Protein AF-A0A820D510-F1 (afdb_monomer)

Sequence (1130 aa):
MVSNPMIFTFVLILSVGIFKQTVQADTQRSNSNGMRRTHRAADERILLSASATLLASSIECKADVQKYCAKGTARAVINLKVLQCFDDLDNAVNLISKECQNRIYKFKYNMTHDVRFDDGAIKYCAKDIKYLDECNDRTDERGTGRLVSCLYDRLGNITEPSCRNFINQLQSVIFTDWRLSEYFTTACFKDITDLKCGRLDDDNDTLPHNQGAVIACLSRNNDGLSKPCLKHISRLHEMQSNDYHLDRALYYACRDDRERLCTQVSSGNGRVYRCLYDNKFNTMMSADCRKEVHRRQKMVATNALLDAPLVRACGTEMREHECVANPKDPDPQLSLINLLLCLEDRIKKGNNIKDDCRREVLMHRRMLMSDYAVSPEIVAQCKNEMVQHCASLYQQGASGTIDQRGGRMIHCLLGAARKEKTFSPACLSSVKTLVRAVDPGNDIRADPLLETACRSVIDTLCARIKPGDSNVVLCLMDNLKNSRMTEECEDRLMEVAYFMSRDWRLTPKLMRSCQKDLIKLCELPPNWSMTSNMSDVSLGQYLSCLYRHKKELDNECRNEFQKIMRTRTTSIGLMPEIEDKCIEDLASCKNPEIKGEEMKCLQKKYKNLEDSCKTAVKAFTKMTITDPSLDFLLMKTCDPMIQLFCANIGTGHENDLLRCLINNKNNQKMDFRCKTSIEHHQIISLKDKAFLSEQFQKKCEKELTEHCPGKKTKSGTIQCLAGIVLQDVLKKTNRINEECRSELKFELLQRSENINFDPLFAIACKNDISKFCADRTAGNAQVIDCLKANHKKVSEACYAKLKKREKIDIVLPGADYSLTTKCAPLIQKYCATANKQNLLSCLRRNINQDNTPVPCRTVLYRRLMILNTDGRFHKGLIENCQTDIDKHCQNLIIDEDNDDEESDDADDKNKNDKNPTDDDVQDRDMGGRIIGCLRSKYANTQAELEPKCIVELVDVIQTSKLDIEFDVKLYQSCKNIINSQCSGSEKEDCLKLLYQRNKITEANCKQEIIRIIREGRADVHVDPALSTACQVDILKYCNDVPIGSGKQLNCLIQMSKSVTPYCKSMLLKRQELWDSISRIDDLEDLTREISKSTNNVYLYAAIISILFVIFLAGCCSRRCIRVRRVQKYQ

Radius of gyration: 55.94 Å; Cα contacts (8 Å, |Δi|>4): 1232; chains: 1; bounding box: 138×76×196 Å

Foldseek 3Di:
DDDDDDDDDDDDDDDDDDDDDDDDDDYDDDDDDDDDPPPPVPVVVLLPPQDPDQLCPDPQRVVVCVVQPVPPDPDRDRNLSSLVSLLPDAPSQVSGDLSSLLVLLVQLLSVLLAQSLLVVLCVQQVPVCVVVVVLVVCNVVGSQSSNLVVCLVCLVVRDRPSNNVSSVSCPSSHDQQVVLCRQQCVLCVVVCNVLSLRGAARPPDPDRDGCLSSLVSCLVVLVPGDPSNNVSSLVQLLVCQFFVVSNVQLCVQCVVVCVVQVVVFDTTRNRSLLSCLVCLLALSHDPSNNVVNLSSLLSCQFAVSSNSQLCVQCVVVCVVQVLFPPPPPPDTGHGLLSSLQSSLQCVLQPDDGDPSNVVVLLSNLLSCQQAVSSQPQLCVQCVVVCCPQVVVVVVCPPPRDSPDGGRVSLLSLLLCVLPPPPHDPSNVVSNLSSCLSSLCQFFVSSHPQLCVQCVQVCVPQVVVWDGGRSGSLLSCLLCLQPPSDDPSNNSSSLSSLLSVLWAVSSNSQLSSQCVVVCVVFVVDDPPDGSPDPPVDDTPVSSLVRCLVCLVVGDPSNNVSSLSLLLSLLQACSSPCQQCVQCVPVLVVVPDPPGHRCSLVSCLVCLVVGDPSNNVSNLVVLLSCLQAVSSNNQLCVQCVVVCVVFPVPPDDPPRNVSLVRCLVCLPPPPHDPSNSVVSVSNLLSLFAACSSPHPQLCVQCVPVCVPFPVPDGTVLSSLVSVLVVLLVCLLVVHPSHDPSNVVVSLSLLLSCQFFVSSNVQLCVQQVVVCVVFPVVDDRGRNRSLVRCVVCLVPGDPSNNVVNVSSLSSCLQQVSSNSQQCVLQVVVCVPFVVPPDRRCSLVRCLVCVPPPPRGPSNVVVSLSSLLVCLQQQSSLPQLCVLQVVVCVVFVVVLVVVPPPPPDDDDDDDDDDDDDDDPDPPPPPPDRPRNSSLVRVLQQLLDLPRDGDLSNLVSNLVSLLSCQCDVVSVVQLCVQCVVCLVPPPPDPPSLVSLLVCVLVVNDDRPSNNVVNSSLLSNCQQFVSSDPQLCVQCVVVCVVFVVPFRTTSNGSVVSCVVCLVPGDPSNNVVNVVSVSSVVSVVVVVVVVVVVVVLVPDPCVVVVVVVVVVVVVVVVVVVVVVVVVVVVVPPPDDD

Structure (mmCIF, N/CA/C/O backbone):
data_AF-A0A820D510-F1
#
_entry.id   AF-A0A820D510-F1
#
loop_
_atom_site.group_PDB
_atom_site.id
_atom_site.type_symbol
_atom_site.label_atom_id
_atom_site.label_alt_id
_atom_site.label_comp_id
_atom_site.label_asym_id
_atom_site.label_entity_id
_atom_site.label_seq_id
_atom_site.pdbx_PDB_ins_code
_atom_site.Cartn_x
_atom_site.Cartn_y
_atom_site.Cartn_z
_atom_site.occupancy
_atom_site.B_iso_or_equiv
_atom_site.auth_seq_id
_atom_site.auth_comp_id
_atom_site.auth_asym_id
_atom_site.auth_atom_id
_atom_site.pdbx_PDB_model_num
ATOM 1 N N . MET A 1 1 ? 14.456 -51.466 -30.469 1.00 29.50 1 MET A N 1
ATOM 2 C CA . MET A 1 1 ? 14.229 -52.578 -31.418 1.00 29.50 1 MET A CA 1
ATOM 3 C C . MET A 1 1 ? 14.004 -51.936 -32.776 1.00 29.50 1 MET A C 1
ATOM 5 O O . MET A 1 1 ? 13.093 -51.132 -32.845 1.00 29.50 1 MET A O 1
ATOM 9 N N . VAL A 1 2 ? 14.761 -52.097 -33.858 1.00 28.12 2 VAL A N 1
ATOM 10 C CA . VAL A 1 2 ? 15.938 -52.878 -34.295 1.00 28.12 2 VAL A CA 1
ATOM 11 C C . VAL A 1 2 ? 16.411 -52.068 -35.532 1.00 28.12 2 VAL A C 1
ATOM 13 O O . VAL A 1 2 ? 15.585 -51.768 -36.383 1.00 28.12 2 VAL A O 1
ATOM 16 N N . SER A 1 3 ? 17.548 -51.367 -35.474 1.00 26.45 3 SER A N 1
ATOM 17 C CA . SER A 1 3 ? 18.853 -51.732 -36.081 1.00 26.45 3 SER A CA 1
ATOM 18 C C . SER A 1 3 ? 19.121 -51.131 -37.483 1.00 26.45 3 SER A C 1
ATOM 20 O O . SER A 1 3 ? 18.669 -51.660 -38.487 1.00 26.45 3 SER A O 1
ATOM 22 N N . ASN A 1 4 ? 19.842 -49.995 -37.503 1.00 25.28 4 ASN A N 1
ATOM 23 C CA . ASN A 1 4 ? 21.143 -49.692 -38.164 1.00 25.28 4 ASN A CA 1
ATOM 24 C C . ASN A 1 4 ? 21.773 -50.738 -39.140 1.00 25.28 4 ASN A C 1
ATOM 26 O O . ASN A 1 4 ? 21.513 -51.924 -38.957 1.00 25.28 4 ASN A O 1
ATOM 30 N N . PRO A 1 5 ? 22.876 -50.428 -39.877 1.00 50.22 5 PRO A N 1
ATOM 31 C CA . PRO A 1 5 ? 23.279 -49.280 -40.736 1.00 50.22 5 PRO A CA 1
ATOM 32 C C . PRO A 1 5 ? 24.049 -49.756 -42.023 1.00 50.22 5 PRO A C 1
ATOM 34 O O . PRO A 1 5 ? 24.174 -50.956 -42.217 1.00 50.22 5 PRO A O 1
ATOM 37 N N . MET A 1 6 ? 24.622 -48.873 -42.873 1.00 24.09 6 MET A N 1
ATOM 38 C CA . MET A 1 6 ? 25.942 -49.060 -43.565 1.00 24.09 6 MET A CA 1
ATOM 39 C C . MET A 1 6 ? 26.296 -47.875 -44.515 1.00 24.09 6 MET A C 1
ATOM 41 O O . MET A 1 6 ? 25.453 -47.478 -45.307 1.00 24.09 6 MET A O 1
ATOM 45 N N . ILE A 1 7 ? 27.419 -47.151 -44.308 1.00 27.02 7 ILE A N 1
ATOM 46 C CA . ILE A 1 7 ? 28.763 -47.223 -44.979 1.00 27.02 7 ILE A CA 1
ATOM 47 C C . ILE A 1 7 ? 28.811 -46.493 -46.354 1.00 27.02 7 ILE A C 1
ATOM 49 O O . ILE A 1 7 ? 28.083 -46.858 -47.262 1.00 27.02 7 ILE A O 1
ATOM 53 N N . PHE A 1 8 ? 29.453 -45.316 -46.491 1.00 24.44 8 PHE A N 1
ATOM 54 C CA . PHE A 1 8 ? 30.891 -44.972 -46.705 1.00 24.44 8 PHE A CA 1
ATOM 55 C C . PHE A 1 8 ? 31.387 -45.012 -48.185 1.00 24.44 8 PHE A C 1
ATOM 57 O O . PHE A 1 8 ? 31.549 -46.074 -48.769 1.00 24.44 8 PHE A O 1
ATOM 64 N N . THR A 1 9 ? 31.715 -43.811 -48.703 1.00 26.27 9 THR A N 1
ATOM 65 C CA . THR A 1 9 ? 32.883 -43.391 -49.538 1.00 26.27 9 THR A CA 1
ATOM 66 C C . THR A 1 9 ? 33.169 -43.866 -50.984 1.00 26.27 9 THR A C 1
ATOM 68 O O . THR A 1 9 ? 33.383 -45.042 -51.227 1.00 26.27 9 THR A O 1
ATOM 71 N N . PHE A 1 10 ? 33.405 -42.840 -51.836 1.00 26.44 10 PHE A N 1
ATOM 72 C CA . PHE A 1 10 ? 34.427 -42.643 -52.902 1.00 26.44 10 PHE A CA 1
ATOM 73 C C . PHE A 1 10 ? 34.540 -43.603 -54.112 1.00 26.44 10 PHE A C 1
ATOM 75 O O . PHE A 1 10 ? 34.749 -44.794 -53.940 1.00 26.44 10 PHE A O 1
ATOM 82 N N . VAL A 1 11 ? 34.589 -43.039 -55.339 1.00 25.03 11 VAL A N 1
ATOM 83 C CA . VAL A 1 11 ? 35.759 -43.005 -56.270 1.00 25.03 11 VAL A CA 1
ATOM 84 C C . VAL A 1 11 ? 35.381 -42.400 -57.653 1.00 25.03 11 VAL A C 1
ATOM 86 O O . VAL A 1 11 ? 34.265 -42.547 -58.137 1.00 25.03 11 VAL A O 1
ATOM 89 N N . LEU A 1 12 ? 36.361 -41.686 -58.229 1.00 26.06 12 LEU A N 1
ATOM 90 C CA . LEU A 1 12 ? 36.518 -41.048 -59.555 1.00 26.06 12 LEU A CA 1
ATOM 91 C C . LEU A 1 12 ? 36.183 -41.901 -60.806 1.00 26.06 12 LEU A C 1
ATOM 93 O O . LEU A 1 12 ? 36.293 -43.117 -60.740 1.00 26.06 12 LEU A O 1
ATOM 97 N N . ILE A 1 13 ? 35.968 -41.248 -61.972 1.00 26.58 13 ILE A N 1
ATOM 98 C CA . ILE A 1 13 ? 36.736 -41.434 -63.242 1.00 26.58 13 ILE A CA 1
ATOM 99 C C . ILE A 1 13 ? 36.328 -40.415 -64.345 1.00 26.58 13 ILE A C 1
ATOM 101 O O . ILE A 1 13 ? 35.197 -39.945 -64.415 1.00 26.58 13 ILE A O 1
ATOM 105 N N . LEU A 1 14 ? 37.338 -40.083 -65.161 1.00 24.81 14 LEU A N 1
ATOM 106 C CA . LEU A 1 14 ? 37.511 -39.128 -66.273 1.00 24.81 14 LEU A CA 1
ATOM 107 C C . LEU A 1 14 ? 36.847 -39.479 -67.628 1.00 24.81 14 LEU A C 1
ATOM 109 O O . LEU A 1 14 ? 36.645 -40.653 -67.919 1.00 24.81 14 LEU A O 1
ATOM 113 N N . SER A 1 15 ? 36.704 -38.453 -68.496 1.00 25.66 15 SER A N 1
ATOM 114 C CA . SER A 1 15 ? 36.987 -38.351 -69.971 1.00 25.66 15 SER A CA 1
ATOM 115 C C . SER A 1 15 ? 35.948 -37.430 -70.660 1.00 25.66 15 SER A C 1
ATOM 117 O O . SER A 1 15 ? 34.757 -37.603 -70.448 1.00 25.66 15 SER A O 1
ATOM 119 N N . VAL A 1 16 ? 36.268 -36.266 -71.254 1.00 26.92 16 VAL A N 1
ATOM 120 C CA . VAL A 1 16 ? 37.059 -35.876 -72.456 1.00 26.92 16 VAL A CA 1
ATOM 121 C C . VAL A 1 16 ? 36.438 -36.280 -73.808 1.00 26.92 16 VAL A C 1
ATOM 123 O O . VAL A 1 16 ? 36.407 -37.451 -74.159 1.00 26.92 16 VAL A O 1
ATOM 126 N N . GLY A 1 17 ? 36.081 -35.258 -74.602 1.00 24.45 17 GLY A N 1
ATOM 127 C CA . GLY A 1 17 ? 35.876 -35.249 -76.065 1.00 24.45 17 GLY A CA 1
ATOM 128 C C . GLY A 1 17 ? 35.465 -33.825 -76.486 1.00 24.45 17 GLY A C 1
ATOM 129 O O . GLY A 1 17 ? 34.391 -33.376 -76.116 1.00 24.45 17 GLY A O 1
ATOM 130 N N . ILE A 1 18 ? 36.363 -32.933 -76.922 1.00 26.44 18 ILE A N 1
ATOM 131 C CA . ILE A 1 18 ? 36.976 -32.750 -78.257 1.00 26.44 18 ILE A CA 1
ATOM 132 C C . ILE A 1 18 ? 35.958 -32.694 -79.408 1.00 26.44 18 ILE A C 1
ATOM 134 O O . ILE A 1 18 ? 35.506 -33.726 -79.886 1.00 26.44 18 ILE A O 1
ATOM 138 N N . PHE A 1 19 ? 35.751 -31.485 -79.945 1.00 24.66 19 PHE A N 1
ATOM 139 C CA . PHE A 1 19 ? 35.698 -31.242 -81.389 1.00 24.66 19 PHE A CA 1
ATOM 140 C C . PHE A 1 19 ? 36.382 -29.901 -81.700 1.00 24.66 19 PHE A C 1
ATOM 142 O O . PHE A 1 19 ? 36.050 -28.859 -81.140 1.00 24.66 19 PHE A O 1
ATOM 149 N N . LYS A 1 20 ? 37.392 -29.964 -82.567 1.00 26.23 20 LYS A N 1
ATOM 150 C CA . LYS A 1 20 ? 38.201 -28.872 -83.119 1.00 26.23 20 LYS A CA 1
ATOM 151 C C . LYS A 1 20 ? 38.390 -29.220 -84.591 1.00 26.23 20 LYS A C 1
ATOM 153 O O . LYS A 1 20 ? 38.712 -30.373 -84.847 1.00 26.23 20 LYS A O 1
ATOM 158 N N . GLN A 1 21 ? 38.223 -28.265 -85.502 1.00 26.81 21 GLN A N 1
ATOM 159 C CA . GLN A 1 21 ? 38.743 -28.196 -86.887 1.00 26.81 21 GLN A CA 1
ATOM 160 C C . GLN A 1 21 ? 38.107 -26.936 -87.516 1.00 26.81 21 GLN A C 1
ATOM 162 O O . GLN A 1 21 ? 36.962 -26.641 -87.195 1.00 26.81 21 GLN A O 1
ATOM 167 N N . THR A 1 22 ? 38.732 -26.081 -88.331 1.00 26.06 22 THR A N 1
ATOM 168 C CA . THR A 1 22 ? 39.960 -26.077 -89.169 1.00 26.06 22 THR A CA 1
ATOM 169 C C . THR A 1 22 ? 40.147 -24.605 -89.630 1.00 26.06 22 THR A C 1
ATOM 171 O O . THR A 1 22 ? 39.139 -23.941 -89.839 1.00 26.06 22 THR A O 1
ATOM 174 N N . VAL A 1 23 ? 41.314 -23.936 -89.614 1.00 25.00 23 VAL A N 1
ATOM 175 C CA . VAL A 1 23 ? 42.588 -24.080 -90.380 1.00 25.00 23 VAL A CA 1
ATOM 176 C C . VAL A 1 23 ? 42.558 -23.489 -91.807 1.00 25.00 23 VAL A C 1
ATOM 178 O O . VAL A 1 23 ? 41.851 -24.031 -92.643 1.00 25.00 23 VAL A O 1
ATOM 181 N N . GLN A 1 24 ? 43.367 -22.429 -92.050 1.00 23.36 24 GLN A N 1
ATOM 182 C CA . GLN A 1 24 ? 44.464 -22.239 -93.059 1.00 23.36 24 GLN A CA 1
ATOM 183 C C . GLN A 1 24 ? 44.777 -20.719 -93.220 1.00 23.36 24 GLN A C 1
ATOM 185 O O . GLN A 1 24 ? 43.844 -19.947 -93.399 1.00 23.36 24 GLN A O 1
ATOM 190 N N . ALA A 1 25 ? 45.975 -20.180 -92.906 1.00 25.00 25 ALA A N 1
ATOM 191 C CA . ALA A 1 25 ? 47.299 -20.214 -93.594 1.00 25.00 25 ALA A CA 1
ATOM 192 C C . ALA A 1 25 ? 47.326 -19.323 -94.875 1.00 25.00 25 ALA A C 1
ATOM 194 O O . ALA A 1 25 ? 46.340 -19.323 -95.594 1.00 25.00 25 ALA A O 1
ATOM 195 N N . ASP A 1 26 ? 48.352 -18.564 -95.296 1.00 25.77 26 ASP A N 1
ATOM 196 C CA . ASP A 1 26 ? 49.727 -18.317 -94.836 1.00 25.77 26 ASP A CA 1
ATOM 197 C C . ASP A 1 26 ? 50.402 -17.165 -95.659 1.00 25.77 26 ASP A C 1
ATOM 199 O O . ASP A 1 26 ? 50.075 -16.955 -96.825 1.00 25.77 26 ASP A O 1
ATOM 203 N N . THR A 1 27 ? 51.442 -16.540 -95.078 1.00 24.62 27 THR A N 1
ATOM 204 C CA . THR A 1 27 ? 52.699 -15.962 -95.660 1.00 24.62 27 THR A CA 1
ATOM 205 C C . THR A 1 27 ? 52.887 -14.644 -96.475 1.00 24.62 27 THR A C 1
ATOM 207 O O . THR A 1 27 ? 52.369 -14.456 -97.568 1.00 24.62 27 THR A O 1
ATOM 210 N N . GLN A 1 28 ? 53.927 -13.911 -95.990 1.00 24.22 28 GLN A N 1
ATOM 211 C CA . GLN A 1 28 ? 55.009 -13.110 -96.643 1.00 24.22 28 GLN A CA 1
ATOM 212 C C . GLN A 1 28 ? 54.682 -11.682 -97.164 1.00 24.22 28 GLN A C 1
ATOM 214 O O . GLN A 1 28 ? 53.636 -11.463 -97.742 1.00 24.22 28 GLN A O 1
ATOM 219 N N . ARG A 1 29 ? 55.525 -10.630 -97.051 1.00 22.30 29 ARG A N 1
ATOM 220 C CA . ARG A 1 29 ? 56.986 -10.489 -96.836 1.00 22.30 29 ARG A CA 1
ATOM 221 C C . ARG A 1 29 ? 57.363 -9.016 -96.499 1.00 22.30 29 ARG A C 1
ATOM 223 O O . ARG A 1 29 ? 56.789 -8.105 -97.076 1.00 22.30 29 ARG A O 1
ATOM 230 N N . SER A 1 30 ? 58.468 -8.843 -95.761 1.00 22.58 30 SER A N 1
ATOM 231 C CA . SER A 1 30 ? 59.538 -7.828 -95.949 1.00 22.58 30 SER A CA 1
ATOM 232 C C . SER A 1 30 ? 59.481 -6.409 -95.330 1.00 22.58 30 SER A C 1
ATOM 234 O O . SER A 1 30 ? 58.599 -5.611 -95.608 1.00 22.58 30 SER A O 1
ATOM 236 N N . ASN A 1 31 ? 60.590 -6.105 -94.631 1.00 23.45 31 ASN A N 1
ATOM 237 C CA . ASN A 1 31 ? 61.290 -4.822 -94.442 1.00 23.45 31 ASN A CA 1
ATOM 238 C C . ASN A 1 31 ? 60.576 -3.637 -93.764 1.00 23.45 31 ASN A C 1
ATOM 240 O O . ASN A 1 31 ? 59.790 -2.932 -94.373 1.00 23.45 31 ASN A O 1
ATOM 244 N N . SER A 1 32 ? 61.038 -3.249 -92.570 1.00 24.66 32 SER A N 1
ATOM 245 C CA . SER A 1 32 ? 62.198 -2.345 -92.436 1.00 24.66 32 SER A CA 1
ATOM 246 C C . SER A 1 32 ? 62.386 -1.911 -90.977 1.00 24.66 32 SER A C 1
ATOM 248 O O . SER A 1 32 ? 61.450 -1.470 -90.314 1.00 24.66 32 SER A O 1
ATOM 250 N N . ASN A 1 33 ? 63.621 -2.032 -90.491 1.00 26.84 33 ASN A N 1
ATOM 251 C CA . ASN A 1 33 ? 64.119 -1.319 -89.320 1.00 26.84 33 ASN A CA 1
ATOM 252 C C . ASN A 1 33 ? 64.057 0.196 -89.556 1.00 26.84 33 ASN A C 1
ATOM 254 O O . ASN A 1 33 ? 64.465 0.661 -90.617 1.00 26.84 33 ASN A O 1
ATOM 258 N N . GLY A 1 34 ? 63.701 0.955 -88.519 1.00 27.84 34 GLY A N 1
ATOM 259 C CA . GLY A 1 34 ? 64.065 2.369 -88.418 1.00 27.84 34 GLY A CA 1
ATOM 260 C C . GLY A 1 34 ? 62.946 3.275 -87.915 1.00 27.84 34 GLY A C 1
ATOM 261 O O . GLY A 1 34 ? 61.858 3.304 -88.463 1.00 27.84 34 GLY A O 1
ATOM 262 N N . MET A 1 35 ? 63.266 4.072 -86.893 1.00 30.17 35 MET A N 1
ATOM 263 C CA . MET A 1 35 ? 62.503 5.244 -86.438 1.00 30.17 35 MET A CA 1
ATOM 264 C C . MET A 1 35 ? 61.143 5.002 -85.771 1.00 30.17 35 MET A C 1
ATOM 266 O O . MET A 1 35 ? 60.087 5.234 -86.341 1.00 30.17 35 MET A O 1
ATOM 270 N N . ARG A 1 36 ? 61.190 4.707 -84.464 1.00 29.22 36 ARG A N 1
ATOM 271 C CA . ARG A 1 36 ? 60.274 5.282 -83.448 1.00 29.22 36 ARG A CA 1
ATOM 272 C C . ARG A 1 36 ? 60.858 5.113 -82.036 1.00 29.22 36 ARG A C 1
ATOM 274 O O . ARG A 1 36 ? 60.246 4.556 -81.134 1.00 29.22 36 ARG A O 1
ATOM 281 N N . ARG A 1 37 ? 62.099 5.576 -81.839 1.00 32.75 37 ARG A N 1
ATOM 282 C CA . ARG A 1 37 ? 62.770 5.615 -80.521 1.00 32.75 37 ARG A CA 1
ATOM 283 C C . ARG A 1 37 ? 62.669 6.971 -79.807 1.00 32.75 37 ARG A C 1
ATOM 285 O O . ARG A 1 37 ? 63.256 7.127 -78.748 1.00 32.75 37 ARG A O 1
ATOM 292 N N . THR A 1 38 ? 61.892 7.924 -80.323 1.00 31.98 38 THR A N 1
ATOM 293 C CA . THR A 1 38 ? 61.848 9.302 -79.795 1.00 31.98 38 THR A CA 1
ATOM 294 C C . THR A 1 38 ? 60.541 9.715 -79.108 1.00 31.98 38 THR A C 1
ATOM 296 O O . THR A 1 38 ? 60.524 10.763 -78.478 1.00 31.98 38 THR A O 1
ATOM 299 N N . HIS A 1 39 ? 59.481 8.892 -79.109 1.00 31.64 39 HIS A N 1
ATOM 300 C CA . HIS A 1 39 ? 58.235 9.218 -78.381 1.00 31.64 39 HIS A CA 1
ATOM 301 C C . HIS A 1 39 ? 58.074 8.519 -77.021 1.00 31.64 39 HIS A C 1
ATOM 303 O O . HIS A 1 39 ? 57.235 8.920 -76.227 1.00 31.64 39 HIS A O 1
ATOM 309 N N . ARG A 1 40 ? 58.917 7.529 -76.693 1.00 34.94 40 ARG A N 1
ATOM 310 C CA . ARG A 1 40 ? 58.768 6.721 -75.465 1.00 34.94 40 ARG A CA 1
ATOM 311 C C . ARG A 1 40 ? 59.236 7.421 -74.178 1.00 34.94 40 ARG A C 1
ATOM 313 O O . ARG A 1 40 ? 58.867 6.991 -73.097 1.00 34.94 40 ARG A O 1
ATOM 320 N N . ALA A 1 41 ? 60.033 8.488 -74.284 1.00 32.44 41 ALA A N 1
ATOM 321 C CA . ALA A 1 41 ? 60.636 9.167 -73.129 1.00 32.44 41 ALA A CA 1
ATOM 322 C C . ALA A 1 41 ? 59.782 10.313 -72.542 1.00 32.44 41 ALA A C 1
ATOM 324 O O . ALA A 1 41 ? 60.086 10.803 -71.455 1.00 32.44 41 ALA A O 1
ATOM 325 N N . ALA A 1 42 ? 58.735 10.758 -73.249 1.00 32.75 42 ALA A N 1
ATOM 326 C CA . ALA A 1 42 ? 57.862 11.845 -72.797 1.00 32.75 42 ALA A CA 1
ATOM 327 C C . ALA A 1 42 ? 56.657 11.335 -71.981 1.00 32.75 42 ALA A C 1
ATOM 329 O O . ALA A 1 42 ? 56.287 11.974 -70.999 1.00 32.75 42 ALA A O 1
ATOM 330 N N . ASP A 1 43 ? 56.111 10.161 -72.323 1.00 40.19 43 ASP A N 1
ATOM 331 C CA . ASP A 1 43 ? 54.944 9.581 -71.637 1.00 40.19 43 ASP A CA 1
ATOM 332 C C . ASP A 1 43 ? 55.276 9.020 -70.235 1.00 40.19 43 ASP A C 1
ATOM 334 O O . ASP A 1 43 ? 54.421 9.004 -69.353 1.00 40.19 43 ASP A O 1
ATOM 338 N N . GLU A 1 44 ? 56.534 8.650 -69.960 1.00 39.16 44 GLU A N 1
ATOM 339 C CA . GLU A 1 44 ? 56.960 8.192 -68.624 1.00 39.16 44 GLU A CA 1
ATOM 340 C C . GLU A 1 44 ? 57.086 9.335 -67.594 1.00 39.16 44 GLU A C 1
ATOM 342 O O . GLU A 1 44 ? 56.950 9.103 -66.393 1.00 39.16 44 GLU A O 1
ATOM 347 N N . ARG A 1 45 ? 57.300 10.591 -68.019 1.00 40.75 45 ARG A N 1
ATOM 348 C CA . ARG A 1 45 ? 57.533 11.718 -67.088 1.00 40.75 45 ARG A CA 1
ATOM 349 C C . ARG A 1 45 ? 56.271 12.226 -66.385 1.00 40.75 45 ARG A C 1
ATOM 351 O O . ARG A 1 45 ? 56.382 12.761 -65.282 1.00 40.75 45 ARG A O 1
ATOM 358 N N . ILE A 1 46 ? 55.089 12.048 -66.978 1.00 44.03 46 ILE A N 1
ATOM 359 C CA . ILE A 1 46 ? 53.820 12.476 -66.361 1.00 44.03 46 ILE A CA 1
ATOM 360 C C . ILE A 1 46 ? 53.458 11.536 -65.196 1.00 44.03 46 ILE A C 1
ATOM 362 O O . ILE A 1 46 ? 53.119 12.009 -64.114 1.00 44.03 46 ILE A O 1
ATOM 366 N N . LEU A 1 47 ? 53.673 10.225 -65.359 1.00 41.75 47 LEU A N 1
ATOM 367 C CA . LEU A 1 47 ? 53.449 9.194 -64.330 1.00 41.75 47 LEU A CA 1
ATOM 368 C C . LEU A 1 47 ? 54.494 9.189 -63.195 1.00 41.75 47 LEU A C 1
ATOM 370 O O . LEU A 1 47 ? 54.223 8.677 -62.111 1.00 41.75 47 LEU A O 1
ATOM 374 N N . LEU A 1 48 ? 55.685 9.753 -63.421 1.00 44.50 48 LEU A N 1
ATOM 375 C CA . LEU A 1 48 ? 56.810 9.737 -62.471 1.00 44.50 48 LEU A CA 1
ATOM 376 C C . LEU A 1 48 ? 56.809 10.882 -61.442 1.00 44.50 48 LEU A C 1
ATOM 378 O O . LEU A 1 48 ? 57.598 10.839 -60.501 1.00 44.50 48 LEU A O 1
ATOM 382 N N . SER A 1 49 ? 55.965 11.906 -61.598 1.00 43.56 49 SER A N 1
ATOM 383 C CA . SER A 1 49 ? 56.033 13.125 -60.769 1.00 43.56 49 SER A CA 1
ATOM 384 C C . SER A 1 49 ? 54.880 13.289 -59.770 1.00 43.56 49 SER A C 1
ATOM 386 O O . SER A 1 49 ? 54.815 14.305 -59.070 1.00 43.56 49 SER A O 1
ATOM 388 N N . ALA A 1 50 ? 53.965 12.321 -59.676 1.00 43.47 50 ALA A N 1
ATOM 389 C CA . ALA A 1 50 ? 52.818 12.383 -58.777 1.00 43.47 50 ALA A CA 1
ATOM 390 C C . ALA A 1 50 ? 53.039 11.547 -57.505 1.00 43.47 50 ALA A C 1
ATOM 392 O O . ALA A 1 50 ? 53.098 10.322 -57.533 1.00 43.47 50 ALA A O 1
ATOM 393 N N . SER A 1 51 ? 53.152 12.243 -56.370 1.00 44.41 51 SER A N 1
ATOM 394 C CA . SER A 1 51 ? 53.406 11.762 -55.000 1.00 44.41 51 SER A CA 1
ATOM 395 C C . SER A 1 51 ? 54.846 11.296 -54.692 1.00 44.41 51 SER A C 1
ATOM 397 O O . SER A 1 51 ? 55.356 10.301 -55.193 1.00 44.41 51 SER A O 1
ATOM 399 N N . ALA A 1 52 ? 55.510 12.025 -53.793 1.00 52.00 52 ALA A N 1
ATOM 400 C CA . ALA A 1 52 ? 56.923 11.872 -53.434 1.00 52.00 52 ALA A CA 1
ATOM 401 C C . ALA A 1 52 ? 57.272 10.614 -52.595 1.00 52.00 52 ALA A C 1
ATOM 403 O O . ALA A 1 52 ? 58.313 10.580 -51.948 1.00 52.00 52 ALA A O 1
ATOM 404 N N . THR A 1 53 ? 56.425 9.578 -52.544 1.00 63.84 53 THR A N 1
ATOM 405 C CA . THR A 1 53 ? 56.698 8.353 -51.760 1.00 63.84 53 THR A CA 1
ATOM 406 C C . THR A 1 53 ? 56.284 7.089 -52.511 1.00 63.84 53 THR A C 1
ATOM 408 O O . THR A 1 53 ? 55.127 6.934 -52.897 1.00 63.84 53 THR A O 1
ATOM 411 N N . LEU A 1 54 ? 57.225 6.154 -52.681 1.00 74.00 54 LEU A N 1
ATOM 412 C CA . LEU A 1 54 ? 56.957 4.836 -53.260 1.00 74.00 54 LEU A CA 1
ATOM 413 C C . LEU A 1 54 ? 56.220 3.950 -52.236 1.00 74.00 54 LEU A C 1
ATOM 415 O O . LEU A 1 54 ? 56.663 3.829 -51.093 1.00 74.00 54 LEU A O 1
ATOM 419 N N . LEU A 1 55 ? 55.131 3.289 -52.645 1.00 75.88 55 LEU A N 1
ATOM 420 C CA . LEU A 1 55 ? 54.384 2.307 -51.841 1.00 75.88 55 LEU A CA 1
ATOM 421 C C . LEU A 1 55 ? 55.286 1.142 -51.406 1.00 75.88 55 LEU A C 1
ATOM 423 O O . LEU A 1 55 ? 55.172 0.644 -50.292 1.00 75.88 55 LEU A O 1
ATOM 427 N N . ALA A 1 56 ? 56.249 0.758 -52.248 1.00 70.56 56 ALA A N 1
ATOM 428 C CA . ALA A 1 56 ? 57.238 -0.274 -51.935 1.00 70.56 56 ALA A CA 1
ATOM 429 C C . ALA A 1 56 ? 58.227 0.128 -50.819 1.00 70.56 56 ALA A C 1
ATOM 431 O O . ALA A 1 56 ? 58.846 -0.740 -50.204 1.00 70.56 56 ALA A O 1
ATOM 432 N N . SER A 1 57 ? 58.398 1.430 -50.556 1.00 71.62 57 SER A N 1
ATOM 433 C CA . SER A 1 57 ? 59.304 1.950 -49.523 1.00 71.62 57 SER A CA 1
ATOM 434 C C . SER A 1 57 ? 58.582 2.527 -48.305 1.00 71.62 57 SER A C 1
ATOM 436 O O . SER A 1 57 ? 59.252 2.939 -47.360 1.00 71.62 57 SER A O 1
ATOM 438 N N . SER A 1 58 ? 57.247 2.603 -48.311 1.00 81.06 58 SER A N 1
ATOM 439 C CA . SER A 1 58 ? 56.494 3.127 -47.171 1.00 81.06 58 SER A CA 1
ATOM 440 C C . SER A 1 58 ? 56.480 2.112 -46.032 1.00 81.06 58 SER A C 1
ATOM 442 O O . SER A 1 58 ? 56.329 0.912 -46.261 1.00 81.06 58 SER A O 1
ATOM 444 N N . ILE A 1 59 ? 56.639 2.587 -44.795 1.00 81.69 59 ILE A N 1
ATOM 445 C CA . ILE A 1 59 ? 56.752 1.736 -43.599 1.00 81.69 59 ILE A CA 1
ATOM 446 C C . ILE A 1 59 ? 55.542 0.799 -43.482 1.00 81.69 59 ILE A C 1
ATOM 448 O O . ILE A 1 59 ? 55.687 -0.360 -43.113 1.00 81.69 59 ILE A O 1
ATOM 452 N N . GLU A 1 60 ? 54.369 1.292 -43.867 1.00 82.31 60 GLU A N 1
ATOM 453 C CA . GLU A 1 60 ? 53.091 0.600 -43.761 1.00 82.31 60 GLU A CA 1
ATOM 454 C C . GLU A 1 60 ? 52.918 -0.527 -44.788 1.00 82.31 60 GLU A C 1
ATOM 456 O O . GLU A 1 60 ? 52.244 -1.498 -44.482 1.00 82.31 60 GLU A O 1
ATOM 461 N N . CYS A 1 61 ? 53.519 -0.424 -45.982 1.00 82.56 61 CYS A N 1
ATOM 462 C CA . CYS A 1 61 ? 53.326 -1.387 -47.080 1.00 82.56 61 CYS A CA 1
ATOM 463 C C . CYS A 1 61 ? 54.573 -2.203 -47.428 1.00 82.56 61 CYS A C 1
ATOM 465 O O . CYS A 1 61 ? 54.467 -3.209 -48.127 1.00 82.56 61 CYS A O 1
ATOM 467 N N . LYS A 1 62 ? 55.759 -1.809 -46.949 1.00 82.12 62 LYS A N 1
ATOM 468 C CA . LYS A 1 62 ? 57.037 -2.438 -47.310 1.00 82.12 62 LYS A CA 1
ATOM 469 C C . LYS A 1 62 ? 57.035 -3.954 -47.089 1.00 82.12 62 LYS A C 1
ATOM 471 O O . LYS A 1 62 ? 57.489 -4.683 -47.965 1.00 82.12 62 LYS A O 1
ATOM 476 N N . ALA A 1 63 ? 56.515 -4.424 -45.954 1.00 81.19 63 ALA A N 1
ATOM 477 C CA . ALA A 1 63 ? 56.467 -5.851 -45.631 1.00 81.19 63 ALA A CA 1
ATOM 478 C C . ALA A 1 63 ? 55.525 -6.631 -46.567 1.00 81.19 63 ALA A C 1
ATOM 480 O O . ALA A 1 63 ? 55.907 -7.681 -47.083 1.00 81.19 63 ALA A O 1
ATOM 481 N N . ASP A 1 64 ? 54.336 -6.090 -46.843 1.00 81.31 64 ASP A N 1
ATOM 482 C CA . ASP A 1 64 ? 53.333 -6.731 -47.702 1.00 81.31 64 ASP A CA 1
ATOM 483 C C . ASP A 1 64 ? 53.786 -6.765 -49.169 1.00 81.31 64 ASP A C 1
ATOM 485 O O . ASP A 1 64 ? 53.726 -7.807 -49.824 1.00 81.31 64 ASP A O 1
ATOM 489 N N . VAL A 1 65 ? 54.336 -5.654 -49.674 1.00 80.12 65 VAL A N 1
ATOM 490 C CA . VAL A 1 65 ? 54.875 -5.562 -51.041 1.00 80.12 65 VAL A CA 1
ATOM 491 C C . VAL A 1 65 ? 56.051 -6.521 -51.227 1.00 80.12 65 VAL A C 1
ATOM 493 O O . VAL A 1 65 ? 56.137 -7.197 -52.251 1.00 80.12 65 VAL A O 1
ATOM 496 N N . GLN A 1 66 ? 56.947 -6.624 -50.240 1.00 79.50 66 GLN A N 1
ATOM 497 C CA . GLN A 1 66 ? 58.068 -7.564 -50.302 1.00 79.50 66 GLN A CA 1
ATOM 498 C C . GLN A 1 66 ? 57.605 -9.022 -50.316 1.00 79.50 66 GLN A C 1
ATOM 500 O O . GLN A 1 66 ? 58.167 -9.838 -51.044 1.00 79.50 66 GLN A O 1
ATOM 505 N N . LYS A 1 67 ? 56.568 -9.338 -49.538 1.00 80.12 67 LYS A N 1
ATOM 506 C CA . LYS A 1 67 ? 56.047 -10.696 -49.385 1.00 80.12 67 LYS A CA 1
ATOM 507 C C . LYS A 1 67 ? 55.302 -11.193 -50.624 1.00 80.12 67 LYS A C 1
ATOM 509 O O . LYS A 1 67 ? 55.498 -12.343 -51.017 1.00 80.12 67 LYS A O 1
ATOM 514 N N . TYR A 1 68 ? 54.465 -10.351 -51.229 1.00 77.50 68 TYR A N 1
ATOM 515 C CA . TYR A 1 68 ? 53.559 -10.785 -52.298 1.00 77.50 68 TYR A CA 1
ATOM 516 C C . TYR A 1 68 ? 53.977 -10.316 -53.699 1.00 77.50 68 TYR A C 1
ATOM 518 O O . TYR A 1 68 ? 53.770 -11.055 -54.657 1.00 77.50 68 TYR A O 1
ATOM 526 N N . CYS A 1 69 ? 54.638 -9.160 -53.824 1.00 74.94 69 CYS A N 1
ATOM 527 C CA . CYS A 1 69 ? 54.900 -8.517 -55.119 1.00 74.94 69 CYS A CA 1
ATOM 528 C C . CYS A 1 69 ? 56.374 -8.429 -55.531 1.00 74.94 69 CYS A C 1
ATOM 530 O O . CYS A 1 69 ? 56.668 -8.251 -56.711 1.00 74.94 69 CYS A O 1
ATOM 532 N N . ALA A 1 70 ? 57.323 -8.571 -54.601 1.00 65.69 70 ALA A N 1
ATOM 533 C CA . ALA A 1 70 ? 58.755 -8.416 -54.880 1.00 65.69 70 ALA A CA 1
ATOM 534 C C . ALA A 1 70 ? 59.529 -9.749 -54.935 1.00 65.69 70 ALA A C 1
ATOM 536 O O . ALA A 1 70 ? 60.649 -9.840 -54.425 1.00 65.69 70 ALA A O 1
ATOM 537 N N . LYS A 1 71 ? 58.981 -10.793 -55.576 1.00 56.22 71 LYS A N 1
ATOM 538 C CA . LYS A 1 71 ? 59.735 -12.035 -55.841 1.00 56.22 71 LYS A CA 1
ATOM 539 C C . LYS A 1 71 ? 60.830 -11.787 -56.895 1.00 56.22 71 LYS A C 1
ATOM 541 O O . LYS A 1 71 ? 60.629 -12.021 -58.080 1.00 56.22 71 LYS A O 1
ATOM 546 N N . GLY A 1 72 ? 62.003 -11.320 -56.454 1.00 52.97 72 GLY A N 1
ATOM 547 C CA . GLY A 1 72 ? 63.257 -11.402 -57.219 1.00 52.97 72 GLY A CA 1
ATOM 548 C C . GLY A 1 72 ? 63.770 -10.139 -57.929 1.00 52.97 72 GLY A C 1
ATOM 549 O O . GLY A 1 72 ? 64.708 -10.252 -58.712 1.00 52.97 72 GLY A O 1
ATOM 550 N N . THR A 1 73 ? 63.243 -8.934 -57.675 1.00 51.41 73 THR A N 1
ATOM 551 C CA . THR A 1 73 ? 63.747 -7.699 -58.323 1.00 51.41 73 THR A CA 1
ATOM 552 C C . THR A 1 73 ? 64.283 -6.665 -57.331 1.00 51.41 73 THR A C 1
ATOM 554 O O . THR A 1 73 ? 63.532 -6.132 -56.523 1.00 51.41 73 THR A O 1
ATOM 557 N N . ALA A 1 74 ? 65.563 -6.297 -57.463 1.00 47.59 74 ALA A N 1
ATOM 558 C CA . ALA A 1 74 ? 66.235 -5.246 -56.682 1.00 47.59 74 ALA A CA 1
ATOM 559 C C . ALA A 1 74 ? 66.003 -3.806 -57.208 1.00 47.59 74 ALA A C 1
ATOM 561 O O . ALA A 1 74 ? 66.725 -2.883 -56.837 1.00 47.59 74 ALA A O 1
ATOM 562 N N . ARG A 1 75 ? 65.024 -3.589 -58.102 1.00 49.84 75 ARG A N 1
ATOM 563 C CA . ARG A 1 75 ? 64.674 -2.255 -58.631 1.00 49.84 75 ARG A CA 1
ATOM 564 C C . ARG A 1 75 ? 63.426 -1.700 -57.950 1.00 49.84 75 ARG A C 1
ATOM 566 O O . ARG A 1 75 ? 62.506 -2.450 -57.644 1.00 49.84 75 ARG A O 1
ATOM 573 N N . ALA A 1 76 ? 63.389 -0.375 -57.786 1.00 49.62 76 ALA A N 1
ATOM 574 C CA . ALA A 1 76 ? 62.217 0.363 -57.325 1.00 49.62 76 ALA A CA 1
ATOM 575 C C . ALA A 1 76 ? 60.999 0.030 -58.205 1.00 49.62 76 ALA A C 1
ATOM 577 O O . ALA A 1 76 ? 60.961 0.372 -59.389 1.00 49.62 76 ALA A O 1
ATOM 578 N N . VAL A 1 77 ? 60.021 -0.674 -57.635 1.00 59.06 77 VAL A N 1
ATOM 579 C CA . VAL A 1 77 ? 58.746 -0.951 -58.300 1.00 59.06 77 VAL A CA 1
ATOM 580 C C . VAL A 1 77 ? 57.930 0.341 -58.271 1.00 59.06 77 VAL A C 1
ATOM 582 O O . VAL A 1 77 ? 57.680 0.896 -57.203 1.00 59.06 77 VAL A O 1
ATOM 585 N N . ILE A 1 78 ? 57.560 0.846 -59.450 1.00 70.56 78 ILE A N 1
ATOM 586 C CA . ILE A 1 78 ? 56.706 2.034 -59.595 1.00 70.56 78 ILE A CA 1
ATOM 587 C C . ILE A 1 78 ? 55.349 1.734 -58.946 1.00 70.56 78 ILE A C 1
ATOM 589 O O . ILE A 1 78 ? 54.846 0.621 -59.084 1.00 70.56 78 ILE A O 1
ATOM 593 N N . ASN A 1 79 ? 54.741 2.721 -58.283 1.00 73.06 79 ASN A N 1
ATOM 594 C CA . ASN A 1 79 ? 53.480 2.552 -57.549 1.00 73.06 79 ASN A CA 1
ATOM 595 C C . ASN A 1 79 ? 52.383 1.853 -58.368 1.00 73.06 79 ASN A C 1
ATOM 597 O O . ASN A 1 79 ? 51.715 0.973 -57.844 1.00 73.06 79 ASN A O 1
ATOM 601 N N . LEU A 1 80 ? 52.265 2.157 -59.665 1.00 71.25 80 LEU A N 1
ATOM 602 C CA . LEU A 1 80 ? 51.293 1.513 -60.554 1.00 71.25 80 LEU A CA 1
ATOM 603 C C . LEU A 1 80 ? 51.508 -0.006 -60.694 1.00 71.25 80 LEU A C 1
ATOM 605 O O . LEU A 1 80 ? 50.547 -0.761 -60.684 1.00 71.25 80 LEU A O 1
ATOM 609 N N . LYS A 1 81 ? 52.764 -0.467 -60.751 1.00 74.12 81 LYS A N 1
ATOM 610 C CA . LYS A 1 81 ? 53.095 -1.901 -60.821 1.00 74.12 81 LYS A CA 1
ATOM 611 C C . LYS A 1 81 ? 52.841 -2.624 -59.500 1.00 74.12 81 LYS A C 1
ATOM 613 O O . LYS A 1 81 ? 52.543 -3.810 -59.506 1.00 74.12 81 LYS A O 1
ATOM 618 N N . VAL A 1 82 ? 52.981 -1.918 -58.375 1.00 74.94 82 VAL A N 1
ATOM 619 C CA . VAL A 1 82 ? 52.609 -2.454 -57.058 1.00 74.94 82 VAL A CA 1
ATOM 620 C C . VAL A 1 82 ? 51.096 -2.647 -56.977 1.00 74.94 82 VAL A C 1
ATOM 622 O O . VAL A 1 82 ? 50.657 -3.687 -56.506 1.00 74.94 82 VAL A O 1
ATOM 625 N N . LEU A 1 83 ? 50.312 -1.679 -57.467 1.00 73.25 83 LEU A N 1
ATOM 626 C CA . LEU A 1 83 ? 48.852 -1.787 -57.507 1.00 73.25 83 LEU A CA 1
ATOM 627 C C . LEU A 1 83 ? 48.389 -2.916 -58.429 1.00 73.25 83 LEU A C 1
ATOM 629 O O . LEU A 1 83 ? 47.651 -3.770 -57.971 1.00 73.25 83 LEU A O 1
ATOM 633 N N . GLN A 1 84 ? 48.911 -2.988 -59.657 1.00 73.19 84 GLN A N 1
ATOM 634 C CA . GLN A 1 84 ? 48.607 -4.082 -60.592 1.00 73.19 84 GLN A CA 1
ATOM 635 C C . GLN A 1 84 ? 48.937 -5.455 -60.000 1.00 73.19 84 GLN A C 1
ATOM 637 O O . GLN A 1 84 ? 48.128 -6.365 -60.075 1.00 73.19 84 GLN A O 1
ATOM 642 N N . CYS A 1 85 ? 50.090 -5.589 -59.338 1.00 77.06 85 CYS A N 1
ATOM 643 C CA . CYS A 1 85 ? 50.431 -6.834 -58.661 1.00 77.06 85 CYS A CA 1
ATOM 644 C C . CYS A 1 85 ? 49.429 -7.205 -57.560 1.00 77.06 85 CYS A C 1
ATOM 646 O O . CYS A 1 85 ? 49.109 -8.377 -57.417 1.00 77.06 85 CYS A O 1
ATOM 648 N N . PHE A 1 86 ? 48.964 -6.237 -56.763 1.00 75.19 86 PHE A N 1
ATOM 649 C CA . PHE A 1 86 ? 47.962 -6.517 -55.738 1.00 75.19 86 PHE A CA 1
ATOM 650 C C . PHE A 1 86 ? 46.590 -6.837 -56.335 1.00 75.19 86 PHE A C 1
ATOM 652 O O . PHE A 1 86 ? 45.932 -7.720 -55.801 1.00 75.19 86 PHE A O 1
ATOM 659 N N . ASP A 1 87 ? 46.192 -6.181 -57.425 1.00 68.62 87 ASP A N 1
ATOM 660 C CA . ASP A 1 87 ? 44.934 -6.463 -58.129 1.00 68.62 87 ASP A CA 1
ATOM 661 C C . ASP A 1 87 ? 44.959 -7.869 -58.786 1.00 68.62 87 ASP A C 1
ATOM 663 O O . ASP A 1 87 ? 43.938 -8.546 -58.835 1.00 68.62 87 ASP A O 1
ATOM 667 N N . ASP A 1 88 ? 46.134 -8.358 -59.210 1.00 70.00 88 ASP A N 1
ATOM 668 C CA . ASP A 1 88 ? 46.325 -9.699 -59.795 1.00 70.00 88 ASP A CA 1
ATOM 669 C C . ASP A 1 88 ? 46.338 -10.850 -58.752 1.00 70.00 88 ASP A C 1
ATOM 671 O O . ASP A 1 88 ? 46.431 -12.025 -59.121 1.00 70.00 88 ASP A O 1
ATOM 675 N N . LEU A 1 89 ? 46.299 -10.554 -57.444 1.00 68.75 89 LEU A N 1
ATOM 676 C CA . LEU A 1 89 ? 46.277 -11.572 -56.384 1.00 68.75 89 LEU A CA 1
ATOM 677 C C . LEU A 1 89 ? 44.839 -11.977 -56.031 1.00 68.75 89 LEU A C 1
ATOM 679 O O . LEU A 1 89 ? 44.066 -11.171 -55.515 1.00 68.75 89 LEU A O 1
ATOM 683 N N . ASP A 1 90 ? 44.523 -13.267 -56.152 1.00 60.41 90 ASP A N 1
ATOM 684 C CA . ASP A 1 90 ? 43.267 -13.816 -55.627 1.00 60.41 90 ASP A CA 1
ATOM 685 C C . ASP A 1 90 ? 43.135 -13.542 -54.115 1.00 60.41 90 ASP A C 1
ATOM 687 O O . ASP A 1 90 ? 44.014 -13.902 -53.323 1.00 60.41 90 ASP A O 1
ATOM 691 N N . ASN A 1 91 ? 42.016 -12.941 -53.691 1.00 62.03 91 ASN A N 1
ATOM 692 C CA . ASN A 1 91 ? 41.745 -12.534 -52.304 1.00 62.03 91 ASN A CA 1
ATOM 693 C C . ASN A 1 91 ? 42.790 -11.563 -51.701 1.00 62.03 91 ASN A C 1
ATOM 695 O O . ASN A 1 91 ? 43.061 -11.608 -50.492 1.00 62.03 91 ASN A O 1
ATOM 699 N N . ALA A 1 92 ? 43.374 -10.665 -52.505 1.00 60.91 92 ALA A N 1
ATOM 700 C CA . ALA A 1 92 ? 44.368 -9.673 -52.069 1.00 60.91 92 ALA A CA 1
ATOM 701 C C . ALA A 1 92 ? 43.973 -8.910 -50.787 1.00 60.91 92 ALA A C 1
ATOM 703 O O . ALA A 1 92 ? 44.799 -8.669 -49.903 1.00 60.91 92 ALA A O 1
ATOM 704 N N . VAL A 1 93 ? 42.685 -8.591 -50.643 1.00 62.00 93 VAL A N 1
ATOM 705 C CA . VAL A 1 93 ? 42.107 -7.859 -49.503 1.00 62.00 93 VAL A CA 1
ATOM 706 C C . VAL A 1 93 ? 42.321 -8.559 -48.160 1.00 62.00 93 VAL A C 1
ATOM 708 O O . VAL A 1 93 ? 42.500 -7.895 -47.139 1.00 62.00 93 VAL A O 1
ATOM 711 N N . ASN A 1 94 ? 42.337 -9.893 -48.135 1.00 64.25 94 ASN A N 1
ATOM 712 C CA . ASN A 1 94 ? 42.549 -10.664 -46.908 1.00 64.25 94 ASN A CA 1
ATOM 713 C C . ASN A 1 94 ? 44.039 -10.886 -46.598 1.00 64.25 94 ASN A C 1
ATOM 715 O O . ASN A 1 94 ? 44.393 -11.243 -45.474 1.00 64.25 94 ASN A O 1
ATOM 719 N N . LEU A 1 95 ? 44.915 -10.672 -47.583 1.00 70.69 95 LEU A N 1
ATOM 720 C CA . LEU A 1 95 ? 46.351 -10.948 -47.500 1.00 70.69 95 LEU A CA 1
ATOM 721 C C . LEU A 1 95 ? 47.183 -9.728 -47.077 1.00 70.69 95 LEU A C 1
ATOM 723 O O . LEU A 1 95 ? 48.248 -9.907 -46.477 1.00 70.69 95 LEU A O 1
ATOM 727 N N . ILE A 1 96 ? 46.710 -8.518 -47.393 1.00 80.25 96 ILE A N 1
ATOM 728 C CA . ILE A 1 96 ? 47.390 -7.235 -47.149 1.00 80.25 96 ILE A CA 1
ATOM 729 C C . ILE A 1 96 ? 47.004 -6.675 -45.770 1.00 80.25 96 ILE A C 1
ATOM 731 O O . ILE A 1 96 ? 45.835 -6.717 -45.383 1.00 80.25 96 ILE A O 1
ATOM 735 N N . SER A 1 97 ? 47.958 -6.094 -45.032 1.00 84.25 97 SER A N 1
ATOM 736 C CA . SER A 1 97 ? 47.692 -5.465 -43.729 1.00 84.25 97 SER A CA 1
ATOM 737 C C . SER A 1 97 ? 46.730 -4.274 -43.830 1.00 84.25 97 SER A C 1
ATOM 739 O O . SER A 1 97 ? 46.691 -3.554 -44.829 1.00 84.25 97 SER A O 1
ATOM 741 N N . LYS A 1 98 ? 45.966 -4.006 -42.763 1.00 84.19 98 LYS A N 1
ATOM 742 C CA . LYS A 1 98 ? 45.000 -2.888 -42.723 1.00 84.19 98 LYS A CA 1
ATOM 743 C C . LYS A 1 98 ? 45.692 -1.530 -42.859 1.00 84.19 98 LYS A C 1
ATOM 745 O O . LYS A 1 98 ? 45.139 -0.601 -43.444 1.00 84.19 98 LYS A O 1
ATOM 750 N N . GLU A 1 99 ? 46.902 -1.418 -42.325 1.00 84.81 99 GLU A N 1
ATOM 751 C CA . GLU A 1 99 ? 47.761 -0.245 -42.420 1.00 84.81 99 GLU A CA 1
ATOM 752 C C . GLU A 1 99 ? 48.189 0.000 -43.869 1.00 84.81 99 GLU A C 1
ATOM 754 O O . GLU A 1 99 ? 48.079 1.133 -44.353 1.00 84.81 99 GLU A O 1
ATOM 759 N N . CYS A 1 100 ? 48.598 -1.055 -44.582 1.00 85.94 100 CYS A N 1
ATOM 760 C CA . CYS A 1 100 ? 48.938 -0.945 -45.992 1.00 85.94 100 CYS A CA 1
ATOM 761 C C . CYS A 1 100 ? 47.710 -0.644 -46.858 1.00 85.94 100 CYS A C 1
ATOM 763 O O . CYS A 1 100 ? 47.761 0.259 -47.692 1.00 85.94 100 CYS A O 1
ATOM 765 N N . GLN A 1 101 ? 46.574 -1.301 -46.608 1.00 84.38 101 GLN A N 1
ATOM 766 C CA . GLN A 1 101 ? 45.313 -1.007 -47.298 1.00 84.38 101 GLN A CA 1
ATOM 767 C C . GLN A 1 101 ? 44.922 0.471 -47.166 1.00 84.38 101 GLN A C 1
ATOM 769 O O . GLN A 1 101 ? 44.593 1.117 -48.159 1.00 84.38 101 GLN A O 1
ATOM 774 N N . ASN A 1 102 ? 45.034 1.047 -45.964 1.00 84.62 102 ASN A N 1
ATOM 775 C CA . ASN A 1 102 ? 44.745 2.463 -45.738 1.00 84.62 102 ASN A CA 1
ATOM 776 C C . ASN A 1 102 ? 45.720 3.386 -46.489 1.00 84.62 102 ASN A C 1
ATOM 778 O O . ASN A 1 102 ? 45.323 4.431 -47.011 1.00 84.62 102 ASN A O 1
ATOM 782 N N . ARG A 1 103 ? 47.001 3.004 -46.576 1.00 85.25 103 ARG A N 1
ATOM 783 C CA . ARG A 1 103 ? 48.009 3.753 -47.337 1.00 85.25 103 ARG A CA 1
ATOM 784 C C . ARG A 1 103 ? 47.747 3.695 -48.843 1.00 85.25 103 ARG A C 1
ATOM 7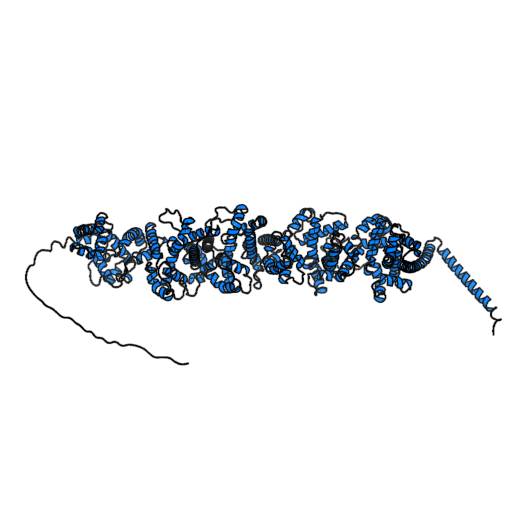86 O O . ARG A 1 103 ? 47.874 4.725 -49.506 1.00 85.25 103 ARG A O 1
ATOM 793 N N . ILE A 1 104 ? 47.360 2.531 -49.360 1.00 79.94 104 ILE A N 1
ATOM 794 C CA . ILE A 1 104 ? 46.968 2.337 -50.760 1.00 79.94 104 ILE A CA 1
ATOM 795 C C . ILE A 1 104 ? 45.716 3.159 -51.070 1.00 79.94 104 ILE A C 1
ATOM 797 O O . ILE A 1 104 ? 45.701 3.880 -52.061 1.00 79.94 104 ILE A O 1
ATOM 801 N N . TYR A 1 105 ? 44.712 3.141 -50.192 1.00 81.69 105 TYR A N 1
ATOM 802 C CA . TYR A 1 105 ? 43.501 3.950 -50.339 1.00 81.69 105 TYR A CA 1
ATOM 803 C C . TYR A 1 105 ? 43.822 5.45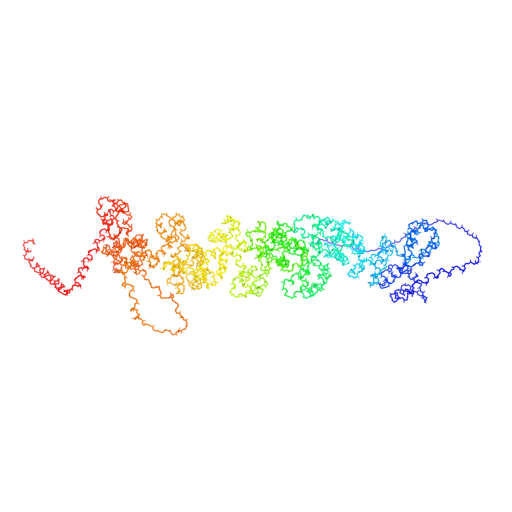0 -50.429 1.00 81.69 105 TYR A C 1
ATOM 805 O O . TYR A 1 105 ? 43.369 6.139 -51.342 1.00 81.69 105 TYR A O 1
ATOM 813 N N . LYS A 1 106 ? 44.677 5.954 -49.525 1.00 81.81 106 LYS A N 1
ATOM 814 C CA . LYS A 1 106 ? 45.153 7.348 -49.540 1.00 81.81 106 LYS A CA 1
ATOM 815 C C . LYS A 1 106 ? 45.884 7.692 -50.839 1.00 81.81 106 LYS A C 1
ATOM 817 O O . LYS A 1 106 ? 45.750 8.799 -51.352 1.00 81.81 106 LYS A O 1
ATOM 822 N N . PHE A 1 107 ? 46.669 6.750 -51.356 1.00 80.06 107 PHE A N 1
ATOM 823 C CA . PHE A 1 107 ? 47.370 6.903 -52.623 1.00 80.06 107 PHE A CA 1
ATOM 824 C C . PHE A 1 107 ? 46.400 6.955 -53.813 1.00 80.06 107 PHE A C 1
ATOM 826 O O . PHE A 1 107 ? 46.505 7.888 -54.604 1.00 80.06 107 PHE A O 1
ATOM 833 N N . LYS A 1 108 ? 45.436 6.024 -53.901 1.00 77.75 108 LYS A N 1
ATOM 834 C CA . LYS A 1 108 ? 44.391 6.013 -54.941 1.00 77.75 108 LYS A CA 1
ATOM 835 C C . LYS A 1 108 ? 43.608 7.334 -54.937 1.00 77.75 108 LYS A C 1
ATOM 837 O O . LYS A 1 108 ? 43.550 7.994 -55.966 1.00 77.75 108 LYS A O 1
ATOM 842 N N . TYR A 1 109 ? 43.154 7.804 -53.771 1.00 77.38 109 TYR A N 1
ATOM 843 C CA . TYR A 1 109 ? 42.449 9.090 -53.638 1.00 77.38 109 TYR A CA 1
ATOM 844 C C . TYR A 1 109 ? 43.269 10.299 -54.103 1.00 77.38 109 TYR A C 1
ATOM 846 O O . TYR A 1 109 ? 42.781 11.119 -54.877 1.00 77.38 109 TYR A O 1
ATOM 854 N N . ASN A 1 110 ? 44.519 10.424 -53.645 1.00 78.88 110 ASN A N 1
ATOM 855 C CA . ASN A 1 110 ? 45.368 11.552 -54.032 1.00 78.88 110 ASN A CA 1
ATOM 856 C C . ASN A 1 110 ? 45.680 11.551 -55.533 1.00 78.88 110 ASN A C 1
ATOM 858 O O . ASN A 1 110 ? 45.867 12.617 -56.106 1.00 78.88 110 ASN A O 1
ATOM 862 N N . MET A 1 111 ? 45.758 10.369 -56.150 1.00 74.12 111 MET A N 1
ATOM 863 C CA . MET A 1 111 ? 45.982 10.233 -57.587 1.00 74.12 111 MET A CA 1
ATOM 864 C C . MET A 1 111 ? 44.737 10.577 -58.401 1.00 74.12 111 MET A C 1
ATOM 866 O O . MET A 1 111 ? 44.851 11.280 -59.398 1.00 74.12 111 MET A O 1
ATOM 870 N N . THR A 1 112 ? 43.549 10.133 -57.981 1.00 72.62 112 THR A N 1
ATOM 871 C CA . THR A 1 112 ? 42.307 10.449 -58.700 1.00 72.62 112 THR A CA 1
ATOM 872 C C . THR A 1 112 ? 41.954 11.936 -58.637 1.00 72.62 112 THR A C 1
ATOM 874 O O . THR A 1 112 ? 41.294 12.418 -59.542 1.00 72.62 112 THR A O 1
ATOM 877 N N . HIS A 1 113 ? 42.414 12.675 -57.623 1.00 75.00 113 HIS A N 1
ATOM 878 C CA . HIS A 1 113 ? 42.185 14.124 -57.474 1.00 75.00 113 HIS A CA 1
ATOM 879 C C . HIS A 1 113 ? 43.352 14.991 -57.987 1.00 75.00 113 HIS A C 1
ATOM 881 O O . HIS A 1 113 ? 43.414 16.194 -57.727 1.00 75.00 113 HIS A O 1
ATOM 887 N N . ASP A 1 114 ? 44.317 14.402 -58.696 1.00 80.19 114 ASP A N 1
ATOM 888 C CA . ASP A 1 114 ? 45.449 15.136 -59.256 1.00 80.19 114 ASP A CA 1
ATOM 889 C C . ASP A 1 114 ? 45.122 15.640 -60.669 1.00 80.19 114 ASP A C 1
ATOM 891 O O . ASP A 1 114 ? 44.883 14.869 -61.600 1.00 80.19 114 ASP A O 1
ATOM 895 N N . VAL A 1 115 ? 45.162 16.966 -60.825 1.00 79.50 115 VAL A N 1
ATOM 896 C CA . VAL A 1 115 ? 44.814 17.706 -62.052 1.00 79.50 115 VAL A CA 1
ATOM 897 C C . VAL A 1 115 ? 45.558 17.189 -63.287 1.00 79.50 115 VAL A C 1
ATOM 899 O O . VAL A 1 115 ? 45.028 17.234 -64.394 1.00 79.50 115 VAL A O 1
ATOM 902 N N . ARG A 1 116 ? 46.770 16.643 -63.123 1.00 80.19 116 ARG A N 1
ATOM 903 C CA . ARG A 1 116 ? 47.572 16.134 -64.247 1.00 80.19 116 ARG A CA 1
ATOM 904 C C . ARG A 1 116 ? 46.928 14.950 -64.961 1.00 80.19 116 ARG A C 1
ATOM 906 O O . ARG A 1 116 ? 47.184 14.756 -66.149 1.00 80.19 116 ARG A O 1
ATOM 913 N N . PHE A 1 117 ? 46.123 14.153 -64.260 1.00 76.00 117 PHE A N 1
ATOM 914 C CA . PHE A 1 117 ? 45.404 13.036 -64.871 1.00 76.00 117 PHE A CA 1
ATOM 915 C C . PHE A 1 117 ? 44.196 13.519 -65.667 1.00 76.00 117 PHE A C 1
ATOM 917 O O . PHE A 1 117 ? 43.954 12.989 -66.751 1.00 76.00 117 PHE A O 1
ATOM 924 N N . ASP A 1 118 ? 43.514 14.566 -65.199 1.00 77.19 118 ASP A N 1
ATOM 925 C CA . ASP A 1 118 ? 42.448 15.226 -65.955 1.00 77.19 118 ASP A CA 1
ATOM 926 C C . ASP A 1 118 ? 43.014 15.923 -67.200 1.00 77.19 118 ASP A C 1
ATOM 928 O O . ASP A 1 118 ? 42.488 15.742 -68.294 1.00 77.19 118 ASP A O 1
ATOM 932 N N . ASP A 1 119 ? 44.146 16.627 -67.086 1.00 82.00 119 ASP A N 1
ATOM 933 C CA . ASP A 1 119 ? 44.836 17.225 -68.237 1.00 82.00 119 ASP A CA 1
ATOM 934 C C . ASP A 1 119 ? 45.288 16.150 -69.247 1.00 82.00 119 ASP A C 1
ATOM 936 O O . ASP A 1 119 ? 45.198 16.340 -70.464 1.00 82.00 119 ASP A O 1
ATOM 940 N N . GLY A 1 120 ? 45.743 14.995 -68.748 1.00 81.50 120 GLY A N 1
ATOM 941 C CA . GLY A 1 120 ? 46.035 13.813 -69.556 1.00 81.50 120 GLY A CA 1
ATOM 942 C C . GLY A 1 120 ? 44.792 13.284 -70.275 1.00 81.50 120 GLY A C 1
ATOM 943 O O . GLY A 1 120 ? 44.827 13.099 -71.491 1.00 81.50 120 GLY A O 1
ATOM 944 N N . ALA A 1 121 ? 43.676 13.110 -69.567 1.00 81.31 121 ALA A N 1
ATOM 945 C CA . ALA A 1 121 ? 42.411 12.669 -70.148 1.00 81.31 121 ALA A CA 1
ATOM 946 C C . ALA A 1 121 ? 41.907 13.644 -71.221 1.00 81.31 121 ALA A C 1
ATOM 948 O O . ALA A 1 121 ? 41.598 13.216 -72.329 1.00 81.31 121 ALA A O 1
ATOM 949 N N . ILE A 1 122 ? 41.921 14.954 -70.956 1.00 83.06 122 ILE A N 1
ATOM 950 C CA . ILE A 1 122 ? 41.537 15.989 -71.930 1.00 83.06 122 ILE A CA 1
ATOM 951 C C . ILE A 1 122 ? 42.420 15.907 -73.178 1.00 83.06 122 ILE A C 1
ATOM 953 O O . ILE A 1 122 ? 41.927 16.029 -74.297 1.00 83.06 122 ILE A O 1
ATOM 957 N N . LYS A 1 123 ? 43.723 15.660 -73.011 1.00 84.31 123 LYS A N 1
ATOM 958 C CA . LYS A 1 123 ? 44.674 15.569 -74.123 1.00 84.31 123 LYS A CA 1
ATOM 959 C C . LYS A 1 123 ? 44.502 14.299 -74.962 1.00 84.31 123 LYS A C 1
ATOM 961 O O . LYS A 1 123 ? 44.561 14.380 -76.187 1.00 84.31 123 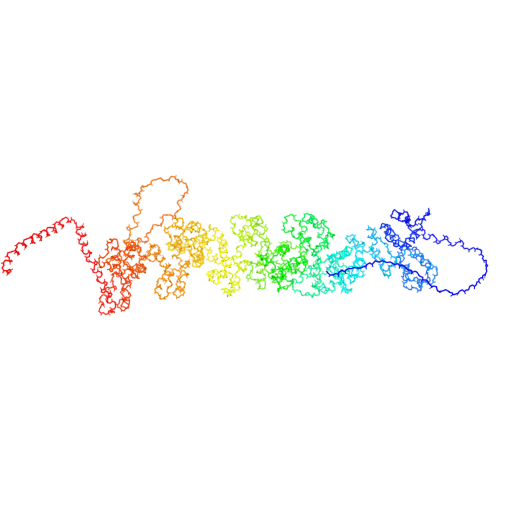LYS A O 1
ATOM 966 N N . TYR A 1 124 ? 44.340 13.136 -74.329 1.00 85.50 124 TYR A N 1
ATOM 967 C CA . TYR A 1 124 ? 44.316 11.835 -75.015 1.00 85.50 124 TYR A CA 1
ATOM 968 C C . TYR A 1 124 ? 42.906 11.381 -75.437 1.00 85.50 124 TYR A C 1
ATOM 970 O O . TYR A 1 124 ? 42.814 10.521 -76.313 1.00 85.50 124 TYR A O 1
ATOM 978 N N . CYS A 1 125 ? 41.846 11.957 -74.850 1.00 85.06 125 CYS A N 1
ATOM 979 C CA . CYS A 1 125 ? 40.431 11.623 -75.075 1.00 85.06 125 CYS A CA 1
ATOM 980 C C . CYS A 1 125 ? 39.605 12.778 -75.667 1.00 85.06 125 CYS A C 1
ATOM 982 O O . CYS A 1 125 ? 38.377 12.730 -75.646 1.00 85.06 125 CYS A O 1
ATOM 984 N N . ALA A 1 126 ? 40.246 13.822 -76.205 1.00 82.56 126 ALA A N 1
ATOM 985 C CA . ALA A 1 126 ? 39.585 15.046 -76.672 1.00 82.56 126 ALA A CA 1
ATOM 986 C C . ALA A 1 126 ? 38.421 14.818 -77.658 1.00 82.56 126 ALA A C 1
ATOM 988 O O . ALA A 1 126 ? 37.480 15.612 -77.687 1.00 82.56 126 ALA A O 1
ATOM 989 N N . LYS A 1 127 ? 38.489 13.776 -78.501 1.00 80.94 127 LYS A N 1
ATOM 990 C CA . LYS A 1 127 ? 37.428 13.461 -79.471 1.00 80.94 127 LYS A CA 1
ATOM 991 C C . LYS A 1 127 ? 36.273 12.700 -78.835 1.00 80.94 127 LYS A C 1
ATOM 993 O O . LYS A 1 127 ? 35.125 13.039 -79.099 1.00 80.94 127 LYS A O 1
ATOM 998 N N . ASP A 1 128 ? 36.576 11.721 -77.987 1.00 83.25 128 ASP A N 1
ATOM 999 C CA . ASP A 1 128 ? 35.561 10.928 -77.290 1.00 83.25 128 ASP A CA 1
ATOM 1000 C C . ASP A 1 128 ? 34.805 11.769 -76.248 1.00 83.25 128 ASP A C 1
ATOM 1002 O O . ASP A 1 128 ? 33.596 11.618 -76.111 1.00 83.25 128 ASP A O 1
ATOM 1006 N N . ILE A 1 129 ? 35.473 12.721 -75.580 1.00 82.81 129 ILE A N 1
ATOM 1007 C CA . ILE A 1 129 ? 34.834 13.659 -74.636 1.00 82.81 129 ILE A CA 1
ATOM 1008 C C . ILE A 1 129 ? 33.761 14.503 -75.337 1.00 82.81 129 ILE A C 1
ATOM 1010 O O . ILE A 1 129 ? 32.685 14.691 -74.789 1.00 82.81 129 ILE A O 1
ATOM 1014 N N . LYS A 1 130 ? 34.006 14.954 -76.574 1.00 80.56 130 LYS A N 1
ATOM 1015 C CA . LYS A 1 130 ? 33.024 15.730 -77.355 1.00 80.56 130 LYS A CA 1
ATOM 1016 C C . LYS A 1 130 ? 31.811 14.919 -77.811 1.00 80.56 130 LYS A C 1
ATOM 1018 O O . LYS A 1 130 ? 30.807 15.512 -78.175 1.00 80.56 130 LYS A O 1
ATOM 1023 N N . TYR A 1 131 ? 31.937 13.594 -77.873 1.00 80.31 131 TYR A N 1
ATOM 1024 C CA . TYR A 1 131 ? 30.854 12.684 -78.252 1.00 80.31 131 TYR A CA 1
ATOM 1025 C C . TYR A 1 131 ? 30.072 12.175 -77.027 1.00 80.31 131 TYR A C 1
ATOM 1027 O O . TYR A 1 131 ? 28.945 11.703 -77.152 1.00 80.31 131 TYR A O 1
ATOM 1035 N N . LEU A 1 132 ? 30.670 12.266 -75.837 1.00 81.69 132 LEU A N 1
ATOM 1036 C CA . LEU A 1 132 ? 30.076 11.889 -74.560 1.00 81.69 132 LEU A CA 1
ATOM 1037 C C . LEU A 1 132 ? 29.668 13.154 -73.793 1.00 81.69 132 LEU A C 1
ATOM 1039 O O . LEU A 1 132 ? 30.396 13.594 -72.903 1.00 81.69 132 LEU A O 1
ATOM 1043 N N . ASP A 1 133 ? 28.491 13.704 -74.106 1.00 72.56 133 ASP A N 1
ATOM 1044 C CA . ASP A 1 133 ? 27.967 14.939 -73.492 1.00 72.56 133 ASP A CA 1
ATOM 1045 C C . ASP A 1 133 ? 28.030 14.903 -71.947 1.00 72.56 133 ASP A C 1
ATOM 1047 O O . ASP A 1 133 ? 28.492 15.853 -71.320 1.00 72.56 133 ASP A O 1
ATOM 1051 N N . GLU A 1 134 ? 27.715 13.755 -71.328 1.00 70.12 134 GLU A N 1
ATOM 1052 C CA . GLU A 1 134 ? 27.783 13.537 -69.867 1.00 70.12 134 GLU A CA 1
ATOM 1053 C C . GLU A 1 134 ? 29.193 13.704 -69.255 1.00 70.12 134 GLU A C 1
ATOM 1055 O O . GLU A 1 134 ? 29.322 13.970 -68.054 1.00 70.12 134 GLU A O 1
ATOM 1060 N N . CYS A 1 135 ? 30.250 13.491 -70.047 1.00 78.25 135 CYS A N 1
ATOM 1061 C CA . CYS A 1 135 ? 31.645 13.642 -69.624 1.00 78.25 135 CYS A CA 1
ATOM 1062 C C . CYS A 1 135 ? 32.235 14.999 -70.033 1.00 78.25 135 CYS A C 1
ATOM 1064 O O . CYS A 1 135 ? 33.222 15.428 -69.435 1.00 78.25 135 CYS A O 1
ATOM 1066 N N . ASN A 1 136 ? 31.638 15.675 -71.019 1.00 77.62 136 ASN A N 1
ATOM 1067 C CA . ASN A 1 136 ? 32.059 16.993 -71.484 1.00 77.62 136 ASN A CA 1
ATOM 1068 C C . ASN A 1 136 ? 31.769 18.084 -70.443 1.00 77.62 136 ASN A C 1
ATOM 1070 O O . ASN A 1 136 ? 32.637 18.904 -70.173 1.00 77.62 136 ASN A O 1
ATOM 1074 N N . ASP A 1 137 ? 30.625 18.017 -69.753 1.00 68.75 137 ASP A N 1
ATOM 1075 C CA . ASP A 1 137 ? 30.259 18.959 -68.674 1.00 68.75 137 ASP A CA 1
ATOM 1076 C C . ASP A 1 137 ? 31.251 18.964 -67.490 1.00 68.75 137 ASP A C 1
ATOM 1078 O O . ASP A 1 137 ? 31.208 19.826 -66.616 1.00 68.75 137 ASP A O 1
ATOM 1082 N N . ARG A 1 138 ? 32.167 17.990 -67.448 1.00 70.56 138 ARG A N 1
ATOM 1083 C CA . ARG A 1 138 ? 33.111 17.750 -66.349 1.00 70.56 138 ARG A CA 1
ATOM 1084 C C . ARG A 1 138 ? 34.534 18.193 -66.668 1.00 70.56 138 ARG A C 1
ATOM 1086 O O . ARG A 1 138 ? 35.413 18.059 -65.819 1.00 70.56 138 ARG A O 1
ATOM 1093 N N . THR A 1 139 ? 34.794 18.716 -67.869 1.00 68.75 139 THR A N 1
ATOM 1094 C CA . THR A 1 139 ? 36.123 19.236 -68.241 1.00 68.75 139 THR A CA 1
ATOM 1095 C C . THR A 1 139 ? 36.503 20.510 -67.485 1.00 68.75 139 THR A C 1
ATOM 1097 O O . THR A 1 139 ? 37.693 20.817 -67.361 1.00 68.75 139 THR A O 1
ATOM 1100 N N . ASP A 1 140 ? 35.507 21.220 -66.951 1.00 67.94 140 ASP A N 1
ATOM 1101 C CA . ASP A 1 140 ? 35.676 22.448 -66.167 1.00 67.94 140 ASP A CA 1
ATOM 1102 C C . ASP A 1 140 ? 35.933 22.171 -64.672 1.00 67.94 140 ASP A C 1
ATOM 1104 O O . ASP A 1 140 ? 36.389 23.045 -63.936 1.00 67.94 140 ASP A O 1
ATOM 1108 N N . GLU A 1 141 ? 35.731 20.929 -64.223 1.00 69.81 141 GLU A N 1
ATOM 1109 C CA . GLU A 1 141 ? 35.863 20.489 -62.830 1.00 69.81 141 GLU A CA 1
ATOM 1110 C C . GLU A 1 141 ? 37.190 19.742 -62.592 1.00 69.81 141 GLU A C 1
ATOM 1112 O O . GLU A 1 141 ? 37.219 18.613 -62.098 1.00 69.81 141 GLU A O 1
ATOM 1117 N N . ARG A 1 142 ? 38.321 20.349 -62.969 1.00 72.88 142 ARG A N 1
ATOM 1118 C CA . ARG A 1 142 ? 39.648 19.708 -62.853 1.00 72.88 142 ARG A CA 1
ATOM 1119 C C . ARG A 1 142 ? 40.058 19.449 -61.399 1.00 72.88 142 ARG A C 1
ATOM 1121 O O . ARG A 1 142 ? 39.806 20.265 -60.517 1.00 72.88 142 ARG A O 1
ATOM 1128 N N . GLY A 1 143 ? 40.759 18.342 -61.160 1.00 70.19 143 GLY A N 1
ATOM 1129 C CA . GLY A 1 143 ? 41.228 17.917 -59.837 1.00 70.19 143 GLY A CA 1
ATOM 1130 C C . GLY A 1 143 ? 40.148 17.254 -58.976 1.00 70.19 143 GLY A C 1
ATOM 1131 O O . GLY A 1 143 ? 40.387 16.968 -57.805 1.00 70.19 143 GLY A O 1
ATOM 1132 N N . THR A 1 144 ? 38.961 17.003 -59.534 1.00 68.31 144 THR A N 1
ATOM 1133 C CA . THR A 1 144 ? 37.861 16.296 -58.852 1.00 68.31 144 THR A CA 1
ATOM 1134 C C . THR A 1 144 ? 37.866 14.791 -59.128 1.00 68.31 144 THR A C 1
ATOM 1136 O O . THR A 1 144 ? 37.156 14.040 -58.466 1.00 68.31 144 THR A O 1
ATOM 1139 N N . GLY A 1 145 ? 38.628 14.331 -60.130 1.00 69.00 145 GLY A N 1
ATOM 1140 C CA . GLY A 1 145 ? 38.639 12.932 -60.574 1.00 69.00 145 GLY A CA 1
ATOM 1141 C C . GLY A 1 145 ? 37.383 12.477 -61.320 1.00 69.00 145 GLY A C 1
ATOM 1142 O O . GLY A 1 145 ? 37.284 11.310 -61.713 1.00 69.00 145 GLY A O 1
ATOM 1143 N N . ARG A 1 146 ? 36.421 13.381 -61.556 1.00 72.25 146 ARG A N 1
ATOM 1144 C CA . ARG A 1 146 ? 35.144 13.095 -62.229 1.00 72.25 146 ARG A CA 1
ATOM 1145 C C . ARG A 1 146 ? 35.296 12.782 -63.710 1.00 72.25 146 ARG A C 1
ATOM 1147 O O . ARG A 1 146 ? 34.542 11.960 -64.233 1.00 72.25 146 ARG A O 1
ATOM 1154 N N . LEU A 1 147 ? 36.234 13.443 -64.389 1.00 78.50 147 LEU A N 1
ATOM 1155 C CA . LEU A 1 147 ? 36.430 13.305 -65.831 1.00 78.50 147 LEU A CA 1
ATOM 1156 C C . LEU A 1 147 ? 37.009 11.930 -66.179 1.00 78.50 147 LEU A C 1
ATOM 1158 O O . LEU A 1 147 ? 36.424 11.188 -66.966 1.00 78.50 147 LEU A O 1
ATOM 1162 N N . VAL A 1 148 ? 38.122 11.566 -65.539 1.00 76.94 148 VAL A N 1
ATOM 1163 C CA . VAL A 1 148 ? 38.787 10.267 -65.724 1.00 76.94 148 VAL A CA 1
ATOM 1164 C C . VAL A 1 148 ? 37.846 9.107 -65.376 1.00 76.94 148 VAL A C 1
ATOM 1166 O O . VAL A 1 148 ? 37.782 8.121 -66.110 1.00 76.94 148 VAL A O 1
ATOM 1169 N N . SER A 1 149 ? 37.061 9.242 -64.305 1.00 73.12 149 SER A N 1
ATOM 1170 C CA . SER A 1 149 ? 36.118 8.199 -63.885 1.00 73.12 149 SER A CA 1
ATOM 1171 C C . SER A 1 149 ? 34.898 8.082 -64.816 1.00 73.12 149 SER A C 1
ATOM 1173 O O . SER A 1 149 ? 34.455 6.976 -65.111 1.00 73.12 149 SER A O 1
ATOM 1175 N N . CYS A 1 150 ? 34.398 9.199 -65.365 1.00 77.81 150 CYS A N 1
ATOM 1176 C CA . CYS A 1 150 ? 33.350 9.189 -66.398 1.00 77.81 150 CYS A CA 1
ATOM 1177 C C . CYS A 1 150 ? 33.785 8.418 -67.651 1.00 77.81 150 CYS A C 1
ATOM 1179 O O . CYS A 1 150 ? 33.024 7.624 -68.204 1.00 77.81 150 CYS A O 1
ATOM 1181 N N . LEU A 1 151 ? 35.034 8.630 -68.077 1.00 79.31 151 LEU A N 1
ATOM 1182 C CA . LEU A 1 151 ? 35.621 7.945 -69.226 1.00 79.31 151 LEU A CA 1
ATOM 1183 C C . LEU A 1 151 ? 35.810 6.444 -68.955 1.00 79.31 151 LEU A C 1
ATOM 1185 O O . LEU A 1 151 ? 35.568 5.631 -69.844 1.00 79.31 151 LEU A O 1
ATOM 1189 N N . TYR A 1 152 ? 36.169 6.062 -67.728 1.00 78.00 152 TYR A N 1
ATOM 1190 C CA . TYR A 1 152 ? 36.263 4.657 -67.322 1.00 78.00 152 TYR A CA 1
ATOM 1191 C C . TYR A 1 152 ? 34.904 3.932 -67.354 1.00 78.00 152 TYR A C 1
ATOM 1193 O O . TYR A 1 152 ? 34.794 2.878 -67.978 1.00 78.00 152 TYR A O 1
ATOM 1201 N N . ASP A 1 153 ? 33.835 4.527 -66.808 1.00 71.38 153 ASP A N 1
ATOM 1202 C CA . ASP A 1 153 ? 32.467 3.964 -66.863 1.00 71.38 153 ASP A CA 1
ATOM 1203 C C . ASP A 1 153 ? 31.969 3.716 -68.297 1.00 71.38 153 ASP A C 1
ATOM 1205 O O . ASP A 1 153 ? 31.071 2.905 -68.541 1.00 71.38 153 ASP A O 1
ATOM 1209 N N . ARG A 1 154 ? 32.490 4.488 -69.252 1.00 80.06 154 ARG A N 1
ATOM 1210 C CA . ARG A 1 154 ? 32.106 4.468 -70.666 1.00 80.06 154 ARG A CA 1
ATOM 1211 C C . ARG A 1 154 ? 33.204 3.871 -71.541 1.00 80.06 154 ARG A C 1
ATOM 1213 O O . ARG A 1 154 ? 33.166 4.062 -72.753 1.00 80.06 154 ARG A O 1
ATOM 1220 N N . LEU A 1 155 ? 34.133 3.100 -70.969 1.00 78.06 155 LEU A N 1
ATOM 1221 C CA . LEU A 1 155 ? 35.263 2.500 -71.685 1.00 78.06 155 LEU A CA 1
ATOM 1222 C C . LEU A 1 155 ? 34.836 1.699 -72.927 1.00 78.06 155 LEU A C 1
ATOM 1224 O O . LEU A 1 155 ? 35.528 1.715 -73.947 1.00 78.06 155 LEU A O 1
ATOM 1228 N N . GLY A 1 156 ? 33.666 1.051 -72.877 1.00 77.62 156 GLY A N 1
ATOM 1229 C CA . GLY A 1 156 ? 33.068 0.358 -74.023 1.00 77.62 156 GLY A CA 1
ATOM 1230 C C . GLY A 1 156 ? 32.719 1.278 -75.202 1.00 77.62 156 GLY A C 1
ATOM 1231 O O . GLY A 1 156 ? 32.854 0.861 -76.352 1.00 77.62 156 GLY A O 1
ATOM 1232 N N . ASN A 1 157 ? 32.364 2.535 -74.921 1.00 81.69 157 ASN A N 1
ATOM 1233 C CA . ASN A 1 157 ? 31.909 3.545 -75.882 1.00 81.69 157 ASN A CA 1
ATOM 1234 C C . ASN A 1 157 ? 33.047 4.448 -76.398 1.00 81.69 157 ASN A C 1
ATOM 1236 O O . ASN A 1 157 ? 32.821 5.246 -77.303 1.00 81.69 157 ASN A O 1
ATOM 1240 N N . ILE A 1 158 ? 34.259 4.335 -75.841 1.00 83.75 158 ILE A N 1
ATOM 1241 C CA . ILE A 1 158 ? 35.438 5.109 -76.258 1.00 83.75 158 ILE A CA 1
ATOM 1242 C C . ILE A 1 158 ? 35.968 4.568 -77.586 1.00 83.75 158 ILE A C 1
ATOM 1244 O O . ILE A 1 158 ? 36.388 3.409 -77.666 1.00 83.75 158 ILE A O 1
ATOM 1248 N N . THR A 1 159 ? 35.992 5.403 -78.619 1.00 80.38 159 THR A N 1
ATOM 1249 C CA . THR A 1 159 ? 36.413 5.013 -79.969 1.00 80.38 159 THR A CA 1
ATOM 1250 C C . THR A 1 159 ? 37.905 5.234 -80.212 1.00 80.38 159 THR A C 1
ATOM 1252 O O . THR A 1 159 ? 38.503 4.498 -81.002 1.00 80.38 159 THR A O 1
ATOM 1255 N N . GLU A 1 160 ? 38.546 6.186 -79.521 1.00 86.81 160 GLU A N 1
ATOM 1256 C CA . GLU A 1 160 ? 39.948 6.527 -79.758 1.00 86.81 160 GLU A CA 1
ATOM 1257 C C . GLU A 1 160 ? 40.910 5.556 -79.029 1.00 86.81 160 GLU A C 1
ATOM 1259 O O . GLU A 1 160 ? 40.885 5.443 -77.798 1.00 86.81 160 GLU A O 1
ATOM 1264 N N . PRO A 1 161 ? 41.823 4.857 -79.741 1.00 83.25 161 PRO A N 1
ATOM 1265 C CA . PRO A 1 161 ? 42.713 3.868 -79.122 1.00 83.25 161 PRO A CA 1
ATOM 1266 C C . PRO A 1 161 ? 43.705 4.463 -78.115 1.00 83.25 161 PRO A C 1
ATOM 1268 O O . PRO A 1 161 ? 44.090 3.789 -77.160 1.00 83.25 161 PRO A O 1
ATOM 1271 N N . SER A 1 162 ? 44.133 5.718 -78.310 1.00 83.44 162 SER A N 1
ATOM 1272 C CA . SER A 1 162 ? 44.992 6.424 -77.349 1.00 83.44 162 SER A CA 1
ATOM 1273 C C . SER A 1 162 ? 44.257 6.711 -76.047 1.00 83.44 162 SER A C 1
ATOM 1275 O O . SER A 1 162 ? 44.837 6.515 -74.982 1.00 83.44 162 SER A O 1
ATOM 1277 N N . CYS A 1 163 ? 42.981 7.096 -76.131 1.00 85.06 163 CYS A N 1
ATOM 1278 C CA . CYS A 1 163 ? 42.131 7.287 -74.967 1.00 85.06 163 CYS A CA 1
ATOM 1279 C C . CYS A 1 163 ? 41.901 5.960 -74.239 1.00 85.06 163 CYS A C 1
ATOM 1281 O O . CYS A 1 163 ? 42.156 5.851 -73.043 1.00 85.06 163 CYS A O 1
ATOM 1283 N N . ARG A 1 164 ? 41.525 4.907 -74.975 1.00 83.81 164 ARG A N 1
ATOM 1284 C CA . ARG A 1 164 ? 41.285 3.575 -74.406 1.00 83.81 164 ARG A CA 1
ATOM 1285 C C . ARG A 1 164 ? 42.523 3.015 -73.696 1.00 83.81 164 ARG A C 1
ATOM 1287 O O . ARG A 1 164 ? 42.410 2.506 -72.588 1.00 83.81 164 ARG A O 1
ATOM 1294 N N . ASN A 1 165 ? 43.712 3.155 -74.286 1.00 82.81 165 ASN A N 1
ATOM 1295 C CA . ASN A 1 165 ? 44.963 2.723 -73.654 1.00 82.81 165 ASN A CA 1
ATOM 1296 C C . ASN A 1 165 ? 45.324 3.553 -72.416 1.00 82.81 165 ASN A C 1
ATOM 1298 O O . ASN A 1 165 ? 45.794 2.989 -71.431 1.00 82.81 165 ASN A O 1
ATOM 1302 N N . PHE A 1 166 ? 45.105 4.869 -72.458 1.00 82.50 166 PHE A N 1
ATOM 1303 C CA . PHE A 1 166 ? 45.337 5.753 -71.318 1.00 82.50 166 PHE A CA 1
ATOM 1304 C C . PHE A 1 166 ? 44.418 5.396 -70.139 1.00 82.50 166 PHE A C 1
ATOM 1306 O O . PHE A 1 166 ? 44.900 5.199 -69.027 1.00 82.50 166 PHE A O 1
ATOM 1313 N N . ILE A 1 167 ? 43.120 5.208 -70.390 1.00 79.81 167 ILE A N 1
ATOM 1314 C CA . ILE A 1 167 ? 42.143 4.836 -69.357 1.00 79.81 167 ILE A CA 1
ATOM 1315 C C . ILE A 1 167 ? 42.389 3.412 -68.826 1.00 79.81 167 ILE A C 1
ATOM 1317 O O . ILE A 1 167 ? 42.363 3.209 -67.615 1.00 79.81 167 ILE A O 1
ATOM 1321 N N . ASN A 1 168 ? 42.740 2.446 -69.684 1.00 77.06 168 ASN A N 1
ATOM 1322 C CA . ASN A 1 168 ? 43.115 1.090 -69.252 1.00 77.06 168 ASN A CA 1
ATOM 1323 C C . ASN A 1 168 ? 44.328 1.078 -68.307 1.00 77.06 168 ASN A C 1
ATOM 1325 O O . ASN A 1 168 ? 44.381 0.283 -67.374 1.00 77.06 168 ASN A O 1
ATOM 1329 N N . GLN A 1 169 ? 45.308 1.965 -68.514 1.00 74.88 169 GLN A N 1
ATOM 1330 C CA . GLN A 1 169 ? 46.456 2.089 -67.606 1.00 74.88 169 GLN A CA 1
ATOM 1331 C C . GLN A 1 169 ? 46.082 2.688 -66.247 1.00 74.88 169 GLN A C 1
ATOM 1333 O O . GLN A 1 169 ? 46.784 2.449 -65.267 1.00 74.88 169 GLN A O 1
ATOM 1338 N N . LEU A 1 170 ? 44.991 3.449 -66.181 1.00 73.25 170 LEU A N 1
ATOM 1339 C CA . LEU A 1 170 ? 44.501 4.063 -64.953 1.00 73.25 170 LEU A CA 1
ATOM 1340 C C . LEU A 1 170 ? 43.527 3.166 -64.177 1.00 73.25 170 LEU A C 1
ATOM 1342 O O . LEU A 1 170 ? 43.211 3.500 -63.035 1.00 73.25 170 LEU A O 1
ATOM 1346 N N . GLN A 1 171 ? 43.113 2.010 -64.719 1.00 68.62 171 GLN A N 1
ATOM 1347 C CA . GLN A 1 171 ? 42.112 1.147 -64.071 1.00 68.62 171 GLN A CA 1
ATOM 1348 C C . GLN A 1 171 ? 42.509 0.722 -62.649 1.00 68.62 171 GLN A C 1
ATOM 1350 O O . GLN A 1 171 ? 41.671 0.720 -61.761 1.00 68.62 171 GLN A O 1
ATOM 1355 N N . SER A 1 172 ? 43.792 0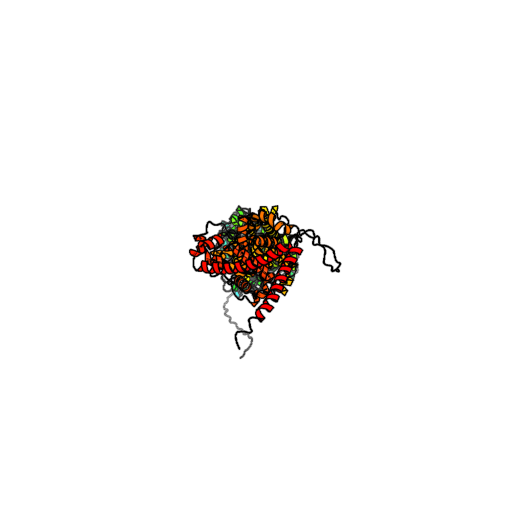.426 -62.403 1.00 66.50 172 SER A N 1
ATOM 1356 C CA . SER A 1 172 ? 44.279 -0.026 -61.086 1.00 66.50 172 SER A CA 1
ATOM 1357 C C . SER A 1 172 ? 44.323 1.097 -60.035 1.00 66.50 172 SER A C 1
ATOM 1359 O O . SER A 1 172 ? 44.588 0.867 -58.853 1.00 66.50 172 SER A O 1
ATOM 1361 N N . VAL A 1 173 ? 44.127 2.349 -60.463 1.00 68.06 173 VAL A N 1
ATOM 1362 C CA . VAL A 1 173 ? 44.178 3.556 -59.621 1.00 68.06 173 VAL A CA 1
ATOM 1363 C C . VAL A 1 173 ? 42.780 4.117 -59.357 1.00 68.06 173 VAL A C 1
ATOM 1365 O O . VAL A 1 173 ? 42.535 4.631 -58.266 1.00 68.06 173 VAL A O 1
ATOM 1368 N N . ILE A 1 174 ? 41.879 4.014 -60.335 1.00 66.06 174 ILE A N 1
ATOM 1369 C CA . ILE A 1 174 ? 40.502 4.514 -60.260 1.00 66.06 174 ILE A CA 1
ATOM 1370 C C . ILE A 1 174 ? 39.673 3.619 -59.323 1.00 66.06 174 ILE A C 1
ATOM 1372 O O . ILE A 1 174 ? 39.811 2.398 -59.322 1.00 66.06 174 ILE A O 1
ATOM 1376 N N . PHE A 1 175 ? 38.808 4.225 -58.503 1.00 64.06 175 PHE A N 1
ATOM 1377 C CA . PHE A 1 175 ? 37.832 3.478 -57.705 1.00 64.06 175 PHE A CA 1
ATOM 1378 C C . PHE A 1 175 ? 36.712 2.954 -58.611 1.00 64.06 175 PHE A C 1
ATOM 1380 O O . PHE A 1 175 ? 36.159 3.706 -59.408 1.00 64.06 175 PHE A O 1
ATOM 1387 N N . THR A 1 176 ? 36.341 1.685 -58.457 1.00 56.72 176 THR A N 1
ATOM 1388 C CA . THR A 1 176 ? 35.368 0.993 -59.318 1.00 56.72 176 THR A CA 1
ATOM 1389 C C . THR A 1 176 ? 33.931 1.538 -59.227 1.00 56.72 176 THR A C 1
ATOM 1391 O O . THR A 1 176 ? 33.154 1.317 -60.148 1.00 56.72 176 THR A O 1
ATOM 1394 N N . ASP A 1 177 ? 33.571 2.294 -58.178 1.00 55.31 177 ASP A N 1
ATOM 1395 C CA . ASP A 1 177 ? 32.244 2.920 -58.012 1.00 55.31 177 ASP A CA 1
ATOM 1396 C C . ASP A 1 177 ? 32.357 4.403 -57.598 1.00 55.31 177 ASP A C 1
ATOM 1398 O O . ASP A 1 177 ? 32.166 4.789 -56.441 1.00 55.31 177 ASP A O 1
ATOM 1402 N N . TRP A 1 178 ? 32.732 5.268 -58.546 1.00 54.19 178 TRP A N 1
ATOM 1403 C CA . TRP A 1 178 ? 33.055 6.671 -58.260 1.00 54.19 178 TRP A CA 1
ATOM 1404 C C . TRP A 1 178 ? 31.818 7.559 -57.964 1.00 54.19 178 TRP A C 1
ATOM 1406 O O . TRP A 1 178 ? 31.940 8.582 -57.286 1.00 54.19 178 TRP A O 1
ATOM 1416 N N . ARG A 1 179 ? 30.614 7.159 -58.415 1.00 49.81 179 ARG A N 1
ATOM 1417 C CA . ARG A 1 179 ? 29.358 7.947 -58.321 1.00 49.81 179 ARG A CA 1
ATOM 1418 C C . ARG A 1 179 ? 28.849 8.104 -56.888 1.00 49.81 179 ARG A C 1
ATOM 1420 O O . ARG A 1 179 ? 28.315 9.151 -56.532 1.00 49.81 179 ARG A O 1
ATOM 1427 N N . LEU A 1 180 ? 29.032 7.070 -56.066 1.00 52.34 180 LEU A N 1
ATOM 1428 C CA . LEU A 1 180 ? 28.818 7.117 -54.614 1.00 52.34 180 LEU A CA 1
ATOM 1429 C C . LEU A 1 180 ? 30.085 7.566 -53.868 1.00 52.34 180 LEU A C 1
ATOM 1431 O O . LEU A 1 180 ? 29.983 8.132 -52.780 1.00 52.34 180 LEU A O 1
ATOM 1435 N N . SER A 1 181 ? 31.262 7.365 -54.470 1.00 56.34 181 SER A N 1
ATOM 1436 C CA . SER A 1 181 ? 32.568 7.661 -53.883 1.00 56.34 181 SER A CA 1
ATOM 1437 C C . SER A 1 181 ? 32.868 9.139 -53.724 1.00 56.34 181 SER A C 1
ATOM 1439 O O . SER A 1 181 ? 33.548 9.471 -52.768 1.00 56.34 181 SER A O 1
ATOM 1441 N N . GLU A 1 182 ? 32.495 10.029 -54.640 1.00 62.22 182 GLU A N 1
ATOM 1442 C CA . GLU A 1 182 ? 33.078 11.375 -54.616 1.00 62.22 182 GLU A CA 1
ATOM 1443 C C . GLU A 1 182 ? 32.600 12.198 -53.416 1.00 62.22 182 GLU A C 1
ATOM 1445 O O . GLU A 1 182 ? 33.412 12.627 -52.598 1.00 62.22 182 GLU A O 1
ATOM 1450 N N . TYR A 1 183 ? 31.287 12.377 -53.258 1.00 70.12 183 TYR A N 1
ATOM 1451 C CA . TYR A 1 183 ? 30.738 13.145 -52.140 1.00 70.12 183 TYR A CA 1
ATOM 1452 C C . TYR A 1 183 ? 31.034 12.475 -50.797 1.00 70.12 183 TYR A C 1
ATOM 1454 O O . TYR A 1 183 ? 31.415 13.147 -49.841 1.00 70.12 183 TYR A O 1
ATOM 1462 N N . PHE A 1 184 ? 30.929 11.144 -50.737 1.00 75.56 184 PHE A N 1
ATOM 1463 C CA . PHE A 1 184 ? 31.237 10.378 -49.534 1.00 75.56 184 PHE A CA 1
ATOM 1464 C C . PHE A 1 184 ? 32.728 10.423 -49.194 1.00 75.56 184 PHE A C 1
ATOM 1466 O O . PHE A 1 184 ? 33.088 10.792 -48.081 1.00 75.56 184 PHE A O 1
ATOM 1473 N N . THR A 1 185 ? 33.607 10.088 -50.138 1.00 74.50 185 THR A N 1
ATOM 1474 C CA . THR A 1 185 ? 35.052 10.028 -49.894 1.00 74.50 185 THR A CA 1
ATOM 1475 C C . THR A 1 185 ? 35.601 11.421 -49.665 1.00 74.50 185 THR A C 1
ATOM 1477 O O . THR A 1 185 ? 36.375 11.570 -48.738 1.00 74.50 185 THR A O 1
ATOM 1480 N N . THR A 1 186 ? 35.152 12.458 -50.374 1.00 77.69 186 THR A N 1
ATOM 1481 C CA . THR A 1 186 ? 35.573 13.842 -50.093 1.00 77.69 186 THR A CA 1
ATOM 1482 C C . THR A 1 186 ? 35.125 14.294 -48.702 1.00 77.69 186 THR A C 1
ATOM 1484 O O . THR A 1 186 ? 35.930 14.830 -47.941 1.00 77.69 186 THR A O 1
ATOM 1487 N N . ALA A 1 187 ? 33.866 14.036 -48.320 1.00 80.81 187 ALA A N 1
ATOM 1488 C CA . ALA A 1 187 ? 33.355 14.406 -46.998 1.00 80.81 187 ALA A CA 1
ATOM 1489 C C . ALA A 1 187 ? 33.996 13.598 -45.855 1.00 80.81 187 ALA A C 1
ATOM 1491 O O . ALA A 1 187 ? 34.159 14.127 -44.757 1.00 80.81 187 ALA A O 1
ATOM 1492 N N . CYS A 1 188 ? 34.363 12.337 -46.105 1.00 85.06 188 CYS A N 1
ATOM 1493 C CA . CYS A 1 188 ? 34.904 11.409 -45.113 1.00 85.06 188 CYS A CA 1
ATOM 1494 C C . CYS A 1 188 ? 36.422 11.214 -45.177 1.00 85.06 188 CYS A C 1
ATOM 1496 O O . CYS A 1 188 ? 36.954 10.525 -44.314 1.00 85.06 188 CYS A O 1
ATOM 1498 N N . PHE A 1 189 ? 37.146 11.783 -46.146 1.00 85.44 189 PHE A N 1
ATOM 1499 C CA . PHE A 1 189 ? 38.557 11.446 -46.391 1.00 85.44 189 PHE A CA 1
ATOM 1500 C C . PHE A 1 189 ? 39.422 11.657 -45.152 1.00 85.44 189 PHE A C 1
ATOM 1502 O O . PHE A 1 189 ? 40.207 10.783 -44.787 1.00 85.44 189 PHE A O 1
ATOM 1509 N N . LYS A 1 190 ? 39.228 12.796 -44.479 1.00 86.19 190 LYS A N 1
ATOM 1510 C CA . LYS A 1 190 ? 39.933 13.127 -43.241 1.00 86.19 190 LYS A CA 1
ATOM 1511 C C . LYS A 1 190 ? 39.693 12.063 -42.167 1.00 86.19 190 LYS A C 1
ATOM 1513 O O . LYS A 1 190 ? 40.649 11.510 -41.631 1.00 86.19 190 LYS A O 1
ATOM 1518 N N . ASP A 1 191 ? 38.431 11.713 -41.934 1.00 87.12 191 ASP A N 1
ATOM 1519 C CA . ASP A 1 191 ? 38.045 10.712 -40.936 1.00 87.12 191 ASP A CA 1
ATOM 1520 C C . ASP A 1 191 ? 38.549 9.308 -41.316 1.00 87.12 191 ASP A C 1
ATOM 1522 O O . ASP A 1 191 ? 39.018 8.560 -40.461 1.00 87.12 191 ASP A O 1
ATOM 1526 N N . ILE A 1 192 ? 38.538 8.960 -42.609 1.00 86.31 192 ILE A N 1
ATOM 1527 C CA . ILE A 1 192 ? 39.103 7.712 -43.141 1.00 86.31 192 ILE A CA 1
ATOM 1528 C C . ILE A 1 192 ? 40.597 7.636 -42.838 1.00 86.31 192 ILE A C 1
ATOM 1530 O O . ILE A 1 192 ? 41.074 6.595 -42.382 1.00 86.31 192 ILE A O 1
ATOM 1534 N N . THR A 1 193 ? 41.341 8.719 -43.070 1.00 85.50 193 THR A N 1
ATOM 1535 C CA . THR A 1 193 ? 42.784 8.737 -42.825 1.00 85.50 193 THR A CA 1
ATOM 1536 C C . THR A 1 193 ? 43.125 8.729 -41.341 1.00 85.50 193 THR A C 1
ATOM 1538 O O . THR A 1 193 ? 44.019 7.976 -40.947 1.00 85.50 193 THR A O 1
ATOM 1541 N N . ASP A 1 194 ? 42.400 9.502 -40.531 1.00 87.06 194 ASP A N 1
ATOM 1542 C CA . ASP A 1 194 ? 42.654 9.665 -39.096 1.00 87.06 194 ASP A CA 1
ATOM 1543 C C . ASP A 1 194 ? 42.319 8.373 -38.332 1.00 87.06 194 ASP A C 1
ATOM 1545 O O . ASP A 1 194 ? 43.093 7.920 -37.487 1.00 87.06 194 ASP A O 1
ATOM 1549 N N . LEU A 1 195 ? 41.218 7.706 -38.703 1.00 85.88 195 LEU A N 1
ATOM 1550 C CA . LEU A 1 195 ? 40.779 6.434 -38.115 1.00 85.88 195 LEU A CA 1
ATOM 1551 C C . LEU A 1 195 ? 41.381 5.198 -38.802 1.00 85.88 195 LEU A C 1
ATOM 1553 O O . LEU A 1 195 ? 41.064 4.066 -38.430 1.00 85.88 195 LEU A O 1
ATOM 1557 N N . LYS A 1 196 ? 42.239 5.392 -39.813 1.00 86.94 196 LYS A N 1
ATOM 1558 C CA . LYS A 1 196 ? 42.840 4.328 -40.640 1.00 86.94 196 LYS A CA 1
ATOM 1559 C C . LYS A 1 196 ? 41.800 3.350 -41.209 1.00 86.94 196 LYS A C 1
ATOM 1561 O O . LYS A 1 196 ? 41.988 2.126 -41.194 1.00 86.94 196 LYS A O 1
ATOM 1566 N N . CYS A 1 197 ? 40.685 3.885 -41.696 1.00 84.88 197 CYS A N 1
ATOM 1567 C CA . CYS A 1 197 ? 39.546 3.122 -42.202 1.00 84.88 197 CYS A CA 1
ATOM 1568 C C . CYS A 1 197 ? 39.583 2.835 -43.710 1.00 84.88 197 CYS A C 1
ATOM 1570 O O . CYS A 1 197 ? 38.657 2.200 -44.204 1.00 84.88 197 CYS A O 1
ATOM 1572 N N . GLY A 1 198 ? 40.630 3.234 -44.439 1.00 83.38 198 GLY A N 1
ATOM 1573 C CA . GLY A 1 198 ? 40.773 2.906 -45.860 1.00 83.38 198 GLY A CA 1
ATOM 1574 C C . GLY A 1 198 ? 40.957 1.400 -46.067 1.00 83.38 198 GLY A C 1
ATOM 1575 O O . GLY A 1 198 ? 41.843 0.791 -45.461 1.00 83.38 198 GLY A O 1
ATOM 1576 N N . ARG A 1 199 ? 40.100 0.788 -46.883 1.00 80.44 199 ARG A N 1
ATOM 1577 C CA . ARG A 1 199 ? 40.085 -0.648 -47.197 1.00 80.44 199 ARG A CA 1
ATOM 1578 C C . ARG A 1 199 ? 40.069 -0.826 -48.709 1.00 80.44 199 ARG A C 1
ATOM 1580 O O . ARG A 1 199 ? 39.630 0.073 -49.419 1.00 80.44 199 ARG A O 1
ATOM 1587 N N . LEU A 1 200 ? 40.598 -1.955 -49.161 1.00 72.75 200 LEU A N 1
ATOM 1588 C CA . LEU A 1 200 ? 40.538 -2.378 -50.558 1.00 72.75 200 LEU A CA 1
ATOM 1589 C C . LEU A 1 200 ? 39.389 -3.380 -50.703 1.00 72.75 200 LEU A C 1
ATOM 1591 O O . LEU A 1 200 ? 39.110 -4.105 -49.747 1.00 72.75 200 LEU A O 1
ATOM 1595 N N . ASP A 1 201 ? 38.724 -3.388 -51.853 1.00 63.28 201 ASP A N 1
ATOM 1596 C CA . ASP A 1 201 ? 37.614 -4.298 -52.152 1.00 63.28 201 ASP A CA 1
ATOM 1597 C C . ASP A 1 201 ? 38.097 -5.497 -52.986 1.00 63.28 201 ASP A C 1
ATOM 1599 O O . ASP A 1 201 ? 39.175 -5.452 -53.578 1.00 63.28 201 ASP A O 1
ATOM 1603 N N . ASP A 1 202 ? 37.342 -6.598 -52.939 1.00 57.38 202 ASP A N 1
ATOM 1604 C CA . ASP A 1 202 ? 37.623 -7.837 -53.676 1.00 57.38 202 ASP A CA 1
ATOM 1605 C C . ASP A 1 202 ? 36.800 -7.820 -54.971 1.00 57.38 202 ASP A C 1
ATOM 1607 O O . ASP A 1 202 ? 35.568 -7.769 -54.916 1.00 57.38 202 ASP A O 1
ATOM 1611 N N . ASP A 1 203 ? 37.472 -7.814 -56.123 1.00 50.03 203 ASP A N 1
ATOM 1612 C CA . ASP A 1 203 ? 36.859 -7.617 -57.447 1.00 50.03 203 ASP A CA 1
ATOM 1613 C C . ASP A 1 203 ? 36.052 -8.840 -57.948 1.00 50.03 203 ASP A C 1
ATOM 1615 O O . ASP A 1 203 ? 35.446 -8.787 -59.018 1.00 50.03 203 ASP A O 1
ATOM 1619 N N . ASN A 1 204 ? 35.994 -9.941 -57.184 1.00 49.75 204 ASN A N 1
ATOM 1620 C CA . ASN A 1 204 ? 35.348 -11.196 -57.599 1.00 49.75 204 ASN A CA 1
ATOM 1621 C C . ASN A 1 204 ? 33.810 -11.266 -57.438 1.00 49.75 204 ASN A C 1
ATOM 1623 O O . ASN A 1 204 ? 33.211 -12.251 -57.875 1.00 49.75 204 ASN A O 1
ATOM 1627 N N . ASP A 1 205 ? 33.138 -10.266 -56.851 1.00 44.44 205 ASP A N 1
ATOM 1628 C CA . ASP A 1 205 ? 31.679 -10.303 -56.625 1.00 44.44 205 ASP A CA 1
ATOM 1629 C C . ASP A 1 205 ? 30.884 -9.461 -57.650 1.00 44.44 205 ASP A C 1
ATOM 1631 O O . ASP A 1 205 ? 31.051 -8.251 -57.773 1.00 44.44 205 ASP A O 1
ATOM 1635 N N . THR A 1 206 ? 29.918 -10.089 -58.333 1.00 39.16 206 THR A N 1
ATOM 1636 C CA . THR A 1 206 ? 29.021 -9.522 -59.369 1.00 39.16 206 THR A CA 1
ATOM 1637 C C . THR A 1 206 ? 27.973 -8.495 -58.878 1.00 39.16 206 THR A C 1
ATOM 1639 O O . THR A 1 206 ? 26.923 -8.353 -59.506 1.00 39.16 206 THR A O 1
ATOM 1642 N N . LEU A 1 207 ? 28.183 -7.787 -57.760 1.00 38.94 207 LEU A N 1
ATOM 1643 C CA . LEU A 1 207 ? 27.208 -6.828 -57.203 1.00 38.94 207 LEU A CA 1
ATOM 1644 C C . LEU A 1 207 ? 27.752 -5.382 -57.153 1.00 38.94 207 LEU A C 1
ATOM 1646 O O . LEU A 1 207 ? 28.868 -5.166 -56.688 1.00 38.94 207 LEU A O 1
ATOM 1650 N N . PRO A 1 208 ? 26.963 -4.370 -57.573 1.00 38.09 208 PRO A N 1
ATOM 1651 C CA . PRO A 1 208 ? 27.472 -3.065 -58.001 1.00 38.09 208 PRO A CA 1
ATOM 1652 C C . PRO A 1 208 ? 27.592 -2.005 -56.883 1.00 38.09 208 PRO A C 1
ATOM 1654 O O . PRO A 1 208 ? 27.071 -0.917 -57.078 1.00 38.09 208 PRO A O 1
ATOM 1657 N N . HIS A 1 209 ? 28.249 -2.278 -55.738 1.00 42.91 209 HIS A N 1
ATOM 1658 C CA . HIS A 1 209 ? 28.575 -1.244 -54.722 1.00 42.91 209 HIS A CA 1
ATOM 1659 C C . HIS A 1 209 ? 29.870 -1.547 -53.926 1.00 42.91 209 HIS A C 1
ATOM 1661 O O . HIS A 1 209 ? 29.880 -2.395 -53.022 1.00 42.91 209 HIS A O 1
ATOM 1667 N N . ASN A 1 210 ? 30.946 -0.799 -54.210 1.00 56.06 210 ASN A N 1
ATOM 1668 C CA . ASN A 1 210 ? 32.343 -1.129 -53.858 1.00 56.06 210 ASN A CA 1
ATOM 1669 C C . ASN A 1 210 ? 32.999 -0.194 -52.813 1.00 56.06 210 ASN A C 1
ATOM 1671 O O . ASN A 1 210 ? 34.091 0.301 -53.041 1.00 56.06 210 ASN A O 1
ATOM 1675 N N . GLN A 1 211 ? 32.339 0.112 -51.683 1.00 62.19 211 GLN A N 1
ATOM 1676 C CA . GLN A 1 211 ? 32.972 0.825 -50.537 1.00 62.19 211 GLN A CA 1
ATOM 1677 C C . GLN A 1 211 ? 32.515 0.322 -49.151 1.00 62.19 211 GLN A C 1
ATOM 1679 O O . GLN A 1 211 ? 32.733 0.965 -48.114 1.00 62.19 211 GLN A O 1
ATOM 1684 N N . GLY A 1 212 ? 31.857 -0.840 -49.099 1.00 68.06 212 GLY A N 1
ATOM 1685 C CA . GLY A 1 212 ? 31.166 -1.330 -47.901 1.00 68.06 212 GLY A CA 1
ATOM 1686 C C . GLY A 1 212 ? 32.078 -1.531 -46.684 1.00 68.06 212 GLY A C 1
ATOM 1687 O O . GLY A 1 212 ? 31.664 -1.263 -45.556 1.00 68.06 212 GLY A O 1
ATOM 1688 N N . ALA A 1 213 ? 33.334 -1.938 -46.890 1.00 73.38 213 ALA A N 1
ATOM 1689 C CA . ALA A 1 213 ? 34.289 -2.163 -45.804 1.00 73.38 213 ALA A CA 1
ATOM 1690 C C . ALA A 1 213 ? 34.780 -0.854 -45.153 1.00 73.38 213 ALA A C 1
ATOM 1692 O O . ALA A 1 213 ? 34.946 -0.792 -43.928 1.00 73.38 213 ALA A O 1
ATOM 1693 N N . VAL A 1 214 ? 34.969 0.201 -45.953 1.00 78.31 214 VAL A N 1
ATOM 1694 C CA . VAL A 1 214 ? 35.327 1.547 -45.471 1.00 78.31 214 VAL A CA 1
ATOM 1695 C C . VAL A 1 214 ? 34.175 2.125 -44.656 1.00 78.31 214 VAL A C 1
ATOM 1697 O O . VAL A 1 214 ? 34.368 2.536 -43.509 1.00 78.31 214 VAL A O 1
ATOM 1700 N N . ILE A 1 215 ? 32.958 2.064 -45.204 1.00 76.81 215 ILE A N 1
ATOM 1701 C CA . ILE A 1 215 ? 31.732 2.506 -44.531 1.00 76.81 215 ILE A CA 1
ATOM 1702 C C . ILE A 1 215 ? 31.536 1.754 -43.214 1.00 76.81 215 ILE A C 1
ATOM 1704 O O . ILE A 1 215 ? 31.272 2.386 -42.193 1.00 76.81 215 ILE A O 1
ATOM 1708 N N . ALA A 1 216 ? 31.706 0.428 -43.195 1.00 74.56 216 ALA A N 1
ATOM 1709 C CA . ALA A 1 216 ? 31.573 -0.377 -41.983 1.00 74.56 216 ALA A CA 1
ATOM 1710 C C . ALA A 1 216 ? 32.605 0.006 -40.907 1.00 74.56 216 ALA A C 1
ATOM 1712 O O . ALA A 1 216 ? 32.283 0.008 -39.718 1.00 74.56 216 ALA A O 1
ATOM 1713 N N . CYS A 1 217 ? 33.832 0.361 -41.303 1.00 80.56 217 CYS A N 1
ATOM 1714 C CA . CYS A 1 217 ? 34.858 0.844 -40.381 1.00 80.56 217 CYS A CA 1
ATOM 1715 C C . CYS A 1 217 ? 34.490 2.204 -39.775 1.00 80.56 217 CYS A C 1
ATOM 1717 O O . CYS A 1 217 ? 34.469 2.331 -38.551 1.00 80.56 217 CYS A O 1
ATOM 1719 N N . LEU A 1 218 ? 34.140 3.190 -40.609 1.00 81.88 218 LEU A N 1
ATOM 1720 C CA . LEU A 1 218 ? 33.722 4.519 -40.145 1.00 81.88 218 LEU A CA 1
ATOM 1721 C C . LEU A 1 218 ? 32.486 4.427 -39.246 1.00 81.88 218 LEU A C 1
ATOM 1723 O O . LEU A 1 218 ? 32.446 5.004 -38.166 1.00 81.88 218 LEU A O 1
ATOM 1727 N N . SER A 1 219 ? 31.524 3.598 -39.644 1.00 74.56 219 SER A N 1
ATOM 1728 C CA . SER A 1 219 ? 30.283 3.345 -38.914 1.00 74.56 219 SER A CA 1
ATOM 1729 C C . SER A 1 219 ? 30.502 2.737 -37.519 1.00 74.56 219 SER A C 1
ATOM 1731 O O . SER A 1 219 ? 29.657 2.896 -36.641 1.00 74.56 219 SER A O 1
ATOM 1733 N N . ARG A 1 220 ? 31.628 2.050 -37.271 1.00 74.50 220 ARG A N 1
ATOM 1734 C CA . ARG A 1 220 ? 31.994 1.553 -35.928 1.00 74.50 220 ARG A CA 1
ATOM 1735 C C . ARG A 1 220 ? 32.551 2.655 -35.020 1.00 74.50 220 ARG A C 1
ATOM 1737 O O . ARG A 1 220 ? 32.455 2.522 -33.804 1.00 74.50 220 ARG A O 1
ATOM 1744 N N . ASN A 1 221 ? 33.072 3.737 -35.597 1.00 76.00 221 ASN A N 1
ATOM 1745 C CA . ASN A 1 221 ? 33.710 4.861 -34.907 1.00 76.00 221 ASN A CA 1
ATOM 1746 C C . ASN A 1 221 ? 32.846 6.134 -34.955 1.00 76.00 221 ASN A C 1
ATOM 1748 O O . ASN A 1 221 ? 33.365 7.238 -35.098 1.00 76.00 221 ASN A O 1
ATOM 1752 N N . ASN A 1 222 ? 31.526 5.972 -34.833 1.00 69.00 222 ASN A N 1
ATOM 1753 C CA . ASN A 1 222 ? 30.531 7.029 -35.038 1.00 69.00 222 ASN A CA 1
ATOM 1754 C C . ASN A 1 222 ? 30.778 8.308 -34.208 1.00 69.00 222 ASN A C 1
ATOM 1756 O O . ASN A 1 222 ? 30.554 9.412 -34.694 1.00 69.00 222 ASN A O 1
ATOM 1760 N N . ASP A 1 223 ? 31.279 8.157 -32.978 1.00 66.31 223 ASP A N 1
ATOM 1761 C CA . ASP A 1 223 ? 31.460 9.249 -32.007 1.00 66.31 223 ASP A CA 1
ATOM 1762 C C . ASP A 1 223 ? 32.663 10.167 -32.332 1.00 66.31 223 ASP A C 1
ATOM 1764 O O . ASP A 1 223 ? 32.788 11.251 -31.767 1.00 66.31 223 ASP A O 1
ATOM 1768 N N . GLY A 1 224 ? 33.550 9.743 -33.244 1.00 69.56 224 GLY A N 1
ATOM 1769 C CA . GLY A 1 224 ? 34.763 10.472 -33.641 1.00 69.56 224 GLY A CA 1
ATOM 1770 C C . GLY A 1 224 ? 34.735 11.047 -35.060 1.00 69.56 224 GLY A C 1
ATOM 1771 O O . GLY A 1 224 ? 35.765 11.534 -35.520 1.00 69.56 224 GLY A O 1
ATOM 1772 N N . LEU A 1 225 ? 33.603 10.961 -35.767 1.00 81.94 225 LEU A N 1
ATOM 1773 C CA . LEU A 1 225 ? 33.474 11.412 -37.157 1.00 81.94 225 LEU A CA 1
ATOM 1774 C C . LEU A 1 225 ? 33.181 12.912 -37.259 1.00 81.94 225 LEU A C 1
ATOM 1776 O O . LEU A 1 225 ? 32.465 13.496 -36.442 1.00 81.94 225 LEU A O 1
ATOM 1780 N N . SER A 1 226 ? 33.667 13.538 -38.328 1.00 85.75 226 SER A N 1
ATOM 1781 C CA . SER A 1 226 ? 33.283 14.897 -38.690 1.00 85.75 226 SER A CA 1
ATOM 1782 C C . SER A 1 226 ? 31.797 14.971 -39.075 1.00 85.75 226 SER A C 1
ATOM 1784 O O . SER A 1 226 ? 31.232 14.041 -39.655 1.00 85.75 226 SER A O 1
ATOM 1786 N N . LYS A 1 227 ? 31.141 16.111 -38.800 1.00 82.44 227 LYS A N 1
ATOM 1787 C CA . LYS A 1 227 ? 29.716 16.321 -39.139 1.00 82.44 227 LYS A CA 1
ATOM 1788 C C . LYS A 1 227 ? 29.388 16.050 -40.624 1.00 82.44 227 LYS A C 1
ATOM 1790 O O . LYS A 1 227 ? 28.377 15.393 -40.875 1.00 82.44 227 LYS A O 1
ATOM 1795 N N . PRO A 1 228 ? 30.201 16.491 -41.611 1.00 83.69 228 PRO A N 1
ATOM 1796 C CA . PRO A 1 228 ? 29.942 16.209 -43.026 1.00 83.69 228 PRO A CA 1
ATOM 1797 C C . PRO A 1 228 ? 29.996 14.716 -43.369 1.00 83.69 228 PRO A C 1
ATOM 1799 O O . PRO A 1 228 ? 29.150 14.234 -44.127 1.00 83.69 228 PRO A O 1
ATOM 1802 N N . CYS A 1 229 ? 30.950 13.977 -42.797 1.00 85.75 229 CYS A N 1
ATOM 1803 C CA . CYS A 1 229 ? 31.067 12.538 -43.009 1.00 85.75 229 CYS A CA 1
ATOM 1804 C C . CYS A 1 229 ? 29.915 11.771 -42.351 1.00 85.75 229 CYS A C 1
ATOM 1806 O O . CYS A 1 229 ? 29.260 10.942 -42.988 1.00 85.75 229 CYS A O 1
ATOM 1808 N N . LEU A 1 230 ? 29.607 12.114 -41.096 1.00 80.94 230 LEU A N 1
ATOM 1809 C CA . LEU A 1 230 ? 28.505 11.531 -40.336 1.00 80.94 230 LEU A CA 1
ATOM 1810 C C . LEU A 1 230 ? 27.163 11.682 -41.067 1.00 80.94 230 LEU A C 1
ATOM 1812 O O . LEU A 1 230 ? 26.359 10.749 -41.073 1.00 80.94 230 LEU A O 1
ATOM 1816 N N . LYS A 1 231 ? 26.936 12.822 -41.731 1.00 79.19 231 LYS A N 1
ATOM 1817 C CA . LYS A 1 231 ? 25.748 13.066 -42.561 1.00 79.19 231 LYS A CA 1
ATOM 1818 C C . LYS A 1 231 ? 25.633 12.075 -43.723 1.00 79.19 231 LYS A C 1
ATOM 1820 O O . LYS A 1 231 ? 24.585 11.459 -43.901 1.00 79.19 231 LYS A O 1
ATOM 1825 N N . HIS A 1 232 ? 26.700 11.903 -44.504 1.00 78.00 232 HIS A N 1
ATOM 1826 C CA . HIS A 1 232 ? 26.689 10.996 -45.659 1.00 78.00 232 HIS A CA 1
ATOM 1827 C C . HIS A 1 232 ? 26.502 9.539 -45.228 1.00 78.00 232 HIS A C 1
ATOM 1829 O O . HIS A 1 232 ? 25.731 8.805 -45.844 1.00 78.00 232 HIS A O 1
ATOM 1835 N N . ILE A 1 233 ? 27.136 9.149 -44.119 1.00 78.69 233 ILE A N 1
ATOM 1836 C CA . ILE A 1 233 ? 26.957 7.834 -43.500 1.00 78.69 233 ILE A CA 1
ATOM 1837 C C . ILE A 1 233 ? 25.512 7.645 -43.022 1.00 78.69 233 ILE A C 1
ATOM 1839 O O . ILE A 1 233 ? 24.909 6.613 -43.299 1.00 78.69 233 ILE A O 1
ATOM 1843 N N . SER A 1 234 ? 24.923 8.646 -42.366 1.00 76.44 234 SER A N 1
ATOM 1844 C CA . SER A 1 234 ? 23.532 8.600 -41.894 1.00 76.44 234 SER A CA 1
ATOM 1845 C C . SER A 1 234 ? 22.539 8.430 -43.048 1.00 76.44 234 SER A C 1
ATOM 1847 O O . SER A 1 234 ? 21.685 7.551 -42.992 1.00 76.44 234 SER A O 1
ATOM 1849 N N . ARG A 1 235 ? 22.696 9.189 -44.141 1.00 77.00 235 ARG A N 1
ATOM 1850 C CA . ARG A 1 235 ? 21.849 9.064 -45.340 1.00 77.00 235 ARG A CA 1
ATOM 1851 C C . ARG A 1 235 ? 21.976 7.692 -46.005 1.00 77.00 235 ARG A C 1
ATOM 1853 O O . ARG A 1 235 ? 20.988 7.134 -46.477 1.00 77.00 235 ARG A O 1
ATOM 1860 N N . LEU A 1 236 ? 23.183 7.129 -46.033 1.00 76.69 236 LEU A N 1
ATOM 1861 C CA . LEU A 1 236 ? 23.390 5.768 -46.517 1.00 76.69 236 LEU A CA 1
ATOM 1862 C C . LEU A 1 236 ? 22.655 4.747 -45.637 1.00 76.69 236 LEU A C 1
ATOM 1864 O O . LEU A 1 236 ? 21.927 3.905 -46.158 1.00 76.69 236 LEU A O 1
ATOM 1868 N N . HIS A 1 237 ? 22.785 4.858 -44.314 1.00 75.50 237 HIS A N 1
ATOM 1869 C CA . HIS A 1 237 ? 22.098 3.984 -43.356 1.00 75.50 237 HIS A CA 1
ATOM 1870 C C . HIS A 1 237 ? 20.575 4.084 -43.438 1.00 75.50 237 HIS A C 1
ATOM 1872 O O . HIS A 1 237 ? 19.890 3.080 -43.245 1.00 75.50 237 HIS A O 1
ATOM 1878 N N . GLU A 1 238 ? 20.039 5.268 -43.726 1.00 75.62 238 GLU A N 1
ATOM 1879 C CA . GLU A 1 238 ? 18.613 5.471 -43.989 1.00 75.62 238 GLU A CA 1
ATOM 1880 C C . GLU A 1 238 ? 18.165 4.659 -45.215 1.00 75.62 238 GLU A C 1
ATOM 1882 O O . GLU A 1 238 ? 17.201 3.899 -45.128 1.00 75.62 238 GLU A O 1
ATOM 1887 N N . MET A 1 239 ? 18.903 4.720 -46.330 1.00 74.88 239 MET A N 1
ATOM 1888 C CA . MET A 1 239 ? 18.594 3.933 -47.535 1.00 74.88 239 MET A CA 1
ATOM 1889 C C . MET A 1 239 ? 18.701 2.419 -47.284 1.00 74.88 239 MET A C 1
ATOM 1891 O O . MET A 1 239 ? 17.841 1.652 -47.723 1.00 74.88 239 MET A O 1
ATOM 1895 N N . GLN A 1 240 ? 19.712 1.988 -46.523 1.00 79.94 240 GLN A N 1
ATOM 1896 C CA . GLN A 1 240 ? 19.947 0.580 -46.175 1.00 79.94 240 GLN A CA 1
ATOM 1897 C C . GLN A 1 240 ? 18.916 0.005 -45.191 1.00 79.94 240 GLN A C 1
ATOM 1899 O O . GLN A 1 240 ? 18.742 -1.210 -45.101 1.00 79.94 240 GLN A O 1
ATOM 1904 N N . SER A 1 241 ? 18.204 0.858 -44.455 1.00 80.31 241 SER A N 1
ATOM 1905 C CA . SER A 1 241 ? 17.254 0.438 -43.419 1.00 80.31 241 SER A CA 1
ATOM 1906 C C . SER A 1 241 ? 16.045 -0.344 -43.950 1.00 80.31 241 SER A C 1
ATOM 1908 O O . SER A 1 241 ? 15.417 -1.104 -43.210 1.00 80.31 241 SER A O 1
ATOM 1910 N N . ASN A 1 242 ? 15.717 -0.183 -45.235 1.00 79.12 242 ASN A N 1
ATOM 1911 C CA . ASN A 1 242 ? 14.551 -0.812 -45.847 1.00 79.12 242 ASN A CA 1
ATOM 1912 C C . ASN A 1 242 ? 14.748 -2.298 -46.144 1.00 79.12 242 ASN A C 1
ATOM 1914 O O . ASN A 1 242 ? 13.792 -3.068 -46.031 1.00 79.12 242 ASN A O 1
ATOM 1918 N N . ASP A 1 243 ? 15.952 -2.715 -46.521 1.00 81.56 243 ASP A N 1
ATOM 1919 C CA . ASP A 1 243 ? 16.243 -4.103 -46.861 1.00 81.56 243 ASP A CA 1
ATOM 1920 C C . ASP A 1 243 ? 17.643 -4.487 -46.378 1.00 81.56 243 ASP A C 1
ATOM 1922 O O . ASP A 1 243 ? 18.613 -3.774 -46.614 1.00 81.56 243 ASP A O 1
ATOM 1926 N N . TYR A 1 244 ? 17.745 -5.629 -45.698 1.00 84.69 244 TYR A N 1
ATOM 1927 C CA . TYR A 1 244 ? 19.005 -6.110 -45.141 1.00 84.69 244 TYR A CA 1
ATOM 1928 C C . TYR A 1 244 ? 20.031 -6.454 -46.229 1.00 84.69 244 TYR A C 1
ATOM 1930 O O . TYR A 1 244 ? 21.223 -6.382 -45.958 1.00 84.69 244 TYR A O 1
ATOM 1938 N N . HIS A 1 245 ? 19.591 -6.747 -47.462 1.00 83.31 245 HIS A N 1
ATOM 1939 C CA . HIS A 1 245 ? 20.485 -6.931 -48.611 1.00 83.31 245 HIS A CA 1
ATOM 1940 C C . HIS A 1 245 ? 21.298 -5.673 -48.946 1.00 83.31 245 HIS A C 1
ATOM 1942 O O . HIS A 1 245 ? 22.383 -5.771 -49.513 1.00 83.31 245 HIS A O 1
ATOM 1948 N N . LEU A 1 246 ? 20.772 -4.491 -48.610 1.00 78.19 246 LEU A N 1
ATOM 1949 C CA . LEU A 1 246 ? 21.422 -3.212 -48.886 1.00 78.19 246 LEU A CA 1
ATOM 1950 C C . LEU A 1 246 ? 22.508 -2.887 -47.847 1.00 78.19 246 LEU A C 1
ATOM 1952 O O . LEU A 1 246 ? 23.440 -2.141 -48.148 1.00 78.19 246 LEU A O 1
ATOM 1956 N N . ASP A 1 247 ? 22.429 -3.459 -46.640 1.00 79.31 247 ASP A N 1
ATOM 1957 C CA . ASP A 1 247 ? 23.510 -3.416 -45.651 1.00 79.31 247 ASP A CA 1
ATOM 1958 C C . ASP A 1 247 ? 24.453 -4.600 -45.884 1.00 79.31 247 ASP A C 1
ATOM 1960 O O . ASP A 1 247 ? 24.281 -5.685 -45.332 1.00 79.31 247 ASP A O 1
ATOM 1964 N N . ARG A 1 248 ? 25.477 -4.379 -46.716 1.00 75.81 248 ARG A N 1
ATOM 1965 C CA . ARG A 1 248 ? 26.466 -5.399 -47.095 1.00 75.81 248 ARG A CA 1
ATOM 1966 C C . ARG A 1 248 ? 27.066 -6.111 -45.877 1.00 75.81 248 ARG A C 1
ATOM 1968 O O . ARG A 1 248 ? 27.142 -7.337 -45.858 1.00 75.81 248 ARG A O 1
ATOM 1975 N N . ALA A 1 249 ? 27.489 -5.354 -44.864 1.00 78.06 249 ALA A N 1
ATOM 1976 C CA . ALA A 1 249 ? 28.144 -5.917 -43.685 1.00 78.06 249 ALA A CA 1
ATOM 1977 C C . ALA A 1 249 ? 27.196 -6.842 -42.911 1.00 78.06 249 ALA A C 1
ATOM 1979 O O . ALA A 1 249 ? 27.594 -7.940 -42.521 1.00 78.06 249 ALA A O 1
ATOM 1980 N N . LEU A 1 250 ? 25.937 -6.430 -42.744 1.00 85.38 250 LEU A N 1
ATOM 1981 C CA . LEU A 1 250 ? 24.921 -7.263 -42.117 1.00 85.38 250 LEU A CA 1
ATOM 1982 C C . LEU A 1 250 ? 24.553 -8.472 -42.985 1.00 85.38 250 LEU A C 1
ATOM 1984 O O . LEU A 1 250 ? 24.457 -9.577 -42.462 1.00 85.38 250 LEU A O 1
ATOM 1988 N N . TYR A 1 251 ? 24.359 -8.287 -44.292 1.00 86.06 251 TYR A N 1
ATOM 1989 C CA . TYR A 1 251 ? 23.969 -9.349 -45.217 1.00 86.06 251 TYR A CA 1
ATOM 1990 C C . TYR A 1 251 ? 24.951 -10.523 -45.180 1.00 86.06 251 TYR A C 1
ATOM 1992 O O . TYR A 1 251 ? 24.538 -11.652 -44.923 1.00 86.06 251 TYR A O 1
ATOM 2000 N N . TYR A 1 252 ? 26.252 -10.270 -45.360 1.00 83.62 252 TYR A N 1
ATOM 2001 C CA . TYR A 1 252 ? 27.250 -11.345 -45.340 1.00 83.62 252 TYR A CA 1
ATOM 2002 C C . TYR A 1 252 ? 27.370 -12.006 -43.965 1.00 83.62 252 TYR A C 1
ATOM 2004 O O . TYR A 1 252 ? 27.538 -13.220 -43.898 1.00 83.62 252 TYR A O 1
ATOM 2012 N N . ALA A 1 253 ? 27.244 -11.236 -42.881 1.00 85.44 253 ALA A N 1
ATOM 2013 C CA . ALA A 1 253 ? 27.302 -11.782 -41.529 1.00 85.44 253 ALA A CA 1
ATOM 2014 C C . ALA A 1 253 ? 26.060 -12.620 -41.172 1.00 85.44 253 ALA A C 1
ATOM 2016 O O . ALA A 1 253 ? 26.176 -13.597 -40.441 1.00 85.44 253 ALA A O 1
ATOM 2017 N N . CYS A 1 254 ? 24.878 -12.249 -41.679 1.00 89.69 254 CYS A N 1
ATOM 2018 C CA . CYS A 1 254 ? 23.590 -12.805 -41.261 1.00 89.69 254 CYS A CA 1
ATOM 2019 C C . CYS A 1 254 ? 22.883 -13.679 -42.307 1.00 89.69 254 CYS A C 1
ATOM 2021 O O . CYS A 1 254 ? 21.804 -14.179 -42.000 1.00 89.69 254 CYS A O 1
ATOM 2023 N N . ARG A 1 255 ? 23.408 -13.878 -43.525 1.00 89.31 255 ARG A N 1
ATOM 2024 C CA . ARG A 1 255 ? 22.708 -14.643 -44.584 1.00 89.31 255 ARG A CA 1
ATOM 2025 C C . ARG A 1 255 ? 22.313 -16.056 -44.141 1.00 89.31 255 ARG A C 1
ATOM 2027 O O . ARG A 1 255 ? 21.153 -16.435 -44.272 1.00 89.31 255 ARG A O 1
ATOM 2034 N N . ASP A 1 256 ? 23.236 -16.785 -43.517 1.00 90.50 256 ASP A N 1
ATOM 2035 C CA . ASP A 1 256 ? 23.005 -18.166 -43.082 1.00 90.50 256 ASP A CA 1
ATOM 2036 C C . ASP A 1 256 ? 22.129 -18.206 -41.819 1.00 90.50 256 ASP A C 1
ATOM 2038 O O . ASP A 1 256 ? 21.362 -19.142 -41.594 1.00 90.50 256 ASP A O 1
ATOM 2042 N N . ASP A 1 257 ? 22.204 -17.163 -40.989 1.00 92.31 257 ASP A N 1
ATOM 2043 C CA . ASP A 1 257 ? 21.319 -16.981 -39.837 1.00 92.31 257 ASP A CA 1
ATOM 2044 C C . ASP A 1 257 ? 19.884 -16.667 -40.268 1.00 92.31 257 ASP A C 1
ATOM 2046 O O . ASP A 1 257 ? 18.940 -17.188 -39.677 1.00 92.31 257 ASP A O 1
ATOM 2050 N N . ARG A 1 258 ? 19.706 -15.870 -41.326 1.00 91.12 258 ARG A N 1
ATOM 2051 C CA . ARG A 1 258 ? 18.405 -15.530 -41.910 1.00 91.12 258 ARG A CA 1
ATOM 2052 C C . ARG A 1 258 ? 17.703 -16.769 -42.450 1.00 91.12 258 ARG A C 1
ATOM 2054 O O . ARG A 1 258 ? 16.515 -16.923 -42.187 1.00 91.12 258 ARG A O 1
ATOM 2061 N N . GLU A 1 259 ? 18.408 -17.668 -43.134 1.00 89.69 259 GLU A N 1
ATOM 2062 C CA . GLU A 1 259 ? 17.814 -18.934 -43.594 1.00 89.69 259 GLU A CA 1
ATOM 2063 C C . GLU A 1 259 ? 17.386 -19.825 -42.420 1.00 89.69 259 GLU A C 1
ATOM 2065 O O . GLU A 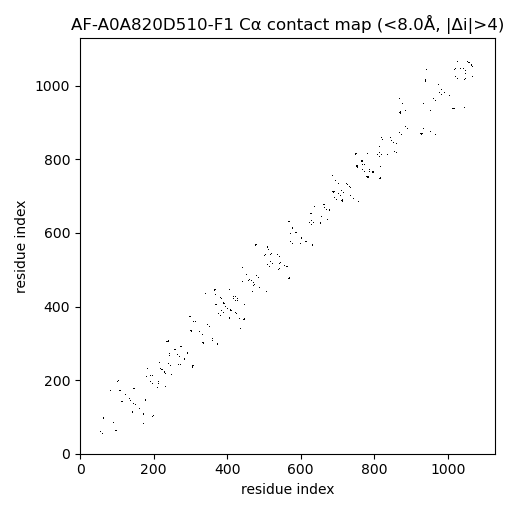1 259 ? 16.303 -20.413 -42.425 1.00 89.69 259 GLU A O 1
ATOM 2070 N N . ARG A 1 260 ? 18.201 -19.886 -41.364 1.00 91.56 260 ARG A N 1
ATOM 2071 C CA . ARG A 1 260 ? 17.922 -20.744 -40.205 1.00 91.56 260 ARG A CA 1
ATOM 2072 C C . ARG A 1 260 ? 16.816 -20.208 -39.297 1.00 91.56 260 ARG A C 1
ATOM 2074 O O . ARG A 1 260 ? 16.039 -20.996 -38.770 1.00 91.56 260 ARG A O 1
ATOM 2081 N N . LEU A 1 261 ? 16.759 -18.893 -39.088 1.00 91.12 261 LEU A N 1
ATOM 2082 C CA . LEU A 1 261 ? 15.901 -18.254 -38.081 1.00 91.12 261 LEU A CA 1
ATOM 2083 C C . LEU A 1 261 ? 14.707 -17.500 -38.677 1.00 91.12 261 LEU A C 1
ATOM 2085 O O . LEU A 1 261 ? 13.687 -17.343 -38.011 1.00 91.12 261 LEU A O 1
ATOM 2089 N N . CYS A 1 262 ? 14.824 -17.020 -39.916 1.00 93.06 262 CYS A N 1
ATOM 2090 C CA . CYS A 1 262 ? 13.905 -16.060 -40.534 1.00 93.06 262 CYS A CA 1
ATOM 2091 C C . CYS A 1 262 ? 13.448 -16.494 -41.938 1.00 93.06 262 CYS A C 1
ATOM 2093 O O . CYS A 1 262 ? 13.108 -15.651 -42.769 1.00 93.06 262 CYS A O 1
ATOM 2095 N N . THR A 1 263 ? 13.407 -17.801 -42.205 1.00 90.12 263 THR A N 1
ATOM 2096 C CA . THR A 1 263 ? 13.134 -18.393 -43.528 1.00 90.12 263 THR A CA 1
ATOM 2097 C C . THR A 1 263 ? 11.811 -17.918 -44.134 1.00 90.12 263 THR A C 1
ATOM 2099 O O . THR A 1 263 ? 11.729 -17.644 -45.327 1.00 90.12 263 THR A O 1
ATOM 2102 N N . GLN A 1 264 ? 10.776 -17.766 -43.300 1.00 89.00 264 GLN A N 1
ATOM 2103 C CA . GLN A 1 264 ? 9.422 -17.365 -43.713 1.00 89.00 264 GLN A CA 1
ATOM 2104 C C . GLN A 1 264 ? 9.238 -15.843 -43.853 1.00 89.00 264 GLN A C 1
ATOM 2106 O O . GLN A 1 264 ? 8.142 -15.368 -44.148 1.00 89.00 264 GLN A O 1
ATOM 2111 N N . VAL A 1 265 ? 10.287 -15.051 -43.612 1.00 90.12 265 VAL A N 1
ATOM 2112 C CA . VAL A 1 265 ? 10.212 -13.587 -43.632 1.00 90.12 265 VAL A CA 1
ATOM 2113 C C . VAL A 1 265 ? 10.650 -13.061 -44.996 1.00 90.12 265 VAL A C 1
ATOM 2115 O O . VAL A 1 265 ? 11.785 -13.269 -45.435 1.00 90.12 265 VAL A O 1
ATOM 2118 N N . SER A 1 266 ? 9.751 -12.334 -45.660 1.00 87.25 266 SER A N 1
ATOM 2119 C CA . SER A 1 266 ? 10.038 -11.668 -46.930 1.00 87.25 266 SER A CA 1
ATOM 2120 C C . SER A 1 266 ? 10.896 -10.416 -46.731 1.00 87.25 266 SER A C 1
ATOM 2122 O O . SER A 1 266 ? 10.626 -9.593 -45.849 1.00 87.25 266 SER A O 1
ATOM 2124 N N . SER A 1 267 ? 11.900 -10.244 -47.590 1.00 83.56 267 SER A N 1
ATOM 2125 C CA . SER A 1 267 ? 12.806 -9.088 -47.594 1.00 83.56 267 SER A CA 1
ATOM 2126 C C . SER A 1 267 ? 12.093 -7.782 -47.955 1.00 83.56 267 SER A C 1
ATOM 2128 O O . SER A 1 267 ? 11.010 -7.798 -48.544 1.00 83.56 267 SER A O 1
ATOM 2130 N N . GLY A 1 268 ? 12.663 -6.650 -47.538 1.00 82.94 268 GLY A N 1
ATOM 2131 C CA . GLY A 1 268 ? 12.048 -5.325 -47.658 1.00 82.94 268 GLY A CA 1
ATOM 2132 C C . GLY A 1 268 ? 11.212 -4.881 -46.446 1.00 82.94 268 GLY A C 1
ATOM 2133 O O . GLY A 1 268 ? 10.843 -5.671 -45.570 1.00 82.94 268 GLY A O 1
ATOM 2134 N N . ASN A 1 269 ? 10.919 -3.576 -46.392 1.00 80.00 269 ASN A N 1
ATOM 2135 C CA . ASN A 1 269 ? 10.232 -2.884 -45.289 1.00 80.00 269 ASN A CA 1
ATOM 2136 C C . ASN A 1 269 ? 10.832 -3.127 -43.890 1.00 80.00 269 ASN A C 1
ATOM 2138 O O . ASN A 1 269 ? 10.125 -2.991 -42.896 1.00 80.00 269 ASN A O 1
ATOM 2142 N N . GLY A 1 270 ? 12.107 -3.501 -43.801 1.00 84.69 270 GLY A N 1
ATOM 2143 C CA . GLY A 1 270 ? 12.803 -3.765 -42.543 1.00 84.69 270 GLY A CA 1
ATOM 2144 C C . GLY A 1 270 ? 12.404 -5.064 -41.826 1.00 84.69 270 GLY A C 1
ATOM 2145 O O . GLY A 1 270 ? 12.841 -5.306 -40.703 1.00 84.69 270 GLY A O 1
ATOM 2146 N N . ARG A 1 271 ? 11.599 -5.940 -42.446 1.00 87.44 271 ARG A N 1
ATOM 2147 C CA . ARG A 1 271 ? 11.075 -7.152 -41.782 1.00 87.44 271 ARG A CA 1
ATOM 2148 C C . ARG A 1 271 ? 12.163 -8.145 -41.377 1.00 87.44 271 ARG A C 1
ATOM 2150 O O . ARG A 1 271 ? 12.074 -8.750 -40.311 1.00 87.44 271 ARG A O 1
ATOM 2157 N N . VAL A 1 272 ? 13.194 -8.298 -42.208 1.00 89.88 272 VAL A N 1
ATOM 2158 C CA . VAL A 1 272 ? 14.330 -9.179 -41.897 1.00 89.88 272 VAL A CA 1
ATOM 2159 C C . VAL A 1 272 ? 15.124 -8.637 -40.710 1.00 89.88 272 VAL A C 1
ATOM 2161 O O . VAL A 1 272 ? 15.417 -9.406 -39.801 1.00 89.88 272 VAL A O 1
ATOM 2164 N N . TYR A 1 273 ? 15.378 -7.321 -40.646 1.00 88.38 273 TYR A N 1
ATOM 2165 C CA . TYR A 1 273 ? 16.000 -6.698 -39.470 1.00 88.38 273 TYR A CA 1
ATOM 2166 C C . TYR A 1 273 ? 15.206 -7.001 -38.201 1.00 88.38 273 TYR A C 1
ATOM 2168 O O . TYR A 1 273 ? 15.787 -7.453 -37.222 1.00 88.38 273 TYR A O 1
ATOM 2176 N N . ARG A 1 274 ? 13.877 -6.840 -38.236 1.00 87.31 274 ARG A N 1
ATOM 2177 C CA . ARG A 1 274 ? 13.007 -7.161 -37.098 1.00 87.31 274 ARG A CA 1
ATOM 2178 C C . ARG A 1 274 ? 13.167 -8.607 -36.633 1.00 87.31 274 ARG A C 1
ATOM 2180 O O . ARG A 1 274 ? 13.390 -8.842 -35.452 1.00 87.31 274 ARG A O 1
ATOM 2187 N N . CYS A 1 275 ? 13.115 -9.564 -37.556 1.00 90.62 275 CYS A N 1
ATOM 2188 C CA . CYS A 1 275 ? 13.281 -10.974 -37.211 1.00 90.62 275 CYS A CA 1
ATOM 2189 C C . CYS A 1 275 ? 14.671 -11.279 -36.622 1.00 90.62 275 CYS A C 1
ATOM 2191 O O . CYS A 1 275 ? 14.779 -12.024 -35.643 1.00 90.62 275 CYS A O 1
ATOM 2193 N N . LEU A 1 276 ? 15.728 -10.675 -37.176 1.00 90.50 276 LEU A N 1
ATOM 2194 C CA . LEU A 1 276 ? 17.088 -10.790 -36.645 1.00 90.50 276 LEU A CA 1
ATOM 2195 C C . LEU A 1 276 ? 17.215 -10.128 -35.262 1.00 90.50 276 LEU A C 1
ATOM 2197 O O . LEU A 1 276 ? 17.915 -10.652 -34.402 1.00 90.50 276 LEU A O 1
ATOM 2201 N N . TYR A 1 277 ? 16.521 -9.017 -35.006 1.00 87.19 277 TYR A N 1
ATOM 2202 C CA . TYR A 1 277 ? 16.501 -8.367 -33.691 1.00 87.19 277 TYR A CA 1
ATOM 2203 C C . TYR A 1 277 ? 15.818 -9.248 -32.645 1.00 87.19 277 TYR A C 1
ATOM 2205 O O . TYR A 1 277 ? 16.379 -9.456 -31.569 1.00 87.19 277 TYR A O 1
ATOM 2213 N N . ASP A 1 278 ? 14.658 -9.817 -32.979 1.00 84.81 278 ASP A N 1
ATOM 2214 C CA . ASP A 1 278 ? 13.899 -10.704 -32.090 1.00 84.81 278 ASP A CA 1
ATOM 2215 C C . ASP A 1 278 ? 14.681 -11.989 -31.760 1.00 84.81 278 ASP A C 1
ATOM 2217 O O . ASP A 1 278 ? 14.587 -12.513 -30.650 1.00 84.81 278 ASP A O 1
ATOM 2221 N N . ASN A 1 279 ? 15.513 -12.464 -32.695 1.00 86.25 279 ASN A N 1
ATOM 2222 C CA . ASN A 1 279 ? 16.361 -13.644 -32.523 1.00 86.25 279 ASN A CA 1
ATOM 2223 C C . ASN A 1 279 ? 17.814 -13.328 -32.144 1.00 86.25 279 ASN A C 1
ATOM 2225 O O . ASN A 1 279 ? 18.639 -14.241 -32.122 1.00 86.25 279 ASN A O 1
ATOM 2229 N N . LYS A 1 280 ? 18.157 -12.078 -31.811 1.00 84.88 280 LYS A N 1
ATOM 2230 C CA . LYS A 1 280 ? 19.546 -11.675 -31.532 1.00 84.88 280 LYS A CA 1
ATOM 2231 C C . LYS A 1 280 ? 20.220 -12.549 -30.473 1.00 84.88 280 LYS A C 1
ATOM 2233 O O . LYS A 1 280 ? 21.394 -12.884 -30.588 1.00 84.88 280 LYS A O 1
ATOM 2238 N N . PHE A 1 281 ? 19.478 -12.917 -29.434 1.00 78.94 281 PHE A N 1
ATOM 2239 C CA . PHE A 1 281 ? 19.977 -13.739 -28.329 1.00 78.94 281 PHE A CA 1
ATOM 2240 C C . PHE A 1 281 ? 19.684 -15.236 -28.512 1.00 78.94 281 PHE A C 1
ATOM 2242 O O . PHE A 1 281 ? 19.866 -16.011 -27.581 1.00 78.94 281 PHE A O 1
ATOM 2249 N N . ASN A 1 282 ? 19.228 -15.654 -29.697 1.00 81.44 282 ASN A N 1
ATOM 2250 C CA . ASN A 1 282 ? 19.012 -17.058 -30.017 1.00 81.44 282 ASN A CA 1
ATOM 2251 C C . ASN A 1 282 ? 20.362 -17.779 -30.158 1.00 81.44 282 ASN A C 1
ATOM 2253 O O . ASN A 1 282 ? 21.302 -17.277 -30.783 1.00 81.44 282 ASN A O 1
ATOM 2257 N N . THR A 1 283 ? 20.428 -18.982 -29.596 1.00 78.94 283 THR A N 1
ATOM 2258 C CA . THR A 1 283 ? 21.602 -19.857 -29.590 1.00 78.94 283 THR A CA 1
ATOM 2259 C C . THR A 1 283 ? 22.118 -20.173 -30.991 1.00 78.94 283 THR A C 1
ATOM 2261 O O . THR A 1 283 ? 23.323 -20.300 -31.204 1.00 78.94 283 THR A O 1
ATOM 2264 N N . MET A 1 284 ? 21.204 -20.240 -31.957 1.00 83.56 284 MET A N 1
ATOM 2265 C CA . MET A 1 284 ? 21.489 -20.621 -33.333 1.00 83.56 284 MET A CA 1
ATOM 2266 C C . MET A 1 284 ? 22.082 -19.477 -34.164 1.00 83.56 284 MET A C 1
ATOM 2268 O O . MET A 1 284 ? 22.607 -19.747 -35.243 1.00 83.56 284 MET A O 1
ATOM 2272 N N . MET A 1 285 ? 22.034 -18.227 -33.686 1.00 87.94 285 MET A N 1
ATOM 2273 C CA . MET A 1 285 ? 22.606 -17.080 -34.400 1.00 87.94 285 MET A CA 1
ATOM 2274 C C . MET A 1 285 ? 24.140 -17.082 -34.310 1.00 87.94 285 MET A C 1
ATOM 2276 O O . MET A 1 285 ? 24.711 -17.415 -33.268 1.00 87.94 285 MET A O 1
ATOM 2280 N N . SER A 1 286 ? 24.839 -16.687 -35.372 1.00 88.94 286 SER A N 1
ATOM 2281 C CA . SER A 1 286 ? 26.298 -16.543 -35.351 1.00 88.94 286 SER A CA 1
ATOM 2282 C C . SER A 1 286 ? 26.759 -15.333 -34.518 1.00 88.94 286 SER A C 1
ATOM 2284 O O . SER A 1 286 ? 26.021 -14.366 -34.305 1.00 88.94 286 SER A O 1
ATOM 2286 N N . ALA A 1 287 ? 28.003 -15.367 -34.027 1.00 85.06 287 ALA A N 1
ATOM 2287 C CA . ALA A 1 287 ? 28.590 -14.230 -33.310 1.00 85.06 287 ALA A CA 1
ATOM 2288 C C . ALA A 1 287 ? 28.773 -13.003 -34.220 1.00 85.06 287 ALA A C 1
ATOM 2290 O O . ALA A 1 287 ? 28.576 -11.872 -33.770 1.00 85.06 287 ALA A O 1
ATOM 2291 N N . ASP A 1 288 ? 29.089 -13.233 -35.495 1.00 84.19 288 ASP A N 1
ATOM 2292 C CA . ASP A 1 288 ? 29.277 -12.177 -36.488 1.00 84.19 288 ASP A CA 1
ATOM 2293 C C . ASP A 1 288 ? 27.956 -11.480 -36.821 1.00 84.19 288 ASP A C 1
ATOM 2295 O O . ASP A 1 288 ? 27.889 -10.249 -36.773 1.00 84.19 288 ASP A O 1
ATOM 2299 N N . CYS A 1 289 ? 26.871 -12.234 -37.038 1.00 90.50 289 CYS A N 1
ATOM 2300 C CA . CYS A 1 289 ? 25.553 -11.637 -37.234 1.00 90.50 289 CYS A CA 1
ATOM 2301 C C . CYS A 1 289 ? 25.095 -10.851 -36.005 1.00 90.50 289 CYS A C 1
ATOM 2303 O O . CYS A 1 289 ? 24.674 -9.701 -36.129 1.00 90.50 289 CYS A O 1
ATOM 2305 N N . ARG A 1 290 ? 25.249 -11.412 -34.795 1.00 87.38 290 ARG A N 1
ATOM 2306 C CA . ARG A 1 290 ? 24.913 -10.702 -33.547 1.00 87.38 290 ARG A CA 1
ATOM 2307 C C . ARG A 1 290 ? 25.621 -9.356 -33.431 1.00 87.38 290 ARG A C 1
ATOM 2309 O O . ARG A 1 290 ? 25.015 -8.377 -32.987 1.00 87.38 290 ARG A O 1
ATOM 2316 N N . LYS A 1 291 ? 26.898 -9.306 -33.811 1.00 84.56 291 LYS A N 1
ATOM 2317 C CA . LYS A 1 291 ? 27.716 -8.093 -33.775 1.00 84.56 291 LYS A CA 1
ATOM 2318 C C . LYS A 1 291 ? 27.206 -7.035 -34.752 1.00 84.56 291 LYS A C 1
ATOM 2320 O O . LYS A 1 291 ? 27.097 -5.870 -34.370 1.00 84.56 291 LYS A O 1
ATOM 2325 N N . GLU A 1 292 ? 26.874 -7.418 -35.980 1.00 84.88 292 GLU A N 1
ATOM 2326 C CA . GLU A 1 292 ? 26.373 -6.476 -36.989 1.00 84.88 292 GLU A CA 1
ATOM 2327 C C . GLU A 1 292 ? 24.927 -6.034 -36.701 1.00 84.88 292 GLU A C 1
ATOM 2329 O O . GLU A 1 292 ? 24.604 -4.853 -36.844 1.00 84.88 292 GLU A O 1
ATOM 2334 N N . VAL A 1 293 ? 24.089 -6.918 -36.147 1.00 88.56 293 VAL A N 1
ATOM 2335 C CA . VAL A 1 293 ? 22.778 -6.558 -35.582 1.00 88.56 293 VAL A CA 1
ATOM 2336 C C . VAL A 1 293 ? 22.933 -5.519 -34.464 1.00 88.56 293 VAL A C 1
ATOM 2338 O O . VAL A 1 293 ? 22.248 -4.497 -34.466 1.00 88.56 293 VAL A O 1
ATOM 2341 N N . HIS A 1 294 ? 23.862 -5.733 -33.527 1.00 85.81 294 HIS A N 1
ATOM 2342 C CA . HIS A 1 294 ? 24.142 -4.775 -32.454 1.00 85.81 294 HIS A CA 1
ATOM 2343 C C . HIS A 1 294 ? 24.638 -3.424 -32.998 1.00 85.81 294 HIS A C 1
ATOM 2345 O O . HIS A 1 294 ? 24.159 -2.379 -32.554 1.00 85.81 294 HIS A O 1
ATOM 2351 N N . ARG A 1 295 ? 25.547 -3.427 -33.988 1.00 85.38 295 ARG A N 1
ATOM 2352 C CA . ARG A 1 295 ? 26.020 -2.202 -34.657 1.00 85.38 295 ARG A CA 1
ATOM 2353 C C . ARG A 1 295 ? 24.840 -1.378 -35.174 1.00 85.38 295 ARG A C 1
ATOM 2355 O O . ARG A 1 295 ? 24.793 -0.170 -34.947 1.00 85.38 295 ARG A O 1
ATOM 2362 N N . ARG A 1 296 ? 23.893 -2.031 -35.849 1.00 86.12 296 ARG A N 1
ATOM 2363 C CA . ARG A 1 296 ? 22.706 -1.379 -36.407 1.00 86.12 296 ARG A CA 1
ATOM 2364 C C . ARG A 1 296 ? 21.790 -0.815 -35.314 1.00 86.12 296 ARG A C 1
ATOM 2366 O O . ARG A 1 296 ? 21.387 0.340 -35.409 1.00 86.12 296 ARG A O 1
ATOM 2373 N N . GLN A 1 297 ? 21.525 -1.575 -34.249 1.00 87.38 297 GLN A N 1
ATOM 2374 C CA . GLN A 1 297 ? 20.719 -1.109 -33.110 1.00 87.38 297 GLN A CA 1
ATOM 2375 C C . GLN A 1 297 ? 21.331 0.122 -32.424 1.00 87.38 297 GLN A C 1
ATOM 2377 O O . GLN A 1 297 ? 20.603 1.059 -32.104 1.00 87.38 297 GLN A O 1
ATOM 2382 N N . LYS A 1 298 ? 22.664 0.166 -32.260 1.00 85.00 298 LYS A N 1
ATOM 2383 C CA . LYS A 1 298 ? 23.367 1.337 -31.708 1.00 85.00 298 LYS A CA 1
ATOM 2384 C C . LYS A 1 298 ? 23.135 2.593 -32.562 1.00 85.00 298 LYS A C 1
ATOM 2386 O O . LYS A 1 298 ? 22.893 3.662 -32.016 1.00 85.00 298 LYS A O 1
ATOM 2391 N N . MET A 1 299 ? 23.151 2.470 -33.892 1.00 82.62 299 MET A N 1
ATOM 2392 C CA . MET A 1 299 ? 22.888 3.604 -34.795 1.00 82.62 299 MET A CA 1
ATOM 2393 C C . MET A 1 299 ? 21.460 4.118 -34.670 1.00 82.62 299 MET A C 1
ATOM 2395 O O . MET A 1 299 ? 21.258 5.324 -34.566 1.00 82.62 299 MET A O 1
ATOM 2399 N N . VAL A 1 300 ? 20.486 3.205 -34.632 1.00 88.25 300 VAL A N 1
ATOM 2400 C CA . VAL A 1 300 ? 19.072 3.556 -34.438 1.00 88.25 300 VAL A CA 1
ATOM 2401 C C . VAL A 1 300 ? 18.852 4.217 -33.073 1.00 88.25 300 VAL A C 1
ATOM 2403 O O . VAL A 1 300 ? 18.094 5.176 -32.974 1.00 88.25 300 VAL A O 1
ATOM 2406 N N . ALA A 1 301 ? 19.547 3.768 -32.023 1.00 88.06 301 ALA A N 1
ATOM 2407 C CA . ALA A 1 301 ? 19.465 4.385 -30.700 1.00 88.06 301 ALA A CA 1
ATOM 2408 C C . ALA A 1 301 ? 19.992 5.832 -30.685 1.00 88.06 301 ALA A C 1
ATOM 2410 O O . ALA A 1 301 ? 19.361 6.712 -30.091 1.00 88.06 301 ALA A O 1
ATOM 2411 N N . THR A 1 302 ? 21.110 6.096 -31.372 1.00 84.06 302 THR A N 1
ATOM 2412 C CA . THR A 1 302 ? 21.674 7.448 -31.514 1.00 84.06 302 THR A CA 1
ATOM 2413 C C . THR A 1 302 ? 20.813 8.348 -32.402 1.00 84.06 302 THR A C 1
ATOM 2415 O O . THR A 1 302 ? 20.634 9.520 -32.075 1.00 84.06 302 THR A O 1
ATOM 2418 N N . ASN A 1 303 ? 20.265 7.824 -33.501 1.00 84.75 303 ASN A N 1
ATOM 2419 C CA . ASN A 1 303 ? 19.375 8.561 -34.393 1.00 84.75 303 ASN A CA 1
ATOM 2420 C C . ASN A 1 303 ? 18.229 7.672 -34.900 1.00 84.75 303 ASN A C 1
ATOM 2422 O O . ASN A 1 303 ? 18.407 6.844 -35.794 1.00 84.75 303 ASN A O 1
ATOM 2426 N N . ALA A 1 304 ? 17.031 7.900 -34.365 1.00 88.44 304 ALA A N 1
ATOM 2427 C CA . ALA A 1 304 ? 15.838 7.120 -34.673 1.00 88.44 304 ALA A CA 1
ATOM 2428 C C . ALA A 1 304 ? 15.342 7.295 -36.112 1.00 88.44 304 ALA A C 1
ATOM 2430 O O . ALA A 1 304 ? 14.640 6.427 -36.625 1.00 88.44 304 ALA A O 1
ATOM 2431 N N . LEU A 1 305 ? 15.725 8.388 -36.784 1.00 84.94 305 LEU A N 1
ATOM 2432 C CA . LEU A 1 305 ? 15.352 8.628 -38.181 1.00 84.94 305 LEU A CA 1
ATOM 2433 C C . LEU A 1 305 ? 15.989 7.619 -39.145 1.00 84.94 305 LEU A C 1
ATOM 2435 O O . LEU A 1 305 ? 15.523 7.460 -40.267 1.00 84.94 305 LEU A O 1
ATOM 2439 N N . LEU A 1 306 ? 17.028 6.906 -38.698 1.00 85.38 306 LEU A N 1
ATOM 2440 C CA . LEU A 1 306 ? 17.681 5.861 -39.480 1.00 85.38 306 LEU A CA 1
ATOM 2441 C C . LEU A 1 306 ? 16.858 4.573 -39.571 1.00 85.38 306 LEU A C 1
ATOM 2443 O O . LEU A 1 306 ? 17.237 3.687 -40.337 1.00 85.38 306 LEU A O 1
ATOM 2447 N N . ASP A 1 307 ? 15.784 4.425 -38.795 1.00 88.81 307 ASP A N 1
ATOM 2448 C CA . ASP A 1 307 ? 14.911 3.254 -38.839 1.00 88.81 307 ASP A CA 1
ATOM 2449 C C . ASP A 1 307 ? 13.684 3.513 -39.727 1.00 88.81 307 ASP A C 1
ATOM 2451 O O . ASP A 1 307 ? 12.686 4.095 -39.296 1.00 88.81 307 ASP A O 1
ATOM 2455 N N . ALA A 1 308 ? 13.738 3.084 -40.996 1.00 85.62 308 ALA A N 1
ATOM 2456 C CA . ALA A 1 308 ? 12.611 3.268 -41.913 1.00 85.62 308 ALA A CA 1
ATOM 2457 C C . ALA A 1 308 ? 11.290 2.637 -41.442 1.00 85.62 308 ALA A C 1
ATOM 2459 O O . ALA A 1 308 ? 10.252 3.249 -41.700 1.00 85.62 308 ALA A O 1
ATOM 2460 N N . PRO A 1 309 ? 11.250 1.453 -40.793 1.00 87.94 309 PRO A N 1
ATOM 2461 C CA . PRO A 1 309 ? 10.013 0.931 -40.212 1.00 87.94 309 PRO A CA 1
ATOM 2462 C C . PRO A 1 309 ? 9.365 1.904 -39.220 1.00 87.94 309 PRO A C 1
ATOM 2464 O O . PRO A 1 309 ? 8.187 2.232 -39.387 1.00 87.94 309 PRO A O 1
ATOM 2467 N N . LEU A 1 310 ? 10.136 2.433 -38.266 1.00 90.00 310 LEU A N 1
ATOM 2468 C CA . LEU A 1 310 ? 9.675 3.407 -37.280 1.00 90.00 310 LEU A CA 1
ATOM 2469 C C . LEU A 1 310 ? 9.215 4.713 -37.930 1.00 90.00 310 LEU A C 1
ATOM 2471 O O . LEU A 1 310 ? 8.111 5.178 -37.650 1.00 90.00 310 LEU A O 1
ATOM 2475 N N . VAL A 1 311 ? 10.015 5.288 -38.833 1.00 88.75 311 VAL A N 1
ATOM 2476 C CA . VAL A 1 311 ? 9.672 6.549 -39.515 1.00 88.75 311 VAL A CA 1
ATOM 2477 C C . VAL A 1 311 ? 8.446 6.381 -40.413 1.00 88.75 311 VAL A C 1
ATOM 2479 O O . VAL A 1 311 ? 7.602 7.274 -40.479 1.00 88.75 311 VAL A O 1
ATOM 2482 N N . ARG A 1 312 ? 8.287 5.233 -41.081 1.00 88.50 312 ARG A N 1
ATOM 2483 C CA . ARG A 1 312 ? 7.100 4.942 -41.897 1.00 88.50 312 ARG A CA 1
ATOM 2484 C C . ARG A 1 312 ? 5.846 4.820 -41.034 1.00 88.50 312 ARG A C 1
ATOM 2486 O O . ARG A 1 312 ? 4.808 5.354 -41.413 1.00 88.50 312 ARG A O 1
ATOM 2493 N N . ALA A 1 313 ? 5.939 4.123 -39.902 1.00 90.69 313 ALA A N 1
ATOM 2494 C CA . ALA A 1 313 ? 4.799 3.873 -39.027 1.00 90.69 313 ALA A CA 1
ATOM 2495 C C . ALA A 1 313 ? 4.390 5.113 -38.216 1.00 90.69 313 ALA A C 1
ATOM 2497 O O . ALA A 1 313 ? 3.199 5.377 -38.090 1.00 90.69 313 ALA A O 1
ATOM 2498 N N . CYS A 1 314 ? 5.360 5.870 -37.693 1.00 90.88 314 CYS A N 1
ATOM 2499 C CA . CYS A 1 314 ? 5.144 7.012 -36.797 1.00 90.88 314 CYS A CA 1
ATOM 2500 C C . CYS A 1 314 ? 5.314 8.384 -37.462 1.00 90.88 314 CYS A C 1
ATOM 2502 O O . CYS A 1 314 ? 5.139 9.408 -36.807 1.00 90.88 314 CYS A O 1
ATOM 2504 N N . GLY A 1 315 ? 5.682 8.452 -38.744 1.00 87.75 315 GLY A N 1
ATOM 2505 C CA . GLY A 1 315 ? 6.065 9.709 -39.392 1.00 87.75 315 GLY A CA 1
ATOM 2506 C C . GLY A 1 315 ? 4.959 10.766 -39.423 1.00 87.75 315 GLY A C 1
ATOM 2507 O O . GLY A 1 315 ? 5.263 11.959 -39.416 1.00 87.75 315 GLY A O 1
ATOM 2508 N N . THR A 1 316 ? 3.685 10.355 -39.439 1.00 86.31 316 THR A N 1
ATOM 2509 C CA . THR A 1 316 ? 2.551 11.284 -39.309 1.00 86.31 316 THR A CA 1
ATOM 2510 C C . THR A 1 316 ? 2.518 11.926 -37.928 1.00 86.31 316 THR A C 1
ATOM 2512 O O . THR A 1 316 ? 2.572 13.147 -37.821 1.00 86.31 316 THR A O 1
ATOM 2515 N N . GLU A 1 317 ? 2.563 11.108 -36.884 1.00 88.56 317 GLU A N 1
ATOM 2516 C CA . GLU A 1 317 ? 2.526 11.515 -35.485 1.00 88.56 317 GLU A CA 1
ATOM 2517 C C . GLU A 1 317 ? 3.756 12.351 -35.116 1.00 88.56 317 GLU A C 1
ATOM 2519 O O . GLU A 1 317 ? 3.644 13.342 -34.403 1.00 88.56 317 GLU A O 1
ATOM 2524 N N . MET A 1 318 ? 4.929 12.011 -35.657 1.00 88.00 318 MET A N 1
ATOM 2525 C CA . MET A 1 318 ? 6.166 12.770 -35.454 1.00 88.00 318 MET A CA 1
ATOM 2526 C C . MET A 1 318 ? 6.064 14.211 -35.965 1.00 88.00 318 MET A C 1
ATOM 2528 O O . MET A 1 318 ? 6.590 15.118 -35.318 1.00 88.00 318 MET A O 1
ATOM 2532 N N . ARG A 1 319 ? 5.393 14.424 -37.108 1.00 84.06 319 ARG A N 1
ATOM 2533 C CA . ARG A 1 319 ? 5.172 15.758 -37.691 1.00 84.06 319 ARG A CA 1
ATOM 2534 C C . ARG A 1 319 ? 4.045 16.505 -36.990 1.00 84.06 319 ARG A C 1
ATOM 2536 O O . ARG A 1 319 ? 4.233 17.658 -36.626 1.00 84.06 319 ARG A O 1
ATOM 2543 N N . GLU A 1 320 ? 2.908 15.847 -36.770 1.00 82.75 320 GLU A N 1
ATOM 2544 C CA . GLU A 1 320 ? 1.732 16.432 -36.106 1.00 82.75 320 GLU A CA 1
ATOM 2545 C C . GLU A 1 320 ? 2.017 16.866 -34.664 1.00 82.75 320 GLU A C 1
ATOM 2547 O O . GLU A 1 320 ? 1.354 17.756 -34.135 1.00 82.75 320 GLU A O 1
ATOM 2552 N N . HIS A 1 321 ? 2.986 16.229 -34.006 1.00 80.25 321 HIS A N 1
ATOM 2553 C CA . HIS A 1 321 ? 3.307 16.490 -32.607 1.00 80.25 321 HIS A CA 1
ATOM 2554 C C . HIS A 1 321 ? 4.644 17.191 -32.374 1.00 80.25 321 HIS A C 1
ATOM 2556 O O . HIS A 1 321 ? 5.011 17.369 -31.209 1.00 80.25 321 HIS A O 1
ATOM 2562 N N . GLU A 1 322 ? 5.329 17.606 -33.445 1.00 82.81 322 GLU A N 1
ATOM 2563 C CA . GLU A 1 322 ? 6.598 18.346 -33.394 1.00 82.81 322 GLU A CA 1
ATOM 2564 C C . GLU A 1 322 ? 7.698 17.607 -32.605 1.00 82.81 322 GLU A C 1
ATOM 2566 O O . GLU A 1 322 ? 8.478 18.207 -31.869 1.00 82.81 322 GLU A O 1
ATOM 2571 N N . CYS A 1 323 ? 7.774 16.276 -32.743 1.00 83.12 323 CYS A N 1
ATOM 2572 C CA . CYS A 1 323 ? 8.804 15.472 -32.068 1.00 83.12 323 CYS A CA 1
ATOM 2573 C C . CYS A 1 323 ? 10.182 15.549 -32.737 1.00 83.12 323 CYS A C 1
ATOM 2575 O O . CYS A 1 323 ? 11.177 15.112 -32.160 1.00 83.12 323 CYS A O 1
ATOM 2577 N N . VAL A 1 324 ? 10.241 16.084 -33.954 1.00 78.06 324 VAL A N 1
ATOM 2578 C CA . VAL A 1 324 ? 11.480 16.354 -34.682 1.00 78.06 324 VAL A CA 1
ATOM 2579 C C . VAL A 1 324 ? 11.770 17.847 -34.550 1.00 78.06 324 VAL A C 1
ATOM 2581 O O . VAL A 1 324 ? 10.876 18.667 -34.764 1.00 78.06 324 VAL A O 1
ATOM 2584 N N . ALA A 1 325 ? 13.008 18.202 -34.190 1.00 64.75 325 ALA A N 1
ATOM 2585 C CA . ALA A 1 325 ? 13.449 19.596 -34.199 1.00 64.75 325 ALA A CA 1
ATOM 2586 C C . ALA A 1 325 ? 13.215 20.223 -35.585 1.00 64.75 325 ALA A C 1
ATOM 2588 O O . ALA A 1 325 ? 13.208 19.495 -36.573 1.00 64.75 325 ALA A O 1
ATOM 2589 N N . ASN A 1 326 ? 12.994 21.547 -35.615 1.00 58.50 326 ASN A N 1
ATOM 2590 C CA . ASN A 1 326 ? 12.645 22.383 -36.775 1.00 58.50 326 ASN A CA 1
ATOM 2591 C C . ASN A 1 326 ? 12.585 21.610 -38.114 1.00 58.50 326 ASN A C 1
ATOM 2593 O O . ASN A 1 326 ? 13.639 21.306 -38.662 1.00 58.50 326 ASN A O 1
ATOM 2597 N N . PRO A 1 327 ? 11.397 21.352 -38.693 1.00 52.47 327 PRO A N 1
ATOM 2598 C CA . PRO A 1 327 ? 11.236 20.597 -39.946 1.00 52.47 327 PRO A CA 1
ATOM 2599 C C . PRO A 1 327 ? 12.017 21.147 -41.154 1.00 52.47 327 PRO A C 1
ATOM 2601 O O . PRO A 1 327 ? 12.055 20.512 -42.204 1.00 52.47 327 PRO A O 1
ATOM 2604 N N . LYS A 1 328 ? 12.575 22.359 -41.028 1.00 49.19 328 LYS A N 1
ATOM 2605 C CA . LYS A 1 328 ? 13.428 23.033 -42.014 1.00 49.19 328 LYS A CA 1
ATOM 2606 C C . LYS A 1 328 ? 14.926 22.771 -41.814 1.00 49.19 328 LYS A C 1
ATOM 2608 O O . LYS A 1 328 ? 15.715 23.217 -42.642 1.00 49.19 328 LYS A O 1
ATOM 2613 N N . ASP A 1 329 ? 15.318 22.122 -40.719 1.00 53.75 329 ASP A N 1
ATOM 2614 C CA . ASP A 1 329 ? 16.676 21.631 -40.524 1.00 53.75 329 ASP A CA 1
ATOM 2615 C C . ASP A 1 329 ? 16.903 20.470 -41.505 1.00 53.75 329 ASP A C 1
ATOM 2617 O O . ASP A 1 329 ? 16.135 19.504 -41.492 1.00 53.75 329 ASP A O 1
ATOM 2621 N N . PRO A 1 330 ? 17.898 20.558 -42.399 1.00 49.56 330 PRO A N 1
ATOM 2622 C CA . PRO A 1 330 ? 18.197 19.480 -43.326 1.00 49.56 330 PRO A CA 1
ATOM 2623 C C . PRO A 1 330 ? 18.707 18.200 -42.639 1.00 49.56 330 PRO A C 1
ATOM 2625 O O . PRO A 1 330 ? 18.674 17.163 -43.294 1.00 49.56 330 PRO A O 1
ATOM 2628 N N . ASP A 1 331 ? 19.162 18.241 -41.372 1.00 56.78 331 ASP A N 1
ATOM 2629 C CA . ASP A 1 331 ? 19.748 17.080 -40.673 1.00 56.78 331 ASP A CA 1
ATOM 2630 C C . ASP A 1 331 ? 19.362 16.980 -39.172 1.00 56.78 331 ASP A C 1
ATOM 2632 O O . ASP A 1 331 ? 20.229 17.064 -38.291 1.00 56.78 331 ASP A O 1
ATOM 2636 N N . PRO A 1 332 ? 18.080 16.759 -38.827 1.00 61.34 332 PRO A N 1
ATOM 2637 C CA . PRO A 1 332 ? 17.657 16.672 -37.433 1.00 61.34 332 PRO A CA 1
ATOM 2638 C C . PRO A 1 332 ? 18.237 15.422 -36.748 1.00 61.34 332 PRO A C 1
ATOM 2640 O O . PRO A 1 332 ? 17.910 14.288 -37.095 1.00 61.34 332 PRO A O 1
ATOM 2643 N N . GLN A 1 333 ? 19.086 15.609 -35.734 1.00 68.88 333 GLN A N 1
ATOM 2644 C CA . GLN A 1 333 ? 19.533 14.512 -34.868 1.00 68.88 333 GLN A CA 1
ATOM 2645 C C . GLN A 1 333 ? 18.485 14.247 -33.788 1.00 68.88 333 GLN A C 1
ATOM 2647 O O . GLN A 1 333 ? 18.267 15.080 -32.907 1.00 68.88 333 GLN A O 1
ATOM 2652 N N . LEU A 1 334 ? 17.845 13.077 -33.838 1.00 82.00 334 LEU A N 1
ATOM 2653 C CA . LEU A 1 334 ? 16.819 12.690 -32.876 1.00 82.00 334 LEU A CA 1
ATOM 2654 C C . LEU A 1 334 ? 17.147 11.337 -32.243 1.00 82.00 334 LEU A C 1
ATOM 2656 O O . LEU A 1 334 ? 16.881 10.287 -32.824 1.00 82.00 334 LEU A O 1
ATOM 2660 N N . SER A 1 335 ? 17.699 11.367 -31.027 1.00 87.88 335 SER A N 1
ATOM 2661 C CA . SER A 1 335 ? 17.904 10.156 -30.222 1.00 87.88 335 SER A CA 1
ATOM 2662 C C . SER A 1 335 ? 16.593 9.391 -30.041 1.00 87.88 335 SER A C 1
ATOM 2664 O O . SER A 1 335 ? 15.541 9.990 -29.791 1.00 87.88 335 SER A O 1
ATOM 2666 N N . LEU A 1 336 ? 16.664 8.060 -30.115 1.00 90.38 336 LEU A N 1
ATOM 2667 C CA . LEU A 1 336 ? 15.509 7.181 -29.944 1.00 90.38 336 LEU A CA 1
ATOM 2668 C C . LEU A 1 336 ? 14.810 7.393 -28.605 1.00 90.38 336 LEU A C 1
ATOM 2670 O O . LEU A 1 336 ? 13.587 7.460 -28.565 1.00 90.38 336 LEU A O 1
ATOM 2674 N N . ILE A 1 337 ? 15.568 7.567 -27.522 1.00 89.94 337 ILE A N 1
ATOM 2675 C CA . ILE A 1 337 ? 15.010 7.846 -26.195 1.00 89.94 337 ILE A CA 1
ATOM 2676 C C . ILE A 1 337 ? 14.169 9.129 -26.226 1.00 89.94 337 ILE A C 1
ATOM 2678 O O . ILE A 1 337 ? 13.033 9.126 -25.756 1.00 89.94 337 ILE A O 1
ATOM 2682 N N . ASN A 1 338 ? 14.674 10.202 -26.839 1.00 88.75 338 ASN A N 1
ATOM 2683 C CA . ASN A 1 338 ? 13.956 11.476 -26.922 1.00 88.75 338 ASN A CA 1
ATOM 2684 C C . ASN A 1 338 ? 12.693 11.374 -27.786 1.00 88.75 338 ASN A C 1
ATOM 2686 O O . ASN A 1 338 ? 11.655 11.920 -27.408 1.00 88.75 338 ASN A O 1
ATOM 2690 N N . LEU A 1 339 ? 12.750 10.636 -28.900 1.00 90.12 339 LEU A N 1
ATOM 2691 C CA . LEU A 1 339 ? 11.571 10.358 -29.722 1.00 90.12 339 LEU A CA 1
ATOM 2692 C C . LEU A 1 339 ? 10.510 9.579 -28.933 1.00 90.12 339 LEU A C 1
ATOM 2694 O O . LEU A 1 339 ? 9.345 9.974 -28.919 1.00 90.12 339 LEU A O 1
ATOM 2698 N N . LEU A 1 340 ? 10.906 8.501 -28.250 1.00 90.88 340 LEU A N 1
ATOM 2699 C CA . LEU A 1 340 ? 9.994 7.677 -27.453 1.00 90.88 340 LEU A CA 1
ATOM 2700 C C . LEU A 1 340 ? 9.351 8.487 -26.319 1.00 90.88 340 LEU A C 1
ATOM 2702 O O . LEU A 1 340 ? 8.147 8.374 -26.102 1.00 90.88 340 LEU A O 1
ATOM 2706 N N . LEU A 1 341 ? 10.124 9.331 -25.629 1.00 88.88 341 LEU A N 1
ATOM 2707 C CA . LEU A 1 341 ? 9.609 10.220 -24.583 1.00 88.88 341 LEU A CA 1
ATOM 2708 C C . LEU A 1 341 ? 8.652 11.281 -25.146 1.00 88.88 341 LEU A C 1
ATOM 2710 O O . LEU A 1 341 ? 7.646 11.580 -24.504 1.00 88.88 341 LEU A O 1
ATOM 2714 N N . CYS A 1 342 ? 8.927 11.827 -26.336 1.00 88.44 342 CYS A N 1
ATOM 2715 C CA . CYS A 1 342 ? 8.038 12.786 -26.996 1.00 88.44 342 CYS A CA 1
ATOM 2716 C C . CYS A 1 342 ? 6.696 12.156 -27.387 1.00 88.44 342 CYS A C 1
ATOM 2718 O O . CYS A 1 342 ? 5.637 12.702 -27.076 1.00 88.44 342 CYS A O 1
ATOM 2720 N N . LEU A 1 343 ? 6.727 10.983 -28.028 1.00 88.00 343 LEU A N 1
ATOM 2721 C CA . LEU A 1 343 ? 5.509 10.257 -28.389 1.00 88.00 343 LEU A CA 1
ATOM 2722 C C . LEU A 1 343 ? 4.717 9.860 -27.134 1.00 88.00 343 LEU A C 1
ATOM 2724 O O . LEU A 1 343 ? 3.496 10.009 -27.106 1.00 88.00 343 LEU A O 1
ATOM 2728 N N . GLU A 1 344 ? 5.395 9.438 -26.063 1.00 84.25 344 GLU A N 1
ATOM 2729 C CA . GLU A 1 344 ? 4.749 9.087 -24.794 1.00 84.25 344 GLU A CA 1
ATOM 2730 C C . GLU A 1 344 ? 4.088 10.288 -24.104 1.00 84.25 344 GLU A C 1
ATOM 2732 O O . GLU A 1 344 ? 2.991 10.157 -23.562 1.00 84.25 344 GLU A O 1
ATOM 2737 N N . ASP A 1 345 ? 4.703 11.473 -24.160 1.00 81.19 345 ASP A N 1
ATOM 2738 C CA . ASP A 1 345 ? 4.106 12.711 -23.646 1.00 81.19 345 ASP A CA 1
ATOM 2739 C C . ASP A 1 345 ? 2.741 12.994 -24.299 1.00 81.19 345 ASP A C 1
ATOM 2741 O O . ASP A 1 345 ? 1.782 13.378 -23.627 1.00 81.19 345 ASP A O 1
ATOM 2745 N N . ARG A 1 346 ? 2.618 12.728 -25.605 1.00 80.25 346 ARG A N 1
ATOM 2746 C CA . ARG A 1 346 ? 1.369 12.905 -26.360 1.00 80.25 346 ARG A CA 1
ATOM 2747 C C . ARG A 1 346 ? 0.331 11.833 -26.040 1.00 80.25 346 ARG A C 1
ATOM 2749 O O . ARG A 1 346 ? -0.835 12.178 -25.849 1.00 80.25 346 ARG A O 1
ATOM 2756 N N . ILE A 1 347 ? 0.741 10.569 -25.897 1.00 76.56 347 ILE A N 1
ATOM 2757 C CA . ILE A 1 347 ? -0.147 9.482 -25.439 1.00 76.56 347 ILE A CA 1
ATOM 2758 C C . ILE A 1 347 ? -0.738 9.832 -24.067 1.00 76.56 347 ILE A C 1
ATOM 2760 O O . ILE A 1 347 ? -1.947 9.720 -23.853 1.00 76.56 347 ILE A O 1
ATOM 2764 N N . LYS A 1 348 ? 0.100 10.305 -23.137 1.00 73.38 348 LYS A N 1
ATOM 2765 C CA . LYS A 1 348 ? -0.314 10.663 -21.772 1.00 73.38 348 LYS A CA 1
ATOM 2766 C C . LYS A 1 348 ? -1.209 11.902 -21.713 1.00 73.38 348 LYS A C 1
ATOM 2768 O O . LYS A 1 348 ? -2.007 12.001 -20.789 1.00 73.38 348 LYS A O 1
ATOM 2773 N N . LYS A 1 349 ? -1.141 12.795 -22.705 1.00 73.06 349 LYS A N 1
ATOM 2774 C CA . LYS A 1 349 ? -2.055 13.943 -22.868 1.00 73.06 349 LYS A CA 1
ATOM 2775 C C . LYS A 1 349 ? -3.376 13.588 -23.571 1.00 73.06 349 LYS A C 1
ATOM 2777 O O . LYS A 1 349 ? -4.217 14.464 -23.744 1.00 73.06 349 LYS A O 1
ATOM 2782 N N . GLY A 1 350 ? -3.586 12.317 -23.929 1.00 69.19 350 GLY A N 1
ATOM 2783 C CA . GLY A 1 350 ? -4.845 11.814 -24.490 1.00 69.19 350 GLY A CA 1
ATOM 2784 C C . GLY A 1 350 ? -4.910 11.775 -26.019 1.00 69.19 350 GLY A C 1
ATOM 2785 O O . GLY A 1 350 ? -5.986 11.537 -26.565 1.00 69.19 350 GLY A O 1
ATOM 2786 N N . ASN A 1 351 ? -3.789 11.973 -26.721 1.00 77.88 351 ASN A N 1
ATOM 2787 C CA . ASN A 1 351 ? -3.762 11.891 -28.182 1.00 77.88 351 ASN A CA 1
ATOM 2788 C C . ASN A 1 351 ? -3.769 10.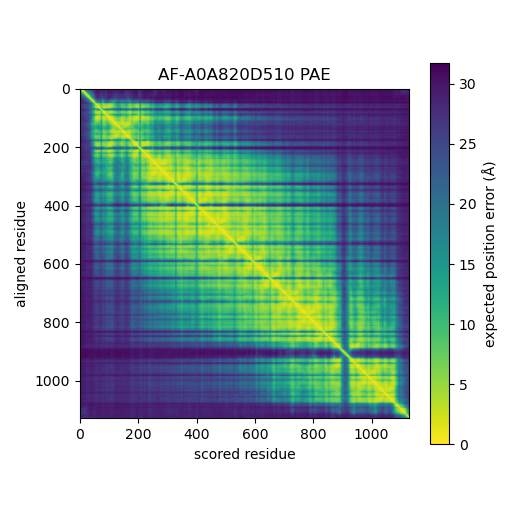430 -28.657 1.00 77.88 351 ASN A C 1
ATOM 2790 O O . ASN A 1 351 ? -3.073 9.567 -28.115 1.00 77.88 351 ASN A O 1
ATOM 2794 N N . ASN A 1 352 ? -4.532 10.157 -29.716 1.00 75.88 352 ASN A N 1
ATOM 2795 C CA . ASN A 1 352 ? -4.590 8.836 -30.331 1.00 75.88 352 ASN A CA 1
ATOM 2796 C C . ASN A 1 352 ? -3.446 8.655 -31.333 1.00 75.88 352 ASN A C 1
ATOM 2798 O O . ASN A 1 352 ? -3.402 9.323 -32.359 1.00 75.88 352 ASN A O 1
ATOM 2802 N N . ILE A 1 353 ? -2.554 7.710 -31.040 1.00 83.00 353 ILE A N 1
ATOM 2803 C CA . ILE A 1 353 ? -1.493 7.248 -31.947 1.00 83.00 353 ILE A CA 1
ATOM 2804 C C . ILE A 1 353 ? -1.984 6.010 -32.701 1.00 83.00 353 ILE A C 1
ATOM 2806 O O . ILE A 1 353 ? -2.647 5.160 -32.096 1.00 83.00 353 ILE A O 1
ATOM 2810 N N . LYS A 1 354 ? -1.648 5.884 -33.993 1.00 87.94 354 LYS A N 1
ATOM 2811 C CA . LYS A 1 354 ? -2.014 4.712 -34.803 1.00 87.94 354 LYS A CA 1
ATOM 2812 C C . LYS A 1 354 ? -1.404 3.433 -34.235 1.00 87.94 354 LYS A C 1
ATOM 2814 O O . LYS A 1 354 ? -0.281 3.426 -33.727 1.00 87.94 354 LYS A O 1
ATOM 2819 N N . ASP A 1 355 ? -2.116 2.321 -34.384 1.00 88.06 355 ASP A N 1
ATOM 2820 C CA . ASP A 1 355 ? -1.660 1.029 -33.861 1.00 88.06 355 ASP A CA 1
ATOM 2821 C C . ASP A 1 355 ? -0.354 0.551 -34.515 1.00 88.06 355 ASP A C 1
ATOM 2823 O O . ASP A 1 355 ? 0.465 -0.090 -33.858 1.00 88.06 355 ASP A O 1
ATOM 2827 N N . ASP A 1 356 ? -0.104 0.922 -35.772 1.00 90.12 356 ASP A N 1
ATOM 2828 C CA . ASP A 1 356 ? 1.167 0.656 -36.455 1.00 90.12 356 ASP A CA 1
ATOM 2829 C C . ASP A 1 356 ? 2.334 1.360 -35.759 1.00 90.12 356 ASP A C 1
ATOM 2831 O O . ASP A 1 356 ? 3.317 0.709 -35.402 1.00 90.12 356 ASP A O 1
ATOM 2835 N N . CYS A 1 357 ? 2.194 2.656 -35.465 1.00 92.00 357 CYS A N 1
ATOM 2836 C CA . CYS A 1 357 ? 3.201 3.398 -34.714 1.00 92.00 357 CYS A CA 1
ATOM 2837 C C . CYS A 1 357 ? 3.378 2.831 -33.297 1.00 92.00 357 CYS A C 1
ATOM 2839 O O . CYS A 1 357 ? 4.504 2.617 -32.851 1.00 92.00 357 CYS A O 1
ATOM 2841 N N . ARG A 1 358 ? 2.284 2.494 -32.595 1.00 89.44 358 ARG A N 1
ATOM 2842 C CA . ARG A 1 358 ? 2.350 1.878 -31.255 1.00 89.44 358 ARG A CA 1
ATOM 2843 C C . ARG A 1 358 ? 3.136 0.565 -31.248 1.00 89.44 358 ARG A C 1
ATOM 2845 O O . ARG A 1 358 ? 3.882 0.313 -30.302 1.00 89.44 358 ARG A O 1
ATOM 2852 N N . ARG A 1 359 ? 2.990 -0.268 -32.285 1.00 89.25 359 ARG A N 1
ATOM 2853 C CA . ARG A 1 359 ? 3.743 -1.526 -32.420 1.00 89.25 359 ARG A CA 1
ATOM 2854 C C . ARG A 1 359 ? 5.236 -1.285 -32.618 1.00 89.25 359 ARG A C 1
ATOM 2856 O O . ARG A 1 359 ? 6.030 -1.989 -31.993 1.00 89.25 359 ARG A O 1
ATOM 2863 N N . GLU A 1 360 ? 5.614 -0.304 -33.435 1.00 91.19 360 GLU A N 1
ATOM 2864 C CA . GLU A 1 360 ? 7.024 0.056 -33.629 1.00 91.19 360 GLU A CA 1
ATOM 2865 C C . GLU A 1 360 ? 7.629 0.693 -32.373 1.00 91.19 360 GLU A C 1
ATOM 2867 O O . GLU A 1 360 ? 8.729 0.322 -31.968 1.00 91.19 360 GLU A O 1
ATOM 2872 N N . VAL A 1 361 ? 6.889 1.564 -31.682 1.00 91.81 361 VAL A N 1
ATOM 2873 C CA . VAL A 1 361 ? 7.289 2.125 -30.381 1.00 91.81 361 VAL A CA 1
ATOM 2874 C C . VAL A 1 361 ? 7.547 1.008 -29.367 1.00 91.81 361 VAL A C 1
ATOM 2876 O O . VAL A 1 361 ? 8.608 0.977 -28.745 1.00 91.81 361 VAL A O 1
ATOM 2879 N N . LEU A 1 362 ? 6.626 0.048 -29.226 1.00 91.12 362 LEU A N 1
ATOM 2880 C CA . LEU A 1 362 ? 6.789 -1.082 -28.305 1.00 91.12 362 LEU A CA 1
ATOM 2881 C C . LEU A 1 362 ? 8.010 -1.945 -28.656 1.00 91.12 362 LEU A C 1
ATOM 2883 O O . LEU A 1 362 ? 8.743 -2.365 -27.761 1.00 91.12 362 LEU A O 1
ATOM 2887 N N . MET A 1 363 ? 8.254 -2.189 -29.944 1.00 90.31 363 MET A N 1
ATOM 2888 C CA . MET A 1 363 ? 9.427 -2.935 -30.404 1.00 90.31 363 MET A CA 1
ATOM 2889 C C . MET A 1 363 ? 10.732 -2.235 -29.998 1.00 90.31 363 MET A C 1
ATOM 2891 O O . MET A 1 363 ? 11.634 -2.874 -29.456 1.00 90.31 363 MET A O 1
ATOM 2895 N N . HIS A 1 364 ? 10.824 -0.923 -30.209 1.00 92.56 364 HIS A N 1
ATOM 2896 C CA . HIS A 1 364 ? 12.011 -0.143 -29.862 1.00 92.56 364 HIS A CA 1
ATOM 2897 C C . HIS A 1 364 ? 12.217 -0.035 -28.344 1.00 92.56 364 HIS A C 1
ATOM 2899 O O . HIS A 1 364 ? 13.351 -0.094 -27.869 1.00 92.56 364 HIS A O 1
ATOM 2905 N N . ARG A 1 365 ? 11.133 0.026 -27.560 1.00 93.06 365 ARG A N 1
ATOM 2906 C CA . ARG A 1 365 ? 11.188 -0.089 -26.091 1.00 93.06 365 ARG A CA 1
ATOM 2907 C C . ARG A 1 365 ? 11.758 -1.434 -25.653 1.00 93.06 365 ARG A C 1
ATOM 2909 O O . ARG A 1 365 ? 12.690 -1.470 -24.852 1.00 93.06 365 ARG A O 1
ATOM 2916 N N . ARG A 1 366 ? 11.261 -2.526 -26.244 1.00 91.12 366 ARG A N 1
ATOM 2917 C CA . ARG A 1 366 ? 11.756 -3.886 -25.995 1.00 91.12 366 ARG A CA 1
ATOM 2918 C C . ARG A 1 366 ? 13.233 -4.018 -26.346 1.00 91.12 366 ARG A C 1
ATOM 2920 O O . ARG A 1 366 ? 13.983 -4.603 -25.571 1.00 91.12 366 ARG A O 1
ATOM 2927 N N . MET A 1 367 ? 13.673 -3.437 -27.462 1.00 89.75 367 MET A N 1
ATOM 2928 C CA . MET A 1 367 ? 15.086 -3.400 -27.852 1.00 89.75 367 MET A CA 1
ATOM 2929 C C . MET A 1 367 ? 15.958 -2.743 -26.771 1.00 89.75 367 MET A C 1
ATOM 2931 O O . MET A 1 367 ? 16.942 -3.347 -26.344 1.00 89.75 367 MET A O 1
ATOM 2935 N N . LEU A 1 368 ? 15.582 -1.548 -26.304 1.00 91.50 368 LEU A N 1
ATOM 2936 C CA . LEU A 1 368 ? 16.330 -0.803 -25.284 1.00 91.50 368 LEU A CA 1
ATOM 2937 C C . LEU A 1 368 ? 16.382 -1.533 -23.932 1.00 91.50 368 LEU A C 1
ATOM 2939 O O . LEU A 1 368 ? 17.413 -1.502 -23.267 1.00 91.50 368 LEU A O 1
ATOM 2943 N N . MET A 1 369 ? 15.305 -2.223 -23.543 1.00 91.06 369 MET A N 1
ATOM 2944 C CA . MET A 1 369 ? 15.255 -3.001 -22.297 1.00 91.06 369 MET A CA 1
ATOM 2945 C C . MET A 1 369 ? 15.985 -4.350 -22.387 1.00 91.06 369 MET A C 1
ATOM 2947 O O . MET A 1 369 ? 16.340 -4.938 -21.368 1.00 91.06 369 MET A O 1
ATOM 2951 N N . SER A 1 370 ? 16.221 -4.854 -23.602 1.00 86.56 370 SER A N 1
ATOM 2952 C CA . SER A 1 370 ? 16.878 -6.149 -23.821 1.00 86.56 370 SER A CA 1
ATOM 2953 C C . SER A 1 370 ? 18.401 -6.055 -23.863 1.00 86.56 370 SER A C 1
ATOM 2955 O O . SER A 1 370 ? 19.088 -6.992 -23.455 1.00 86.56 370 SER A O 1
ATOM 2957 N N . ASP A 1 371 ? 18.947 -4.955 -24.386 1.00 85.12 371 ASP A N 1
ATOM 2958 C CA . ASP A 1 371 ? 20.387 -4.792 -24.587 1.00 85.12 371 ASP A CA 1
ATOM 2959 C C . ASP A 1 371 ? 20.890 -3.459 -24.028 1.00 85.12 371 ASP A C 1
ATOM 2961 O O . ASP A 1 371 ? 20.748 -2.402 -24.643 1.00 85.12 371 ASP A O 1
ATOM 2965 N N . TYR A 1 372 ? 21.557 -3.526 -22.874 1.00 86.44 372 TYR A N 1
ATOM 2966 C CA . TYR A 1 372 ? 22.150 -2.354 -22.231 1.00 86.44 372 TYR A CA 1
ATOM 2967 C C . TYR A 1 372 ? 23.214 -1.676 -23.105 1.00 86.44 372 TYR A C 1
ATOM 2969 O O . TYR A 1 372 ? 23.394 -0.463 -23.013 1.00 86.44 372 TYR A O 1
ATOM 2977 N N . ALA A 1 373 ? 23.913 -2.436 -23.956 1.00 83.62 373 ALA A N 1
ATOM 2978 C CA . ALA A 1 373 ? 25.011 -1.917 -24.761 1.00 83.62 373 ALA A CA 1
ATOM 2979 C C . ALA A 1 373 ? 24.519 -1.047 -25.930 1.00 83.62 373 ALA A C 1
ATOM 2981 O O . ALA A 1 373 ? 25.308 -0.316 -26.527 1.00 83.62 373 ALA A O 1
ATOM 2982 N N . VAL A 1 374 ? 23.222 -1.107 -26.254 1.00 86.19 374 VAL A N 1
ATOM 2983 C CA . VAL A 1 374 ? 22.592 -0.233 -27.254 1.00 86.19 374 VAL A CA 1
ATOM 2984 C C . VAL A 1 374 ? 22.456 1.202 -26.738 1.00 86.19 374 VAL A C 1
ATOM 2986 O O . VAL A 1 374 ? 22.387 2.113 -27.554 1.00 86.19 374 VAL A O 1
ATOM 2989 N N . SER A 1 375 ? 22.460 1.415 -25.416 1.00 86.81 375 SER A N 1
ATOM 2990 C CA . SER A 1 375 ? 22.334 2.737 -24.784 1.00 86.81 375 SER A CA 1
ATOM 2991 C C . SER A 1 375 ? 23.711 3.280 -24.368 1.00 86.81 375 SER A C 1
ATOM 2993 O O . SER A 1 375 ? 24.247 2.845 -23.341 1.00 86.81 375 SER A O 1
ATOM 2995 N N . PRO A 1 376 ? 24.315 4.222 -25.121 1.00 82.44 376 PRO A N 1
ATOM 2996 C CA . PRO A 1 376 ? 25.663 4.719 -24.839 1.00 82.44 376 PRO A CA 1
ATOM 2997 C C . PRO A 1 376 ? 25.791 5.360 -23.453 1.00 82.44 376 PRO A C 1
ATOM 2999 O O . PRO A 1 376 ? 26.809 5.186 -22.784 1.00 82.44 376 PRO A O 1
ATOM 3002 N N . GLU A 1 377 ? 24.746 6.048 -22.991 1.00 84.88 377 GLU A N 1
ATOM 3003 C CA . GLU A 1 377 ? 24.713 6.730 -21.696 1.00 84.88 377 GLU A CA 1
ATOM 3004 C C . GLU A 1 377 ? 24.804 5.731 -20.539 1.00 84.88 377 GLU A C 1
ATOM 3006 O O . GLU A 1 377 ? 25.548 5.960 -19.587 1.00 84.88 377 GLU A O 1
ATOM 3011 N N . ILE A 1 378 ? 24.122 4.586 -20.646 1.00 89.75 378 ILE A N 1
ATOM 3012 C CA . ILE A 1 378 ? 24.175 3.513 -19.643 1.00 89.75 378 ILE A CA 1
ATOM 3013 C C . ILE A 1 378 ? 25.583 2.918 -19.583 1.00 89.75 378 ILE A C 1
ATOM 3015 O O . ILE A 1 378 ? 26.146 2.779 -18.500 1.00 89.75 378 ILE A O 1
ATOM 3019 N N . VAL A 1 379 ? 26.187 2.608 -20.733 1.00 86.88 379 VAL A N 1
ATOM 3020 C CA . VAL A 1 379 ? 27.547 2.042 -20.784 1.00 86.88 379 VAL A CA 1
ATOM 3021 C C . VAL A 1 379 ? 28.581 3.018 -20.215 1.00 86.88 379 VAL A C 1
ATOM 3023 O O . VAL A 1 379 ? 29.484 2.602 -19.488 1.00 86.88 379 VAL A O 1
ATOM 3026 N N . ALA A 1 380 ? 28.454 4.309 -20.524 1.00 88.06 380 ALA A N 1
ATOM 3027 C CA . ALA A 1 380 ? 29.392 5.330 -20.074 1.00 88.06 380 ALA A CA 1
ATOM 3028 C C . ALA A 1 380 ? 29.232 5.664 -18.582 1.00 88.06 380 ALA A C 1
ATOM 3030 O O . ALA A 1 380 ? 30.226 5.732 -17.861 1.00 88.06 380 ALA A O 1
ATOM 3031 N N . GLN A 1 381 ? 27.997 5.868 -18.114 1.00 92.94 381 GLN A N 1
ATOM 3032 C CA . GLN A 1 381 ? 27.728 6.394 -16.772 1.00 92.94 381 GLN A CA 1
ATOM 3033 C C . GLN A 1 381 ? 27.614 5.310 -15.696 1.00 92.94 381 GLN A C 1
ATOM 3035 O O . GLN A 1 381 ? 27.862 5.615 -14.536 1.00 92.94 381 GLN A O 1
ATOM 3040 N N . CYS A 1 382 ? 27.279 4.066 -16.057 1.00 92.50 382 CYS A N 1
ATOM 3041 C CA . CYS A 1 382 ? 27.090 2.962 -15.106 1.00 92.50 382 CYS A CA 1
ATOM 3042 C C . CYS A 1 382 ? 28.251 1.958 -15.072 1.00 92.50 382 CYS A C 1
ATOM 3044 O O . CYS A 1 382 ? 28.112 0.862 -14.527 1.00 92.50 382 CYS A O 1
ATOM 3046 N N . LYS A 1 383 ? 29.399 2.283 -15.681 1.00 90.44 383 LYS A N 1
ATOM 3047 C CA . LYS A 1 383 ? 30.541 1.360 -15.785 1.00 90.44 383 LYS A CA 1
ATOM 3048 C C . LYS A 1 383 ? 31.004 0.842 -14.418 1.00 90.44 383 LYS A C 1
ATOM 3050 O O . LYS A 1 383 ? 31.323 -0.338 -14.291 1.00 90.44 383 LYS A O 1
ATOM 3055 N N . ASN A 1 384 ? 31.035 1.706 -13.405 1.00 90.44 384 ASN A N 1
ATOM 3056 C CA . ASN A 1 384 ? 31.486 1.339 -12.062 1.00 90.44 384 ASN A CA 1
ATOM 3057 C C . ASN A 1 384 ? 30.496 0.382 -11.391 1.00 90.44 384 ASN A C 1
ATOM 3059 O O . ASN A 1 384 ? 30.896 -0.658 -10.874 1.00 90.44 384 ASN A O 1
ATOM 3063 N N . GLU A 1 385 ? 29.204 0.691 -11.469 1.00 92.44 385 GLU A N 1
ATOM 3064 C CA . GLU A 1 385 ? 28.123 -0.110 -10.904 1.00 92.44 385 GLU A CA 1
ATOM 3065 C C . GLU A 1 385 ? 28.047 -1.490 -11.559 1.00 92.44 385 GLU A C 1
ATOM 3067 O O . GLU A 1 385 ? 27.876 -2.492 -10.866 1.00 92.44 385 GLU A O 1
ATOM 3072 N N . MET A 1 386 ? 28.240 -1.567 -12.881 1.00 89.75 386 MET A N 1
ATOM 3073 C CA . MET A 1 386 ? 28.289 -2.841 -13.603 1.00 89.75 386 MET A CA 1
ATOM 3074 C C . MET A 1 386 ? 29.421 -3.744 -13.097 1.00 89.75 386 MET A C 1
ATOM 3076 O O . MET A 1 386 ? 29.224 -4.947 -12.940 1.00 89.75 386 MET A O 1
ATOM 3080 N N . VAL A 1 387 ? 30.598 -3.178 -12.821 1.00 89.00 387 VAL A N 1
ATOM 3081 C CA . VAL A 1 387 ? 31.753 -3.937 -12.319 1.00 89.00 387 VAL A CA 1
ATOM 3082 C C . VAL A 1 387 ? 31.559 -4.343 -10.859 1.00 89.00 387 VAL A C 1
ATOM 3084 O O . VAL A 1 387 ? 31.872 -5.474 -10.503 1.00 89.00 387 VAL A O 1
ATOM 3087 N N . GLN A 1 388 ? 31.051 -3.443 -10.015 1.00 89.25 388 GLN A N 1
ATOM 3088 C CA . GLN A 1 388 ? 30.954 -3.665 -8.569 1.00 89.25 388 GLN A CA 1
ATOM 3089 C C . GLN A 1 388 ? 29.757 -4.537 -8.177 1.00 89.25 388 GLN A C 1
ATOM 3091 O O . GLN A 1 388 ? 29.906 -5.453 -7.373 1.00 89.25 388 GLN A O 1
ATOM 3096 N N . HIS A 1 389 ? 28.581 -4.278 -8.751 1.00 89.38 389 HIS A N 1
ATOM 3097 C CA . HIS A 1 389 ? 27.328 -4.923 -8.344 1.00 89.38 389 HIS A CA 1
ATOM 3098 C C . HIS A 1 389 ? 26.879 -6.026 -9.311 1.00 89.38 389 HIS A C 1
ATOM 3100 O O . HIS A 1 389 ? 26.138 -6.922 -8.916 1.00 89.38 389 HIS A O 1
ATOM 3106 N N . CYS A 1 390 ? 27.354 -5.998 -10.562 1.00 88.88 390 CYS A N 1
ATOM 3107 C CA . CYS A 1 390 ? 26.959 -6.937 -11.618 1.00 88.88 390 CYS A CA 1
ATOM 3108 C C . CYS A 1 390 ? 28.152 -7.715 -12.201 1.00 88.88 390 CYS A C 1
ATOM 3110 O O . CYS A 1 390 ? 28.114 -8.134 -13.359 1.00 88.88 390 CYS A O 1
ATOM 3112 N N . ALA A 1 391 ? 29.211 -7.928 -11.407 1.00 83.06 391 ALA A N 1
ATOM 3113 C CA . ALA A 1 391 ? 30.499 -8.450 -11.871 1.00 83.06 391 ALA A CA 1
ATOM 3114 C C . ALA A 1 391 ? 30.388 -9.779 -12.641 1.00 83.06 391 ALA A C 1
ATOM 3116 O O . ALA A 1 391 ? 31.046 -9.953 -13.666 1.00 83.06 391 ALA A O 1
ATOM 3117 N N . SER A 1 392 ? 29.514 -10.690 -12.192 1.00 80.75 392 SER A N 1
ATOM 3118 C CA . SER A 1 392 ? 29.280 -11.987 -12.845 1.00 80.75 392 SER A CA 1
ATOM 3119 C C . SER A 1 392 ? 28.740 -11.842 -14.269 1.00 80.75 392 SER A C 1
ATOM 3121 O O . SER A 1 392 ? 29.141 -12.592 -15.154 1.00 80.75 392 SER A O 1
ATOM 3123 N N . LEU A 1 393 ? 27.879 -10.850 -14.508 1.00 78.50 393 LEU A N 1
ATOM 3124 C CA . LEU A 1 393 ? 27.338 -10.531 -15.829 1.00 78.50 393 LEU A CA 1
ATOM 3125 C C . LEU A 1 393 ? 28.335 -9.713 -16.658 1.00 78.50 393 LEU A C 1
ATOM 3127 O O . LEU A 1 393 ? 28.440 -9.905 -17.865 1.00 78.50 393 LEU A O 1
ATOM 3131 N N . TYR A 1 394 ? 29.090 -8.815 -16.020 1.00 74.44 394 TYR A N 1
ATOM 3132 C CA . TYR A 1 394 ? 30.067 -7.961 -16.698 1.00 74.44 394 TYR A CA 1
ATOM 3133 C C . TYR A 1 394 ? 31.257 -8.763 -17.252 1.00 74.44 394 TYR A C 1
ATOM 3135 O O . TYR A 1 394 ? 31.680 -8.537 -18.384 1.00 74.44 394 TYR A O 1
ATOM 3143 N N . GLN A 1 395 ? 31.767 -9.740 -16.492 1.00 67.62 395 GLN A N 1
ATOM 3144 C CA . GLN A 1 395 ? 32.894 -10.598 -16.891 1.00 67.62 395 GLN A CA 1
ATOM 3145 C C . GLN A 1 395 ? 32.553 -11.562 -18.031 1.00 67.62 395 GLN A C 1
ATOM 3147 O O . GLN A 1 395 ? 33.423 -11.905 -18.828 1.00 67.62 395 GLN A O 1
ATOM 3152 N N . GLN A 1 396 ? 31.290 -11.975 -18.137 1.00 61.62 396 GLN A N 1
ATOM 3153 C CA . GLN A 1 396 ? 30.815 -12.803 -19.246 1.00 61.62 396 GLN A CA 1
ATOM 3154 C C . GLN A 1 396 ? 30.823 -12.025 -20.576 1.00 61.62 396 GLN A C 1
ATOM 3156 O O . GLN A 1 396 ? 30.871 -12.634 -21.644 1.00 61.62 396 GLN A O 1
ATOM 3161 N N . GLY A 1 397 ? 30.865 -10.686 -20.529 1.00 54.47 397 GLY A N 1
ATOM 3162 C CA . GLY A 1 397 ? 30.838 -9.811 -21.697 1.00 54.47 397 GLY A CA 1
ATOM 3163 C C . GLY A 1 397 ? 29.573 -9.997 -22.544 1.00 54.47 397 GLY A C 1
ATOM 3164 O O . GLY A 1 397 ? 28.746 -10.873 -22.304 1.00 54.47 397 GLY A O 1
ATOM 3165 N N . ALA A 1 398 ? 29.437 -9.224 -23.623 1.00 48.88 398 ALA A N 1
ATOM 3166 C CA . ALA A 1 398 ? 28.362 -9.418 -24.608 1.00 48.88 398 ALA A CA 1
ATOM 3167 C C . ALA A 1 398 ? 28.450 -10.765 -25.377 1.00 48.88 398 ALA A C 1
ATOM 3169 O O . ALA A 1 398 ? 27.686 -10.994 -26.311 1.00 48.88 398 ALA A O 1
ATOM 3170 N N . SER A 1 399 ? 29.401 -11.640 -25.019 1.00 43.59 399 SER A N 1
ATOM 3171 C CA . SER A 1 399 ? 29.736 -12.886 -25.716 1.00 43.59 399 SER A CA 1
ATOM 3172 C C . SER A 1 399 ? 29.693 -14.137 -24.819 1.00 43.59 399 SER A C 1
ATOM 3174 O O . SER A 1 399 ? 30.062 -15.219 -25.277 1.00 43.59 399 SER A O 1
ATOM 3176 N N . GLY A 1 400 ? 29.257 -14.029 -23.561 1.00 39.19 400 GLY A N 1
ATOM 3177 C CA . GLY A 1 400 ? 29.242 -15.140 -22.610 1.00 39.19 400 GLY A CA 1
ATOM 3178 C C . GLY A 1 400 ? 27.903 -15.869 -22.580 1.00 39.19 400 GLY A C 1
ATOM 3179 O O . GLY A 1 400 ? 26.930 -15.370 -22.029 1.00 39.19 400 GLY A O 1
ATOM 3180 N N . THR A 1 401 ? 27.877 -17.085 -23.126 1.00 37.22 401 THR A N 1
ATOM 3181 C CA . THR A 1 401 ? 26.796 -18.083 -22.987 1.00 37.22 401 THR A CA 1
ATOM 3182 C C . THR A 1 401 ? 25.397 -17.620 -23.420 1.00 37.22 401 THR A C 1
ATOM 3184 O O . THR A 1 401 ? 24.603 -17.114 -22.639 1.00 37.22 401 THR A O 1
ATOM 3187 N N . ILE A 1 402 ? 25.111 -17.853 -24.696 1.00 44.56 402 ILE A N 1
ATOM 3188 C CA . ILE A 1 402 ? 23.917 -18.454 -25.326 1.00 44.56 402 ILE A CA 1
ATOM 3189 C C . ILE A 1 402 ? 22.585 -18.628 -24.521 1.00 44.56 402 ILE A C 1
ATOM 3191 O O . ILE A 1 402 ? 21.529 -18.537 -25.137 1.00 44.56 402 ILE A O 1
ATOM 3195 N N . ASP A 1 403 ? 22.569 -18.805 -23.193 1.00 42.19 403 ASP A N 1
ATOM 3196 C CA . ASP A 1 403 ? 21.374 -19.137 -22.381 1.00 42.19 403 ASP A CA 1
ATOM 3197 C C . ASP A 1 403 ? 20.742 -17.953 -21.606 1.00 42.19 403 ASP A C 1
ATOM 3199 O O . ASP A 1 403 ? 19.948 -18.131 -20.672 1.00 42.19 403 ASP A O 1
ATOM 3203 N N . GLN A 1 404 ? 21.068 -16.703 -21.953 1.00 45.66 404 GLN A N 1
ATOM 3204 C CA . GLN A 1 404 ? 20.707 -15.540 -21.134 1.00 45.66 404 GLN A CA 1
ATOM 3205 C C . GLN A 1 404 ? 19.758 -14.556 -21.832 1.00 45.66 404 GLN A C 1
ATOM 3207 O O . GLN A 1 404 ? 20.155 -13.754 -22.668 1.00 45.66 404 GLN A O 1
ATOM 3212 N N . ARG A 1 405 ? 18.480 -14.603 -21.423 1.00 55.66 405 ARG A N 1
ATOM 3213 C CA . ARG A 1 405 ? 17.407 -13.629 -21.715 1.00 55.66 405 ARG A CA 1
ATOM 3214 C C . ARG A 1 405 ? 17.937 -12.177 -21.727 1.00 55.66 405 ARG A C 1
ATOM 3216 O O . ARG A 1 405 ? 18.493 -11.727 -20.724 1.00 55.66 405 ARG A O 1
ATOM 3223 N N . GLY A 1 406 ? 17.745 -11.457 -22.836 1.00 69.06 406 GLY A N 1
ATOM 3224 C CA . GLY A 1 406 ? 18.122 -10.045 -22.982 1.00 69.06 406 GLY A CA 1
ATOM 3225 C C . GLY A 1 406 ? 17.428 -9.167 -21.936 1.00 69.06 406 GLY A C 1
ATOM 3226 O O . GLY A 1 406 ? 16.206 -9.198 -21.827 1.00 69.06 406 GLY A O 1
ATOM 3227 N N . GLY A 1 407 ? 18.213 -8.429 -21.147 1.00 80.94 407 GLY A N 1
ATOM 3228 C CA . GLY A 1 407 ? 17.736 -7.520 -20.095 1.00 80.94 407 GLY A CA 1
ATOM 3229 C C . GLY A 1 407 ? 18.338 -7.762 -18.706 1.00 80.94 407 GLY A C 1
ATOM 3230 O O . GLY A 1 407 ? 18.173 -6.932 -17.816 1.00 80.94 407 GLY A O 1
ATOM 3231 N N . ARG A 1 408 ? 19.104 -8.847 -18.500 1.00 86.25 408 ARG A N 1
ATOM 3232 C CA . ARG A 1 408 ? 19.691 -9.189 -17.182 1.00 86.25 408 ARG A CA 1
ATOM 3233 C C . ARG A 1 408 ? 20.592 -8.106 -16.597 1.00 86.25 408 ARG A C 1
ATOM 3235 O O . ARG A 1 408 ? 20.500 -7.836 -15.407 1.00 86.25 408 ARG A O 1
ATOM 3242 N N . MET A 1 409 ? 21.450 -7.490 -17.413 1.00 88.19 409 MET A N 1
ATOM 3243 C CA . MET A 1 409 ? 22.320 -6.405 -16.942 1.00 88.19 409 MET A CA 1
ATOM 3244 C C . MET A 1 409 ? 21.496 -5.193 -16.495 1.00 88.19 409 MET A C 1
ATOM 3246 O O . MET A 1 409 ? 21.761 -4.636 -15.435 1.00 88.19 409 MET A O 1
ATOM 3250 N N . ILE A 1 410 ? 20.461 -4.824 -17.260 1.00 92.12 410 ILE A N 1
ATOM 3251 C CA . ILE A 1 410 ? 19.577 -3.707 -16.907 1.00 92.12 410 ILE A CA 1
ATOM 3252 C C . ILE A 1 410 ? 18.870 -4.020 -15.593 1.00 92.12 410 ILE A C 1
ATOM 3254 O O . ILE A 1 410 ? 18.967 -3.237 -14.660 1.00 92.12 410 ILE A O 1
ATOM 3258 N N . HIS A 1 411 ? 18.261 -5.196 -15.465 1.00 92.50 411 HIS A N 1
ATOM 3259 C CA . HIS A 1 411 ? 17.627 -5.624 -14.222 1.00 92.50 411 HIS A CA 1
ATOM 3260 C C . HIS A 1 411 ? 18.589 -5.728 -13.032 1.00 92.50 411 HIS A C 1
ATOM 3262 O O . HIS A 1 411 ? 18.219 -5.366 -11.919 1.00 92.50 411 HIS A O 1
ATOM 3268 N N . CYS A 1 412 ? 19.840 -6.139 -13.249 1.00 91.94 412 CYS A N 1
ATOM 3269 C CA . CYS A 1 412 ? 20.866 -6.092 -12.211 1.00 91.94 412 CYS A CA 1
ATOM 3270 C C . CYS A 1 412 ? 21.129 -4.651 -11.745 1.00 91.94 412 CYS A C 1
ATOM 3272 O O . CYS A 1 412 ? 21.145 -4.397 -10.542 1.00 91.94 412 CYS A O 1
ATOM 3274 N N . LEU A 1 413 ? 21.243 -3.693 -12.674 1.00 93.06 413 LEU A N 1
ATOM 3275 C CA . LEU A 1 413 ? 21.365 -2.269 -12.343 1.00 93.06 413 LEU A CA 1
ATOM 3276 C C . LEU A 1 413 ? 20.112 -1.728 -11.634 1.00 93.06 413 LEU A C 1
ATOM 3278 O O . LEU A 1 413 ? 20.251 -0.978 -10.671 1.00 93.06 413 LEU A O 1
ATOM 3282 N N . LEU A 1 414 ? 18.904 -2.128 -12.053 1.00 93.88 414 LEU A N 1
ATOM 3283 C CA . LEU A 1 414 ? 17.650 -1.765 -11.375 1.00 93.88 414 LEU A CA 1
ATOM 3284 C C . LEU A 1 414 ? 17.624 -2.303 -9.935 1.00 93.88 414 LEU A C 1
ATOM 3286 O O . LEU A 1 414 ? 17.265 -1.581 -9.004 1.00 93.88 414 LEU A O 1
ATOM 3290 N N . GLY A 1 415 ? 18.042 -3.555 -9.738 1.00 91.75 415 GLY A N 1
ATOM 3291 C CA . GLY A 1 415 ? 18.143 -4.191 -8.427 1.00 91.75 415 GLY A CA 1
ATOM 3292 C C . GLY A 1 415 ? 19.196 -3.543 -7.529 1.00 91.75 415 GLY A C 1
ATOM 3293 O O . GLY A 1 415 ? 18.922 -3.301 -6.352 1.00 91.75 415 GLY A O 1
ATOM 3294 N N . ALA A 1 416 ? 20.363 -3.207 -8.082 1.00 91.94 416 ALA A N 1
ATOM 3295 C CA . ALA A 1 416 ? 21.421 -2.489 -7.374 1.00 91.94 416 ALA A CA 1
ATOM 3296 C C . ALA A 1 416 ? 20.955 -1.083 -6.961 1.00 91.94 416 ALA A C 1
ATOM 3298 O O . ALA A 1 416 ? 21.071 -0.726 -5.793 1.00 91.94 416 ALA A O 1
ATOM 3299 N N . ALA A 1 417 ? 20.315 -0.334 -7.865 1.00 90.94 417 ALA A N 1
ATOM 3300 C CA . ALA A 1 417 ? 19.764 0.996 -7.586 1.00 90.94 417 ALA A CA 1
ATOM 3301 C C . ALA A 1 417 ? 18.678 1.010 -6.492 1.00 90.94 417 ALA A C 1
ATOM 3303 O O . ALA A 1 417 ? 18.425 2.053 -5.887 1.00 90.94 417 ALA A O 1
ATOM 3304 N N . ARG A 1 418 ? 18.016 -0.129 -6.252 1.00 87.19 418 ARG A N 1
ATOM 3305 C CA . ARG A 1 418 ? 17.025 -0.309 -5.181 1.00 87.19 418 ARG A CA 1
ATOM 3306 C C . ARG A 1 418 ? 17.662 -0.658 -3.832 1.00 87.19 418 ARG A C 1
ATOM 3308 O O . ARG A 1 418 ? 17.142 -0.242 -2.802 1.00 87.19 418 ARG A O 1
ATOM 3315 N N . LYS A 1 419 ? 18.710 -1.487 -3.814 1.00 82.62 419 LYS A N 1
ATOM 3316 C CA . LYS A 1 419 ? 19.270 -2.071 -2.576 1.00 82.62 419 LYS A CA 1
ATOM 3317 C C . LYS A 1 419 ? 20.464 -1.291 -2.024 1.00 82.62 419 LYS A C 1
ATOM 3319 O O . LYS A 1 419 ? 20.648 -1.251 -0.809 1.00 82.62 419 LYS A O 1
ATOM 3324 N N . GLU A 1 420 ? 21.265 -0.692 -2.897 1.00 79.00 420 GLU A N 1
ATOM 3325 C CA . GLU A 1 420 ? 22.570 -0.137 -2.548 1.00 79.00 420 GLU A CA 1
ATOM 3326 C C . GLU A 1 420 ? 22.487 1.362 -2.261 1.00 79.00 420 GLU A C 1
ATOM 3328 O O . GLU A 1 420 ? 22.087 2.160 -3.109 1.00 79.00 420 GLU A O 1
ATOM 3333 N N . LYS A 1 421 ? 22.937 1.772 -1.069 1.00 69.94 421 LYS A N 1
ATOM 3334 C CA . LYS A 1 421 ? 23.005 3.194 -0.688 1.00 69.94 421 LYS A CA 1
ATOM 3335 C C . LYS A 1 421 ? 24.089 3.968 -1.463 1.00 69.94 421 LYS A C 1
ATOM 3337 O O . LYS A 1 421 ? 24.058 5.193 -1.474 1.00 69.94 421 LYS A O 1
ATOM 3342 N N . THR A 1 422 ? 25.044 3.277 -2.094 1.00 77.81 422 THR A N 1
ATOM 3343 C CA . THR A 1 422 ? 26.245 3.853 -2.737 1.00 77.81 422 THR A CA 1
ATOM 3344 C C . THR A 1 422 ? 26.152 3.981 -4.263 1.00 77.81 422 THR A C 1
ATOM 3346 O O . THR A 1 422 ? 27.170 4.159 -4.927 1.00 77.81 422 THR A O 1
ATOM 3349 N N . PHE A 1 423 ? 24.953 3.889 -4.841 1.00 89.50 423 PHE A N 1
ATOM 3350 C CA . PHE A 1 423 ? 24.744 3.979 -6.289 1.00 89.50 423 PHE A CA 1
ATOM 3351 C C . PHE A 1 423 ? 24.987 5.407 -6.816 1.00 89.50 423 PHE A C 1
ATOM 3353 O O . PHE A 1 423 ? 24.476 6.369 -6.233 1.00 89.50 423 PHE A O 1
ATOM 3360 N N . SER A 1 424 ? 25.739 5.589 -7.914 1.00 92.06 424 SER A N 1
ATOM 3361 C CA . SER A 1 424 ? 26.073 6.949 -8.362 1.00 92.06 424 SER A CA 1
ATOM 3362 C C . SER A 1 424 ? 24.849 7.718 -8.890 1.00 92.06 424 SER A C 1
ATOM 3364 O O . SER A 1 424 ? 24.003 7.157 -9.599 1.00 92.06 424 SER A O 1
ATOM 3366 N N . PRO A 1 425 ? 24.754 9.039 -8.627 1.00 90.31 425 PRO A N 1
ATOM 3367 C CA . PRO A 1 425 ? 23.663 9.864 -9.149 1.00 90.31 425 PRO A CA 1
ATOM 3368 C C . PRO A 1 425 ? 23.611 9.917 -10.683 1.00 90.31 425 PRO A C 1
ATOM 3370 O O . PRO A 1 425 ? 22.522 9.974 -11.256 1.00 90.31 425 PRO A O 1
ATOM 3373 N N . ALA A 1 426 ? 24.773 9.875 -11.347 1.00 91.50 426 ALA A N 1
ATOM 3374 C CA . ALA A 1 426 ? 24.872 9.880 -12.806 1.00 91.50 426 ALA A CA 1
ATOM 3375 C C . ALA A 1 426 ? 24.256 8.607 -13.404 1.00 91.50 426 ALA A C 1
ATOM 3377 O O . ALA A 1 426 ? 23.318 8.694 -14.199 1.00 91.50 426 ALA A O 1
ATOM 3378 N N . CYS A 1 427 ? 24.686 7.428 -12.937 1.00 94.25 427 CYS A N 1
ATOM 3379 C CA . CYS A 1 427 ? 24.090 6.171 -13.374 1.00 94.25 427 CYS A CA 1
ATOM 3380 C C . CYS A 1 427 ? 22.590 6.114 -13.046 1.00 94.25 427 CYS A C 1
ATOM 3382 O O . CYS A 1 427 ? 21.787 5.726 -13.895 1.00 94.25 427 CYS A O 1
ATOM 3384 N N . LEU A 1 428 ? 22.174 6.578 -11.858 1.00 91.06 428 LEU A N 1
ATOM 3385 C CA . LEU A 1 428 ? 20.760 6.586 -11.467 1.00 91.06 428 LEU A CA 1
ATOM 3386 C C . LEU A 1 428 ? 19.909 7.437 -12.412 1.00 91.06 428 LEU A C 1
ATOM 3388 O O . LEU A 1 428 ? 18.792 7.049 -12.751 1.00 91.06 428 LEU A O 1
ATOM 3392 N N . SER A 1 429 ? 20.424 8.589 -12.842 1.00 89.31 429 SER A N 1
ATOM 3393 C CA . SER A 1 429 ? 19.752 9.460 -13.810 1.00 89.31 429 SER A CA 1
ATOM 3394 C C . SER A 1 429 ? 19.600 8.783 -15.176 1.00 89.31 429 SER A C 1
ATOM 3396 O O . SER A 1 429 ? 18.509 8.796 -15.756 1.00 89.31 429 SER A O 1
ATOM 3398 N N . SER A 1 430 ? 20.654 8.117 -15.660 1.00 90.94 430 SER A N 1
ATOM 3399 C CA . SER A 1 430 ? 20.611 7.359 -16.918 1.00 90.94 430 SER A CA 1
ATOM 3400 C C . SER A 1 430 ? 19.630 6.190 -16.861 1.00 90.94 430 SER A C 1
ATOM 3402 O O . SER A 1 430 ? 18.796 6.042 -17.753 1.00 90.94 430 SER A O 1
ATOM 3404 N N . VAL A 1 431 ? 19.648 5.409 -15.778 1.00 92.94 431 VAL A N 1
ATOM 3405 C CA . VAL A 1 431 ? 18.703 4.304 -15.561 1.00 92.94 431 VAL A CA 1
ATOM 3406 C C . VAL A 1 431 ? 17.264 4.821 -15.470 1.00 92.94 431 VAL A C 1
ATOM 3408 O O . VAL A 1 431 ? 16.379 4.276 -16.123 1.00 92.94 431 VAL A O 1
ATOM 3411 N N . LYS A 1 432 ? 17.013 5.918 -14.739 1.00 90.19 432 LYS A N 1
ATOM 3412 C CA . LYS A 1 432 ? 15.685 6.561 -14.688 1.00 90.19 432 LYS A CA 1
ATOM 3413 C C . LYS A 1 432 ? 15.212 6.994 -16.076 1.00 90.19 432 LYS A C 1
ATOM 3415 O O . LYS A 1 432 ? 14.049 6.789 -16.411 1.00 90.19 432 LYS A O 1
ATOM 3420 N N . THR A 1 433 ? 16.096 7.577 -16.881 1.00 89.44 433 THR A N 1
ATOM 3421 C CA . THR A 1 433 ? 15.776 8.026 -18.244 1.00 89.44 433 THR A CA 1
ATOM 3422 C C . THR A 1 433 ? 15.432 6.848 -19.154 1.00 89.44 433 THR A C 1
ATOM 3424 O O . THR A 1 433 ? 14.425 6.901 -19.861 1.00 89.44 433 THR A O 1
ATOM 3427 N N . LEU A 1 434 ? 16.192 5.751 -19.068 1.00 92.12 434 LEU A N 1
ATOM 3428 C CA . LEU A 1 434 ? 15.895 4.507 -19.777 1.00 92.12 434 LEU A CA 1
ATOM 3429 C C . LEU A 1 434 ? 14.521 3.948 -19.377 1.00 92.12 434 LEU A C 1
ATOM 3431 O O . LEU A 1 434 ? 13.690 3.693 -20.246 1.00 92.12 434 LEU A O 1
ATOM 3435 N N . VAL A 1 435 ? 14.245 3.818 -18.073 1.00 92.81 435 VAL A N 1
ATOM 3436 C CA . VAL A 1 435 ? 12.962 3.293 -17.571 1.00 92.81 435 VAL A CA 1
ATOM 3437 C C . VAL A 1 435 ? 11.786 4.173 -18.007 1.00 92.81 435 VAL A C 1
ATOM 3439 O O . VAL A 1 435 ? 10.740 3.636 -18.361 1.00 92.81 435 VAL A O 1
ATOM 3442 N N . ARG A 1 436 ? 11.942 5.505 -18.060 1.00 89.62 436 ARG A N 1
ATOM 3443 C CA . ARG A 1 436 ? 10.912 6.417 -18.601 1.00 89.62 436 ARG A CA 1
ATOM 3444 C C . ARG A 1 436 ? 10.641 6.200 -20.085 1.00 89.62 436 ARG A C 1
ATOM 3446 O O . ARG A 1 436 ? 9.490 6.277 -20.499 1.00 89.62 436 ARG A O 1
ATOM 3453 N N . ALA A 1 437 ? 11.681 5.963 -20.881 1.00 89.44 437 ALA A N 1
ATOM 3454 C CA . ALA A 1 437 ? 11.538 5.781 -22.322 1.00 89.44 437 ALA A CA 1
ATOM 3455 C C . ALA A 1 437 ? 10.930 4.415 -22.675 1.00 89.44 437 ALA A C 1
ATOM 3457 O O . ALA A 1 437 ? 10.072 4.325 -23.558 1.00 89.44 437 ALA A O 1
ATOM 3458 N N . VAL A 1 438 ? 11.356 3.366 -21.963 1.00 92.19 438 VAL A N 1
ATOM 3459 C CA . VAL A 1 438 ? 10.839 1.997 -22.103 1.00 92.19 438 VAL A CA 1
ATOM 3460 C C . VAL A 1 438 ? 9.419 1.877 -21.541 1.00 92.19 438 VAL A C 1
ATOM 3462 O O . VAL A 1 438 ? 8.595 1.187 -22.129 1.00 92.19 438 VAL A O 1
ATOM 3465 N N . ASP A 1 439 ? 9.134 2.558 -20.429 1.00 89.81 439 ASP A N 1
ATOM 3466 C CA . ASP A 1 439 ? 7.880 2.497 -19.665 1.00 89.81 439 ASP A CA 1
ATOM 3467 C C . ASP A 1 439 ? 7.361 1.054 -19.441 1.00 89.81 439 ASP A C 1
ATOM 3469 O O . ASP A 1 439 ? 6.225 0.722 -19.802 1.00 89.81 439 ASP A O 1
ATOM 3473 N N . PRO A 1 440 ? 8.181 0.163 -18.840 1.00 90.81 440 PRO A N 1
ATOM 3474 C CA . PRO A 1 440 ? 7.810 -1.242 -18.630 1.00 90.81 440 PRO A CA 1
ATOM 3475 C C . PRO A 1 440 ? 6.627 -1.402 -17.662 1.00 90.81 440 PRO A C 1
ATOM 3477 O O . PRO A 1 440 ? 5.939 -2.421 -17.661 1.00 90.81 440 PRO A O 1
ATOM 3480 N N . GLY A 1 441 ? 6.358 -0.368 -16.859 1.00 87.31 441 GLY A N 1
ATOM 3481 C CA . GLY A 1 441 ? 5.195 -0.283 -15.986 1.00 87.31 441 GLY A CA 1
ATOM 3482 C C . GLY A 1 441 ? 3.873 -0.085 -16.727 1.00 87.31 441 GLY A C 1
ATOM 3483 O O . GLY A 1 441 ? 2.827 -0.496 -16.223 1.00 87.31 441 GLY A O 1
ATOM 3484 N N . ASN A 1 442 ? 3.890 0.533 -17.912 1.00 87.88 442 ASN A N 1
ATOM 3485 C CA . ASN A 1 442 ? 2.709 0.694 -18.758 1.00 87.88 442 ASN A CA 1
ATOM 3486 C C . ASN A 1 442 ? 2.395 -0.580 -19.553 1.00 87.88 442 ASN A C 1
ATOM 3488 O O . ASN A 1 442 ? 1.250 -1.034 -19.583 1.00 87.88 442 ASN A O 1
ATOM 3492 N N . ASP A 1 443 ? 3.404 -1.184 -20.176 1.00 90.56 443 ASP A N 1
ATOM 3493 C CA . ASP A 1 443 ? 3.247 -2.424 -20.931 1.00 90.56 443 ASP A CA 1
ATOM 3494 C C . ASP A 1 443 ? 4.373 -3.397 -20.602 1.00 90.56 443 ASP A C 1
ATOM 3496 O O . ASP A 1 443 ? 5.517 -3.208 -21.009 1.00 90.56 443 ASP A O 1
ATOM 3500 N N . ILE A 1 444 ? 4.018 -4.482 -19.912 1.00 92.19 444 ILE A N 1
ATOM 3501 C CA . ILE A 1 444 ? 4.960 -5.527 -19.507 1.00 92.19 444 ILE A CA 1
ATOM 3502 C C . ILE A 1 444 ? 5.734 -6.122 -20.692 1.00 92.19 444 ILE A C 1
ATOM 3504 O O . ILE A 1 444 ? 6.856 -6.574 -20.517 1.00 92.19 444 ILE A O 1
ATOM 3508 N N . ARG A 1 445 ? 5.186 -6.082 -21.915 1.00 91.38 445 ARG A N 1
ATOM 3509 C CA . ARG A 1 445 ? 5.848 -6.611 -23.122 1.00 91.38 445 ARG A CA 1
ATOM 3510 C C . ARG A 1 445 ? 7.072 -5.798 -23.547 1.00 91.38 445 ARG A C 1
ATOM 3512 O O . ARG A 1 445 ? 7.891 -6.300 -24.324 1.00 91.38 445 ARG A O 1
ATOM 3519 N N . ALA A 1 446 ? 7.180 -4.554 -23.072 1.00 92.44 446 ALA A N 1
ATOM 3520 C CA . ALA A 1 446 ? 8.367 -3.723 -23.247 1.00 92.44 446 ALA A CA 1
ATOM 3521 C C . ALA A 1 446 ? 9.567 -4.278 -22.463 1.00 92.44 446 ALA A C 1
ATOM 3523 O O . ALA A 1 446 ? 10.705 -3.977 -22.807 1.00 92.44 446 ALA A O 1
ATOM 3524 N N . ASP A 1 447 ? 9.321 -5.118 -21.456 1.00 93.12 447 ASP A N 1
ATOM 3525 C CA . ASP A 1 447 ? 10.336 -5.784 -20.654 1.00 93.12 447 ASP A CA 1
ATOM 3526 C C . ASP A 1 447 ? 10.251 -7.311 -20.832 1.00 93.12 447 ASP A C 1
ATOM 3528 O O . ASP A 1 447 ? 9.460 -7.990 -20.171 1.00 93.12 447 ASP A O 1
ATOM 3532 N N . PRO A 1 448 ? 11.065 -7.890 -21.729 1.00 88.81 448 PRO A N 1
ATOM 3533 C CA . PRO A 1 448 ? 10.999 -9.316 -22.017 1.00 88.81 448 PRO A CA 1
ATOM 3534 C C . PRO A 1 448 ? 11.448 -10.186 -20.843 1.00 88.81 448 PRO A C 1
ATOM 3536 O O . PRO A 1 448 ? 10.996 -11.332 -20.737 1.00 88.81 448 PRO A O 1
ATOM 3539 N N . LEU A 1 449 ? 12.334 -9.687 -19.974 1.00 89.38 449 LEU A N 1
ATOM 3540 C CA . LEU A 1 449 ? 12.801 -10.457 -18.828 1.00 89.38 449 LEU A CA 1
ATOM 3541 C C . LEU A 1 449 ? 11.707 -10.527 -17.763 1.00 89.38 449 LEU A C 1
ATOM 3543 O O . LEU A 1 449 ? 11.416 -11.626 -17.286 1.00 89.38 449 LEU A O 1
ATOM 3547 N N . LEU A 1 450 ? 11.057 -9.400 -17.460 1.00 93.19 450 LEU A N 1
ATOM 3548 C CA . LEU A 1 450 ? 9.894 -9.356 -16.575 1.00 93.19 450 LEU A CA 1
ATOM 3549 C C . LEU A 1 450 ? 8.717 -10.168 -17.133 1.00 93.19 450 LEU A C 1
ATOM 3551 O O . LEU A 1 450 ? 8.137 -10.973 -16.405 1.00 93.19 450 LEU A O 1
ATOM 3555 N N . GLU A 1 451 ? 8.388 -10.014 -18.422 1.00 92.00 451 GLU A N 1
ATOM 3556 C CA . GLU A 1 451 ? 7.309 -10.766 -19.079 1.00 92.00 451 GLU A CA 1
ATOM 3557 C C . GLU A 1 451 ? 7.531 -12.278 -18.950 1.00 92.00 451 GLU A C 1
ATOM 3559 O O . GLU A 1 451 ? 6.612 -13.018 -18.594 1.00 92.00 451 GLU A O 1
ATOM 3564 N N . THR A 1 452 ? 8.760 -12.740 -19.205 1.00 90.19 452 THR A N 1
ATOM 3565 C CA . THR A 1 452 ? 9.096 -14.168 -19.148 1.00 90.19 452 THR A CA 1
ATOM 3566 C C . THR A 1 452 ? 9.101 -14.688 -17.713 1.00 90.19 452 THR A C 1
ATOM 3568 O O . THR A 1 452 ? 8.536 -15.751 -17.458 1.00 90.19 452 THR A O 1
ATOM 3571 N N . ALA A 1 453 ? 9.695 -13.945 -16.772 1.00 92.81 453 ALA A N 1
ATOM 3572 C CA . ALA A 1 453 ? 9.734 -14.317 -15.356 1.00 92.81 453 ALA A CA 1
ATOM 3573 C C . ALA A 1 453 ? 8.323 -14.423 -14.754 1.00 92.81 453 ALA A C 1
ATOM 3575 O O . ALA A 1 453 ? 8.052 -15.313 -13.954 1.00 92.81 453 ALA A O 1
ATOM 3576 N N . CYS A 1 454 ? 7.407 -13.547 -15.173 1.00 94.94 454 CYS A N 1
ATOM 3577 C CA . CYS A 1 454 ? 6.046 -13.496 -14.653 1.00 94.94 454 CYS A CA 1
ATOM 3578 C C . CYS A 1 454 ? 5.014 -14.289 -15.463 1.00 94.94 454 CYS A C 1
ATOM 3580 O O . CYS A 1 454 ? 3.855 -14.326 -15.055 1.00 94.94 454 CYS A O 1
ATOM 3582 N N . ARG A 1 455 ? 5.381 -14.945 -16.573 1.00 93.50 455 ARG A N 1
ATOM 3583 C CA . ARG A 1 455 ? 4.421 -15.593 -17.491 1.00 93.50 455 ARG A CA 1
ATOM 3584 C C . ARG A 1 455 ? 3.470 -16.564 -16.787 1.00 93.50 455 ARG A C 1
ATOM 3586 O O . ARG A 1 455 ? 2.260 -16.438 -16.929 1.00 93.50 455 ARG A O 1
ATOM 3593 N N . SER A 1 456 ? 4.001 -17.457 -15.952 1.00 94.00 456 SER A N 1
ATOM 3594 C CA . SER A 1 456 ? 3.197 -18.427 -15.192 1.00 94.00 456 SER A CA 1
ATOM 3595 C C . SER A 1 456 ? 2.223 -17.761 -14.210 1.00 94.00 456 SER A C 1
ATOM 3597 O O . SER A 1 456 ? 1.098 -18.228 -14.022 1.00 94.00 456 SER A O 1
ATOM 3599 N N . VAL A 1 457 ? 2.628 -16.646 -13.597 1.00 94.88 457 VAL A N 1
ATOM 3600 C CA . VAL A 1 457 ? 1.797 -15.868 -12.669 1.00 94.88 457 VAL A CA 1
ATOM 3601 C C . VAL A 1 457 ? 0.716 -15.103 -13.433 1.00 94.88 457 VAL A C 1
ATOM 3603 O O . VAL A 1 457 ? -0.437 -15.079 -13.008 1.00 94.88 457 VAL A O 1
ATOM 3606 N N . ILE A 1 458 ? 1.056 -14.526 -14.588 1.00 94.56 458 ILE A N 1
ATOM 3607 C CA . ILE A 1 458 ? 0.110 -13.823 -15.463 1.00 94.56 458 ILE A CA 1
ATOM 3608 C C . ILE A 1 458 ? -0.979 -14.789 -15.930 1.00 94.56 458 ILE A C 1
ATOM 3610 O O . ILE A 1 458 ? -2.160 -14.490 -15.767 1.00 94.56 458 ILE A O 1
ATOM 3614 N N . ASP A 1 459 ? -0.596 -15.968 -16.417 1.00 93.25 459 ASP A N 1
ATOM 3615 C CA . ASP A 1 459 ? -1.524 -16.964 -16.960 1.00 93.25 459 ASP A CA 1
ATOM 3616 C C . ASP A 1 459 ? -2.446 -17.571 -15.887 1.00 93.25 459 ASP A C 1
ATOM 3618 O O . ASP A 1 459 ? -3.522 -18.076 -16.203 1.00 93.25 459 ASP A O 1
ATOM 3622 N N . THR A 1 460 ? -2.063 -17.507 -14.607 1.00 92.88 460 THR A N 1
ATOM 3623 C CA . THR A 1 460 ? -2.850 -18.076 -13.500 1.00 92.88 460 THR A CA 1
ATOM 3624 C C . THR A 1 460 ? -3.667 -17.039 -12.731 1.00 92.88 460 THR A C 1
ATOM 3626 O O . THR A 1 460 ? -4.821 -17.307 -12.399 1.00 92.88 460 THR A O 1
ATOM 3629 N N . LEU A 1 461 ? -3.102 -15.863 -12.440 1.00 91.56 461 LEU A N 1
ATOM 3630 C CA . LEU A 1 461 ? -3.735 -14.825 -11.614 1.00 91.56 461 LEU A CA 1
ATOM 3631 C C . LEU A 1 461 ? -4.300 -13.654 -12.430 1.00 91.56 461 LEU A C 1
ATOM 3633 O O . LEU A 1 461 ? -5.286 -13.051 -12.013 1.00 91.56 461 LEU A O 1
ATOM 3637 N N . CYS A 1 462 ? -3.709 -13.337 -13.587 1.00 93.56 462 CYS A N 1
ATOM 3638 C CA . CYS A 1 462 ? -4.033 -12.147 -14.384 1.00 93.56 462 CYS A CA 1
ATOM 3639 C C . CYS A 1 462 ? -4.524 -12.478 -15.812 1.00 93.56 462 CYS A C 1
ATOM 3641 O O . CYS A 1 462 ? -4.560 -11.597 -16.667 1.00 93.56 462 CYS A O 1
ATOM 3643 N N . ALA A 1 463 ? -4.958 -13.716 -16.081 1.00 89.62 463 ALA A N 1
ATOM 3644 C CA . ALA A 1 463 ? -5.235 -14.222 -17.435 1.00 89.62 463 ALA A CA 1
ATOM 3645 C C . ALA A 1 463 ? -6.284 -13.425 -18.234 1.00 89.62 463 ALA A C 1
ATOM 3647 O O . ALA A 1 463 ? -6.260 -13.396 -19.461 1.00 89.62 463 ALA A O 1
ATOM 3648 N N . ARG A 1 464 ? -7.236 -12.781 -17.545 1.00 88.06 464 ARG A N 1
ATOM 3649 C CA . ARG A 1 464 ? -8.323 -12.002 -18.173 1.00 88.06 464 ARG A CA 1
ATOM 3650 C C . ARG A 1 464 ? -7.949 -10.545 -18.448 1.00 88.06 464 ARG A C 1
ATOM 3652 O O . ARG A 1 464 ? -8.779 -9.784 -18.943 1.00 88.06 464 ARG A O 1
ATOM 3659 N N . ILE A 1 465 ? -6.735 -10.139 -18.094 1.00 89.94 465 ILE A N 1
ATOM 3660 C CA . ILE A 1 465 ? -6.297 -8.751 -18.148 1.00 89.94 465 ILE A CA 1
ATOM 3661 C C . ILE A 1 465 ? -5.511 -8.515 -19.432 1.00 89.94 465 ILE A C 1
ATOM 3663 O O . ILE A 1 465 ? -4.528 -9.194 -19.715 1.00 89.94 465 ILE A O 1
ATOM 3667 N N . LYS A 1 466 ? -5.941 -7.522 -20.214 1.00 86.38 466 LYS A N 1
ATOM 3668 C CA . LYS A 1 466 ? -5.251 -7.145 -21.450 1.00 86.38 466 LYS A CA 1
ATOM 3669 C C . LYS A 1 466 ? -3.940 -6.406 -21.130 1.00 86.38 466 LYS A C 1
ATOM 3671 O O . LYS A 1 466 ? -3.949 -5.547 -20.244 1.00 86.38 466 LYS A O 1
ATOM 3676 N N . PRO A 1 467 ? -2.834 -6.700 -21.842 1.00 82.00 467 PRO A N 1
ATOM 3677 C CA . PRO A 1 467 ? -1.580 -5.965 -21.695 1.00 82.00 467 PRO A CA 1
ATOM 3678 C C . PRO A 1 467 ? -1.716 -4.513 -22.173 1.00 82.00 467 PRO A C 1
ATOM 3680 O O . PRO A 1 467 ? -2.571 -4.201 -23.003 1.00 82.00 467 PRO A O 1
ATOM 3683 N N . GLY A 1 468 ? -0.852 -3.646 -21.643 1.00 79.62 468 GLY A N 1
ATOM 3684 C CA . GLY A 1 468 ? -0.923 -2.192 -21.803 1.00 79.62 468 GLY A CA 1
ATOM 3685 C C . GLY A 1 468 ? -1.697 -1.503 -20.675 1.00 79.62 468 GLY A C 1
ATOM 3686 O O . GLY A 1 468 ? -2.370 -2.156 -19.867 1.00 79.62 468 GLY A O 1
ATOM 3687 N N . ASP A 1 469 ? -1.603 -0.172 -20.619 1.00 75.25 469 ASP A N 1
ATOM 3688 C CA . ASP A 1 469 ? -2.327 0.668 -19.658 1.00 75.25 469 ASP A CA 1
ATOM 3689 C C . ASP A 1 469 ? -2.039 0.309 -18.182 1.00 75.25 469 ASP A C 1
ATOM 3691 O O . ASP A 1 469 ? -2.900 0.425 -17.307 1.00 75.25 469 ASP A O 1
ATOM 3695 N N . SER A 1 470 ? -0.839 -0.194 -17.897 1.00 83.81 470 SER A N 1
ATOM 3696 C CA . SER A 1 470 ? -0.392 -0.713 -16.597 1.00 83.81 470 SER A CA 1
ATOM 3697 C C . SER A 1 470 ? -1.232 -1.856 -16.017 1.00 83.81 470 SER A C 1
ATOM 3699 O O . SER A 1 470 ? -1.003 -2.262 -14.881 1.00 83.81 470 SER A O 1
ATOM 3701 N N . ASN A 1 471 ? -2.193 -2.416 -16.760 1.00 87.38 471 ASN A N 1
ATOM 3702 C CA . ASN A 1 471 ? -3.175 -3.340 -16.190 1.00 87.38 471 ASN A CA 1
ATOM 3703 C C . ASN A 1 471 ? -2.529 -4.613 -15.621 1.00 87.38 471 ASN A C 1
ATOM 3705 O O . ASN A 1 471 ? -2.827 -5.024 -14.501 1.00 87.38 471 ASN A O 1
ATOM 3709 N N . VAL A 1 472 ? -1.643 -5.239 -16.402 1.00 92.00 472 VAL A N 1
ATOM 3710 C CA . VAL A 1 472 ? -0.986 -6.495 -16.008 1.00 92.00 472 VAL A CA 1
ATOM 3711 C C . VAL A 1 472 ? -0.024 -6.253 -14.848 1.00 92.00 472 VAL A C 1
ATOM 3713 O O . VAL A 1 472 ? -0.051 -6.997 -13.874 1.00 92.00 472 VAL A O 1
ATOM 3716 N N . VAL A 1 473 ? 0.774 -5.184 -14.909 1.00 91.19 473 VAL A N 1
ATOM 3717 C CA . VAL A 1 473 ? 1.739 -4.840 -13.854 1.00 91.19 473 VAL A CA 1
ATOM 3718 C C . VAL A 1 473 ? 1.026 -4.535 -12.532 1.00 91.19 473 VAL A C 1
ATOM 3720 O O . VAL A 1 473 ? 1.419 -5.079 -11.504 1.00 91.19 473 VAL A O 1
ATOM 3723 N N . LEU A 1 474 ? -0.059 -3.751 -12.544 1.00 88.12 474 LEU A N 1
ATOM 3724 C CA . LEU A 1 474 ? -0.859 -3.479 -11.341 1.00 88.12 474 LEU A CA 1
ATOM 3725 C C . LEU A 1 474 ? -1.496 -4.756 -10.771 1.00 88.12 474 LEU A C 1
ATOM 3727 O O . LEU A 1 474 ? -1.441 -4.972 -9.564 1.00 88.12 474 LEU A O 1
ATOM 3731 N N . CYS A 1 475 ? -2.010 -5.653 -11.623 1.00 90.75 475 CYS A N 1
ATOM 3732 C CA . CYS A 1 475 ? -2.517 -6.954 -11.170 1.00 90.75 475 CYS A CA 1
ATOM 3733 C C . CYS A 1 475 ? -1.439 -7.800 -10.485 1.00 90.75 475 CYS A C 1
ATOM 3735 O O . CYS A 1 475 ? -1.702 -8.428 -9.456 1.00 90.75 475 CYS A O 1
ATOM 3737 N N . LEU A 1 476 ? -0.224 -7.820 -11.041 1.00 92.12 476 LEU A N 1
ATOM 3738 C CA . LEU A 1 476 ? 0.901 -8.523 -10.433 1.00 92.12 476 LEU A CA 1
ATOM 3739 C C . LEU A 1 476 ? 1.283 -7.887 -9.086 1.00 92.12 476 LEU A C 1
ATOM 3741 O O . LEU A 1 476 ? 1.503 -8.619 -8.122 1.00 92.12 476 LEU A O 1
ATOM 3745 N N . MET A 1 477 ? 1.281 -6.551 -8.988 1.00 88.69 477 MET A N 1
ATOM 3746 C CA . MET A 1 477 ? 1.532 -5.830 -7.732 1.00 88.69 477 MET A CA 1
ATOM 3747 C C . MET A 1 477 ? 0.492 -6.166 -6.649 1.00 88.69 477 MET A C 1
ATOM 3749 O O . MET A 1 477 ? 0.867 -6.509 -5.529 1.00 88.69 477 MET A O 1
ATOM 3753 N N . ASP A 1 478 ? -0.801 -6.173 -6.984 1.00 84.12 478 ASP A N 1
ATOM 3754 C CA . ASP A 1 478 ? -1.890 -6.552 -6.063 1.00 84.12 478 ASP A CA 1
ATOM 3755 C C . ASP A 1 478 ? -1.785 -8.009 -5.566 1.00 84.12 478 ASP A C 1
ATOM 3757 O O . ASP A 1 478 ? -2.300 -8.385 -4.498 1.00 84.12 478 ASP A O 1
ATOM 3761 N N . ASN A 1 479 ? -1.091 -8.847 -6.339 1.00 86.25 479 ASN A N 1
ATOM 3762 C CA . ASN A 1 479 ? -0.857 -10.257 -6.060 1.00 86.25 479 ASN A CA 1
ATOM 3763 C C . ASN A 1 479 ? 0.564 -10.574 -5.569 1.00 86.25 479 ASN A C 1
ATOM 3765 O O . ASN A 1 479 ? 0.873 -11.755 -5.420 1.00 86.25 479 ASN A O 1
ATOM 3769 N N . LEU A 1 480 ? 1.386 -9.576 -5.213 1.00 85.75 480 LEU A N 1
ATOM 3770 C CA . LEU A 1 480 ? 2.751 -9.777 -4.689 1.00 85.75 480 LEU A CA 1
ATOM 3771 C C . LEU A 1 480 ? 2.832 -10.783 -3.530 1.00 85.75 480 LEU A C 1
ATOM 3773 O O . LEU A 1 480 ? 3.813 -11.499 -3.395 1.00 85.75 480 LEU A O 1
ATOM 3777 N N . LYS A 1 481 ? 1.787 -10.857 -2.697 1.00 77.00 481 LYS A N 1
ATOM 3778 C CA . LYS A 1 481 ? 1.717 -11.750 -1.523 1.00 77.00 481 LYS A CA 1
ATOM 3779 C C . LYS A 1 481 ? 0.953 -13.052 -1.772 1.00 77.00 481 LYS A C 1
ATOM 3781 O O . LYS A 1 481 ? 0.623 -13.762 -0.825 1.00 77.00 481 LYS A O 1
ATOM 3786 N N . ASN A 1 482 ? 0.528 -13.312 -3.005 1.00 84.38 482 ASN A N 1
ATOM 3787 C CA . ASN A 1 482 ? -0.196 -14.535 -3.335 1.00 84.38 482 ASN A CA 1
ATOM 3788 C C . ASN A 1 482 ? 0.783 -15.720 -3.323 1.00 84.38 482 ASN A C 1
ATOM 3790 O O . ASN A 1 482 ? 1.895 -15.594 -3.818 1.00 84.38 482 ASN A O 1
ATOM 3794 N N . SER A 1 483 ? 0.371 -16.884 -2.816 1.00 83.44 483 SER A N 1
ATOM 3795 C CA . SER A 1 483 ? 1.218 -18.089 -2.791 1.00 83.44 483 SER A CA 1
ATOM 3796 C C . SER A 1 483 ? 1.621 -18.590 -4.182 1.00 83.44 483 SER A C 1
ATOM 3798 O O . SER A 1 483 ? 2.559 -19.369 -4.308 1.00 83.44 483 SER A O 1
ATOM 3800 N N . ARG A 1 484 ? 0.910 -18.163 -5.232 1.00 88.00 484 ARG A N 1
ATOM 3801 C CA . ARG A 1 484 ? 1.244 -18.446 -6.633 1.00 88.00 484 ARG A CA 1
ATOM 3802 C C . ARG A 1 484 ? 2.310 -17.508 -7.217 1.00 88.00 484 ARG A C 1
ATOM 3804 O O . ARG A 1 484 ? 2.731 -17.739 -8.345 1.00 88.00 484 ARG A O 1
ATOM 3811 N N . MET A 1 485 ? 2.727 -16.466 -6.495 1.00 90.75 485 MET A N 1
ATOM 3812 C CA . MET A 1 485 ? 3.804 -15.571 -6.919 1.00 90.75 485 MET A CA 1
ATOM 3813 C C . MET A 1 485 ? 5.155 -16.285 -6.791 1.00 90.75 485 MET A C 1
ATOM 3815 O O . MET A 1 485 ? 5.517 -16.749 -5.713 1.00 90.75 485 MET A O 1
ATOM 3819 N N . THR A 1 486 ? 5.900 -16.389 -7.889 1.00 92.62 486 THR A N 1
ATOM 3820 C CA . THR A 1 486 ? 7.253 -16.968 -7.886 1.00 92.62 486 THR A CA 1
ATOM 3821 C C . THR A 1 486 ? 8.283 -15.931 -7.445 1.00 92.62 486 THR A C 1
ATOM 3823 O O . THR A 1 486 ? 8.151 -14.769 -7.826 1.00 92.62 486 THR A O 1
ATOM 3826 N N . GLU A 1 487 ? 9.354 -16.356 -6.774 1.00 90.31 487 GLU A N 1
ATOM 3827 C CA . GLU A 1 487 ? 10.454 -15.471 -6.355 1.00 90.31 487 GLU A CA 1
ATOM 3828 C C . GLU A 1 487 ? 11.082 -14.705 -7.535 1.00 90.31 487 GLU A C 1
ATOM 3830 O O . GLU A 1 487 ? 11.291 -13.500 -7.442 1.00 90.31 487 GLU A O 1
ATOM 3835 N N . GLU A 1 488 ? 11.281 -15.363 -8.686 1.00 92.19 488 GLU A N 1
ATOM 3836 C CA . GLU A 1 488 ? 11.838 -14.720 -9.886 1.00 92.19 488 GLU A CA 1
ATOM 3837 C C . GLU A 1 488 ? 10.940 -13.579 -10.402 1.00 92.19 488 GLU A C 1
ATOM 3839 O O . GLU A 1 488 ? 11.427 -12.477 -10.653 1.00 92.19 488 GLU A O 1
ATOM 3844 N N . CYS A 1 489 ? 9.628 -13.814 -10.533 1.00 94.56 489 CYS A N 1
ATOM 3845 C CA . CYS A 1 489 ? 8.671 -12.767 -10.906 1.00 94.56 489 CYS A CA 1
ATOM 3846 C C . CYS A 1 489 ? 8.616 -11.641 -9.866 1.00 94.56 489 CYS A C 1
ATOM 3848 O O . CYS A 1 489 ? 8.634 -10.472 -10.244 1.00 94.56 489 CYS A O 1
ATOM 3850 N N . GLU A 1 490 ? 8.576 -11.975 -8.572 1.00 91.94 490 GLU A N 1
ATOM 3851 C CA . GLU A 1 490 ? 8.529 -10.993 -7.484 1.00 91.94 490 GLU A CA 1
ATOM 3852 C C . GLU A 1 490 ? 9.735 -10.047 -7.538 1.00 91.94 490 GLU A C 1
ATOM 3854 O O . GLU A 1 490 ? 9.565 -8.828 -7.505 1.00 91.94 490 GLU A O 1
ATOM 3859 N N . ASP A 1 491 ? 10.946 -10.589 -7.684 1.00 90.56 491 ASP A N 1
ATOM 3860 C CA . ASP A 1 491 ? 12.171 -9.796 -7.734 1.00 90.56 491 ASP A CA 1
ATOM 3861 C C . ASP A 1 491 ? 12.203 -8.856 -8.943 1.00 90.56 491 ASP A C 1
ATOM 3863 O O . ASP A 1 491 ? 12.423 -7.652 -8.772 1.00 90.56 491 ASP A O 1
ATOM 3867 N N . ARG A 1 492 ? 11.927 -9.373 -10.151 1.00 93.25 492 ARG A N 1
ATOM 3868 C CA . ARG A 1 492 ? 11.920 -8.561 -11.384 1.00 93.25 492 ARG A CA 1
ATOM 3869 C C . ARG A 1 492 ? 10.819 -7.508 -11.358 1.00 93.25 492 ARG A C 1
ATOM 3871 O O . ARG A 1 492 ? 11.041 -6.371 -11.774 1.00 93.25 492 ARG A O 1
ATOM 3878 N N . LEU A 1 493 ? 9.647 -7.856 -10.831 1.00 94.00 493 LEU A N 1
ATOM 3879 C CA . LEU A 1 493 ? 8.542 -6.918 -10.681 1.00 94.00 493 LEU A CA 1
ATOM 3880 C C . LEU A 1 493 ? 8.907 -5.801 -9.709 1.00 94.00 493 LEU A C 1
ATOM 3882 O O . LEU A 1 493 ? 8.666 -4.638 -10.012 1.00 94.00 493 LEU A O 1
ATOM 3886 N N . MET A 1 494 ? 9.516 -6.127 -8.567 1.00 90.94 494 MET A N 1
ATOM 3887 C CA . MET A 1 494 ? 9.904 -5.132 -7.566 1.00 90.94 494 MET A CA 1
ATOM 3888 C C . MET A 1 494 ? 11.033 -4.208 -8.043 1.00 90.94 494 MET A C 1
ATOM 3890 O O . MET A 1 494 ? 11.089 -3.057 -7.613 1.00 90.94 494 MET A O 1
ATOM 3894 N N . GLU A 1 495 ? 11.916 -4.670 -8.932 1.00 92.25 495 GLU A N 1
ATOM 3895 C CA . GLU A 1 495 ? 12.914 -3.825 -9.605 1.00 92.25 495 GLU A CA 1
ATOM 3896 C C . GLU A 1 495 ? 12.256 -2.727 -10.447 1.00 92.25 495 GLU A C 1
ATOM 3898 O O . GLU A 1 495 ? 12.638 -1.566 -10.332 1.00 92.25 495 GLU A O 1
ATOM 3903 N N . VAL A 1 496 ? 11.225 -3.056 -11.229 1.00 92.56 496 VAL A N 1
ATOM 3904 C CA . VAL A 1 496 ? 10.465 -2.070 -12.018 1.00 92.56 496 VAL A CA 1
ATOM 3905 C C . VAL A 1 496 ? 9.552 -1.220 -11.125 1.00 92.56 496 VAL A C 1
ATOM 3907 O O . VAL A 1 496 ? 9.506 0.008 -11.248 1.00 92.56 496 VAL A O 1
ATOM 3910 N N . ALA A 1 497 ? 8.865 -1.853 -10.172 1.00 90.19 497 ALA A N 1
ATOM 3911 C CA . ALA A 1 497 ? 7.925 -1.203 -9.265 1.00 90.19 497 ALA A CA 1
ATOM 3912 C C . ALA A 1 497 ? 8.582 -0.129 -8.386 1.00 90.19 497 ALA A C 1
ATOM 3914 O O . ALA A 1 497 ? 7.945 0.873 -8.058 1.00 90.19 497 ALA A O 1
ATOM 3915 N N . TYR A 1 498 ? 9.861 -0.311 -8.040 1.00 88.50 498 TYR A N 1
ATOM 3916 C CA . TYR A 1 498 ? 10.662 0.675 -7.317 1.00 88.50 498 TYR A CA 1
ATOM 3917 C C . TYR A 1 498 ? 10.698 2.029 -8.037 1.00 88.50 498 TYR A C 1
ATOM 3919 O O . TYR A 1 498 ? 10.475 3.064 -7.408 1.00 88.50 498 TYR A O 1
ATOM 3927 N N . PHE A 1 499 ? 10.928 2.036 -9.354 1.00 89.06 499 PHE A N 1
ATOM 3928 C CA . PHE A 1 499 ? 10.949 3.272 -10.140 1.00 89.06 499 PHE A CA 1
ATOM 3929 C C . PHE A 1 499 ? 9.539 3.836 -10.324 1.00 89.06 499 PHE A C 1
ATOM 3931 O O . PHE A 1 499 ? 9.343 5.043 -10.173 1.00 89.06 499 PHE A O 1
ATOM 3938 N N . MET A 1 500 ? 8.547 2.970 -10.565 1.00 88.12 500 MET A N 1
ATOM 3939 C CA . MET A 1 500 ? 7.144 3.379 -10.708 1.00 88.12 500 MET A CA 1
ATOM 3940 C C . MET A 1 500 ? 6.585 4.066 -9.456 1.00 88.12 500 MET A C 1
ATOM 3942 O O . MET A 1 500 ? 5.826 5.024 -9.569 1.00 88.12 500 MET A O 1
ATOM 3946 N N . SER A 1 501 ? 6.957 3.614 -8.254 1.00 86.38 501 SER A N 1
ATOM 3947 C CA . SER A 1 501 ? 6.468 4.199 -6.995 1.00 86.38 501 SER A CA 1
ATOM 3948 C C . SER A 1 501 ? 7.088 5.562 -6.663 1.00 86.38 501 SER A C 1
ATOM 3950 O O . SER A 1 501 ? 6.567 6.288 -5.811 1.00 86.38 501 SER A O 1
ATOM 3952 N N . ARG A 1 502 ? 8.179 5.930 -7.344 1.00 86.19 502 ARG A N 1
ATOM 3953 C CA . ARG A 1 502 ? 8.960 7.151 -7.094 1.00 86.19 502 ARG A CA 1
ATOM 3954 C C . ARG A 1 502 ? 8.744 8.223 -8.159 1.00 86.19 502 ARG A C 1
ATOM 3956 O O . ARG A 1 502 ? 8.768 9.410 -7.829 1.00 86.19 502 ARG A O 1
ATOM 3963 N N . ASP A 1 503 ? 8.493 7.827 -9.406 1.00 85.06 503 ASP A N 1
ATOM 3964 C CA . ASP A 1 503 ? 8.285 8.744 -10.527 1.00 85.06 503 ASP A CA 1
ATOM 3965 C C . ASP A 1 503 ? 6.838 8.711 -11.026 1.00 85.06 503 ASP A C 1
ATOM 3967 O O . ASP A 1 503 ? 6.380 7.736 -11.620 1.00 85.06 503 ASP A O 1
ATOM 3971 N N . TRP A 1 504 ? 6.117 9.814 -10.832 1.00 83.19 504 TRP A N 1
ATOM 3972 C CA . TRP A 1 504 ? 4.712 9.922 -11.223 1.00 83.19 504 TRP A CA 1
ATOM 3973 C C . TRP A 1 504 ? 4.509 9.781 -12.733 1.00 83.19 504 TRP A C 1
ATOM 3975 O O . TRP A 1 504 ? 3.455 9.330 -13.185 1.00 83.19 504 TRP A O 1
ATOM 3985 N N . ARG A 1 505 ? 5.540 10.083 -13.530 1.00 82.81 505 ARG A N 1
ATOM 3986 C CA . ARG A 1 505 ? 5.512 9.932 -14.989 1.00 82.81 505 ARG A CA 1
ATOM 3987 C C . ARG A 1 505 ? 5.358 8.481 -15.431 1.00 82.81 505 ARG A C 1
ATOM 3989 O O . ARG A 1 505 ? 4.893 8.251 -16.543 1.00 82.81 505 ARG A O 1
ATOM 3996 N N . LEU A 1 506 ? 5.701 7.520 -14.575 1.00 86.25 506 LEU A N 1
ATOM 3997 C CA . LEU A 1 506 ? 5.546 6.080 -14.810 1.00 86.25 506 LEU A CA 1
ATOM 3998 C C . LEU A 1 506 ? 4.163 5.552 -14.375 1.00 86.25 506 LEU A C 1
ATOM 4000 O O . LEU A 1 506 ? 3.954 4.346 -14.279 1.00 86.25 506 LEU A O 1
ATOM 4004 N N . THR A 1 507 ? 3.205 6.450 -14.109 1.00 83.31 507 THR A N 1
ATOM 4005 C CA . THR A 1 507 ? 1.806 6.115 -13.795 1.00 83.31 507 THR A CA 1
ATOM 4006 C C . THR A 1 507 ? 0.848 6.744 -14.826 1.00 83.31 507 THR A C 1
ATOM 4008 O O . THR A 1 507 ? 0.125 7.696 -14.527 1.00 83.31 507 THR A O 1
ATOM 4011 N N . PRO A 1 508 ? 0.828 6.250 -16.082 1.00 79.38 508 PRO A N 1
ATOM 4012 C CA . PRO A 1 508 ? 0.125 6.894 -17.204 1.00 79.38 508 PRO A CA 1
ATOM 4013 C C . PRO A 1 508 ? -1.381 7.078 -16.985 1.00 79.38 508 PRO A C 1
ATOM 4015 O O . PRO A 1 508 ? -1.962 8.052 -17.461 1.00 79.38 508 PRO A O 1
ATOM 4018 N N . LYS A 1 509 ? -2.037 6.148 -16.282 1.00 83.31 509 LYS A N 1
ATOM 4019 C CA . LYS A 1 509 ? -3.467 6.253 -15.957 1.00 83.31 509 LYS A CA 1
ATOM 4020 C C . LYS A 1 509 ? -3.770 7.322 -14.924 1.00 83.31 509 LYS A C 1
ATOM 4022 O O . LYS A 1 509 ? -4.722 8.074 -15.119 1.00 83.31 509 LYS A O 1
ATOM 4027 N N . LEU A 1 510 ? -2.951 7.408 -13.873 1.00 86.50 510 LEU A N 1
ATOM 4028 C CA . LEU A 1 510 ? -3.061 8.478 -12.886 1.00 86.50 510 LEU A CA 1
ATOM 4029 C C . LEU A 1 510 ? -2.942 9.822 -13.583 1.00 86.50 510 LEU A C 1
ATOM 4031 O O . LEU A 1 510 ? -3.775 10.691 -13.373 1.00 86.50 510 LEU A O 1
ATOM 4035 N N . MET A 1 511 ? -1.953 9.958 -14.467 1.00 83.31 511 MET A N 1
ATOM 4036 C CA . MET A 1 511 ? -1.743 11.206 -15.184 1.00 83.31 511 MET A CA 1
ATOM 4037 C C . MET A 1 511 ? -2.909 11.572 -16.085 1.00 83.31 511 MET A C 1
ATOM 4039 O O . MET A 1 511 ? -3.424 12.671 -15.944 1.00 83.31 511 MET A O 1
ATOM 4043 N N . ARG A 1 512 ? -3.397 10.663 -16.931 1.00 83.56 512 ARG A N 1
ATOM 4044 C CA . ARG A 1 512 ? -4.566 10.950 -17.778 1.00 83.56 512 ARG A CA 1
ATOM 4045 C C . ARG A 1 512 ? -5.807 11.329 -16.967 1.00 83.56 512 ARG A C 1
ATOM 4047 O O . ARG A 1 512 ? -6.488 12.286 -17.319 1.00 83.56 512 ARG A O 1
ATOM 4054 N N . SER A 1 513 ? -6.064 10.608 -15.876 1.00 88.38 513 SER A N 1
ATOM 4055 C CA . SER A 1 513 ? -7.278 10.781 -15.067 1.00 88.38 513 SER A CA 1
ATOM 4056 C C . SER A 1 513 ? -7.215 12.018 -14.167 1.00 88.38 513 SER A C 1
ATOM 4058 O O . SER A 1 513 ? -8.225 12.679 -13.965 1.00 88.38 513 SER A O 1
ATOM 4060 N N . CYS A 1 514 ? -6.035 12.339 -13.627 1.00 89.88 514 CYS A N 1
ATOM 4061 C CA . CYS A 1 514 ? -5.842 13.389 -12.624 1.00 89.88 514 CYS A CA 1
ATOM 4062 C C . CYS A 1 514 ? -5.137 14.642 -13.148 1.00 89.88 514 CYS A C 1
ATOM 4064 O O . CYS A 1 514 ? -4.908 15.554 -12.364 1.00 89.88 514 CYS A O 1
ATOM 4066 N N . GLN A 1 515 ? -4.765 14.738 -14.430 1.00 87.00 515 GLN A N 1
ATOM 4067 C CA . GLN A 1 515 ? -3.997 15.882 -14.943 1.00 87.00 515 GLN A CA 1
ATOM 4068 C C . GLN A 1 515 ? -4.660 17.231 -14.634 1.00 87.00 515 GLN A C 1
ATOM 4070 O O . GLN A 1 515 ? -3.979 18.158 -14.202 1.00 87.00 515 GLN A O 1
ATOM 4075 N N . LYS A 1 516 ? -5.978 17.344 -14.836 1.00 88.38 516 LYS A N 1
ATOM 4076 C CA . LYS A 1 516 ? -6.731 18.582 -14.570 1.00 88.38 516 LYS A CA 1
ATOM 4077 C C . LYS A 1 516 ? -6.669 18.966 -13.092 1.00 88.38 516 LYS A C 1
ATOM 4079 O O . LYS A 1 516 ? -6.357 20.112 -12.774 1.00 88.38 516 LYS A O 1
ATOM 4084 N N . ASP A 1 517 ? -6.891 17.991 -12.216 1.00 91.81 517 ASP A N 1
ATOM 4085 C CA . ASP A 1 517 ? -6.842 18.167 -10.765 1.00 91.81 517 ASP A CA 1
ATOM 4086 C C . ASP A 1 517 ? -5.425 18.490 -10.285 1.00 91.81 517 ASP A C 1
ATOM 4088 O O . ASP A 1 517 ? -5.240 19.371 -9.455 1.00 91.81 517 ASP A O 1
ATOM 4092 N N . LEU A 1 518 ? -4.401 17.855 -10.856 1.00 89.50 518 LEU A N 1
ATOM 4093 C CA . LEU A 1 518 ? -3.002 18.119 -10.524 1.00 89.50 518 LEU A CA 1
ATOM 4094 C C . LEU A 1 518 ? -2.571 19.537 -10.917 1.00 89.50 518 LEU A C 1
ATOM 4096 O O . LEU A 1 518 ? -1.853 20.177 -10.155 1.00 89.50 518 LEU A O 1
ATOM 4100 N N . ILE A 1 519 ? -3.016 20.043 -12.071 1.00 88.62 519 ILE A N 1
ATOM 4101 C CA . ILE A 1 519 ? -2.735 21.424 -12.501 1.00 88.62 519 ILE A CA 1
ATOM 4102 C C . ILE A 1 519 ? -3.482 22.420 -11.608 1.00 88.62 519 ILE A C 1
ATOM 4104 O O . ILE A 1 519 ? -2.910 23.414 -11.171 1.00 88.62 519 ILE A O 1
ATOM 4108 N N . LYS A 1 520 ? -4.761 22.151 -11.323 1.00 91.31 520 LYS A N 1
ATOM 4109 C CA . LYS A 1 520 ? -5.641 23.067 -10.588 1.00 91.31 520 LYS A CA 1
ATOM 4110 C C . LYS A 1 520 ? -5.353 23.112 -9.084 1.00 91.31 520 LYS A C 1
ATOM 4112 O O . LYS A 1 520 ? -5.434 24.181 -8.493 1.00 91.31 520 LYS A O 1
ATOM 4117 N N . LEU A 1 521 ? -5.085 21.961 -8.469 1.00 92.56 521 LEU A N 1
ATOM 4118 C CA . LEU A 1 521 ? -5.040 21.780 -7.011 1.00 92.56 521 LEU A CA 1
ATOM 4119 C C . LEU A 1 521 ? -3.624 21.506 -6.489 1.00 92.56 521 LEU A C 1
ATOM 4121 O O . LEU A 1 521 ? -3.346 21.770 -5.324 1.00 92.56 521 LEU A O 1
ATOM 4125 N N . CYS A 1 522 ? -2.734 20.968 -7.330 1.00 90.19 522 CYS A N 1
ATOM 4126 C CA . CYS A 1 522 ? -1.398 20.513 -6.927 1.00 90.19 522 CYS A CA 1
ATOM 4127 C C . CYS A 1 522 ? -0.252 21.205 -7.671 1.00 90.19 522 CYS A C 1
ATOM 4129 O O . CYS A 1 522 ? 0.863 20.682 -7.677 1.00 90.19 522 CYS A O 1
ATOM 4131 N N . GLU A 1 523 ? -0.528 22.353 -8.298 1.00 87.00 523 GLU A N 1
ATOM 4132 C CA . GLU A 1 523 ? 0.465 23.225 -8.941 1.00 87.00 523 GLU A CA 1
ATOM 4133 C C . GLU A 1 523 ? 1.344 22.513 -9.988 1.00 87.00 523 GLU A C 1
ATOM 4135 O O . GLU A 1 523 ? 2.482 22.908 -10.239 1.00 87.00 523 GLU A O 1
ATOM 4140 N N . LEU A 1 524 ? 0.835 21.454 -10.634 1.00 84.25 524 LEU A N 1
ATOM 4141 C CA . LEU A 1 524 ? 1.531 20.840 -11.763 1.00 84.25 524 LEU A CA 1
ATOM 4142 C C . LEU A 1 524 ? 1.596 21.855 -12.917 1.00 84.25 524 LEU A C 1
ATOM 4144 O O . LEU A 1 524 ? 0.545 22.321 -13.368 1.00 84.25 524 LEU A O 1
ATOM 4148 N N . PRO A 1 525 ? 2.785 22.179 -13.455 1.00 82.19 525 PRO A N 1
ATOM 4149 C CA . PRO A 1 525 ? 2.868 23.152 -14.533 1.00 82.19 525 PRO A CA 1
ATOM 4150 C C . PRO A 1 525 ? 2.119 22.672 -15.783 1.00 82.19 525 PRO A C 1
ATOM 4152 O O . PRO A 1 525 ? 2.287 21.522 -16.200 1.00 82.19 525 PRO A O 1
ATOM 4155 N N . PRO A 1 526 ? 1.299 23.529 -16.418 1.00 77.06 526 PRO A N 1
ATOM 4156 C CA . PRO A 1 526 ? 0.440 23.123 -17.533 1.00 77.06 526 PRO A CA 1
ATOM 4157 C C . PRO A 1 526 ? 1.235 22.652 -18.763 1.00 77.06 526 PRO A C 1
ATOM 4159 O O . PRO A 1 526 ? 0.733 21.866 -19.562 1.00 77.06 526 PRO A O 1
ATOM 4162 N N . ASN A 1 527 ? 2.490 23.086 -18.893 1.00 74.94 527 ASN A N 1
ATOM 4163 C CA . ASN A 1 527 ? 3.429 22.717 -19.951 1.00 74.94 527 ASN A CA 1
ATOM 4164 C C . ASN A 1 527 ? 4.406 21.594 -19.545 1.00 74.94 527 ASN A C 1
ATOM 4166 O O . ASN A 1 527 ? 5.502 21.507 -20.101 1.00 74.94 527 ASN A O 1
ATOM 4170 N N . TRP A 1 528 ? 4.045 20.741 -18.579 1.00 76.44 528 TRP A N 1
ATOM 4171 C CA . TRP A 1 528 ? 4.890 19.617 -18.173 1.00 76.44 528 TRP A CA 1
ATOM 4172 C C . TRP A 1 528 ? 5.220 18.684 -19.361 1.00 76.44 528 TRP A C 1
ATOM 4174 O O . TRP A 1 528 ? 4.429 18.529 -20.301 1.00 76.44 528 TRP A O 1
ATOM 4184 N N . SER A 1 529 ? 6.410 18.073 -19.315 1.00 73.38 529 SER A N 1
ATOM 4185 C CA . SER A 1 529 ? 6.931 17.148 -20.333 1.00 73.38 529 SER A CA 1
ATOM 4186 C C . SER A 1 529 ? 7.630 15.954 -19.680 1.00 73.38 529 SER A C 1
ATOM 4188 O O . SER A 1 529 ? 8.233 16.085 -18.615 1.00 73.38 529 SER A O 1
ATOM 4190 N N . MET A 1 530 ? 7.629 14.799 -20.349 1.00 68.75 530 MET A N 1
ATOM 4191 C CA . MET A 1 530 ? 8.449 13.635 -19.972 1.00 68.75 530 MET A CA 1
ATOM 4192 C C . MET A 1 530 ? 9.955 13.953 -19.892 1.00 68.75 530 MET A C 1
ATOM 4194 O O . MET A 1 530 ? 10.668 13.344 -19.093 1.00 68.75 530 MET A O 1
ATOM 4198 N N . THR A 1 531 ? 10.424 14.922 -20.684 1.00 64.38 531 THR A N 1
ATOM 4199 C CA . THR A 1 531 ? 11.835 15.333 -20.791 1.00 64.38 531 THR A CA 1
ATOM 4200 C C . THR A 1 531 ? 12.232 16.456 -19.834 1.00 64.38 531 THR A C 1
ATOM 4202 O O . THR A 1 531 ? 13.404 16.826 -19.794 1.00 64.38 531 THR A O 1
ATOM 4205 N N . SER A 1 532 ? 11.296 17.022 -19.059 1.00 65.75 532 SER A N 1
ATOM 4206 C CA . SER A 1 532 ? 11.648 18.095 -18.133 1.00 65.75 532 SER A CA 1
ATOM 4207 C C . SER A 1 532 ? 12.526 17.561 -16.995 1.00 65.75 532 SER A C 1
ATOM 4209 O O . SER A 1 532 ? 12.208 16.567 -16.328 1.00 65.75 532 SER A O 1
ATOM 4211 N N . ASN A 1 533 ? 13.620 18.276 -16.721 1.00 57.31 533 ASN A N 1
ATOM 4212 C CA . ASN A 1 533 ? 14.440 18.109 -15.518 1.00 57.31 533 ASN A CA 1
ATOM 4213 C C . ASN A 1 533 ? 13.724 18.690 -14.286 1.00 57.31 533 ASN A C 1
ATOM 4215 O O . ASN A 1 533 ? 14.325 19.389 -13.481 1.00 57.31 533 ASN A O 1
ATOM 4219 N N . MET A 1 534 ? 12.421 18.429 -14.142 1.00 58.31 534 MET A N 1
ATOM 4220 C CA . MET A 1 534 ? 11.705 18.657 -12.889 1.00 58.31 534 MET A CA 1
ATOM 4221 C C . MET A 1 534 ? 12.217 17.627 -11.886 1.00 58.31 534 MET A C 1
ATOM 4223 O O . MET A 1 534 ? 11.705 16.509 -11.794 1.00 58.31 534 MET A O 1
ATOM 4227 N N . SER A 1 535 ? 13.315 17.977 -11.225 1.00 50.53 535 SER A N 1
ATOM 4228 C CA . SER A 1 535 ? 14.043 17.134 -10.282 1.00 50.53 535 SER A CA 1
ATOM 4229 C C . SER A 1 535 ? 13.362 17.026 -8.918 1.00 50.53 535 SER A C 1
ATOM 4231 O O . SER A 1 535 ? 13.695 16.113 -8.167 1.00 50.53 535 SER A O 1
ATOM 4233 N N . ASP A 1 536 ? 12.388 17.888 -8.611 1.00 53.56 536 ASP A N 1
ATOM 4234 C CA . ASP A 1 536 ? 12.102 18.194 -7.203 1.00 53.56 536 ASP A CA 1
ATOM 4235 C C . ASP A 1 536 ? 10.785 17.626 -6.657 1.00 53.56 536 ASP A C 1
ATOM 4237 O O . ASP A 1 536 ? 10.633 17.538 -5.439 1.00 53.56 536 ASP A O 1
ATOM 4241 N N . VAL A 1 537 ? 9.852 17.181 -7.512 1.00 68.56 537 VAL A N 1
ATOM 4242 C CA . VAL A 1 537 ? 8.534 16.701 -7.051 1.00 68.56 537 VAL A CA 1
ATOM 4243 C C . VAL A 1 537 ? 8.390 15.191 -7.222 1.00 68.56 537 VAL A C 1
ATOM 4245 O O . VAL A 1 537 ? 8.261 14.674 -8.335 1.00 68.56 537 VAL A O 1
ATOM 4248 N N . SER A 1 538 ? 8.414 14.466 -6.101 1.00 78.31 538 SER A N 1
ATOM 4249 C CA . SER A 1 538 ? 8.234 13.010 -6.073 1.00 78.31 538 SER A CA 1
ATOM 4250 C C . SER A 1 538 ? 6.764 12.619 -6.257 1.00 78.31 538 SER A C 1
ATOM 4252 O O . SER A 1 538 ? 5.856 13.383 -5.921 1.00 78.31 538 SER A O 1
ATOM 4254 N N . LEU A 1 539 ? 6.496 11.391 -6.729 1.00 82.88 539 LEU A N 1
ATOM 4255 C CA . LEU A 1 539 ? 5.120 10.870 -6.801 1.00 82.88 539 LEU A CA 1
ATOM 4256 C C . LEU A 1 539 ? 4.401 10.958 -5.442 1.00 82.88 539 LEU A C 1
ATOM 4258 O O . LEU A 1 539 ? 3.214 11.271 -5.387 1.00 82.88 539 LEU A O 1
ATOM 4262 N N . GLY A 1 540 ? 5.129 10.753 -4.343 1.00 81.25 540 GLY A N 1
ATOM 4263 C CA . GLY A 1 540 ? 4.605 10.885 -2.985 1.00 81.25 540 GLY A CA 1
ATOM 4264 C C . GLY A 1 540 ? 4.008 12.249 -2.662 1.00 81.25 540 GLY A C 1
ATOM 4265 O O . GLY A 1 540 ? 2.981 12.330 -1.986 1.00 81.25 540 GLY A O 1
ATOM 4266 N N . GLN A 1 541 ? 4.611 13.326 -3.167 1.00 84.00 541 GLN A N 1
ATOM 4267 C CA . GLN A 1 541 ? 4.116 14.684 -2.945 1.00 84.00 541 GLN A CA 1
ATOM 4268 C C . GLN A 1 541 ? 2.801 14.927 -3.692 1.00 84.00 541 GLN A C 1
ATOM 4270 O O . GLN A 1 541 ? 1.850 15.431 -3.091 1.00 84.00 541 GLN A O 1
ATOM 4275 N N . TYR A 1 542 ? 2.695 14.487 -4.951 1.00 87.94 542 TYR A N 1
ATOM 4276 C CA . TYR A 1 542 ? 1.439 14.580 -5.701 1.00 87.94 542 TYR A CA 1
ATOM 4277 C C . TYR A 1 542 ? 0.334 13.723 -5.090 1.00 87.94 542 TYR A C 1
ATOM 4279 O O . TYR A 1 542 ? -0.780 14.210 -4.921 1.00 87.94 542 TYR A O 1
ATOM 4287 N N . LEU A 1 543 ? 0.630 12.489 -4.672 1.00 88.75 543 LEU A N 1
ATOM 4288 C CA . LEU A 1 543 ? -0.357 11.650 -3.987 1.00 88.75 543 LEU A CA 1
ATOM 4289 C C . LEU A 1 543 ? -0.807 12.264 -2.656 1.00 88.75 543 LEU A C 1
ATOM 4291 O O . LEU A 1 543 ? -1.995 12.249 -2.343 1.00 88.75 543 LEU A O 1
ATOM 4295 N N . SER A 1 544 ? 0.116 12.859 -1.898 1.00 87.19 544 SER A N 1
ATOM 4296 C CA . SER A 1 544 ? -0.221 13.582 -0.667 1.00 87.19 544 SER A CA 1
ATOM 4297 C C . SER A 1 544 ? -1.120 14.789 -0.950 1.00 87.19 544 SER A C 1
ATOM 4299 O O . SER A 1 544 ? -2.057 15.051 -0.198 1.00 87.19 544 SER A O 1
ATOM 4301 N N . CYS A 1 545 ? -0.871 15.516 -2.042 1.00 90.94 545 CYS A N 1
ATOM 4302 C CA . CYS A 1 545 ? -1.724 16.618 -2.472 1.00 90.94 545 CYS A CA 1
ATOM 4303 C C . CYS A 1 545 ? -3.126 16.143 -2.888 1.00 90.94 545 CYS A C 1
ATOM 4305 O O . CYS A 1 545 ? -4.113 16.645 -2.350 1.00 90.94 545 CYS A O 1
ATOM 4307 N N . LEU A 1 546 ? -3.215 15.132 -3.759 1.00 91.25 546 LEU A N 1
ATOM 4308 C CA . LEU A 1 546 ? -4.484 14.533 -4.185 1.00 91.25 546 LEU A CA 1
ATOM 4309 C C . LEU A 1 546 ? -5.291 14.019 -2.985 1.00 91.25 546 LEU A C 1
ATOM 4311 O O . LEU A 1 546 ? -6.498 14.227 -2.923 1.00 91.25 546 LEU A O 1
ATOM 4315 N N . TYR A 1 547 ? -4.631 13.429 -1.983 1.00 88.38 547 TYR A N 1
ATOM 4316 C CA . TYR A 1 547 ? -5.292 13.021 -0.744 1.00 88.38 547 TYR A CA 1
ATOM 4317 C C . TYR A 1 547 ? -5.907 14.208 0.014 1.00 88.38 547 TYR A C 1
ATOM 4319 O O . TYR A 1 547 ? -7.054 14.129 0.453 1.00 88.38 547 TYR A O 1
ATOM 4327 N N . ARG A 1 548 ? -5.174 15.324 0.155 1.00 87.88 548 ARG A N 1
ATOM 4328 C CA . ARG A 1 548 ? -5.684 16.533 0.832 1.00 87.88 548 ARG A CA 1
ATOM 4329 C C . ARG A 1 548 ? -6.924 17.096 0.139 1.00 87.88 548 ARG A C 1
ATOM 4331 O O . ARG A 1 548 ? -7.859 17.490 0.827 1.00 87.88 548 ARG A O 1
ATOM 4338 N N . HIS A 1 549 ? -6.953 17.060 -1.191 1.00 89.88 549 HIS A N 1
ATOM 4339 C CA . HIS A 1 549 ? -8.073 17.548 -1.999 1.00 89.88 549 HIS A CA 1
ATOM 4340 C C . HIS A 1 549 ? -9.054 16.456 -2.427 1.00 89.88 549 HIS A C 1
ATOM 4342 O O . HIS A 1 549 ? -9.877 16.670 -3.312 1.00 89.88 549 HIS A O 1
ATOM 4348 N N . LYS A 1 550 ? -9.027 15.282 -1.788 1.00 85.94 550 LYS A N 1
ATOM 4349 C CA . LYS A 1 550 ? -9.784 14.102 -2.221 1.00 85.94 550 LYS A CA 1
ATOM 4350 C C . LYS A 1 550 ? -11.272 14.361 -2.486 1.00 85.94 550 LYS A C 1
ATOM 4352 O O . LYS A 1 550 ? -11.846 13.756 -3.387 1.00 85.94 550 LYS A O 1
ATOM 4357 N N . LYS A 1 551 ? -11.913 15.230 -1.695 1.00 83.69 551 LYS A N 1
ATOM 4358 C CA . LYS A 1 551 ? -13.338 15.575 -1.849 1.00 83.69 551 LYS A CA 1
ATOM 4359 C C . LYS A 1 551 ? -13.616 16.399 -3.108 1.00 83.69 551 LYS A C 1
ATOM 4361 O O . LYS A 1 551 ? -14.706 16.267 -3.654 1.00 83.69 551 LYS A O 1
ATOM 4366 N N . GLU A 1 552 ? -12.639 17.179 -3.552 1.00 88.88 552 GLU A N 1
ATOM 4367 C CA . GLU A 1 552 ? -12.692 18.082 -4.704 1.00 88.88 552 GLU A CA 1
ATOM 4368 C C . GLU A 1 552 ? -12.235 17.411 -6.010 1.00 88.88 552 GLU A C 1
ATOM 4370 O O . GLU A 1 552 ? -12.402 18.006 -7.068 1.00 88.88 552 GLU A O 1
ATOM 4375 N N . LEU A 1 553 ? -11.681 16.190 -5.941 1.00 89.94 553 LEU A N 1
ATOM 4376 C CA . LEU A 1 553 ? -11.238 15.431 -7.115 1.00 89.94 553 LEU A CA 1
ATOM 4377 C C . LEU A 1 553 ? -12.411 14.954 -7.969 1.00 89.94 553 LEU A C 1
ATOM 4379 O O . LEU A 1 553 ? -13.418 14.459 -7.433 1.00 89.94 553 LEU A O 1
ATOM 4383 N N . ASP A 1 554 ? -12.198 14.966 -9.284 1.00 89.75 554 ASP A N 1
ATOM 4384 C CA . ASP A 1 554 ? -13.083 14.328 -10.253 1.00 89.75 554 ASP A CA 1
ATOM 4385 C C . ASP A 1 554 ? -13.220 12.823 -9.953 1.00 89.75 554 ASP A C 1
ATOM 4387 O O . ASP A 1 554 ? -12.292 12.170 -9.465 1.00 89.75 554 ASP A O 1
ATOM 4391 N N . ASN A 1 555 ? -14.382 12.232 -10.254 1.00 88.31 555 ASN A N 1
ATOM 4392 C CA . ASN A 1 555 ? -14.655 10.818 -9.948 1.00 88.31 555 ASN A CA 1
ATOM 4393 C C . ASN A 1 555 ? -13.646 9.862 -10.607 1.00 88.31 555 ASN A C 1
ATOM 4395 O O . ASN A 1 555 ? -13.240 8.873 -9.997 1.00 88.31 555 ASN A O 1
ATOM 4399 N N . GLU A 1 556 ? -13.226 10.156 -11.840 1.00 90.06 556 GLU A N 1
ATOM 4400 C CA . GLU A 1 556 ? -12.231 9.359 -12.562 1.00 90.06 556 GLU A CA 1
ATOM 4401 C C . GLU A 1 556 ? -10.856 9.434 -11.882 1.00 90.06 556 GLU A C 1
ATOM 4403 O O . GLU A 1 556 ? -10.267 8.395 -11.572 1.00 90.06 556 GLU A O 1
ATOM 4408 N N . CYS A 1 557 ? -10.400 10.647 -11.541 1.00 92.38 557 CYS A N 1
ATOM 4409 C CA . CYS A 1 557 ? -9.161 10.852 -10.795 1.00 92.38 557 CYS A CA 1
ATOM 4410 C C . CYS A 1 557 ? -9.201 10.165 -9.426 1.00 92.38 557 CYS A C 1
ATOM 4412 O O . CYS A 1 557 ? -8.282 9.429 -9.070 1.00 92.38 557 CYS A O 1
ATOM 4414 N N . ARG A 1 558 ? -10.285 10.351 -8.668 1.00 89.38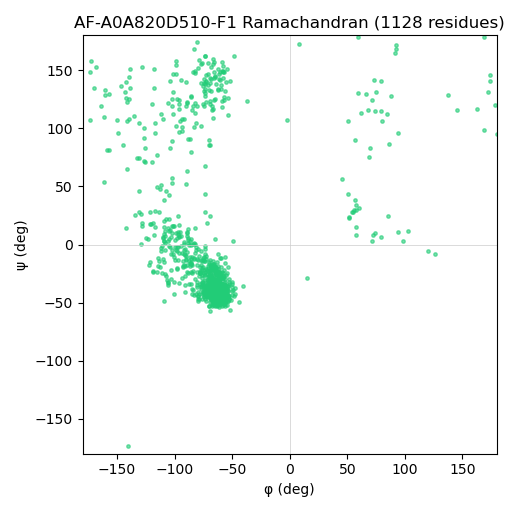 558 ARG A N 1
ATOM 4415 C CA . ARG A 1 558 ? -10.465 9.778 -7.330 1.00 89.38 558 ARG A CA 1
ATOM 4416 C C . ARG A 1 558 ? -10.368 8.257 -7.338 1.00 89.38 558 ARG A C 1
ATOM 4418 O O . ARG A 1 558 ? -9.663 7.693 -6.502 1.00 89.38 558 ARG A O 1
ATOM 4425 N N . ASN A 1 559 ? -11.045 7.604 -8.282 1.00 86.69 559 ASN A N 1
ATOM 4426 C CA . ASN A 1 559 ? -11.034 6.149 -8.401 1.00 86.69 559 ASN A CA 1
ATOM 4427 C C . ASN A 1 559 ? -9.631 5.626 -8.727 1.00 86.69 559 ASN A C 1
ATOM 4429 O O . ASN A 1 559 ? -9.183 4.647 -8.131 1.00 86.69 559 ASN A O 1
ATOM 4433 N N . GLU A 1 560 ? -8.922 6.270 -9.656 1.00 88.12 560 GLU A N 1
ATOM 4434 C CA . GLU A 1 560 ? -7.568 5.851 -10.024 1.00 88.12 560 GLU A CA 1
ATOM 4435 C C . GLU A 1 560 ? -6.552 6.136 -8.908 1.00 88.12 560 GLU A C 1
ATOM 4437 O O . GLU A 1 560 ? -5.726 5.281 -8.579 1.00 88.12 560 GLU A O 1
ATOM 4442 N N . PHE A 1 561 ? -6.675 7.286 -8.242 1.00 89.38 561 PHE A N 1
ATOM 4443 C CA . PHE A 1 561 ? -5.908 7.634 -7.050 1.00 89.38 561 PHE A CA 1
ATOM 4444 C C . PHE A 1 561 ? -6.082 6.584 -5.942 1.00 89.38 561 PHE A C 1
ATOM 4446 O O . PHE A 1 561 ? -5.091 6.071 -5.421 1.00 89.38 561 PHE A O 1
ATOM 4453 N N . GLN A 1 562 ? -7.322 6.199 -5.619 1.00 85.44 562 GLN A N 1
ATOM 4454 C CA . GLN A 1 562 ? -7.601 5.177 -4.604 1.00 85.44 562 GLN A CA 1
ATOM 4455 C C . GLN A 1 562 ? -6.993 3.816 -4.964 1.00 85.44 562 GLN A C 1
ATOM 4457 O O . GLN A 1 562 ? -6.412 3.165 -4.094 1.00 85.44 562 GLN A O 1
ATOM 4462 N N . LYS A 1 563 ? -7.061 3.396 -6.235 1.00 84.31 563 LYS A N 1
ATOM 4463 C CA . LYS A 1 563 ? -6.430 2.145 -6.692 1.00 84.31 563 LYS A CA 1
ATOM 4464 C C . LYS A 1 563 ? -4.918 2.163 -6.495 1.00 84.31 563 LYS A C 1
ATOM 4466 O O . LYS A 1 563 ? -4.370 1.203 -5.956 1.00 84.31 563 LYS A O 1
ATOM 4471 N N . ILE A 1 564 ? -4.243 3.243 -6.889 1.00 85.94 564 ILE A N 1
ATOM 4472 C CA . ILE A 1 564 ? -2.784 3.357 -6.755 1.00 85.94 564 ILE A CA 1
ATOM 4473 C C . ILE A 1 564 ? -2.378 3.384 -5.287 1.00 85.94 564 ILE A C 1
ATOM 4475 O O . ILE A 1 564 ? -1.455 2.670 -4.896 1.00 85.94 564 ILE A O 1
ATOM 4479 N N . MET A 1 565 ? -3.093 4.146 -4.460 1.00 86.12 565 MET A N 1
ATOM 4480 C CA . MET A 1 565 ? -2.845 4.177 -3.022 1.00 86.12 565 MET A CA 1
ATOM 4481 C C . MET A 1 565 ? -3.014 2.788 -2.398 1.00 86.12 565 MET A C 1
ATOM 4483 O O . MET A 1 565 ? -2.123 2.340 -1.682 1.00 86.12 565 MET A O 1
ATOM 4487 N N . ARG A 1 566 ? -4.089 2.062 -2.731 1.00 82.31 566 ARG A N 1
ATOM 4488 C CA . ARG A 1 566 ? -4.313 0.682 -2.274 1.00 82.31 566 ARG A CA 1
ATOM 4489 C C . ARG A 1 566 ? -3.222 -0.279 -2.762 1.00 82.31 566 ARG A C 1
ATOM 4491 O O . ARG A 1 566 ? -2.731 -1.085 -1.982 1.00 82.31 566 ARG A O 1
ATOM 4498 N N . THR A 1 567 ? -2.808 -0.184 -4.024 1.00 81.44 567 THR A N 1
ATOM 4499 C CA . THR A 1 567 ? -1.750 -1.047 -4.583 1.00 81.44 567 THR A CA 1
ATOM 4500 C C . THR A 1 567 ? -0.440 -0.841 -3.818 1.00 81.44 567 THR A C 1
ATOM 4502 O O . THR A 1 567 ? 0.212 -1.804 -3.412 1.00 81.44 567 THR A O 1
ATOM 4505 N N . ARG A 1 568 ? -0.084 0.421 -3.541 1.00 83.75 568 ARG A N 1
ATOM 4506 C CA . ARG A 1 568 ? 1.142 0.786 -2.817 1.00 83.75 568 ARG A CA 1
ATOM 4507 C C . ARG A 1 568 ? 1.156 0.285 -1.375 1.00 83.75 568 ARG A C 1
ATOM 4509 O O . ARG A 1 568 ? 2.216 -0.096 -0.895 1.00 83.75 568 ARG A O 1
ATOM 4516 N N . THR A 1 569 ? 0.010 0.196 -0.698 1.00 78.94 569 THR A N 1
ATOM 4517 C CA . THR A 1 569 ? -0.048 -0.349 0.674 1.00 78.94 569 THR A CA 1
ATOM 4518 C C . THR A 1 569 ? 0.125 -1.869 0.736 1.00 78.94 569 THR A C 1
ATOM 4520 O O . THR A 1 569 ? 0.253 -2.437 1.825 1.00 78.94 569 THR A O 1
ATOM 4523 N N . THR A 1 570 ? 0.228 -2.543 -0.416 1.00 78.62 570 THR A N 1
ATOM 4524 C CA . THR A 1 570 ? 0.624 -3.951 -0.484 1.00 78.62 570 THR A CA 1
ATOM 4525 C C . THR A 1 570 ? 2.043 -4.151 0.041 1.00 78.62 570 THR A C 1
ATOM 4527 O O . THR A 1 570 ? 2.267 -5.091 0.786 1.00 78.62 570 THR A O 1
ATOM 4530 N N . SER A 1 571 ? 3.016 -3.299 -0.260 1.00 82.06 571 SER A N 1
ATOM 4531 C CA . SER A 1 571 ? 4.388 -3.501 0.227 1.00 82.06 571 SER A CA 1
ATOM 4532 C C . SER A 1 571 ? 5.026 -2.178 0.594 1.00 82.06 571 SER A C 1
ATOM 4534 O O . SER A 1 571 ? 4.900 -1.206 -0.145 1.00 82.06 571 SER A O 1
ATOM 4536 N N . ILE A 1 572 ? 5.774 -2.150 1.702 1.00 81.62 572 ILE A N 1
ATOM 4537 C CA . ILE A 1 572 ? 6.520 -0.948 2.094 1.00 81.62 572 ILE A CA 1
ATOM 4538 C C . ILE A 1 572 ? 7.528 -0.539 1.012 1.00 81.62 572 ILE A C 1
ATOM 4540 O O . ILE A 1 572 ? 7.742 0.653 0.829 1.00 81.62 572 ILE A O 1
ATOM 4544 N N . GLY A 1 573 ? 8.048 -1.477 0.209 1.00 77.75 573 GLY A N 1
ATOM 4545 C CA . GLY A 1 573 ? 8.925 -1.154 -0.929 1.00 77.75 573 GLY A CA 1
ATOM 4546 C C . GLY A 1 573 ? 8.260 -0.323 -2.041 1.00 77.75 573 GLY A C 1
ATOM 4547 O O . GLY A 1 573 ? 8.929 0.252 -2.900 1.00 77.75 573 GLY A O 1
ATOM 4548 N N . LEU A 1 574 ? 6.926 -0.237 -2.033 1.00 82.19 574 LEU A N 1
ATOM 4549 C CA . LEU A 1 574 ? 6.137 0.621 -2.922 1.00 82.19 574 LEU A CA 1
ATOM 4550 C C . LEU A 1 574 ? 5.796 1.975 -2.269 1.00 82.19 574 LEU A C 1
ATOM 4552 O O . LEU A 1 574 ? 5.013 2.753 -2.818 1.00 82.19 574 LEU A O 1
ATOM 4556 N N . MET A 1 575 ? 6.360 2.259 -1.094 1.00 84.88 575 MET A N 1
ATOM 4557 C CA . MET A 1 575 ? 6.107 3.445 -0.279 1.00 84.88 575 MET A CA 1
ATOM 4558 C C . MET A 1 575 ? 7.433 4.093 0.155 1.00 84.88 575 MET A C 1
ATOM 4560 O O . MET A 1 575 ? 7.801 3.983 1.327 1.00 84.88 575 MET A O 1
ATOM 4564 N N . PRO A 1 576 ? 8.155 4.781 -0.754 1.00 85.00 576 PRO A N 1
ATOM 4565 C CA . PRO A 1 576 ? 9.421 5.458 -0.444 1.00 85.00 576 PRO A CA 1
ATOM 4566 C C . PRO A 1 576 ? 9.352 6.362 0.794 1.00 85.00 576 PRO A C 1
ATOM 4568 O O . PRO A 1 576 ? 10.295 6.433 1.571 1.00 85.00 576 PRO A O 1
ATOM 4571 N N . GLU A 1 577 ? 8.205 6.999 1.045 1.00 84.56 577 GLU A N 1
ATOM 4572 C CA . GLU A 1 577 ? 8.004 7.911 2.177 1.00 84.56 577 GLU A CA 1
ATOM 4573 C C . GLU A 1 577 ? 8.123 7.215 3.543 1.00 84.56 577 GLU A C 1
ATOM 4575 O O . GLU A 1 577 ? 8.316 7.884 4.562 1.00 84.56 577 GLU A O 1
ATOM 4580 N N . ILE A 1 578 ? 7.976 5.889 3.555 1.00 87.19 578 ILE A N 1
ATOM 4581 C CA . ILE A 1 578 ? 8.085 5.022 4.726 1.00 87.19 578 ILE A CA 1
ATOM 4582 C C . ILE A 1 578 ? 9.353 4.186 4.635 1.00 87.19 578 ILE A C 1
ATOM 4584 O O . ILE A 1 578 ? 10.094 4.145 5.608 1.00 87.19 578 ILE A O 1
ATOM 4588 N N . GLU A 1 579 ? 9.613 3.547 3.491 1.00 85.75 579 GLU A N 1
ATOM 4589 C CA . GLU A 1 579 ? 10.803 2.722 3.271 1.00 85.75 579 GLU A CA 1
ATOM 4590 C C . GLU A 1 579 ? 12.072 3.495 3.631 1.00 85.75 579 GLU A C 1
ATOM 4592 O O . GLU A 1 579 ? 12.777 3.091 4.551 1.00 85.75 579 GLU A O 1
ATOM 4597 N N . ASP A 1 580 ? 12.292 4.663 3.019 1.00 84.19 580 ASP A N 1
ATOM 4598 C CA . ASP A 1 580 ? 13.530 5.432 3.175 1.00 84.19 580 ASP A CA 1
ATOM 4599 C C . ASP A 1 580 ? 13.751 5.893 4.631 1.00 84.19 580 ASP A C 1
ATOM 4601 O O . ASP A 1 580 ? 14.888 5.991 5.089 1.00 84.19 580 ASP A O 1
ATOM 4605 N N . LYS A 1 581 ? 12.664 6.134 5.382 1.00 89.44 581 LYS A N 1
ATOM 4606 C CA . LYS A 1 581 ? 12.698 6.579 6.789 1.00 89.44 581 LYS A CA 1
ATOM 4607 C C . LYS A 1 581 ? 12.717 5.439 7.805 1.00 89.44 581 LYS A C 1
ATOM 4609 O O . LYS A 1 581 ? 13.016 5.686 8.964 1.00 89.44 581 LYS A O 1
ATOM 4614 N N . CYS A 1 582 ? 12.347 4.225 7.405 1.00 90.06 582 CYS A N 1
ATOM 4615 C CA . CYS A 1 582 ? 12.192 3.077 8.300 1.00 90.06 582 CYS A CA 1
ATOM 4616 C C . CYS A 1 582 ? 13.152 1.924 7.974 1.00 90.06 582 CYS A C 1
ATOM 4618 O O . CYS A 1 582 ? 12.991 0.852 8.550 1.00 90.06 582 CYS A O 1
ATOM 4620 N N . ILE A 1 583 ? 14.128 2.091 7.068 1.00 85.94 583 ILE A N 1
ATOM 4621 C CA . ILE A 1 583 ? 15.061 1.025 6.642 1.00 85.94 583 ILE A CA 1
ATOM 4622 C C . ILE A 1 583 ? 15.673 0.258 7.828 1.00 85.94 583 ILE A C 1
ATOM 4624 O O . ILE A 1 583 ? 15.749 -0.971 7.779 1.00 85.94 583 ILE A O 1
ATOM 4628 N N . GLU A 1 584 ? 16.076 0.953 8.895 1.00 84.75 584 GLU A N 1
ATOM 4629 C CA . GLU A 1 584 ? 16.704 0.335 10.072 1.00 84.75 584 GLU A CA 1
ATOM 4630 C C . GLU A 1 584 ? 15.687 -0.450 10.914 1.00 84.75 584 GLU A C 1
ATOM 4632 O O . GLU A 1 584 ? 15.880 -1.637 11.192 1.00 84.75 584 GLU A O 1
ATOM 4637 N N . ASP A 1 585 ? 14.539 0.158 11.220 1.00 87.19 585 ASP A N 1
ATOM 4638 C CA . ASP A 1 585 ? 13.446 -0.486 11.956 1.00 87.19 585 ASP A CA 1
ATOM 4639 C C . ASP A 1 585 ? 12.868 -1.704 11.207 1.00 87.19 585 ASP A C 1
ATOM 4641 O O . ASP A 1 585 ? 12.500 -2.715 11.823 1.00 87.19 585 ASP A O 1
ATOM 4645 N N . LEU A 1 586 ? 12.836 -1.645 9.870 1.00 84.94 586 LEU A N 1
ATOM 4646 C CA . LEU A 1 586 ? 12.381 -2.720 8.986 1.00 84.94 586 LEU A CA 1
ATOM 4647 C C . LEU A 1 586 ? 13.271 -3.960 9.057 1.00 84.94 586 LEU A C 1
ATOM 4649 O O . LEU A 1 586 ? 12.758 -5.071 8.899 1.00 84.94 586 LEU A O 1
ATOM 4653 N N . ALA A 1 587 ? 14.566 -3.813 9.352 1.00 81.94 587 ALA A N 1
ATOM 4654 C CA . ALA A 1 587 ? 15.451 -4.958 9.561 1.00 81.94 587 ALA A CA 1
ATOM 4655 C C . ALA A 1 587 ? 14.954 -5.835 10.722 1.00 81.94 587 ALA A C 1
ATOM 4657 O O . ALA A 1 587 ? 14.943 -7.060 10.616 1.00 81.94 587 ALA A O 1
ATOM 4658 N N . SER A 1 588 ? 14.419 -5.216 11.781 1.00 80.50 588 SER A N 1
ATOM 4659 C CA . SER A 1 588 ? 13.824 -5.918 12.927 1.00 80.50 588 SER A CA 1
ATOM 4660 C C . SER A 1 588 ? 12.449 -6.546 12.634 1.00 80.50 588 SER A C 1
ATOM 4662 O O . SER A 1 588 ? 11.884 -7.235 13.490 1.00 80.50 588 SER A O 1
ATOM 4664 N N . CYS A 1 589 ? 11.875 -6.260 11.463 1.00 77.25 589 CYS A N 1
ATOM 4665 C CA . CYS A 1 589 ? 10.559 -6.711 11.017 1.00 77.25 589 CYS A CA 1
ATOM 4666 C C . CYS A 1 589 ? 10.616 -7.704 9.848 1.00 77.25 589 CYS A C 1
ATOM 4668 O O . CYS A 1 589 ? 9.569 -8.215 9.449 1.00 77.25 589 CYS A O 1
ATOM 4670 N N . LYS A 1 590 ? 11.808 -8.018 9.321 1.00 66.19 590 LYS A N 1
ATOM 4671 C CA . LYS A 1 590 ? 11.996 -9.075 8.320 1.00 66.19 590 LYS A CA 1
ATOM 4672 C C . LYS A 1 590 ? 11.792 -10.446 8.967 1.00 66.19 590 LYS A C 1
ATOM 4674 O O . LYS A 1 590 ? 12.738 -11.049 9.459 1.00 66.19 590 LYS A O 1
ATOM 4679 N N . ASN A 1 591 ? 10.553 -10.934 8.962 1.00 59.28 591 ASN A N 1
ATOM 4680 C CA . ASN A 1 591 ? 10.251 -12.328 9.272 1.00 59.28 591 ASN A CA 1
ATOM 4681 C C . ASN A 1 591 ? 9.978 -13.073 7.950 1.00 59.28 591 ASN A C 1
ATOM 4683 O O . ASN A 1 591 ? 9.054 -12.678 7.236 1.00 59.28 591 ASN A O 1
ATOM 4687 N N . PRO A 1 592 ? 10.754 -14.110 7.583 1.00 49.94 592 PRO A N 1
ATOM 4688 C CA . PRO A 1 592 ? 10.607 -14.797 6.296 1.00 49.94 592 PRO A CA 1
ATOM 4689 C C . PRO A 1 592 ? 9.255 -15.508 6.113 1.00 49.94 592 PRO A C 1
ATOM 4691 O O . PRO A 1 592 ? 8.861 -15.768 4.981 1.00 49.94 592 PRO A O 1
ATOM 4694 N N . GLU A 1 593 ? 8.519 -15.784 7.194 1.00 44.44 593 GLU A N 1
ATOM 4695 C CA . GLU A 1 593 ? 7.259 -16.540 7.142 1.00 44.44 593 GLU A CA 1
ATOM 4696 C C . GLU A 1 593 ? 6.048 -15.747 6.617 1.00 44.44 593 GLU A C 1
ATOM 4698 O O . GLU A 1 593 ? 5.096 -16.367 6.147 1.00 44.44 593 GLU A O 1
ATOM 4703 N N . ILE A 1 594 ? 6.039 -14.402 6.662 1.00 54.31 594 ILE A N 1
ATOM 4704 C CA . ILE A 1 594 ? 4.888 -13.604 6.186 1.00 54.31 594 ILE A CA 1
ATOM 4705 C C . ILE A 1 594 ? 5.346 -12.284 5.539 1.00 54.31 594 ILE A C 1
ATOM 4707 O O . ILE A 1 594 ? 5.369 -11.226 6.174 1.00 54.31 594 ILE A O 1
ATOM 4711 N N . LYS A 1 595 ? 5.678 -12.332 4.241 1.00 55.34 595 LYS A N 1
ATOM 4712 C CA . LYS A 1 595 ? 5.916 -11.131 3.417 1.00 55.34 595 LYS A CA 1
ATOM 4713 C C . LYS A 1 595 ? 4.660 -10.252 3.395 1.00 55.34 595 LYS A C 1
ATOM 4715 O O . LYS A 1 595 ? 3.554 -10.752 3.167 1.00 55.34 595 LYS A O 1
ATOM 4720 N N . GLY A 1 596 ? 4.805 -8.941 3.599 1.00 61.00 596 GLY A N 1
ATOM 4721 C CA . GLY A 1 596 ? 3.685 -8.007 3.535 1.00 61.00 596 GLY A CA 1
ATOM 4722 C C . GLY A 1 596 ? 3.036 -7.589 4.854 1.00 61.00 596 GLY A C 1
ATOM 4723 O O . GLY A 1 596 ? 2.017 -6.893 4.828 1.00 61.00 596 GLY A O 1
ATOM 4724 N N . GLU A 1 597 ? 3.555 -8.033 5.993 1.00 72.56 597 GLU A N 1
ATOM 4725 C CA . GLU A 1 597 ? 3.136 -7.551 7.314 1.00 72.56 597 GLU A CA 1
ATOM 4726 C C . GLU A 1 597 ? 4.136 -6.562 7.918 1.00 72.56 597 GLU A C 1
ATOM 4728 O O . GLU A 1 597 ? 4.069 -6.256 9.107 1.00 72.56 597 GLU A O 1
ATOM 4733 N N . GLU A 1 598 ? 5.039 -6.010 7.107 1.00 80.25 598 GLU A N 1
ATOM 4734 C CA . GLU A 1 598 ? 6.073 -5.084 7.562 1.00 80.25 598 GLU A CA 1
ATOM 4735 C C . GLU A 1 598 ? 5.430 -3.853 8.209 1.00 80.25 598 GLU A C 1
ATOM 4737 O O . GLU A 1 598 ? 5.800 -3.465 9.316 1.00 80.25 598 GLU A O 1
ATOM 4742 N N . MET A 1 599 ? 4.376 -3.310 7.585 1.00 84.44 599 MET A N 1
ATOM 4743 C CA . MET A 1 599 ? 3.625 -2.179 8.139 1.00 84.44 599 MET A CA 1
ATOM 4744 C C . MET A 1 599 ? 2.963 -2.532 9.470 1.00 84.44 599 MET A C 1
ATOM 4746 O O . MET A 1 599 ? 3.072 -1.776 10.436 1.00 84.44 599 MET A O 1
ATOM 4750 N N . LYS A 1 600 ? 2.348 -3.715 9.568 1.00 79.81 600 LYS A N 1
ATOM 4751 C CA . LYS A 1 600 ? 1.767 -4.183 10.831 1.00 79.81 600 LYS A CA 1
ATOM 4752 C C . LYS A 1 600 ? 2.827 -4.351 11.910 1.00 79.81 600 LYS A C 1
ATOM 4754 O O . LYS A 1 600 ? 2.566 -4.054 13.075 1.00 79.81 600 LYS A O 1
ATOM 4759 N N . CYS A 1 601 ? 4.011 -4.838 11.547 1.00 85.25 601 CYS A N 1
ATOM 4760 C CA . CYS A 1 601 ? 5.128 -4.995 12.466 1.00 85.25 601 CYS A CA 1
ATOM 4761 C C . CYS A 1 601 ? 5.601 -3.636 12.992 1.00 85.25 601 CYS A C 1
ATOM 4763 O O . CYS A 1 601 ? 5.689 -3.464 14.212 1.00 85.25 601 CYS A O 1
ATOM 4765 N N . LEU A 1 602 ? 5.793 -2.649 12.107 1.00 87.38 602 LEU A N 1
ATOM 4766 C CA . LEU A 1 602 ? 6.112 -1.272 12.495 1.00 87.38 602 LEU A CA 1
ATOM 4767 C C . LEU A 1 602 ? 5.020 -0.696 13.410 1.00 87.38 602 LEU A C 1
ATOM 4769 O O . LEU A 1 602 ? 5.305 -0.217 14.506 1.00 87.38 602 LEU A O 1
ATOM 4773 N N . GLN A 1 603 ? 3.744 -0.842 13.047 1.00 84.81 603 GLN A N 1
ATOM 4774 C CA . GLN A 1 603 ? 2.615 -0.410 13.878 1.00 84.81 603 GLN A CA 1
ATOM 4775 C C . GLN A 1 603 ? 2.563 -1.148 15.226 1.00 84.81 603 GLN A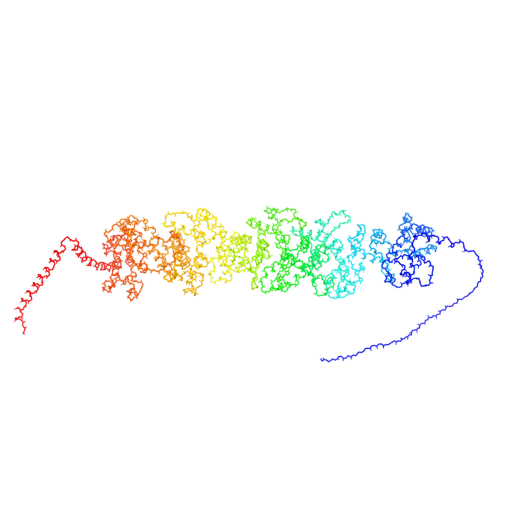 C 1
ATOM 4777 O O . GLN A 1 603 ? 2.202 -0.557 16.251 1.00 84.81 603 GLN A O 1
ATOM 4782 N N . LYS A 1 604 ? 2.956 -2.429 15.291 1.00 82.12 604 LYS A N 1
ATOM 4783 C CA . LYS A 1 604 ? 3.075 -3.199 16.541 1.00 82.12 604 LYS A CA 1
ATOM 4784 C C . LYS A 1 604 ? 4.171 -2.614 17.434 1.00 82.12 604 LYS A C 1
ATOM 4786 O O . LYS A 1 604 ? 3.903 -2.390 18.619 1.00 82.12 604 LYS A O 1
ATOM 4791 N N . LYS A 1 605 ? 5.329 -2.294 16.852 1.00 85.44 605 LYS A N 1
ATOM 4792 C CA . LYS A 1 605 ? 6.516 -1.730 17.511 1.00 85.44 605 LYS A CA 1
ATOM 4793 C C . LYS A 1 605 ? 6.517 -0.201 17.643 1.00 85.44 605 LYS A C 1
ATOM 4795 O O . LYS A 1 605 ? 7.462 0.326 18.204 1.00 85.44 605 LYS A O 1
ATOM 4800 N N . TYR A 1 606 ? 5.443 0.498 17.259 1.00 85.50 606 TYR A N 1
ATOM 4801 C CA . TYR A 1 606 ? 5.334 1.971 17.194 1.00 85.50 606 TYR A CA 1
ATOM 4802 C C . TYR A 1 606 ? 5.967 2.779 18.348 1.00 85.50 606 TYR A C 1
ATOM 4804 O O . TYR A 1 606 ? 6.480 3.873 18.131 1.00 85.50 606 TYR A O 1
ATOM 4812 N N . LYS A 1 607 ? 5.924 2.275 19.590 1.00 82.44 607 LYS A N 1
ATOM 4813 C CA . LYS A 1 607 ? 6.524 2.963 20.749 1.00 82.44 607 LYS A CA 1
ATOM 4814 C C . LYS A 1 607 ? 8.058 2.973 20.734 1.00 82.44 607 LYS A C 1
ATOM 4816 O O . LYS A 1 607 ? 8.628 3.896 21.301 1.00 82.44 607 LYS A O 1
ATOM 4821 N N . ASN A 1 608 ? 8.666 1.976 20.100 1.00 86.69 608 ASN A N 1
ATOM 4822 C CA . ASN A 1 608 ? 10.100 1.697 20.091 1.00 86.69 608 ASN A CA 1
ATOM 4823 C C . ASN A 1 608 ? 10.745 1.996 18.724 1.00 86.69 608 ASN A C 1
ATOM 4825 O O . ASN A 1 608 ? 11.875 1.582 18.509 1.00 86.69 608 ASN A O 1
ATOM 4829 N N . LEU A 1 609 ? 10.009 2.628 17.802 1.00 89.50 609 LEU A N 1
ATOM 4830 C CA . LEU A 1 609 ? 10.540 3.063 16.509 1.00 89.50 609 LEU A CA 1
ATOM 4831 C C . LEU A 1 609 ? 11.382 4.327 16.675 1.00 89.50 609 LEU A C 1
ATOM 4833 O O . LEU A 1 609 ? 11.116 5.131 17.577 1.00 89.50 609 LEU A O 1
ATOM 4837 N N . GLU A 1 610 ? 12.309 4.531 15.749 1.00 92.44 610 GLU A N 1
ATOM 4838 C CA . GLU A 1 610 ? 13.038 5.789 15.608 1.00 92.44 610 GLU A CA 1
ATOM 4839 C C . GLU A 1 610 ? 12.070 6.950 15.305 1.00 92.44 610 GLU A C 1
ATOM 4841 O O . GLU A 1 610 ? 11.037 6.754 14.663 1.00 92.44 610 GLU A O 1
ATOM 4846 N N . ASP A 1 611 ? 12.367 8.179 15.741 1.00 91.25 611 ASP A N 1
ATOM 4847 C CA . ASP A 1 611 ? 11.441 9.317 15.601 1.00 91.25 611 ASP A CA 1
ATOM 4848 C C . ASP A 1 611 ? 11.099 9.651 14.136 1.00 91.25 611 ASP A C 1
ATOM 4850 O O . ASP A 1 611 ? 9.957 10.023 13.821 1.00 91.25 611 ASP A O 1
ATOM 4854 N N . SER A 1 612 ? 12.060 9.462 13.228 1.00 92.25 612 SER A N 1
ATOM 4855 C CA . SER A 1 612 ? 11.902 9.628 11.780 1.00 92.25 612 SER A CA 1
ATOM 4856 C C . SER A 1 612 ? 10.877 8.628 11.212 1.00 92.25 612 SER A C 1
ATOM 4858 O O . SER A 1 612 ? 9.879 9.034 10.597 1.00 92.25 612 SER A O 1
ATOM 4860 N N . CYS A 1 613 ? 11.053 7.336 11.505 1.00 92.88 613 CYS A N 1
ATOM 4861 C CA . CYS A 1 613 ? 10.144 6.261 11.116 1.00 92.88 613 CYS A CA 1
ATOM 4862 C C . CYS A 1 613 ? 8.775 6.389 11.798 1.00 92.88 613 CYS A C 1
ATOM 4864 O O . CYS A 1 613 ? 7.723 6.289 11.161 1.00 92.88 613 CYS A O 1
ATOM 4866 N N . LYS A 1 614 ? 8.759 6.694 13.095 1.00 90.38 614 LYS A N 1
ATOM 4867 C CA . LYS A 1 614 ? 7.547 6.885 13.896 1.00 90.38 614 LYS A CA 1
ATOM 4868 C C . LYS A 1 614 ? 6.658 7.981 13.327 1.00 90.38 614 LYS A C 1
ATOM 4870 O O . LYS A 1 614 ? 5.444 7.796 13.250 1.00 90.38 614 LYS A O 1
ATOM 4875 N N . THR A 1 615 ? 7.241 9.091 12.875 1.00 90.44 615 THR A N 1
ATOM 4876 C CA . THR A 1 615 ? 6.501 10.183 12.226 1.00 90.44 615 THR A CA 1
ATOM 4877 C C . THR A 1 615 ? 5.871 9.729 10.907 1.00 90.44 615 THR A C 1
ATOM 4879 O O . THR A 1 615 ? 4.698 10.019 10.656 1.00 90.44 615 THR A O 1
ATOM 4882 N N . ALA A 1 616 ? 6.602 8.965 10.090 1.00 89.31 616 ALA A N 1
ATOM 4883 C CA . ALA A 1 616 ? 6.098 8.422 8.827 1.00 89.31 616 ALA A CA 1
ATOM 4884 C C . ALA A 1 616 ? 4.951 7.419 9.044 1.00 89.31 616 ALA A C 1
ATOM 4886 O O . ALA A 1 616 ? 3.870 7.563 8.467 1.00 89.31 616 ALA A O 1
ATOM 4887 N N . VAL A 1 617 ? 5.143 6.457 9.954 1.00 88.88 617 VAL A N 1
ATOM 4888 C CA . VAL A 1 617 ? 4.129 5.461 10.331 1.00 88.88 617 VAL A CA 1
ATOM 4889 C C . VAL A 1 617 ? 2.902 6.138 10.939 1.00 88.88 617 VAL A C 1
ATOM 4891 O O . VAL A 1 617 ? 1.776 5.736 10.645 1.00 88.88 617 VAL A O 1
ATOM 4894 N N . LYS A 1 618 ? 3.082 7.193 11.743 1.00 87.19 618 LYS A N 1
ATOM 4895 C CA . LYS A 1 618 ? 1.981 7.989 12.300 1.00 87.19 618 LYS A CA 1
ATOM 4896 C C . LYS A 1 618 ? 1.164 8.671 11.207 1.00 87.19 618 LYS A C 1
ATOM 4898 O O . LYS A 1 618 ? -0.062 8.576 11.237 1.00 87.19 618 LYS A O 1
ATOM 4903 N N . ALA A 1 619 ? 1.815 9.339 10.254 1.00 86.69 619 ALA A N 1
ATOM 4904 C CA . ALA A 1 619 ? 1.135 10.013 9.149 1.00 86.69 619 ALA A CA 1
ATOM 4905 C C . ALA A 1 619 ? 0.329 9.018 8.299 1.00 86.69 619 ALA A C 1
ATOM 4907 O O . ALA A 1 619 ? -0.856 9.236 8.047 1.00 86.69 619 ALA A O 1
ATOM 4908 N N . PHE A 1 620 ? 0.937 7.883 7.953 1.00 85.69 620 PHE A N 1
ATOM 4909 C CA . PHE A 1 620 ? 0.281 6.829 7.186 1.00 85.69 620 PHE A CA 1
ATOM 4910 C C . PHE A 1 620 ? -0.880 6.160 7.939 1.00 85.69 620 PHE A C 1
ATOM 4912 O O . PHE A 1 620 ? -1.966 5.966 7.394 1.00 85.69 620 PHE A O 1
ATOM 4919 N N . THR A 1 621 ? -0.681 5.838 9.218 1.00 84.38 621 THR A N 1
ATOM 4920 C CA . THR A 1 621 ? -1.724 5.227 10.054 1.00 84.38 621 THR A CA 1
ATOM 4921 C C . THR A 1 621 ? -2.892 6.192 10.255 1.00 84.38 621 THR A C 1
ATOM 4923 O O . THR A 1 621 ? -4.045 5.784 10.205 1.00 84.38 621 THR A O 1
ATOM 4926 N N . LYS A 1 622 ? -2.626 7.496 10.409 1.00 83.75 622 LYS A N 1
ATOM 4927 C CA . LYS A 1 622 ? -3.684 8.513 10.451 1.00 83.75 622 LYS A CA 1
ATOM 4928 C C . LYS A 1 622 ? -4.486 8.528 9.147 1.00 83.75 622 LYS A C 1
ATOM 4930 O O . LYS A 1 622 ? -5.709 8.510 9.198 1.00 83.75 622 LYS A O 1
ATOM 4935 N N . MET A 1 623 ? -3.804 8.515 8.002 1.00 80.81 623 MET A N 1
ATOM 4936 C CA . MET A 1 623 ? -4.432 8.508 6.678 1.00 80.81 623 MET A CA 1
ATOM 4937 C C . MET A 1 623 ? -5.362 7.298 6.484 1.00 80.81 623 MET A C 1
ATOM 4939 O O . MET A 1 623 ? -6.513 7.467 6.105 1.00 80.81 623 MET A O 1
ATOM 4943 N N . THR A 1 624 ? -4.898 6.092 6.818 1.00 79.88 624 THR A N 1
ATOM 4944 C CA . THR A 1 624 ? -5.681 4.844 6.683 1.00 79.88 624 THR A CA 1
ATOM 4945 C C . THR A 1 624 ? -6.814 4.702 7.702 1.00 79.88 624 THR A C 1
ATOM 4947 O O . THR A 1 624 ? -7.795 4.018 7.433 1.00 79.88 624 THR A O 1
ATOM 4950 N N . ILE A 1 625 ? -6.718 5.346 8.870 1.00 78.38 625 ILE A N 1
ATOM 4951 C CA . ILE A 1 625 ? -7.824 5.411 9.841 1.00 78.38 625 ILE A CA 1
ATOM 4952 C C . ILE A 1 625 ? -8.908 6.388 9.377 1.00 78.38 625 ILE A C 1
ATOM 4954 O O . ILE A 1 625 ? -10.093 6.105 9.536 1.00 78.38 625 ILE A O 1
ATOM 4958 N N . THR A 1 626 ? -8.515 7.541 8.827 1.00 77.94 626 THR A N 1
ATOM 4959 C CA . THR A 1 626 ? -9.458 8.518 8.263 1.00 77.94 626 THR A CA 1
ATOM 4960 C C . THR A 1 626 ? -10.148 7.968 7.017 1.00 77.94 626 THR A C 1
ATOM 4962 O O . THR A 1 626 ? -11.347 8.171 6.846 1.00 77.94 626 THR A O 1
ATOM 4965 N N . ASP A 1 627 ? -9.401 7.254 6.177 1.00 80.06 627 ASP A N 1
ATOM 4966 C CA . ASP A 1 627 ? -9.909 6.601 4.980 1.00 80.06 627 ASP A CA 1
ATOM 4967 C C . ASP A 1 627 ? -9.545 5.103 4.966 1.00 80.06 627 ASP A C 1
ATOM 4969 O O . ASP A 1 627 ? -8.493 4.705 4.446 1.00 80.06 627 ASP A O 1
ATOM 4973 N N . PRO A 1 628 ? -10.442 4.253 5.498 1.00 80.69 628 PRO A N 1
ATOM 4974 C CA . PRO A 1 628 ? -10.268 2.804 5.530 1.00 80.69 628 PRO A CA 1
ATOM 4975 C C . PRO A 1 628 ? -10.125 2.167 4.141 1.00 80.69 628 PRO A C 1
ATOM 4977 O O . PRO A 1 628 ? -9.615 1.053 4.041 1.00 80.69 628 PRO A O 1
ATOM 4980 N N . SER A 1 629 ? -10.541 2.852 3.064 1.00 79.69 629 SER A N 1
ATOM 4981 C CA . SER A 1 629 ? -10.428 2.327 1.695 1.00 79.69 629 SER A CA 1
ATOM 4982 C C . SER A 1 629 ? -8.980 2.227 1.197 1.00 79.69 629 SER A C 1
ATOM 4984 O O . SER A 1 629 ? -8.702 1.481 0.256 1.00 79.69 629 SER A O 1
ATOM 4986 N N . LEU A 1 630 ? -8.044 2.931 1.847 1.00 82.31 630 LEU A N 1
ATOM 4987 C CA . LEU A 1 630 ? -6.616 2.901 1.509 1.00 82.31 630 LEU A CA 1
ATOM 4988 C C . LEU A 1 630 ? -5.861 1.750 2.187 1.00 82.31 630 LEU A C 1
ATOM 4990 O O . LEU A 1 630 ? -4.735 1.433 1.791 1.00 82.31 630 LEU A O 1
ATOM 4994 N N . ASP A 1 631 ? -6.454 1.119 3.204 1.00 82.06 631 ASP A N 1
ATOM 4995 C CA . ASP A 1 631 ? -5.879 -0.052 3.865 1.00 82.06 631 ASP A CA 1
ATOM 4996 C C . ASP A 1 631 ? -6.086 -1.293 2.981 1.00 82.06 631 ASP A C 1
ATOM 4998 O O . ASP A 1 631 ? -7.172 -1.876 2.913 1.00 82.06 631 ASP A O 1
ATOM 5002 N N . PHE A 1 632 ? -5.022 -1.704 2.279 1.00 81.88 632 PHE A N 1
ATOM 5003 C CA . PHE A 1 632 ? -5.057 -2.844 1.364 1.00 81.88 632 PHE A CA 1
ATOM 5004 C C . PHE A 1 632 ? -5.536 -4.124 2.033 1.00 81.88 632 PHE A C 1
ATOM 5006 O O . PHE A 1 632 ? -6.308 -4.871 1.428 1.00 81.88 632 PHE A O 1
ATOM 5013 N N . LEU A 1 633 ? -5.082 -4.406 3.256 1.00 78.38 633 LEU A N 1
ATOM 5014 C CA . LEU A 1 633 ? -5.439 -5.653 3.911 1.00 78.38 633 LEU A CA 1
ATOM 5015 C C . LEU A 1 633 ? -6.905 -5.645 4.327 1.00 78.38 633 LEU A C 1
ATOM 5017 O O . LEU A 1 633 ? -7.598 -6.641 4.100 1.00 78.38 633 LEU A O 1
ATOM 5021 N N . LEU A 1 634 ? -7.369 -4.538 4.908 1.00 84.44 634 LEU A N 1
ATOM 5022 C CA . LEU A 1 634 ? -8.769 -4.381 5.276 1.00 84.44 634 LEU A CA 1
ATOM 5023 C C . LEU A 1 634 ? -9.652 -4.554 4.040 1.00 84.44 634 LEU A C 1
ATOM 5025 O O . LEU A 1 634 ? -10.522 -5.416 4.034 1.00 84.44 634 LEU A O 1
ATOM 5029 N N . MET A 1 635 ? -9.370 -3.830 2.956 1.00 85.38 635 MET A N 1
ATOM 5030 C CA . MET A 1 635 ? -10.177 -3.912 1.739 1.00 85.38 635 MET A CA 1
ATOM 5031 C C . MET A 1 635 ? -10.096 -5.282 1.066 1.00 85.38 635 MET A C 1
ATOM 5033 O O . MET A 1 635 ? -11.111 -5.814 0.638 1.00 85.38 635 MET A O 1
ATOM 5037 N N . LYS A 1 636 ? -8.918 -5.913 1.000 1.00 82.25 636 LYS A N 1
ATOM 5038 C CA . LYS A 1 636 ? -8.765 -7.251 0.399 1.00 82.25 636 LYS A CA 1
ATOM 5039 C C . LYS A 1 636 ? -9.520 -8.332 1.169 1.00 82.25 636 LYS A C 1
ATOM 5041 O O . LYS A 1 636 ? -10.041 -9.256 0.554 1.00 82.25 636 LYS A O 1
ATOM 5046 N N . THR A 1 637 ? -9.548 -8.250 2.497 1.00 86.06 637 THR A N 1
ATOM 5047 C CA . THR A 1 637 ? -10.215 -9.257 3.338 1.00 86.06 637 THR A CA 1
ATOM 5048 C C . THR A 1 637 ? -11.703 -8.979 3.515 1.00 86.06 637 THR A C 1
ATOM 5050 O O . THR A 1 637 ? -12.490 -9.919 3.573 1.00 86.06 637 THR A O 1
ATOM 5053 N N . CYS A 1 638 ? -12.100 -7.708 3.569 1.00 89.62 638 CYS A N 1
ATOM 5054 C CA . CYS A 1 638 ? -13.473 -7.301 3.833 1.00 89.62 638 CYS A CA 1
ATOM 5055 C C . CYS A 1 638 ? -14.302 -7.005 2.582 1.00 89.62 638 CYS A C 1
ATOM 5057 O O . CYS A 1 638 ? -15.504 -6.853 2.743 1.00 89.62 638 CYS A O 1
ATOM 5059 N N . ASP A 1 639 ? -13.743 -6.973 1.366 1.00 86.94 639 ASP A N 1
ATOM 5060 C CA . ASP A 1 639 ? -14.487 -6.699 0.117 1.00 86.94 639 ASP A CA 1
ATOM 5061 C C . ASP A 1 639 ? -15.835 -7.455 0.018 1.00 86.94 639 ASP A C 1
ATOM 5063 O O . ASP A 1 639 ? -16.872 -6.809 -0.164 1.00 86.94 639 ASP A O 1
ATOM 5067 N N . PRO A 1 640 ? -15.889 -8.787 0.255 1.00 89.00 640 PRO A N 1
ATOM 5068 C CA . PRO A 1 640 ? -17.152 -9.530 0.206 1.00 89.00 640 PRO A CA 1
ATOM 5069 C C . PRO A 1 640 ? -18.136 -9.102 1.304 1.00 89.00 640 PRO A C 1
ATOM 5071 O O . PRO A 1 640 ? -19.349 -9.087 1.109 1.00 89.00 640 PRO A O 1
ATOM 5074 N N . MET A 1 641 ? -17.613 -8.740 2.478 1.00 91.44 641 MET A N 1
ATOM 5075 C CA . MET A 1 641 ? -18.404 -8.308 3.632 1.00 91.44 641 MET A CA 1
ATOM 5076 C C . MET A 1 641 ? -18.918 -6.877 3.463 1.00 91.44 641 MET A C 1
ATOM 5078 O O . MET A 1 641 ? -20.018 -6.567 3.911 1.00 91.44 641 MET A O 1
ATOM 5082 N N . ILE A 1 642 ? -18.159 -6.016 2.782 1.00 88.81 642 ILE A N 1
ATOM 5083 C CA . ILE A 1 642 ? -18.569 -4.657 2.422 1.00 88.81 642 ILE A CA 1
ATOM 5084 C C . ILE A 1 642 ? -19.778 -4.723 1.492 1.00 88.81 642 ILE A C 1
ATOM 5086 O O . ILE A 1 642 ? -20.767 -4.040 1.741 1.00 88.81 642 ILE A O 1
ATOM 5090 N N . GLN A 1 643 ? -19.747 -5.592 0.480 1.00 87.75 643 GLN A N 1
ATOM 5091 C CA . GLN A 1 643 ? -20.895 -5.795 -0.409 1.00 87.75 643 GLN A CA 1
ATOM 5092 C C . GLN A 1 643 ? -22.106 -6.385 0.329 1.00 87.75 643 GLN A C 1
ATOM 5094 O O . GLN A 1 643 ? -23.240 -6.017 0.041 1.00 87.75 643 GLN A O 1
ATOM 5099 N N . LEU A 1 644 ? -21.883 -7.266 1.309 1.00 90.00 644 LEU A N 1
ATOM 5100 C CA . LEU A 1 644 ? -22.968 -7.897 2.060 1.00 90.00 644 LEU A CA 1
ATOM 5101 C C . LEU A 1 644 ? -23.642 -6.956 3.072 1.00 90.00 644 LEU A C 1
ATOM 5103 O O . LEU A 1 644 ? -24.865 -6.963 3.195 1.00 90.00 644 LEU A O 1
ATOM 5107 N N . PHE A 1 645 ? -22.859 -6.181 3.827 1.00 89.56 645 PHE A N 1
ATOM 5108 C CA . PHE A 1 645 ? -23.358 -5.396 4.964 1.00 89.56 645 PHE A CA 1
ATOM 5109 C C . PHE A 1 645 ? -23.406 -3.887 4.709 1.00 89.56 645 PHE A C 1
ATOM 5111 O O . PHE A 1 645 ? -24.182 -3.190 5.360 1.00 89.56 645 PHE A O 1
ATOM 5118 N N . CYS A 1 646 ? -22.579 -3.372 3.797 1.00 88.06 646 CYS A N 1
ATOM 5119 C CA . CYS A 1 646 ? -22.273 -1.945 3.681 1.00 88.06 646 CYS A CA 1
ATOM 5120 C C . CYS A 1 646 ? -22.470 -1.383 2.259 1.00 88.06 646 CYS A C 1
ATOM 5122 O O . CYS A 1 646 ? -22.014 -0.276 1.979 1.00 88.06 646 CYS A O 1
ATOM 5124 N N . ALA A 1 647 ? -23.175 -2.095 1.369 1.00 79.00 647 ALA A N 1
ATOM 5125 C CA . ALA A 1 647 ? -23.363 -1.700 -0.035 1.00 79.00 647 ALA A CA 1
ATOM 5126 C C . ALA A 1 647 ? -24.026 -0.322 -0.237 1.00 79.00 647 ALA A C 1
ATOM 5128 O O . ALA A 1 647 ? -23.810 0.315 -1.263 1.00 79.00 647 ALA A O 1
ATOM 5129 N N . ASN A 1 648 ? -24.803 0.156 0.741 1.00 70.25 648 ASN A N 1
ATOM 5130 C CA . ASN A 1 648 ? -25.551 1.417 0.655 1.00 70.25 648 ASN A CA 1
ATOM 5131 C C . ASN A 1 648 ? -24.758 2.650 1.129 1.00 70.25 648 ASN A C 1
ATOM 5133 O O . ASN A 1 648 ? -25.313 3.746 1.202 1.00 70.25 648 ASN A O 1
ATOM 5137 N N . ILE A 1 649 ? -23.483 2.494 1.492 1.00 69.12 649 ILE A N 1
ATOM 5138 C CA . ILE A 1 649 ? -22.638 3.610 1.930 1.00 69.12 649 ILE A CA 1
ATOM 5139 C C . ILE A 1 649 ? -22.078 4.290 0.679 1.00 69.12 649 ILE A C 1
ATOM 5141 O O . ILE A 1 649 ? -21.162 3.779 0.041 1.00 69.12 649 ILE A O 1
ATOM 5145 N N . GLY A 1 650 ? -22.675 5.421 0.295 1.00 53.25 650 GLY A N 1
ATOM 5146 C CA . GLY A 1 650 ? -22.274 6.181 -0.891 1.00 53.25 650 GLY A CA 1
ATOM 5147 C C . GLY A 1 650 ? -20.811 6.649 -0.862 1.00 53.25 650 GLY A C 1
ATOM 5148 O O . GLY A 1 650 ? -20.196 6.808 0.196 1.00 53.25 650 GLY A O 1
ATOM 5149 N N . THR A 1 651 ? -20.252 6.912 -2.047 1.00 48.19 651 THR A N 1
ATOM 5150 C CA . THR A 1 651 ? -18.906 7.481 -2.225 1.00 48.19 651 THR A CA 1
ATOM 5151 C C . THR A 1 651 ? -18.806 8.844 -1.530 1.00 48.19 651 THR A C 1
ATOM 5153 O O . THR A 1 651 ? -19.525 9.769 -1.898 1.00 48.19 651 THR A O 1
ATOM 5156 N N . GLY A 1 652 ? -17.922 8.980 -0.534 1.00 49.38 652 GLY A N 1
ATOM 5157 C CA . GLY A 1 652 ? -17.743 10.216 0.250 1.00 49.38 652 GLY A CA 1
ATOM 5158 C C . GLY A 1 652 ? -17.984 10.082 1.761 1.00 49.38 652 GLY A C 1
ATOM 5159 O O . GLY A 1 652 ? -17.698 11.023 2.501 1.00 49.38 652 GLY A O 1
ATOM 5160 N N . HIS A 1 653 ? -18.436 8.912 2.225 1.00 57.94 653 HIS A N 1
ATOM 5161 C CA . HIS A 1 653 ? -18.728 8.600 3.632 1.00 57.94 653 HIS A CA 1
ATOM 5162 C C . HIS A 1 653 ? -17.802 7.503 4.204 1.00 57.94 653 HIS A C 1
ATOM 5164 O O . HIS A 1 653 ? -18.238 6.531 4.811 1.00 57.94 653 HIS A O 1
ATOM 5170 N N . GLU A 1 654 ? -16.488 7.633 4.016 1.00 59.94 654 GLU A N 1
ATOM 5171 C CA . GLU A 1 654 ? -15.496 6.595 4.382 1.00 59.94 654 GLU A CA 1
ATOM 5172 C C . GLU A 1 654 ? -15.406 6.301 5.884 1.00 59.94 654 GLU A C 1
ATOM 5174 O O . GLU A 1 654 ? -15.206 5.153 6.282 1.00 59.94 654 GLU A O 1
ATOM 5179 N N . ASN A 1 655 ? -15.660 7.308 6.725 1.00 61.12 655 ASN A N 1
ATOM 5180 C CA . ASN A 1 655 ? -15.804 7.118 8.169 1.00 61.12 655 ASN A CA 1
ATOM 5181 C C . ASN A 1 655 ? -16.974 6.175 8.518 1.00 61.12 655 ASN A C 1
ATOM 5183 O O . ASN A 1 655 ? -16.936 5.504 9.550 1.00 61.12 655 ASN A O 1
ATOM 5187 N N . ASP A 1 656 ? -17.996 6.091 7.663 1.00 74.81 656 ASP A N 1
ATOM 5188 C CA . ASP A 1 656 ? -19.180 5.263 7.890 1.00 74.81 656 ASP A CA 1
ATOM 5189 C C . ASP A 1 656 ? -18.955 3.813 7.437 1.00 74.81 656 ASP A C 1
ATOM 5191 O O . ASP A 1 656 ? -19.541 2.897 8.016 1.00 74.81 656 ASP A O 1
ATOM 5195 N N . LEU A 1 657 ? -18.027 3.577 6.496 1.00 82.75 657 LEU A N 1
ATOM 5196 C CA . LEU A 1 657 ? -17.630 2.232 6.065 1.00 82.75 657 LEU A CA 1
ATOM 5197 C C . LEU A 1 657 ? -17.039 1.424 7.224 1.00 82.75 657 LEU A C 1
ATOM 5199 O O . LEU A 1 657 ? -17.520 0.332 7.531 1.00 82.75 657 LEU A O 1
ATOM 5203 N N . LEU A 1 658 ? -16.031 1.970 7.912 1.00 83.56 658 LEU A N 1
ATOM 5204 C CA . LEU A 1 658 ? -15.431 1.284 9.058 1.00 83.56 658 LEU A CA 1
ATOM 5205 C C . LEU A 1 658 ? -16.428 1.146 10.212 1.00 83.56 658 LEU A C 1
ATOM 5207 O O . LEU A 1 658 ? -16.466 0.098 10.854 1.00 83.56 658 LEU A O 1
ATOM 5211 N N . ARG A 1 659 ? -17.283 2.150 10.456 1.00 84.50 659 ARG A N 1
ATOM 5212 C CA . ARG A 1 659 ? -18.364 2.040 11.453 1.00 84.50 659 ARG A CA 1
ATOM 5213 C C . ARG A 1 659 ? -19.331 0.901 11.113 1.00 84.50 659 ARG A C 1
ATOM 5215 O O . ARG A 1 659 ? -19.671 0.122 12.000 1.00 84.50 659 ARG A O 1
ATOM 5222 N N . CYS A 1 660 ? -19.727 0.760 9.850 1.00 88.12 660 CYS A N 1
ATOM 5223 C CA . CYS A 1 660 ? -20.586 -0.327 9.384 1.00 88.12 660 CYS A CA 1
ATOM 5224 C C . CYS A 1 660 ? -19.934 -1.702 9.563 1.00 88.12 660 CYS A C 1
ATOM 5226 O O . CYS A 1 660 ? -20.565 -2.615 10.107 1.00 88.12 660 CYS A O 1
ATOM 5228 N N . LEU A 1 661 ? -18.661 -1.835 9.180 1.00 89.31 661 LEU A N 1
ATOM 5229 C CA . LEU A 1 661 ? -17.891 -3.063 9.374 1.00 89.31 661 LEU A CA 1
ATOM 5230 C C . LEU A 1 661 ? -17.758 -3.417 10.860 1.00 89.31 661 LEU A C 1
ATOM 5232 O O . LEU A 1 661 ? -17.996 -4.562 11.234 1.00 89.31 661 LEU A O 1
ATOM 5236 N N . ILE A 1 662 ? -17.460 -2.441 11.725 1.00 88.75 662 ILE A N 1
ATOM 5237 C CA . ILE A 1 662 ? -17.369 -2.651 13.177 1.00 88.75 662 ILE A CA 1
ATOM 5238 C C . ILE A 1 662 ? -18.718 -3.078 13.764 1.00 88.75 662 ILE A C 1
ATOM 5240 O O . ILE A 1 662 ? -18.754 -4.010 14.564 1.00 88.75 662 ILE A O 1
ATOM 5244 N N . ASN A 1 663 ? -19.823 -2.454 13.354 1.00 86.50 663 ASN A N 1
ATOM 5245 C CA . ASN A 1 663 ? -21.158 -2.808 13.845 1.00 86.50 663 ASN A CA 1
ATOM 5246 C C . ASN A 1 663 ? -21.568 -4.237 13.452 1.00 86.50 663 ASN A C 1
ATOM 5248 O O . ASN A 1 663 ? -22.291 -4.893 14.198 1.00 86.50 663 ASN A O 1
ATOM 5252 N N . ASN A 1 664 ? -21.082 -4.740 12.313 1.00 89.44 664 ASN A N 1
ATOM 5253 C CA . ASN A 1 664 ? -21.391 -6.083 11.818 1.00 89.44 664 ASN A CA 1
ATOM 5254 C C . ASN A 1 664 ? -20.294 -7.125 12.101 1.00 89.44 664 ASN A C 1
ATOM 5256 O O . ASN A 1 664 ? -20.488 -8.299 11.792 1.00 89.44 664 ASN A O 1
ATOM 5260 N N . LYS A 1 665 ? -19.162 -6.753 12.720 1.00 90.31 665 LYS A N 1
ATOM 5261 C CA . LYS A 1 665 ? -17.979 -7.628 12.879 1.00 90.31 665 LYS A CA 1
ATOM 5262 C C . LYS A 1 665 ? -18.232 -8.936 13.635 1.00 90.31 665 LYS A C 1
ATOM 5264 O O . LYS A 1 665 ? -17.474 -9.889 13.495 1.00 90.31 665 LYS A O 1
ATOM 5269 N N . ASN A 1 666 ? -19.273 -8.965 14.465 1.00 86.88 666 ASN A N 1
ATOM 5270 C CA . ASN A 1 666 ? -19.661 -10.123 15.269 1.00 86.88 666 ASN A CA 1
ATOM 5271 C C . ASN A 1 666 ? -20.870 -10.883 14.692 1.00 86.88 666 ASN A C 1
ATOM 5273 O O . ASN A 1 666 ? -21.364 -11.809 15.332 1.00 86.88 666 ASN A O 1
ATOM 5277 N N . ASN A 1 667 ? -21.347 -10.517 13.497 1.00 88.88 667 ASN A N 1
ATOM 5278 C CA . ASN A 1 667 ? -22.383 -11.264 12.791 1.00 88.88 667 ASN A CA 1
ATOM 5279 C C . ASN A 1 667 ? -21.859 -12.656 12.391 1.00 88.88 667 ASN A C 1
ATOM 5281 O O . ASN A 1 667 ? -20.705 -12.793 11.996 1.00 88.88 667 ASN A O 1
ATOM 5285 N N . GLN A 1 668 ? -22.709 -13.684 12.440 1.00 86.94 668 GLN A N 1
ATOM 5286 C CA . GLN A 1 668 ? -22.338 -15.052 12.051 1.00 86.94 668 GLN A CA 1
ATOM 5287 C C . GLN A 1 668 ? -21.862 -15.163 10.595 1.00 86.94 668 GLN A C 1
ATOM 5289 O O . GLN A 1 668 ? -21.035 -16.014 10.290 1.00 86.94 668 GLN A O 1
ATOM 5294 N N . LYS A 1 669 ? -22.368 -14.303 9.700 1.00 90.56 669 LYS A N 1
ATOM 5295 C CA . LYS A 1 669 ? -21.961 -14.261 8.287 1.00 90.56 669 LYS A CA 1
ATOM 5296 C C . LYS A 1 669 ? -20.653 -13.491 8.049 1.00 90.56 669 LYS A C 1
ATOM 5298 O O . LYS A 1 669 ? -20.230 -13.395 6.903 1.00 90.56 669 LYS A O 1
ATOM 5303 N N . MET A 1 670 ? -20.040 -12.915 9.088 1.00 91.00 670 MET A N 1
ATOM 5304 C CA . MET A 1 670 ? -18.782 -12.177 8.969 1.00 91.00 670 MET A CA 1
ATOM 5305 C C . MET A 1 670 ? -17.606 -13.135 8.750 1.00 91.00 670 MET A C 1
ATOM 5307 O O . MET A 1 670 ? -17.390 -14.053 9.540 1.00 91.00 670 MET A O 1
ATOM 5311 N N . ASP A 1 671 ? -16.808 -12.885 7.713 1.00 91.94 671 ASP A N 1
ATOM 5312 C CA . ASP A 1 671 ? -15.587 -13.646 7.453 1.00 91.94 671 ASP A CA 1
ATOM 5313 C C . ASP A 1 671 ? -14.545 -13.451 8.572 1.00 91.94 671 ASP A C 1
ATOM 5315 O O . ASP A 1 671 ? -14.298 -12.336 9.044 1.00 91.94 671 ASP A O 1
ATOM 5319 N N . PHE A 1 672 ? -13.888 -14.541 8.975 1.00 90.12 672 PHE A N 1
ATOM 5320 C CA . PHE A 1 672 ? -12.914 -14.530 10.069 1.00 90.12 672 PHE A CA 1
ATOM 5321 C C . PHE A 1 672 ? -11.684 -13.651 9.776 1.00 90.12 672 PHE A C 1
ATOM 5323 O O . PHE A 1 672 ? -11.170 -12.983 10.680 1.00 90.12 672 PHE A O 1
ATOM 5330 N N . ARG A 1 673 ? -11.209 -13.602 8.521 1.00 89.06 673 ARG A N 1
ATOM 5331 C CA . ARG A 1 673 ? -10.056 -12.772 8.127 1.00 89.06 673 ARG A CA 1
ATOM 5332 C C . ARG A 1 673 ? -10.433 -11.296 8.098 1.00 89.06 673 ARG A C 1
ATOM 5334 O O . ARG A 1 673 ? -9.643 -10.469 8.558 1.00 89.06 673 ARG A O 1
ATOM 5341 N N . CYS A 1 674 ? -11.636 -10.967 7.623 1.00 90.94 674 CYS A N 1
ATOM 5342 C CA . CYS A 1 674 ? -12.164 -9.606 7.711 1.00 90.94 674 CYS A CA 1
ATOM 5343 C C . CYS A 1 674 ? -12.309 -9.165 9.175 1.00 90.94 674 CYS A C 1
ATOM 5345 O O . CYS A 1 674 ? -11.772 -8.126 9.560 1.00 90.94 674 CYS A O 1
ATOM 5347 N N . LYS A 1 675 ? -12.928 -9.995 10.028 1.00 90.44 675 LYS A N 1
ATOM 5348 C CA . LYS A 1 675 ? -13.050 -9.730 11.470 1.00 90.44 675 LYS A CA 1
ATOM 5349 C C . LYS A 1 675 ? -11.691 -9.450 12.117 1.00 90.44 675 LYS A C 1
ATOM 5351 O O . LYS A 1 675 ? -11.536 -8.444 12.807 1.00 90.44 675 LYS A O 1
ATOM 5356 N N . THR A 1 676 ? -10.698 -10.298 11.854 1.00 86.81 676 THR A N 1
ATOM 5357 C CA . THR A 1 676 ? -9.335 -10.135 12.387 1.00 86.81 676 THR A CA 1
ATOM 5358 C C . THR A 1 676 ? -8.695 -8.825 11.918 1.00 86.81 676 THR A C 1
ATOM 5360 O O . THR A 1 676 ? -8.039 -8.137 12.699 1.00 86.81 676 THR A O 1
ATOM 5363 N N . SER A 1 677 ? -8.911 -8.443 10.657 1.00 85.31 677 SER A N 1
ATOM 5364 C CA . SER A 1 677 ? -8.389 -7.191 10.092 1.00 85.31 677 SER A CA 1
ATOM 5365 C C . SER A 1 677 ? -9.047 -5.958 10.722 1.00 85.31 677 SER A C 1
ATOM 5367 O O . SER A 1 677 ? -8.350 -5.001 11.059 1.00 85.31 677 SER A O 1
ATOM 5369 N N . ILE A 1 678 ? -10.360 -6.006 10.981 1.00 88.88 678 ILE A N 1
ATOM 5370 C CA . ILE A 1 678 ? -11.087 -4.956 11.711 1.00 88.88 678 ILE A CA 1
ATOM 5371 C C . ILE A 1 678 ? -10.546 -4.824 13.141 1.00 88.88 678 ILE A C 1
ATOM 5373 O O . ILE A 1 678 ? -10.230 -3.720 13.581 1.00 88.88 678 ILE A O 1
ATOM 5377 N N . GLU A 1 679 ? -10.395 -5.931 13.872 1.00 87.75 679 GLU A N 1
ATOM 5378 C CA . GLU A 1 679 ? -9.870 -5.910 15.246 1.00 87.75 679 GLU A CA 1
ATOM 5379 C C . GLU A 1 679 ? -8.435 -5.373 15.303 1.00 87.75 679 GLU A C 1
ATOM 5381 O O . GLU A 1 679 ? -8.097 -4.584 16.187 1.00 87.75 679 GLU A O 1
ATOM 5386 N N . HIS A 1 680 ? -7.602 -5.743 14.329 1.00 83.50 680 HIS A N 1
ATOM 5387 C CA . HIS A 1 680 ? -6.253 -5.208 14.191 1.00 83.50 680 HIS A CA 1
ATOM 5388 C C . HIS A 1 680 ? -6.261 -3.682 14.023 1.00 83.50 680 HIS A C 1
ATOM 5390 O O . HIS A 1 680 ? -5.548 -2.978 14.746 1.00 83.50 680 HIS A O 1
ATOM 5396 N N . HIS A 1 681 ? -7.121 -3.172 13.138 1.00 83.38 681 HIS A N 1
ATOM 5397 C CA . HIS A 1 681 ? -7.306 -1.740 12.921 1.00 83.38 681 HIS A CA 1
ATOM 5398 C C . HIS A 1 681 ? -7.784 -1.026 14.203 1.00 83.38 681 HIS A C 1
ATOM 5400 O O . HIS A 1 681 ? -7.220 -0.001 14.601 1.00 83.38 681 HIS A O 1
ATOM 5406 N N . GLN A 1 682 ? -8.752 -1.612 14.923 1.00 85.81 682 GLN A N 1
ATOM 5407 C CA . GLN A 1 682 ? -9.235 -1.087 16.206 1.00 85.81 682 GLN A CA 1
ATOM 5408 C C . GLN A 1 682 ? -8.110 -1.008 17.251 1.00 85.81 682 GLN A C 1
ATOM 5410 O O . GLN A 1 682 ? -7.982 0.022 17.911 1.00 85.81 682 GLN A O 1
ATOM 5415 N N . ILE A 1 683 ? -7.245 -2.026 17.359 1.00 84.31 683 ILE A N 1
ATOM 5416 C CA . ILE A 1 683 ? -6.120 -2.052 18.313 1.00 84.31 683 ILE A CA 1
ATOM 5417 C C . ILE A 1 683 ? -5.060 -0.997 17.981 1.00 84.31 683 ILE A C 1
ATOM 5419 O O . ILE A 1 683 ? -4.577 -0.306 18.883 1.00 84.31 683 ILE A O 1
ATOM 5423 N N . ILE A 1 684 ? -4.674 -0.857 16.709 1.00 81.69 684 ILE A N 1
ATOM 5424 C CA . ILE A 1 684 ? -3.654 0.122 16.300 1.00 81.69 684 ILE A CA 1
ATOM 5425 C C . ILE A 1 684 ? -4.112 1.546 16.618 1.00 81.69 684 ILE A C 1
ATOM 5427 O O . ILE A 1 684 ? -3.325 2.331 17.158 1.00 81.69 684 ILE A O 1
ATOM 5431 N N . SER A 1 685 ? -5.393 1.849 16.383 1.00 82.31 685 SER A N 1
ATOM 5432 C CA . SER A 1 685 ? -5.965 3.175 16.642 1.00 82.31 685 SER A CA 1
ATOM 5433 C C . SER A 1 685 ? -5.814 3.636 18.101 1.00 82.31 685 SER A C 1
ATOM 5435 O O . SER A 1 685 ? -5.815 4.831 18.380 1.00 82.31 685 SER A O 1
ATOM 5437 N N . LEU A 1 686 ? -5.620 2.718 19.055 1.00 83.81 686 LEU A N 1
ATOM 5438 C CA . LEU A 1 686 ? -5.521 3.041 20.483 1.00 83.81 686 LEU A CA 1
ATOM 5439 C C . LEU A 1 686 ? -4.184 3.681 20.879 1.00 83.81 686 LEU A C 1
ATOM 5441 O O . LEU A 1 686 ? -4.100 4.287 21.953 1.00 83.81 686 LEU A O 1
ATOM 5445 N N . LYS A 1 687 ? -3.137 3.530 20.055 1.00 80.69 687 LYS A N 1
ATOM 5446 C CA . LYS A 1 687 ? -1.741 3.799 20.443 1.00 80.69 687 LYS A CA 1
ATOM 5447 C C . LYS A 1 687 ? -1.341 5.274 20.470 1.00 80.69 687 LYS A C 1
ATOM 5449 O O . LYS A 1 687 ? -0.421 5.607 21.211 1.00 80.69 687 LYS A O 1
ATOM 5454 N N . ASP A 1 688 ? -2.019 6.148 19.728 1.00 83.00 688 ASP A N 1
ATOM 5455 C CA . ASP A 1 688 ? -1.696 7.581 19.624 1.00 83.00 688 ASP A CA 1
ATOM 5456 C C . ASP A 1 688 ? -2.987 8.420 19.630 1.00 83.00 688 ASP A C 1
ATOM 5458 O O . ASP A 1 688 ? -4.015 7.985 19.116 1.00 83.00 688 ASP A O 1
ATOM 5462 N N . LYS A 1 689 ? -2.966 9.611 20.241 1.00 80.75 689 LYS A N 1
ATOM 5463 C CA . LYS A 1 689 ? -4.111 10.542 20.263 1.00 80.75 689 LYS A CA 1
ATOM 5464 C C . LYS A 1 689 ? -4.461 11.050 18.857 1.00 80.75 689 LYS A C 1
ATOM 5466 O O . LYS A 1 689 ? -5.626 11.322 18.593 1.00 80.75 689 LYS A O 1
ATOM 5471 N N . ALA A 1 690 ? -3.497 11.117 17.937 1.00 79.19 690 ALA A N 1
ATOM 5472 C CA . ALA A 1 690 ? -3.731 11.555 16.559 1.00 79.19 690 ALA A CA 1
ATOM 5473 C C . ALA A 1 690 ? -4.625 10.603 15.742 1.00 79.19 690 ALA A C 1
ATOM 5475 O O . ALA A 1 690 ? -5.100 10.994 14.679 1.00 79.19 690 ALA A O 1
ATOM 5476 N N . PHE A 1 691 ? -4.845 9.379 16.230 1.00 82.88 691 PHE A N 1
ATOM 5477 C CA . PHE A 1 691 ? -5.690 8.355 15.609 1.00 82.88 691 PHE A CA 1
ATOM 5478 C C . PHE A 1 691 ? -7.164 8.434 16.040 1.00 82.88 691 PHE A C 1
ATOM 5480 O O . PHE A 1 691 ? -7.962 7.560 15.704 1.00 82.88 691 PHE A O 1
ATOM 5487 N N . LEU A 1 692 ? -7.546 9.459 16.812 1.00 80.25 692 LEU A N 1
ATOM 5488 C CA . LEU A 1 692 ? -8.957 9.789 17.014 1.00 80.25 692 LEU A CA 1
ATOM 5489 C C . LEU A 1 692 ? -9.597 10.116 15.663 1.00 80.25 692 LEU A C 1
ATOM 5491 O O . LEU A 1 692 ? -8.987 10.825 14.862 1.00 80.25 692 LEU A O 1
ATOM 5495 N N . SER A 1 693 ? -10.813 9.620 15.426 1.00 76.56 693 SER A N 1
ATOM 5496 C CA . SER A 1 693 ? -11.534 9.908 14.185 1.00 76.56 693 SER A CA 1
ATOM 5497 C C . SER A 1 693 ? -11.739 11.414 14.022 1.00 76.56 693 SER A C 1
ATOM 5499 O O . SER A 1 693 ? -11.879 12.144 15.005 1.00 76.56 693 SER A O 1
ATOM 5501 N N . GLU A 1 694 ? -11.776 11.889 12.779 1.00 76.81 694 GLU A N 1
ATOM 5502 C CA . GLU A 1 694 ? -11.976 13.313 12.483 1.00 76.81 694 GLU A CA 1
ATOM 5503 C C . GLU A 1 694 ? -13.297 13.826 13.082 1.00 76.81 694 GLU A C 1
ATOM 5505 O O . GLU A 1 694 ? -13.346 14.905 13.665 1.00 76.81 694 GLU A O 1
ATOM 5510 N N . GLN A 1 695 ? -14.350 13.003 13.038 1.00 78.12 695 GLN A N 1
ATOM 5511 C CA . GLN A 1 695 ? -15.639 13.305 13.666 1.00 78.12 695 GLN A CA 1
ATOM 5512 C C . GLN A 1 695 ? -15.525 13.453 15.190 1.00 78.12 695 GLN A C 1
ATOM 5514 O O . GLN A 1 695 ? -16.120 14.370 15.751 1.00 78.12 695 GLN A O 1
ATOM 5519 N N . PHE A 1 696 ? -14.754 12.585 15.856 1.00 85.19 696 PHE A N 1
ATOM 5520 C CA . PHE A 1 696 ? -14.520 12.681 17.296 1.00 85.19 696 PHE A CA 1
ATOM 5521 C C . PHE A 1 696 ? -13.716 13.936 17.638 1.00 85.19 696 PHE A C 1
ATOM 5523 O O . PHE A 1 696 ? -14.081 14.661 18.556 1.00 85.19 696 PHE A O 1
ATOM 5530 N N . GLN A 1 697 ? -12.644 14.216 16.887 1.00 83.75 697 GLN A N 1
ATOM 5531 C CA . GLN A 1 697 ? -11.822 15.412 17.094 1.00 83.75 697 GLN A CA 1
ATOM 5532 C C . GLN A 1 697 ? -12.648 16.688 16.924 1.00 83.75 697 GLN A C 1
ATOM 5534 O O . GLN A 1 697 ? -12.580 17.551 17.787 1.00 83.75 697 GLN A O 1
ATOM 5539 N N . LYS A 1 698 ? -13.477 16.765 15.877 1.00 85.88 698 LYS A N 1
ATOM 5540 C CA . LYS A 1 698 ? -14.326 17.928 15.591 1.00 85.88 698 LYS A CA 1
ATOM 5541 C C . LYS A 1 698 ? -15.425 18.138 16.640 1.00 85.88 698 LYS A C 1
ATOM 5543 O O . LYS A 1 698 ? -15.647 19.261 17.068 1.00 85.88 698 LYS A O 1
ATOM 5548 N N . LYS A 1 699 ? -16.119 17.073 17.062 1.00 89.19 699 LYS A N 1
ATOM 5549 C CA . LYS A 1 699 ? -17.237 17.175 18.024 1.00 89.19 699 LYS A CA 1
ATOM 5550 C C . LYS A 1 699 ? -16.792 17.340 19.482 1.00 89.19 699 LYS A C 1
ATOM 5552 O O . LYS A 1 699 ? -17.563 17.854 20.284 1.00 89.19 699 LYS A O 1
ATOM 5557 N N . CYS A 1 700 ? -15.580 16.896 19.825 1.00 90.38 700 CYS A N 1
ATOM 5558 C CA . CYS A 1 700 ? -15.000 16.991 21.171 1.00 90.38 700 CYS A CA 1
ATOM 5559 C C . CYS A 1 700 ? -13.854 18.015 21.276 1.00 90.38 700 CYS A C 1
ATOM 5561 O O . CYS A 1 700 ? -13.059 17.936 22.211 1.00 90.38 700 CYS A O 1
ATOM 5563 N N . GLU A 1 701 ? -13.686 18.917 20.304 1.00 88.44 701 GLU A N 1
ATOM 5564 C CA . GLU A 1 701 ? -12.496 19.777 20.203 1.00 88.44 701 GLU A CA 1
ATOM 5565 C C . GLU A 1 701 ? -12.250 20.589 21.482 1.00 88.44 701 GLU A C 1
ATOM 5567 O O . GLU A 1 701 ? -11.149 20.555 22.038 1.00 88.44 701 GLU A O 1
ATOM 5572 N N . LYS A 1 702 ? -13.304 21.239 21.989 1.00 89.12 702 LYS A N 1
ATOM 5573 C CA . LYS A 1 702 ? -13.278 22.062 23.202 1.00 89.12 702 LYS A CA 1
ATOM 5574 C C . LYS A 1 702 ? -12.920 21.241 24.443 1.00 89.12 702 LYS A C 1
ATOM 5576 O O . LYS A 1 702 ? -12.029 21.599 25.207 1.00 89.12 702 LYS A O 1
ATOM 5581 N N . GLU A 1 703 ? -13.568 20.097 24.631 1.00 90.44 703 GLU A N 1
ATOM 5582 C CA . GLU A 1 703 ? -13.343 19.233 25.791 1.00 90.44 703 GLU A CA 1
ATOM 5583 C C . GLU A 1 703 ? -11.926 18.634 25.795 1.00 90.44 703 GLU A C 1
ATOM 5585 O O . GLU A 1 703 ? -11.321 18.414 26.850 1.00 90.44 703 GLU A O 1
ATOM 5590 N N . LEU A 1 704 ? -11.373 18.364 24.609 1.00 88.75 704 LEU A N 1
ATOM 5591 C CA . LEU A 1 704 ? -10.033 17.807 24.448 1.00 88.75 704 LEU A CA 1
ATOM 5592 C C . LEU A 1 704 ? -8.924 18.797 24.813 1.00 88.75 704 LEU A C 1
ATOM 5594 O O . LEU A 1 704 ? -7.881 18.354 25.308 1.00 88.75 704 LEU A O 1
ATOM 5598 N N . THR A 1 705 ? -9.120 20.088 24.550 1.00 86.62 705 THR A N 1
ATOM 5599 C CA . THR A 1 705 ? -8.158 21.149 24.875 1.00 86.62 705 THR A CA 1
ATOM 5600 C C . THR A 1 705 ? -8.292 21.597 26.327 1.00 86.62 705 THR A C 1
ATOM 5602 O O . THR A 1 705 ? -7.279 21.685 27.018 1.00 86.62 705 THR A O 1
ATOM 5605 N N . GLU A 1 706 ? -9.518 21.785 26.820 1.00 88.75 706 GLU A N 1
ATOM 5606 C CA . GLU A 1 706 ? -9.781 22.306 28.167 1.00 88.75 706 GLU A CA 1
ATOM 5607 C C . GLU A 1 706 ? -9.573 21.261 29.273 1.00 88.75 706 GLU A C 1
ATOM 5609 O O . GLU A 1 706 ? -9.061 21.587 30.344 1.00 88.75 706 GLU A O 1
ATOM 5614 N N . HIS A 1 707 ? -9.953 19.997 29.046 1.00 88.12 707 HIS A N 1
ATOM 5615 C CA . HIS A 1 707 ? -10.012 19.004 30.128 1.00 88.12 707 HIS A CA 1
ATOM 5616 C C . HIS A 1 707 ? -9.030 17.837 29.987 1.00 88.12 707 HIS A C 1
ATOM 5618 O O . HIS A 1 707 ? -8.661 17.217 30.986 1.00 88.12 707 HIS A O 1
ATOM 5624 N N . CYS A 1 708 ? -8.571 17.525 28.769 1.00 88.69 708 CYS A N 1
ATOM 5625 C CA . CYS A 1 708 ? -7.650 16.409 28.518 1.00 88.69 708 CYS A CA 1
ATOM 5626 C C . CYS A 1 708 ? -6.407 16.771 27.657 1.00 88.69 708 CYS A C 1
ATOM 5628 O O . CYS A 1 708 ? -6.037 15.980 26.770 1.00 88.69 708 CYS A O 1
ATOM 5630 N N . PRO A 1 709 ? -5.692 17.893 27.913 1.00 82.38 709 PRO A N 1
ATOM 5631 C CA . PRO A 1 709 ? -4.583 18.339 27.060 1.00 82.38 709 PRO A CA 1
ATOM 5632 C C . PRO A 1 709 ? -3.367 17.391 27.080 1.00 82.38 709 PRO A C 1
ATOM 5634 O O . PRO A 1 709 ? -2.750 17.156 26.043 1.00 82.38 709 PRO A O 1
ATOM 5637 N N . GLY A 1 710 ? -3.063 16.752 28.218 1.00 79.31 710 GLY A N 1
ATOM 5638 C CA . GLY A 1 710 ? -1.845 15.940 28.411 1.00 79.31 710 GLY A CA 1
ATOM 5639 C C . GLY A 1 710 ? -1.913 14.461 27.993 1.00 79.31 710 GLY A C 1
ATOM 5640 O O . GLY A 1 710 ? -0.963 13.710 28.224 1.00 79.31 710 GLY A O 1
ATOM 5641 N N . LYS A 1 711 ? -3.024 13.978 27.421 1.00 84.81 711 LYS A N 1
ATOM 5642 C CA . LYS A 1 711 ? -3.167 12.550 27.070 1.00 84.81 711 LYS A CA 1
ATOM 5643 C C . LYS A 1 711 ? -2.540 12.251 25.704 1.00 84.81 711 LYS A C 1
ATOM 5645 O O . LYS A 1 711 ? -2.975 12.776 24.689 1.00 84.81 711 LYS A O 1
ATOM 5650 N N . LYS A 1 712 ? -1.534 11.366 25.667 1.00 82.06 712 LYS A N 1
ATOM 5651 C CA . LYS A 1 712 ? -0.792 11.012 24.434 1.00 82.06 712 LYS A CA 1
ATOM 5652 C C . LYS A 1 712 ? -1.449 9.916 23.581 1.00 82.06 712 LYS A C 1
ATOM 5654 O O . LYS A 1 712 ? -1.106 9.776 22.413 1.00 82.06 712 LYS A O 1
ATOM 5659 N N . THR A 1 713 ? -2.375 9.129 24.135 1.00 85.06 713 THR A N 1
ATOM 5660 C CA . THR A 1 713 ? -3.002 7.976 23.457 1.00 85.06 713 THR A CA 1
ATOM 5661 C C . THR A 1 713 ? -4.510 8.167 23.287 1.00 85.06 713 THR A C 1
ATOM 5663 O O . THR A 1 713 ? -5.152 8.813 24.123 1.00 85.06 713 THR A O 1
ATOM 5666 N N . LYS A 1 714 ? -5.105 7.567 22.244 1.00 85.94 714 LYS A N 1
ATOM 5667 C CA . LYS A 1 714 ? -6.567 7.536 22.053 1.00 85.94 714 LYS A CA 1
ATOM 5668 C C . LYS A 1 714 ? -7.268 6.906 23.261 1.00 85.94 714 LYS A C 1
ATOM 5670 O O . LYS A 1 714 ? -8.174 7.512 23.826 1.00 85.94 714 LYS A O 1
ATOM 5675 N N . SER A 1 715 ? -6.786 5.751 23.732 1.00 85.94 715 SER A N 1
ATOM 5676 C CA . SER A 1 715 ? -7.367 5.059 24.898 1.00 85.94 715 SER A CA 1
ATOM 5677 C C . SER A 1 715 ? -7.319 5.904 26.183 1.00 85.94 715 SER A C 1
ATOM 5679 O O . SER A 1 715 ? -8.310 5.974 26.918 1.00 85.94 715 SER A O 1
ATOM 5681 N N . GLY A 1 716 ? -6.206 6.609 26.426 1.00 86.12 716 GLY A N 1
ATOM 5682 C CA . GLY A 1 716 ? -6.061 7.505 27.576 1.00 86.12 716 GLY A CA 1
ATOM 5683 C C . GLY A 1 716 ? -6.944 8.752 27.481 1.00 86.12 716 GLY A C 1
ATOM 5684 O O . GLY A 1 716 ? -7.446 9.226 28.498 1.00 86.12 716 GLY A O 1
ATOM 5685 N N . THR A 1 717 ? -7.179 9.250 26.266 1.00 88.69 717 THR A N 1
ATOM 5686 C CA . THR A 1 717 ? -8.084 10.378 26.004 1.00 88.69 717 THR A CA 1
ATOM 5687 C C . THR A 1 717 ? -9.541 9.989 26.262 1.00 88.69 717 THR A C 1
ATOM 5689 O O . THR A 1 717 ? -10.232 10.668 27.016 1.00 88.69 717 THR A O 1
ATOM 5692 N N . ILE A 1 718 ? -9.979 8.840 25.735 1.00 89.31 718 ILE A N 1
ATOM 5693 C CA . ILE A 1 718 ? -11.320 8.287 25.987 1.00 89.31 718 ILE A CA 1
ATOM 5694 C C . ILE A 1 718 ? -11.533 8.041 27.487 1.00 89.31 718 ILE A C 1
ATOM 5696 O O . ILE A 1 718 ? -12.598 8.342 28.018 1.00 89.31 718 ILE A O 1
ATOM 5700 N N . GLN A 1 719 ? -10.518 7.533 28.196 1.00 87.62 719 GLN A N 1
ATOM 5701 C CA . GLN A 1 719 ? -10.609 7.300 29.641 1.00 87.62 719 GLN A CA 1
ATOM 5702 C C . GLN A 1 719 ? -10.718 8.599 30.450 1.00 87.62 719 GLN A C 1
ATOM 5704 O O . GLN A 1 719 ? -11.427 8.624 31.453 1.00 87.62 719 GLN A O 1
ATOM 5709 N N . CYS A 1 720 ? -10.028 9.658 30.019 1.00 90.50 720 CYS A N 1
ATOM 5710 C CA . CYS A 1 720 ? -10.110 10.983 30.629 1.00 90.50 720 CYS A CA 1
ATOM 5711 C C . CYS A 1 720 ? -11.530 11.554 30.507 1.00 90.50 720 CYS A C 1
ATOM 5713 O O . CYS A 1 720 ? -12.160 11.842 31.523 1.00 90.50 720 CYS A O 1
ATOM 5715 N N . LEU A 1 721 ? -12.077 11.593 29.286 1.00 91.25 721 LEU A N 1
ATOM 5716 C CA . LEU A 1 721 ? -13.437 12.077 29.036 1.00 91.25 721 LEU A CA 1
ATOM 5717 C C . LEU A 1 721 ? -14.492 11.229 29.758 1.00 91.25 721 LEU A C 1
ATOM 5719 O O . LEU A 1 721 ? -15.389 11.776 30.387 1.00 91.25 721 LEU A O 1
ATOM 5723 N N . ALA A 1 722 ? -14.361 9.899 29.759 1.00 88.88 722 ALA A N 1
ATOM 5724 C CA . ALA A 1 722 ? -15.275 9.027 30.501 1.00 88.88 722 ALA A CA 1
ATOM 5725 C C . ALA A 1 722 ? -15.235 9.277 32.018 1.00 88.88 722 ALA A C 1
ATOM 5727 O O . ALA A 1 722 ? -16.274 9.234 32.675 1.00 88.88 722 ALA A O 1
ATOM 5728 N N . GLY A 1 723 ? -14.052 9.567 32.572 1.00 86.69 723 GLY A N 1
ATOM 5729 C CA . GLY A 1 723 ? -13.898 9.956 33.973 1.00 86.69 723 GLY A CA 1
ATOM 5730 C C . GLY A 1 723 ? -14.575 11.289 34.292 1.00 86.69 723 GLY A C 1
ATOM 5731 O O . GLY A 1 723 ? -15.226 11.401 35.326 1.00 86.69 723 GLY A O 1
ATOM 5732 N N . ILE A 1 724 ? -14.490 12.266 33.387 1.00 87.31 724 ILE A N 1
ATOM 5733 C CA . ILE A 1 724 ? -15.188 13.550 33.523 1.00 87.31 724 ILE A CA 1
ATOM 5734 C C . ILE A 1 724 ? -16.700 13.347 33.454 1.00 87.31 724 ILE A C 1
ATOM 5736 O O . ILE A 1 724 ? -17.388 13.877 34.314 1.00 87.31 724 ILE A O 1
ATOM 5740 N N . VAL A 1 725 ? -17.221 12.531 32.525 1.00 85.75 725 VAL A N 1
ATOM 5741 C CA . VAL A 1 725 ? -18.665 12.221 32.482 1.00 85.75 725 VAL A CA 1
ATOM 5742 C C . VAL A 1 725 ? -19.127 11.562 33.783 1.00 85.75 725 VAL A C 1
ATOM 5744 O O . VAL A 1 725 ? -20.190 11.901 34.295 1.00 85.75 725 VAL A O 1
ATOM 5747 N N . LEU A 1 726 ? -18.337 10.634 34.333 1.00 81.56 726 LEU A N 1
ATOM 5748 C CA . LEU A 1 726 ? -18.637 10.012 35.623 1.00 81.56 726 LEU A CA 1
ATOM 5749 C C . LEU A 1 726 ? -18.705 11.069 36.736 1.00 81.56 726 LEU A C 1
ATOM 5751 O O . LEU A 1 726 ? -19.674 11.104 37.486 1.00 81.56 726 LEU A O 1
ATOM 5755 N N . GLN A 1 727 ? -17.718 11.964 36.807 1.00 81.12 727 GLN A N 1
ATOM 5756 C CA . GLN A 1 727 ? -17.714 13.064 37.774 1.00 81.12 727 GLN A CA 1
ATOM 5757 C C . GLN A 1 727 ? -18.864 14.052 37.556 1.00 81.12 727 GLN A C 1
ATOM 5759 O O . GLN A 1 727 ? -19.429 14.527 38.528 1.00 81.12 727 GLN A O 1
ATOM 5764 N N . ASP A 1 728 ? -19.215 14.356 36.311 1.00 81.81 728 ASP A N 1
ATOM 5765 C CA . ASP A 1 728 ? -20.286 15.281 35.932 1.00 81.81 728 ASP A CA 1
ATOM 5766 C C . ASP A 1 728 ? -21.651 14.789 36.395 1.00 81.81 728 ASP A C 1
ATOM 5768 O O . ASP A 1 728 ? -22.454 15.550 36.941 1.00 81.81 728 ASP A O 1
ATOM 5772 N N . VAL A 1 729 ? -21.890 13.485 36.253 1.00 73.25 729 VAL A N 1
ATOM 5773 C CA . VAL A 1 729 ? -23.110 12.868 36.766 1.00 73.25 729 VAL A CA 1
ATOM 5774 C C . VAL A 1 729 ? -23.143 12.889 38.294 1.00 73.25 729 VAL A C 1
ATOM 5776 O O . VAL A 1 729 ? -24.196 13.200 38.843 1.00 73.25 729 VAL A O 1
ATOM 5779 N N . LEU A 1 730 ? -22.005 12.676 38.964 1.00 69.19 730 LEU A N 1
ATOM 5780 C CA . LEU A 1 730 ? -21.909 12.720 40.430 1.00 69.19 730 LEU A CA 1
ATOM 5781 C C . LEU A 1 730 ? -21.979 14.146 41.016 1.00 69.19 730 LEU A C 1
ATOM 5783 O O . LEU A 1 730 ? -22.577 14.336 42.067 1.00 69.19 730 LEU A O 1
ATOM 5787 N N . LYS A 1 731 ? -21.383 15.153 40.358 1.00 69.56 731 LYS A N 1
ATOM 5788 C CA . LYS A 1 731 ? -21.225 16.537 40.862 1.00 69.56 731 LYS A CA 1
ATOM 5789 C C . LYS A 1 731 ? -22.174 17.563 40.226 1.00 69.56 731 LYS A C 1
ATOM 5791 O O . LYS A 1 731 ? -22.051 18.751 40.501 1.00 69.56 731 LYS A O 1
ATOM 5796 N N . LYS A 1 732 ? -23.110 17.134 39.369 1.00 65.19 732 LYS A N 1
ATOM 5797 C CA . LYS A 1 732 ? -24.096 18.002 38.682 1.00 65.19 732 LYS A CA 1
ATOM 5798 C C . LYS A 1 732 ? -23.469 19.077 37.777 1.00 65.19 732 LYS A C 1
ATOM 5800 O O . LYS A 1 732 ? -24.045 20.137 37.556 1.00 65.19 732 LYS A O 1
ATOM 5805 N N . THR A 1 733 ? -22.318 18.783 37.189 1.00 74.75 733 THR A N 1
ATOM 5806 C CA . THR A 1 733 ? -21.712 19.608 36.138 1.00 74.75 733 THR A CA 1
ATOM 5807 C C . THR A 1 733 ? -22.017 19.017 34.766 1.00 74.75 733 THR A C 1
ATOM 5809 O O . THR A 1 733 ? -22.258 17.821 34.641 1.00 74.75 733 THR A O 1
ATOM 5812 N N . ASN A 1 734 ? -22.028 19.841 33.721 1.00 81.00 734 ASN A N 1
ATOM 5813 C CA . ASN A 1 734 ? -22.130 19.371 32.340 1.00 81.00 734 ASN A CA 1
ATOM 5814 C C . ASN A 1 734 ? -20.961 19.950 31.545 1.00 81.00 734 ASN A C 1
ATOM 5816 O O . ASN A 1 734 ? -21.124 20.893 30.774 1.00 81.00 734 ASN A O 1
ATOM 5820 N N . ARG A 1 735 ? -19.758 19.444 31.834 1.00 85.81 735 ARG A N 1
ATOM 5821 C CA . ARG A 1 735 ? -18.516 19.906 31.203 1.00 85.81 735 ARG A CA 1
ATOM 5822 C C . ARG A 1 735 ? -18.356 19.336 29.798 1.00 85.81 735 ARG A C 1
ATOM 5824 O O . ARG A 1 735 ? -17.675 19.935 28.979 1.00 85.81 735 ARG A O 1
ATOM 5831 N N . ILE A 1 736 ? -18.990 18.198 29.512 1.00 86.88 736 ILE A N 1
ATOM 5832 C CA . ILE A 1 736 ? -18.939 17.543 28.200 1.00 86.88 736 ILE A CA 1
ATOM 5833 C C . ILE A 1 736 ? -20.257 17.751 27.458 1.00 86.88 736 ILE A C 1
ATOM 5835 O O . ILE A 1 736 ? -21.310 17.320 27.925 1.00 86.88 736 ILE A O 1
ATOM 5839 N N . ASN A 1 737 ? -20.195 18.355 26.271 1.00 88.00 737 ASN A N 1
ATOM 5840 C CA . ASN A 1 737 ? -21.380 18.584 25.450 1.00 88.00 737 ASN A CA 1
ATOM 5841 C C . ASN A 1 737 ? -22.017 17.268 24.928 1.00 88.00 737 ASN A C 1
ATOM 5843 O O . ASN A 1 737 ? -21.369 16.219 24.845 1.00 88.00 737 ASN A O 1
ATOM 5847 N N . GLU A 1 738 ? -23.297 17.308 24.539 1.00 85.38 738 GLU A N 1
ATOM 5848 C CA . GLU A 1 738 ? -24.047 16.111 24.111 1.00 85.38 738 GLU A CA 1
ATOM 5849 C C . GLU A 1 738 ? -23.560 15.501 22.777 1.00 85.38 738 GLU A C 1
ATOM 5851 O O . GLU A 1 738 ? -23.668 14.283 22.580 1.00 85.38 738 GLU A O 1
ATOM 5856 N N . GLU A 1 739 ? -22.973 16.294 21.874 1.00 87.75 739 GLU A N 1
ATOM 5857 C CA . GLU A 1 739 ? -22.397 15.790 20.618 1.00 87.75 739 GLU A CA 1
ATOM 5858 C C . GLU A 1 739 ? -21.136 14.959 20.877 1.00 87.75 739 GLU A C 1
ATOM 5860 O O . GLU A 1 739 ? -21.040 13.810 20.430 1.00 87.75 739 GLU A O 1
ATOM 5865 N N . CYS A 1 740 ? -20.212 15.495 21.675 1.00 90.75 740 CYS A N 1
ATOM 5866 C CA . CYS A 1 740 ? -19.018 14.811 22.142 1.00 90.75 740 CYS A CA 1
ATOM 5867 C C . CYS A 1 740 ? -19.385 13.568 22.954 1.00 90.75 740 CYS A C 1
ATOM 5869 O O . CYS A 1 740 ? -18.824 12.489 22.750 1.00 90.75 740 CYS A O 1
ATOM 5871 N N . ARG A 1 741 ? -20.396 13.668 23.824 1.00 87.56 741 ARG A N 1
ATOM 5872 C CA . ARG A 1 741 ? -20.898 12.533 24.607 1.00 87.56 741 ARG A CA 1
ATOM 5873 C C . ARG A 1 741 ? -21.430 11.406 23.724 1.00 87.56 741 ARG A C 1
ATOM 5875 O O . ARG A 1 741 ? -21.260 10.230 24.051 1.00 87.56 741 ARG A O 1
ATOM 5882 N N . SER A 1 742 ? -22.050 11.744 22.592 1.00 85.19 742 SER A N 1
ATOM 5883 C CA . SER A 1 742 ? -22.509 10.766 21.604 1.00 85.19 742 SER A CA 1
ATOM 5884 C C . SER A 1 742 ? -21.353 10.017 20.937 1.00 85.19 742 SER A C 1
ATOM 5886 O O . SER A 1 742 ? -21.428 8.796 20.796 1.00 85.19 742 SER A O 1
ATOM 5888 N N . GLU A 1 743 ? -20.283 10.714 20.553 1.00 86.62 743 GLU A N 1
ATOM 5889 C CA . GLU A 1 743 ? -19.094 10.071 19.972 1.00 86.62 743 GLU A CA 1
ATOM 5890 C C . GLU A 1 743 ? -18.314 9.262 21.013 1.00 86.62 743 GLU A C 1
ATOM 5892 O O . GLU A 1 743 ? -17.891 8.135 20.751 1.00 86.62 743 GLU A O 1
ATOM 5897 N N . LEU A 1 744 ? -18.202 9.782 22.237 1.00 89.56 744 LEU A N 1
ATOM 5898 C CA . LEU A 1 744 ? -17.608 9.074 23.366 1.00 89.56 744 LEU A CA 1
ATOM 5899 C C . LEU A 1 744 ? -18.344 7.767 23.663 1.00 89.56 744 LEU A C 1
ATOM 5901 O O . LEU A 1 744 ? -17.700 6.750 23.912 1.00 89.56 744 LEU A O 1
ATOM 5905 N N . LYS A 1 745 ? -19.679 7.762 23.585 1.00 87.44 745 LYS A N 1
ATOM 5906 C CA . LYS A 1 745 ? -20.489 6.546 23.729 1.00 87.44 745 LYS A CA 1
ATOM 5907 C C . LYS A 1 745 ? -20.104 5.482 22.696 1.00 87.44 745 LYS A C 1
ATOM 5909 O O . LYS A 1 745 ? -19.983 4.321 23.071 1.00 87.44 745 LYS A O 1
ATOM 5914 N N . PHE A 1 746 ? -19.895 5.853 21.431 1.00 85.56 746 PHE A N 1
ATOM 5915 C CA . PHE A 1 746 ? -19.494 4.905 20.385 1.00 85.56 746 PHE A CA 1
ATOM 5916 C C . PHE A 1 746 ? -18.113 4.292 20.666 1.00 85.56 746 PHE A C 1
ATOM 5918 O O . PHE A 1 746 ? -17.956 3.073 20.633 1.00 85.56 746 PHE A O 1
ATOM 5925 N N . GLU A 1 747 ? -17.129 5.116 21.030 1.00 88.00 747 GLU A N 1
ATOM 5926 C CA . GLU A 1 747 ? -15.783 4.651 21.394 1.00 88.00 747 GLU A CA 1
ATOM 5927 C C . GLU A 1 747 ? -15.789 3.768 22.657 1.00 88.00 747 GLU A C 1
ATOM 5929 O O . GLU A 1 747 ? -15.105 2.743 22.733 1.00 88.00 747 GLU A O 1
ATOM 5934 N N . LEU A 1 748 ? -16.605 4.121 23.655 1.00 89.75 748 LEU A N 1
ATOM 5935 C CA . LEU A 1 748 ? -16.765 3.325 24.870 1.00 89.75 748 LEU A CA 1
ATOM 5936 C C . LEU A 1 748 ? -17.483 1.999 24.617 1.00 89.75 748 LEU A C 1
ATOM 5938 O O . LEU A 1 748 ? -17.119 1.023 25.275 1.00 89.75 748 LEU A O 1
ATOM 5942 N N . LEU A 1 749 ? -18.435 1.956 23.678 1.00 89.31 749 LEU A N 1
ATOM 5943 C CA . LEU A 1 749 ? -19.141 0.740 23.269 1.00 89.31 749 LEU A CA 1
ATOM 5944 C C . LEU A 1 749 ? -18.183 -0.275 22.637 1.00 89.31 749 LEU A C 1
ATOM 5946 O O . LEU A 1 749 ? -18.228 -1.459 22.956 1.00 89.31 749 LEU A O 1
ATOM 5950 N N . GLN A 1 750 ? -17.264 0.184 21.784 1.00 88.00 750 GLN A N 1
ATOM 5951 C CA . GLN A 1 750 ? -16.211 -0.689 21.264 1.00 88.00 750 GLN A CA 1
ATOM 5952 C C . GLN A 1 750 ? -15.354 -1.219 22.416 1.00 88.00 750 GLN A C 1
ATOM 5954 O O . GLN A 1 750 ? -15.151 -2.420 22.549 1.00 88.00 750 GLN A O 1
ATOM 5959 N N . ARG A 1 751 ? -14.926 -0.341 23.326 1.00 90.38 751 ARG A N 1
ATOM 5960 C CA . ARG A 1 751 ? -14.111 -0.721 24.487 1.00 90.38 751 ARG A CA 1
ATOM 5961 C C . ARG A 1 751 ? -14.817 -1.681 25.468 1.00 90.38 751 ARG A C 1
ATOM 5963 O O . ARG A 1 751 ? -14.121 -2.356 26.218 1.00 90.38 751 ARG A O 1
ATOM 5970 N N . SER A 1 752 ? -16.158 -1.754 25.508 1.00 90.31 752 SER A N 1
ATOM 5971 C CA . SER A 1 752 ? -16.907 -2.720 26.357 1.00 90.31 752 SER A CA 1
ATOM 5972 C C . SER A 1 752 ? -17.083 -4.062 25.678 1.00 90.31 752 SER A C 1
ATOM 5974 O O . SER A 1 752 ? -17.396 -5.034 26.355 1.00 90.31 752 SER A O 1
ATOM 5976 N N . GLU A 1 753 ? -16.885 -4.121 24.367 1.00 91.69 753 GLU A N 1
ATOM 5977 C CA . GLU A 1 753 ? -17.043 -5.335 23.585 1.00 91.69 753 GLU A CA 1
ATOM 5978 C C . GLU A 1 753 ? -15.827 -6.254 23.683 1.00 91.69 753 GLU A C 1
ATOM 5980 O O . GLU A 1 753 ? -15.990 -7.470 23.681 1.00 91.69 753 GLU A O 1
ATOM 5985 N N . ASN A 1 754 ? -14.614 -5.711 23.784 1.00 90.69 754 ASN A N 1
ATOM 5986 C CA . ASN A 1 754 ? -13.408 -6.529 23.837 1.00 90.69 754 ASN A CA 1
ATOM 5987 C C . ASN A 1 754 ? -12.376 -5.952 24.805 1.00 90.69 754 ASN A C 1
ATOM 5989 O O . ASN A 1 754 ? -11.963 -4.798 24.682 1.00 90.69 754 ASN A O 1
ATOM 5993 N N . ILE A 1 755 ? -11.919 -6.784 25.746 1.00 91.00 755 ILE A N 1
ATOM 5994 C CA . ILE A 1 755 ? -10.939 -6.385 26.766 1.00 91.00 755 ILE A CA 1
ATOM 5995 C C . ILE A 1 755 ? -9.620 -5.898 26.151 1.00 91.00 755 ILE A C 1
ATOM 5997 O O . ILE A 1 755 ? -8.971 -5.014 26.706 1.00 91.00 755 ILE A O 1
ATOM 6001 N N . ASN A 1 756 ? -9.256 -6.390 24.963 1.00 89.19 756 ASN A N 1
ATOM 6002 C CA . ASN A 1 756 ? -8.042 -5.983 24.256 1.00 89.19 756 ASN A CA 1
ATOM 6003 C C . ASN A 1 756 ? -8.093 -4.530 23.758 1.00 89.19 756 ASN A C 1
ATOM 6005 O O . ASN A 1 756 ? -7.045 -3.945 23.480 1.00 89.19 756 ASN A O 1
ATOM 6009 N N . PHE A 1 757 ? -9.282 -3.922 23.675 1.00 89.25 757 PHE A N 1
ATOM 6010 C CA . PHE A 1 757 ? -9.423 -2.501 23.351 1.00 89.25 757 PHE A CA 1
ATOM 6011 C C . PHE A 1 757 ? -9.221 -1.576 24.558 1.00 89.25 757 PHE A C 1
ATOM 6013 O O . PHE A 1 757 ? -9.247 -0.348 24.437 1.00 89.25 757 PHE A O 1
ATOM 6020 N N . ASP A 1 758 ? -8.942 -2.156 25.723 1.00 87.31 758 ASP A N 1
ATOM 6021 C CA . ASP A 1 758 ? -8.458 -1.460 26.903 1.00 87.31 758 ASP A CA 1
ATOM 6022 C C . ASP A 1 758 ? -7.154 -2.110 27.392 1.00 87.31 758 ASP A C 1
ATOM 6024 O O . ASP A 1 758 ? -7.168 -2.932 28.309 1.00 87.31 758 ASP A O 1
ATOM 6028 N N . PRO A 1 759 ? -5.996 -1.751 26.802 1.00 84.62 759 PRO A N 1
ATOM 6029 C CA . PRO A 1 759 ? -4.725 -2.383 27.144 1.00 84.62 759 PRO A CA 1
ATOM 6030 C C . PRO A 1 759 ? -4.376 -2.284 28.632 1.00 84.62 759 PRO A C 1
ATOM 6032 O O . PRO A 1 759 ? -3.771 -3.199 29.178 1.00 84.62 759 PRO A O 1
ATOM 6035 N N . LEU A 1 760 ? -4.770 -1.196 29.306 1.00 84.62 760 LEU A N 1
ATOM 6036 C CA . LEU A 1 760 ? -4.519 -1.023 30.739 1.00 84.62 760 LEU A CA 1
ATOM 6037 C C . LEU A 1 760 ? -5.367 -1.985 31.578 1.00 84.62 760 LEU A C 1
ATOM 6039 O O . LEU A 1 760 ? -4.878 -2.516 32.572 1.00 84.62 760 LEU A O 1
ATOM 6043 N N . PHE A 1 761 ? -6.613 -2.228 31.172 1.00 89.44 761 PHE A N 1
ATOM 6044 C CA . PHE A 1 761 ? -7.486 -3.199 31.826 1.00 89.44 761 PHE A CA 1
ATOM 6045 C C . PHE A 1 761 ? -7.039 -4.641 31.557 1.00 89.44 761 PHE A C 1
ATOM 6047 O O . PHE A 1 761 ? -6.926 -5.430 32.492 1.00 89.44 761 PHE A O 1
ATOM 6054 N N . ALA A 1 762 ? -6.693 -4.960 30.306 1.00 90.31 762 ALA A N 1
ATOM 6055 C CA . ALA A 1 762 ? -6.183 -6.275 29.926 1.00 90.31 762 ALA A CA 1
ATOM 6056 C C . ALA A 1 762 ? -4.888 -6.637 30.673 1.00 90.31 762 ALA A C 1
ATOM 6058 O O . ALA A 1 762 ? -4.744 -7.767 31.131 1.00 90.31 762 ALA A O 1
ATOM 6059 N N . ILE A 1 763 ? -3.960 -5.682 30.831 1.00 89.69 763 ILE A N 1
ATOM 6060 C CA . ILE A 1 763 ? -2.716 -5.892 31.588 1.00 89.69 763 ILE A CA 1
ATOM 6061 C C . ILE A 1 763 ? -3.016 -6.124 33.074 1.00 89.69 763 ILE A C 1
ATOM 6063 O O . ILE A 1 763 ? -2.490 -7.079 33.641 1.00 89.69 763 ILE A O 1
ATOM 6067 N N . ALA A 1 764 ? -3.877 -5.304 33.688 1.00 91.88 764 ALA A N 1
ATOM 6068 C CA . ALA A 1 764 ? -4.225 -5.436 35.105 1.00 91.88 764 ALA A CA 1
ATOM 6069 C C . ALA A 1 764 ? -4.906 -6.779 35.425 1.00 91.88 764 ALA A C 1
ATOM 6071 O O . ALA A 1 764 ? -4.635 -7.369 36.464 1.00 91.88 764 ALA A O 1
ATOM 6072 N N . CYS A 1 765 ? -5.743 -7.285 34.516 1.00 94.12 765 CYS A N 1
ATOM 6073 C CA . CYS A 1 765 ? -6.484 -8.536 34.697 1.00 94.12 765 CYS A CA 1
ATOM 6074 C C . CYS A 1 765 ? -5.814 -9.764 34.064 1.00 94.12 765 CYS A C 1
ATOM 6076 O O . CYS A 1 765 ? -6.412 -10.837 34.053 1.00 94.12 765 CYS A O 1
ATOM 6078 N N . LYS A 1 766 ? -4.593 -9.652 33.522 1.00 94.50 766 LYS A N 1
ATOM 6079 C CA . LYS A 1 766 ? -3.959 -10.716 32.718 1.00 94.50 766 LYS A CA 1
ATOM 6080 C C . LYS A 1 766 ? -3.939 -12.079 33.425 1.00 94.50 766 LYS A C 1
ATOM 6082 O O . LYS A 1 766 ? -4.267 -13.089 32.807 1.00 94.50 766 LYS A O 1
ATOM 6087 N N . ASN A 1 767 ? -3.582 -12.094 34.710 1.00 93.38 767 ASN A N 1
ATOM 6088 C CA . ASN A 1 767 ? -3.503 -13.316 35.516 1.00 93.38 767 ASN A CA 1
ATOM 6089 C C . ASN A 1 767 ? -4.885 -13.850 35.921 1.00 93.38 767 ASN A C 1
ATOM 6091 O O . ASN A 1 767 ? -5.068 -15.055 36.048 1.00 93.38 767 ASN A O 1
ATOM 6095 N N . ASP A 1 768 ? -5.863 -12.969 36.123 1.00 94.50 768 ASP A N 1
ATOM 6096 C CA . ASP A 1 768 ? -7.228 -13.369 36.473 1.00 94.50 768 ASP A CA 1
ATOM 6097 C C . ASP A 1 768 ? -7.949 -13.980 35.267 1.00 94.50 768 ASP A C 1
ATOM 6099 O O . ASP A 1 768 ? -8.687 -14.952 35.406 1.00 94.50 768 ASP A O 1
ATOM 6103 N N . ILE A 1 769 ? -7.681 -13.462 34.064 1.00 93.81 769 ILE A N 1
ATOM 6104 C CA . ILE A 1 769 ? -8.217 -14.003 32.811 1.00 93.81 769 ILE A CA 1
ATOM 6105 C C . ILE A 1 769 ? -7.726 -15.435 32.598 1.00 93.81 769 ILE A C 1
ATOM 6107 O O . ILE A 1 769 ? -8.539 -16.310 32.314 1.00 93.81 769 ILE A O 1
ATOM 6111 N N . SER A 1 770 ? -6.425 -15.698 32.769 1.00 93.12 770 SER A N 1
ATOM 6112 C CA . SER A 1 770 ? -5.882 -17.051 32.602 1.00 93.12 770 SER A CA 1
ATOM 6113 C C . SER A 1 770 ? -6.368 -18.028 33.675 1.00 93.12 770 SER A C 1
ATOM 6115 O O . SER A 1 770 ? -6.509 -19.212 33.387 1.00 93.12 770 SER A O 1
ATOM 6117 N N . LYS A 1 771 ? -6.659 -17.551 34.892 1.00 93.75 771 LYS A N 1
ATOM 6118 C CA . LYS A 1 771 ? -7.160 -18.388 35.992 1.00 93.75 771 LYS A CA 1
ATOM 6119 C C . LYS A 1 771 ? -8.655 -18.693 35.899 1.00 93.75 771 LYS A C 1
ATOM 6121 O O . LYS A 1 771 ? -9.052 -19.827 36.141 1.00 93.75 771 LYS A O 1
ATOM 6126 N N . PHE A 1 772 ? -9.485 -17.696 35.592 1.00 93.69 772 PHE A N 1
ATOM 6127 C CA . PHE A 1 772 ? -10.945 -17.799 35.731 1.00 93.69 772 PHE A CA 1
ATOM 6128 C C . PHE A 1 772 ? -11.712 -17.774 34.405 1.00 93.69 772 PHE A C 1
ATOM 6130 O O . PHE A 1 772 ? -12.872 -18.178 34.386 1.00 93.69 772 PHE A O 1
ATOM 6137 N N . CYS A 1 773 ? -11.105 -17.287 33.318 1.00 93.81 773 CYS A N 1
ATOM 6138 C CA . CYS A 1 773 ? -11.794 -16.996 32.055 1.00 93.81 773 CYS A CA 1
ATOM 6139 C C . CYS A 1 773 ? -11.038 -17.512 30.817 1.00 93.81 773 CYS A C 1
ATOM 6141 O O . CYS A 1 773 ? -11.199 -16.960 29.727 1.00 93.81 773 CYS A O 1
ATOM 6143 N N . ALA A 1 774 ? -10.205 -18.546 30.969 1.00 89.81 774 ALA A N 1
ATOM 6144 C CA . ALA A 1 774 ? -9.370 -19.079 29.889 1.00 89.81 774 ALA A CA 1
ATOM 6145 C C . ALA A 1 774 ? -10.180 -19.684 28.725 1.00 89.81 774 ALA A C 1
ATOM 6147 O O . ALA A 1 774 ? -9.706 -19.705 27.593 1.00 89.81 774 ALA A O 1
ATOM 6148 N N . ASP A 1 775 ? -11.407 -20.141 28.991 1.00 90.81 775 ASP A N 1
ATOM 6149 C CA . ASP A 1 775 ? -12.345 -20.721 28.021 1.00 90.81 775 ASP A CA 1
ATOM 6150 C C . ASP A 1 775 ? -13.099 -19.668 27.184 1.00 90.81 775 ASP A C 1
ATOM 6152 O O . ASP A 1 775 ? -13.886 -20.016 26.301 1.00 90.81 775 ASP A O 1
ATOM 6156 N N . ARG A 1 776 ? -12.902 -18.370 27.454 1.00 90.88 776 ARG A N 1
ATOM 6157 C CA . ARG A 1 776 ? -13.658 -17.276 26.826 1.00 90.88 776 ARG A CA 1
ATOM 6158 C C . ARG A 1 776 ? -12.850 -16.559 25.757 1.00 90.88 776 ARG A C 1
ATOM 6160 O O . ARG A 1 776 ? -11.672 -16.261 25.929 1.00 90.88 776 ARG A O 1
ATOM 6167 N N . THR A 1 777 ? -13.521 -16.199 24.663 1.00 85.88 777 THR A N 1
ATOM 6168 C CA . THR A 1 777 ? -12.919 -15.348 23.629 1.00 85.88 777 THR A CA 1
ATOM 6169 C C . THR A 1 777 ? -13.024 -13.878 24.021 1.00 85.88 777 THR A C 1
ATOM 6171 O O . THR A 1 777 ? -13.958 -13.471 24.705 1.00 85.88 777 THR A O 1
ATOM 6174 N N . ALA A 1 778 ? -12.064 -13.054 23.603 1.00 84.56 778 ALA A N 1
ATOM 6175 C CA . ALA A 1 778 ? -12.004 -11.661 24.044 1.00 84.56 778 ALA A CA 1
ATOM 6176 C C . ALA A 1 778 ? -13.171 -10.791 23.528 1.00 84.56 778 ALA A C 1
ATOM 6178 O O . ALA A 1 778 ? -13.514 -9.810 24.183 1.00 84.56 778 ALA A O 1
ATOM 6179 N N . GLY A 1 779 ? -13.780 -11.144 22.387 1.00 85.94 779 GLY A N 1
ATOM 6180 C CA . GLY A 1 779 ? -14.898 -10.411 21.780 1.00 85.94 779 GLY A CA 1
ATOM 6181 C C . GLY A 1 779 ? -16.266 -10.711 22.405 1.00 85.94 779 GLY A C 1
ATOM 6182 O O . GLY A 1 779 ? -16.413 -11.589 23.257 1.00 85.94 779 GLY A O 1
ATOM 6183 N N . ASN A 1 780 ? -17.295 -9.984 21.958 1.00 86.44 780 ASN A N 1
ATOM 6184 C CA . ASN A 1 780 ? -18.671 -10.087 22.475 1.00 86.44 780 ASN A CA 1
ATOM 6185 C C . ASN A 1 780 ? -18.804 -9.922 24.006 1.00 86.44 780 ASN A C 1
ATOM 6187 O O . ASN A 1 780 ? -19.705 -10.487 24.624 1.00 86.44 780 ASN A O 1
ATOM 6191 N N . ALA A 1 781 ? -17.890 -9.173 24.617 1.00 90.75 781 ALA A N 1
ATOM 6192 C CA . ALA A 1 781 ? -17.767 -8.922 26.048 1.00 90.75 781 ALA A CA 1
ATOM 6193 C C . ALA A 1 781 ? -17.614 -10.180 26.923 1.00 90.75 781 ALA A C 1
ATOM 6195 O O . ALA A 1 781 ? -17.742 -10.084 28.141 1.00 90.75 781 ALA A O 1
ATOM 6196 N N . GLN A 1 782 ? -17.302 -11.356 26.361 1.00 91.38 782 GLN A N 1
ATOM 6197 C CA . GLN A 1 782 ? -17.334 -12.619 27.115 1.00 91.38 782 GLN A CA 1
ATOM 6198 C C . GLN A 1 782 ? -16.320 -12.651 28.267 1.00 91.38 782 GLN A C 1
ATOM 6200 O O . GLN A 1 782 ? -16.675 -13.030 29.383 1.00 91.38 782 GLN A O 1
ATOM 6205 N N . VAL A 1 783 ? -15.074 -12.224 28.024 1.00 93.12 783 VAL A N 1
ATOM 6206 C CA . VAL A 1 783 ? -14.047 -12.136 29.079 1.00 93.12 783 VAL A CA 1
ATOM 6207 C C . VAL A 1 783 ? -14.446 -11.112 30.142 1.00 93.12 783 VAL A C 1
ATOM 6209 O O . VAL A 1 783 ? -14.335 -11.384 31.334 1.00 93.12 783 VAL A O 1
ATOM 6212 N N . ILE A 1 784 ? -14.967 -9.953 29.732 1.00 92.25 784 ILE A N 1
ATOM 6213 C CA . ILE A 1 784 ? -15.384 -8.889 30.657 1.00 92.25 784 ILE A CA 1
ATOM 6214 C C . ILE A 1 784 ? -16.553 -9.371 31.529 1.00 92.25 784 ILE A C 1
ATOM 6216 O O . ILE A 1 784 ? -16.520 -9.208 32.746 1.00 92.25 784 ILE A O 1
ATOM 6220 N N . ASP A 1 785 ? -17.563 -10.010 30.939 1.00 91.12 785 ASP A N 1
ATOM 6221 C CA . ASP A 1 785 ? -18.708 -10.574 31.657 1.00 91.12 785 ASP A CA 1
ATOM 6222 C C . ASP A 1 785 ? -18.292 -11.698 32.621 1.00 91.12 785 ASP A C 1
ATOM 6224 O O . ASP A 1 785 ? -18.850 -11.796 33.720 1.00 91.12 785 ASP A O 1
ATOM 6228 N N . CYS A 1 786 ? -17.301 -12.511 32.237 1.00 93.06 786 CYS A N 1
ATOM 6229 C CA . CYS A 1 786 ? -16.709 -13.540 33.088 1.00 93.06 786 CYS A CA 1
ATOM 6230 C C . CYS A 1 786 ? -15.984 -12.936 34.302 1.00 93.06 786 CYS A C 1
ATOM 6232 O O . CYS A 1 786 ? -16.211 -13.379 35.431 1.00 93.06 786 CYS A O 1
ATOM 6234 N N . LEU A 1 787 ? -15.191 -11.876 34.103 1.00 92.94 787 LEU A N 1
ATOM 6235 C CA . LEU A 1 787 ? -14.553 -11.140 35.200 1.00 92.94 787 LEU A CA 1
ATOM 6236 C C . LEU A 1 787 ? -15.603 -10.508 36.130 1.00 92.94 787 LEU A C 1
ATOM 6238 O O . LEU A 1 787 ? -15.497 -10.645 37.344 1.00 92.94 787 LEU A O 1
ATOM 6242 N N . LYS A 1 788 ? -16.677 -9.916 35.581 1.00 88.19 788 LYS A N 1
ATOM 6243 C CA . LYS A 1 788 ? -17.817 -9.391 36.368 1.00 88.19 788 LYS A CA 1
ATOM 6244 C C . LYS A 1 788 ? -18.506 -10.480 37.200 1.00 88.19 788 LYS A C 1
ATOM 6246 O O . LYS A 1 788 ? -18.896 -10.247 38.342 1.00 88.19 788 LYS A O 1
ATOM 6251 N N . ALA A 1 789 ? -18.660 -11.686 36.649 1.00 86.38 789 ALA A N 1
ATOM 6252 C CA . ALA A 1 789 ? -19.242 -12.816 37.376 1.00 86.38 789 ALA A CA 1
ATOM 6253 C C . ALA A 1 789 ? -18.340 -13.310 38.524 1.00 86.38 789 ALA A C 1
ATOM 6255 O O . ALA A 1 789 ? -18.849 -13.795 39.531 1.00 86.38 789 ALA A O 1
ATOM 6256 N N . ASN A 1 790 ? -17.023 -13.135 38.397 1.00 88.38 790 ASN A N 1
ATOM 6257 C CA . ASN A 1 790 ? -16.024 -13.541 39.384 1.00 88.38 790 ASN A CA 1
ATOM 6258 C C . ASN A 1 790 ? -15.445 -12.360 40.184 1.00 88.38 790 ASN A C 1
ATOM 6260 O O . ASN A 1 790 ? -14.371 -12.500 40.760 1.00 88.38 790 ASN A O 1
ATOM 6264 N N . HIS A 1 791 ? -16.141 -11.220 40.272 1.00 83.38 791 HIS A N 1
ATOM 6265 C CA . HIS A 1 791 ? -15.611 -9.987 40.879 1.00 83.38 791 HIS A CA 1
ATOM 6266 C C . HIS A 1 791 ? -15.084 -10.154 42.318 1.00 83.38 791 HIS A C 1
ATOM 6268 O O . HIS A 1 791 ? -14.224 -9.391 42.731 1.00 83.38 791 HIS A O 1
ATOM 6274 N N . LYS A 1 792 ? -15.551 -11.161 43.074 1.00 83.00 792 LYS A N 1
ATOM 6275 C CA . LYS A 1 792 ? -15.066 -11.476 44.436 1.00 83.00 792 LYS A CA 1
ATOM 6276 C C . LYS A 1 792 ? -13.762 -12.284 44.484 1.00 83.00 792 LYS A C 1
ATOM 6278 O O . LYS A 1 792 ? -13.217 -12.471 45.562 1.00 83.00 792 LYS A O 1
ATOM 6283 N N . LYS A 1 793 ? -13.320 -12.843 43.355 1.00 88.75 793 LYS A N 1
ATOM 6284 C CA . LYS A 1 793 ? -12.185 -13.782 43.257 1.00 88.75 793 LYS A CA 1
ATOM 6285 C C . LYS A 1 793 ? -10.997 -13.226 42.469 1.00 88.75 793 LYS A C 1
ATOM 6287 O O . LYS A 1 793 ? -9.946 -13.858 42.446 1.00 88.75 793 LYS A O 1
ATOM 6292 N N . VAL A 1 794 ? -11.180 -12.102 41.780 1.00 91.56 794 VAL A N 1
ATOM 6293 C CA . VAL A 1 794 ? -10.128 -11.464 40.977 1.00 91.56 794 VAL A CA 1
ATOM 6294 C C . VAL A 1 794 ? -9.158 -10.684 41.864 1.00 91.56 794 VAL A C 1
ATOM 6296 O O . VAL A 1 794 ? -9.505 -10.289 42.975 1.00 91.56 794 VAL A O 1
ATOM 6299 N N . SER A 1 795 ? -7.948 -10.438 41.361 1.00 91.94 795 SER A N 1
ATOM 6300 C CA . SER A 1 795 ? -6.961 -9.594 42.037 1.00 91.94 795 SER A CA 1
ATOM 6301 C C . SER A 1 795 ? -7.475 -8.172 42.293 1.00 91.94 795 SER A C 1
ATOM 6303 O O . SER A 1 795 ? -8.286 -7.644 41.531 1.00 91.94 795 SER A O 1
ATOM 6305 N N . GLU A 1 796 ? -6.946 -7.513 43.324 1.00 89.25 796 GLU A N 1
ATOM 6306 C CA . GLU A 1 796 ? -7.296 -6.132 43.683 1.00 89.25 796 GLU A CA 1
ATOM 6307 C C . GLU A 1 796 ? -7.076 -5.150 42.517 1.00 89.25 796 GLU A C 1
ATOM 6309 O O . GLU A 1 796 ? -7.948 -4.344 42.188 1.00 89.25 796 GLU A O 1
ATOM 6314 N N . ALA A 1 797 ? -5.951 -5.286 41.805 1.00 89.44 797 ALA A N 1
ATOM 6315 C CA . ALA A 1 797 ? -5.639 -4.467 40.636 1.00 89.44 797 ALA A CA 1
ATOM 6316 C C . ALA A 1 797 ? -6.672 -4.636 39.505 1.00 89.44 797 ALA A C 1
ATOM 6318 O O . ALA A 1 797 ? -7.065 -3.652 38.868 1.00 89.44 797 ALA A O 1
ATOM 6319 N N . CYS A 1 798 ? -7.133 -5.867 39.254 1.00 93.19 798 CYS A N 1
ATOM 6320 C CA . CYS A 1 798 ? -8.185 -6.134 38.277 1.00 93.19 798 CYS A CA 1
ATOM 6321 C C . CYS A 1 798 ? -9.547 -5.622 38.761 1.00 93.19 798 CYS A C 1
ATOM 6323 O O . CYS A 1 798 ? -10.266 -4.965 38.003 1.00 93.19 798 CYS A O 1
ATOM 6325 N N . TYR A 1 799 ? -9.870 -5.859 40.034 1.00 90.38 799 TYR A N 1
ATOM 6326 C CA . TYR A 1 799 ? -11.105 -5.417 40.672 1.00 90.38 799 TYR A CA 1
ATOM 6327 C C . TYR A 1 799 ? -11.275 -3.895 40.598 1.00 90.38 799 TYR A C 1
ATOM 6329 O O . TYR A 1 799 ? -12.331 -3.417 40.185 1.00 90.38 799 TYR A O 1
ATOM 6337 N N . ALA A 1 800 ? -10.224 -3.119 40.880 1.00 86.88 800 ALA A N 1
ATOM 6338 C CA . ALA A 1 800 ? -10.260 -1.659 40.794 1.00 86.88 800 ALA A CA 1
ATOM 6339 C C . ALA A 1 800 ? -10.623 -1.161 39.379 1.00 86.88 800 ALA A C 1
ATOM 6341 O O . ALA A 1 800 ? -11.431 -0.241 39.204 1.00 86.88 800 ALA A O 1
ATOM 6342 N N . LYS A 1 801 ? -10.070 -1.792 38.330 1.00 88.81 801 LYS A N 1
ATOM 6343 C CA . LYS A 1 801 ? -10.414 -1.464 36.933 1.00 88.81 801 LYS A CA 1
ATOM 6344 C C . LYS A 1 801 ? -11.828 -1.917 36.565 1.00 88.81 801 LYS A C 1
ATOM 6346 O O . LYS A 1 801 ? -12.539 -1.169 35.891 1.00 88.81 801 LYS A O 1
ATOM 6351 N N . LEU A 1 802 ? -12.238 -3.097 37.030 1.00 90.12 802 LEU A N 1
ATOM 6352 C CA . LEU A 1 802 ? -13.571 -3.663 36.826 1.00 90.12 802 LEU A CA 1
ATOM 6353 C C . LEU A 1 802 ? -14.657 -2.766 37.438 1.00 90.12 802 LEU A C 1
ATOM 6355 O O . LEU A 1 802 ? -15.583 -2.371 36.733 1.00 90.12 802 LEU A O 1
ATOM 6359 N N . LYS A 1 803 ? -14.485 -2.348 38.697 1.00 85.50 803 LYS A N 1
ATOM 6360 C CA . LYS A 1 803 ? -15.405 -1.450 39.410 1.00 85.50 803 LYS A CA 1
ATOM 6361 C C . LYS A 1 803 ? -15.546 -0.114 38.685 1.00 85.50 803 LYS A C 1
ATOM 6363 O O . LYS A 1 803 ? -16.656 0.348 38.436 1.00 85.50 803 LYS A O 1
ATOM 6368 N N . LYS A 1 804 ? -14.432 0.490 38.249 1.00 84.25 804 LYS A N 1
ATOM 6369 C CA . LYS A 1 804 ? -14.459 1.729 37.448 1.00 84.25 804 LYS A CA 1
ATOM 6370 C C . LYS A 1 804 ? -15.237 1.554 36.139 1.00 84.25 804 LYS A C 1
ATOM 6372 O O . LYS A 1 804 ? -15.931 2.477 35.719 1.00 84.25 804 LYS A O 1
ATOM 6377 N N . ARG A 1 805 ? -15.140 0.383 35.500 1.00 87.50 805 ARG A N 1
ATOM 6378 C CA . ARG A 1 805 ? -15.904 0.063 34.288 1.00 87.50 805 ARG A CA 1
ATOM 6379 C C . ARG A 1 805 ? -17.398 -0.059 34.576 1.00 87.50 805 ARG A C 1
ATOM 6381 O O . ARG A 1 805 ? -18.186 0.532 33.851 1.00 87.50 805 ARG A O 1
ATOM 6388 N N . GLU A 1 806 ? -17.775 -0.761 35.638 1.00 85.88 806 GLU A N 1
ATOM 6389 C CA . GLU A 1 806 ? -19.179 -0.925 36.033 1.00 85.88 806 GLU A CA 1
ATOM 6390 C C . GLU A 1 806 ? -19.846 0.409 36.389 1.00 85.88 806 GLU A C 1
ATOM 6392 O O . GLU A 1 806 ? -20.976 0.650 35.968 1.00 85.88 806 GLU A O 1
ATOM 6397 N N . LYS A 1 807 ? -19.120 1.323 37.049 1.00 83.81 807 LYS A N 1
ATOM 6398 C CA . LYS A 1 807 ? -19.587 2.700 37.292 1.00 83.81 807 LYS A CA 1
ATOM 6399 C C . LYS A 1 807 ? -19.895 3.438 35.974 1.00 83.81 807 LYS A C 1
ATOM 6401 O O . LYS A 1 807 ? -20.918 4.110 35.862 1.00 83.81 807 LYS A O 1
ATOM 6406 N N . ILE A 1 808 ? -19.047 3.289 34.950 1.00 84.44 808 ILE A N 1
ATOM 6407 C CA . ILE A 1 808 ? -19.278 3.885 33.619 1.00 84.44 808 ILE A CA 1
ATOM 6408 C C . ILE A 1 808 ? -20.479 3.235 32.917 1.00 84.44 808 ILE A C 1
ATOM 6410 O O . ILE A 1 808 ? -21.275 3.953 32.317 1.00 84.44 808 ILE A O 1
ATOM 6414 N N . ASP A 1 809 ? -20.632 1.911 33.006 1.00 86.62 809 ASP A N 1
ATOM 6415 C CA . ASP A 1 809 ? -21.754 1.182 32.396 1.00 86.62 809 ASP A CA 1
ATOM 6416 C C . ASP A 1 809 ? -23.114 1.624 32.977 1.00 86.62 809 ASP A C 1
ATOM 6418 O O . ASP A 1 809 ? -24.116 1.608 32.268 1.00 86.62 809 ASP A O 1
ATOM 6422 N N . ILE A 1 810 ? -23.163 2.058 34.243 1.00 83.56 810 ILE A N 1
ATOM 6423 C CA . ILE A 1 810 ? -24.378 2.608 34.872 1.00 83.56 810 ILE A CA 1
ATOM 6424 C C . ILE A 1 810 ? -24.656 4.039 34.408 1.00 83.56 810 ILE A C 1
ATOM 6426 O O . ILE A 1 810 ? -25.785 4.366 34.053 1.00 83.56 810 ILE A O 1
ATOM 6430 N N . VAL A 1 811 ? -23.633 4.898 34.397 1.00 80.12 811 VAL A N 1
ATOM 6431 C CA . VAL A 1 811 ? -23.783 6.316 34.029 1.00 80.12 811 VAL A CA 1
ATOM 6432 C C . VAL A 1 811 ? -24.039 6.504 32.530 1.00 80.12 811 VAL A C 1
ATOM 6434 O O . VAL A 1 811 ? -24.735 7.432 32.116 1.00 80.12 811 VAL A O 1
ATOM 6437 N N . LEU A 1 812 ? -23.498 5.611 31.700 1.00 81.38 812 LEU A N 1
ATOM 6438 C CA . LEU A 1 812 ? -23.689 5.586 30.253 1.00 81.38 812 LEU A CA 1
ATOM 6439 C C . LEU A 1 812 ? -24.175 4.199 29.802 1.00 81.38 812 LEU A C 1
ATOM 6441 O O . LEU A 1 812 ? -23.439 3.498 29.104 1.00 81.38 812 LEU A O 1
ATOM 6445 N N . PRO A 1 813 ? -25.433 3.809 30.084 1.00 85.50 813 PRO A N 1
ATOM 6446 C CA . PRO A 1 813 ? -25.937 2.470 29.753 1.00 85.50 813 PRO A CA 1
ATOM 6447 C C . PRO A 1 813 ? -25.898 2.151 28.262 1.00 85.50 813 PRO A C 1
ATOM 6449 O O . PRO A 1 813 ? -25.775 1.003 27.850 1.00 85.50 813 PRO A O 1
ATOM 6452 N N . GLY A 1 814 ? -25.966 3.180 27.417 1.00 83.69 814 GLY A N 1
ATOM 6453 C CA . GLY A 1 814 ? -25.815 3.008 25.980 1.00 83.69 814 GLY A CA 1
ATOM 6454 C C . GLY A 1 814 ? -24.397 2.625 25.525 1.00 83.69 814 GLY A C 1
ATOM 6455 O O . GLY A 1 814 ? -24.236 2.272 24.362 1.00 83.69 814 GLY A O 1
ATOM 6456 N N . ALA A 1 815 ? -23.382 2.745 26.381 1.00 88.00 815 ALA A N 1
ATOM 6457 C CA . ALA A 1 815 ? -22.012 2.312 26.115 1.00 88.00 815 ALA A CA 1
ATOM 6458 C C . ALA A 1 815 ? -21.706 0.918 26.703 1.00 88.00 815 ALA A C 1
ATOM 6460 O O . ALA A 1 815 ? -20.605 0.402 26.507 1.00 88.00 815 ALA A O 1
ATOM 6461 N N . ASP A 1 816 ? -22.661 0.291 27.396 1.00 90.62 816 ASP A N 1
ATOM 6462 C CA . ASP A 1 816 ? -22.549 -1.087 27.875 1.00 90.62 816 ASP A CA 1
ATOM 6463 C C . ASP A 1 816 ? -22.888 -2.059 26.733 1.00 90.62 816 ASP A C 1
ATOM 6465 O O . ASP A 1 816 ? -24.053 -2.242 26.362 1.00 90.62 816 ASP A O 1
ATOM 6469 N N . TYR A 1 817 ? -21.861 -2.687 26.154 1.00 91.75 817 TYR A N 1
ATOM 6470 C CA . TYR A 1 817 ? -22.028 -3.637 25.055 1.00 91.75 817 TYR A CA 1
ATOM 6471 C C . TYR A 1 817 ? -22.911 -4.826 25.446 1.00 91.75 817 TYR A C 1
ATOM 6473 O O . TYR A 1 817 ? -23.800 -5.205 24.685 1.00 91.75 817 TYR A O 1
ATOM 6481 N N . SER A 1 818 ? -22.722 -5.399 26.639 1.00 91.62 818 SER A N 1
ATOM 6482 C CA . SER A 1 818 ? -23.493 -6.560 27.096 1.00 91.62 818 SER A CA 1
ATOM 6483 C C . SER A 1 818 ? -24.974 -6.221 27.257 1.00 91.62 818 SER A C 1
ATOM 6485 O O . SER A 1 818 ? -25.823 -7.039 26.911 1.00 91.62 818 SER A O 1
ATOM 6487 N N . LEU A 1 819 ? -25.292 -5.019 27.751 1.00 90.94 819 LEU A N 1
ATOM 6488 C CA . LEU A 1 819 ? -26.673 -4.551 27.885 1.00 90.94 819 LEU A CA 1
ATOM 6489 C C . LEU A 1 819 ? -27.293 -4.269 26.512 1.00 90.94 819 LEU A C 1
ATOM 6491 O O . LEU A 1 819 ? -28.356 -4.794 26.190 1.00 90.94 819 LEU A O 1
ATOM 6495 N N . THR A 1 820 ? -26.621 -3.465 25.688 1.00 89.44 820 THR A N 1
ATOM 6496 C CA . THR A 1 820 ? -27.154 -3.013 24.393 1.00 89.44 820 THR A CA 1
ATOM 6497 C C . THR A 1 820 ? -27.356 -4.150 23.397 1.00 89.44 820 THR A C 1
ATOM 6499 O O . THR A 1 820 ? -28.344 -4.141 22.668 1.00 89.44 820 THR A O 1
ATOM 6502 N N . THR A 1 821 ? -26.476 -5.154 23.390 1.00 89.44 821 THR A N 1
ATOM 6503 C CA . THR A 1 821 ? -26.597 -6.309 22.489 1.00 89.44 821 THR A CA 1
ATOM 6504 C C . THR A 1 821 ? -27.608 -7.336 22.979 1.00 89.44 821 THR A C 1
ATOM 6506 O O . THR A 1 821 ? -28.489 -7.733 22.219 1.00 89.44 821 THR A O 1
ATOM 6509 N N . LYS A 1 822 ? -27.546 -7.749 24.253 1.00 90.56 822 LYS A N 1
ATOM 6510 C CA . LYS A 1 822 ? -28.458 -8.778 24.781 1.00 90.56 822 LYS A CA 1
ATOM 6511 C C . LYS A 1 822 ? -29.895 -8.267 24.892 1.00 90.56 822 LYS A C 1
ATOM 6513 O O . LYS A 1 822 ? -30.816 -9.064 24.741 1.00 90.56 822 LYS A O 1
ATOM 6518 N N . CYS A 1 823 ? -30.090 -6.963 25.107 1.00 90.25 823 CYS A N 1
ATOM 6519 C CA . CYS A 1 823 ? -31.406 -6.320 25.159 1.00 90.25 823 CYS A CA 1
ATOM 6520 C C . CYS A 1 823 ? -31.838 -5.649 23.844 1.00 90.25 823 CYS A C 1
ATOM 6522 O O . CYS A 1 823 ? -32.860 -4.963 23.840 1.00 90.25 823 CYS A O 1
ATOM 6524 N N . ALA A 1 824 ? -31.117 -5.840 22.731 1.00 88.44 824 ALA A N 1
ATOM 6525 C CA . ALA A 1 824 ? -31.388 -5.147 21.466 1.00 88.44 824 ALA A CA 1
ATOM 6526 C C . ALA A 1 824 ? -32.869 -5.176 21.011 1.00 88.44 824 ALA A C 1
ATOM 6528 O O . ALA A 1 824 ? -33.381 -4.106 20.674 1.00 88.44 824 ALA A O 1
ATOM 6529 N N . PRO A 1 825 ? -33.604 -6.313 21.073 1.00 86.56 825 PRO A N 1
ATOM 6530 C CA . PRO A 1 825 ? -35.010 -6.355 20.653 1.00 86.56 825 PRO A CA 1
ATOM 6531 C C . PRO A 1 825 ? -35.918 -5.444 21.490 1.00 86.56 825 PRO A C 1
ATOM 6533 O O . PRO A 1 825 ? -36.788 -4.759 20.955 1.00 86.56 825 PRO A O 1
ATOM 6536 N N . LEU A 1 826 ? -35.693 -5.399 22.807 1.00 87.06 826 LEU A N 1
ATOM 6537 C CA . LEU A 1 826 ? -36.450 -4.546 23.727 1.00 87.06 826 LEU A CA 1
ATOM 6538 C C . LEU A 1 826 ? -36.107 -3.074 23.520 1.00 87.06 826 LEU A C 1
ATOM 6540 O O . LEU A 1 826 ? -37.001 -2.229 23.512 1.00 87.06 826 LEU A O 1
ATOM 6544 N N . ILE A 1 827 ? -34.819 -2.774 23.334 1.00 87.44 827 ILE A N 1
ATOM 6545 C CA . ILE A 1 827 ? -34.351 -1.407 23.098 1.00 87.44 827 ILE A CA 1
ATOM 6546 C C . ILE A 1 827 ? -34.996 -0.853 21.828 1.00 87.44 827 ILE A C 1
ATOM 6548 O O . ILE A 1 827 ? -35.544 0.245 21.858 1.00 87.44 827 ILE A O 1
ATOM 6552 N N . GLN A 1 828 ? -34.981 -1.626 20.740 1.00 85.69 828 GLN A N 1
ATOM 6553 C CA . GLN A 1 828 ? -35.547 -1.212 19.460 1.00 85.69 828 GLN A CA 1
ATOM 6554 C C . GLN A 1 828 ? -37.070 -1.042 19.522 1.00 85.69 828 GLN A C 1
ATOM 6556 O O . GLN A 1 828 ? -37.596 -0.104 18.929 1.00 85.69 828 GLN A O 1
ATOM 6561 N N . LYS A 1 829 ? -37.777 -1.919 20.246 1.00 84.75 829 LYS A N 1
ATOM 6562 C CA . LYS A 1 829 ? -39.244 -1.901 20.314 1.00 84.75 829 LYS A CA 1
ATOM 6563 C C . LYS A 1 829 ? -39.799 -0.829 21.256 1.00 84.75 829 LYS A C 1
ATOM 6565 O O . LYS A 1 829 ? -40.776 -0.177 20.906 1.00 84.75 829 LYS A O 1
ATOM 6570 N N . TYR A 1 830 ? -39.203 -0.655 22.437 1.00 83.44 830 TYR A N 1
ATOM 6571 C CA . TYR A 1 830 ? -39.794 0.152 23.515 1.00 83.44 830 TYR A CA 1
ATOM 6572 C C . TYR A 1 830 ? -38.952 1.360 23.935 1.00 83.44 830 TYR A C 1
ATOM 6574 O O . TYR A 1 830 ? -39.493 2.311 24.492 1.00 83.44 830 TYR A O 1
ATOM 6582 N N . CYS A 1 831 ? -37.640 1.349 23.678 1.00 84.12 831 CYS A N 1
ATOM 6583 C CA . CYS A 1 831 ? -36.715 2.370 24.184 1.00 84.12 831 CYS A CA 1
ATOM 6584 C C . CYS A 1 831 ? -35.994 3.157 23.081 1.00 84.12 831 CYS A C 1
ATOM 6586 O O . CYS A 1 831 ? -34.992 3.813 23.364 1.00 84.12 831 CYS A O 1
ATOM 6588 N N . ALA A 1 832 ? -36.501 3.138 21.845 1.00 72.88 832 ALA A N 1
ATOM 6589 C CA . ALA A 1 832 ? -35.892 3.841 20.714 1.00 72.88 832 ALA A CA 1
ATOM 6590 C C . ALA A 1 832 ? -35.819 5.370 20.918 1.00 72.88 832 ALA A C 1
ATOM 6592 O O . ALA A 1 832 ? -34.864 6.004 20.475 1.00 72.88 832 ALA A O 1
ATOM 6593 N N . THR A 1 833 ? -36.797 5.952 21.622 1.00 63.75 833 THR A N 1
ATOM 6594 C CA . THR A 1 833 ? -36.894 7.393 21.929 1.00 63.75 833 THR A CA 1
ATOM 6595 C C . THR A 1 833 ? -36.390 7.761 23.326 1.00 63.75 833 THR A C 1
ATOM 6597 O O . THR A 1 833 ? -36.346 8.941 23.674 1.00 63.75 833 THR A O 1
ATOM 6600 N N . ALA A 1 834 ? -36.006 6.780 24.150 1.00 59.31 834 ALA A N 1
ATOM 6601 C CA . ALA A 1 834 ? -35.537 7.047 25.501 1.00 59.31 834 ALA A CA 1
ATOM 6602 C C . ALA A 1 834 ? -34.207 7.815 25.441 1.00 59.31 834 ALA A C 1
ATOM 6604 O O . ALA A 1 834 ? -33.197 7.305 24.950 1.00 59.31 834 ALA A O 1
ATOM 6605 N N . ASN A 1 835 ? -34.203 9.052 25.951 1.00 55.03 835 ASN A N 1
ATOM 6606 C CA . ASN A 1 835 ? -32.989 9.857 26.062 1.00 55.03 835 ASN A CA 1
ATOM 6607 C C . ASN A 1 835 ? -31.890 9.056 26.780 1.00 55.03 835 ASN A C 1
ATOM 6609 O O . ASN A 1 835 ? -32.164 8.324 27.730 1.00 55.03 835 ASN A O 1
ATOM 6613 N N . LYS A 1 836 ? -30.641 9.193 26.319 1.00 51.84 836 LYS A N 1
ATOM 6614 C CA . LYS A 1 836 ? -29.501 8.291 26.599 1.00 51.84 836 LYS A CA 1
ATOM 6615 C C . LYS A 1 836 ? -29.210 8.016 28.090 1.00 51.84 836 LYS A C 1
ATOM 6617 O O . LYS A 1 836 ? -28.549 7.022 28.381 1.00 51.84 836 LYS A O 1
ATOM 6622 N N . GLN A 1 837 ? -29.699 8.858 29.002 1.00 54.84 837 GLN A N 1
ATOM 6623 C CA . GLN A 1 837 ? -29.550 8.731 30.460 1.00 54.84 837 GLN A CA 1
ATOM 6624 C C . GLN A 1 837 ? -30.640 7.854 31.118 1.00 54.84 837 GLN A C 1
ATOM 6626 O O . GLN A 1 837 ? -30.418 7.311 32.191 1.00 54.84 837 GLN A O 1
ATOM 6631 N N . ASN A 1 838 ? -31.775 7.624 30.445 1.00 70.62 838 ASN A N 1
ATOM 6632 C CA . ASN A 1 838 ? -32.938 6.903 30.983 1.00 70.62 838 ASN A CA 1
ATOM 6633 C C . ASN A 1 838 ? -33.094 5.484 30.408 1.00 70.62 838 ASN A C 1
ATOM 6635 O O . ASN A 1 838 ? -34.157 4.877 30.535 1.00 70.62 838 ASN A O 1
ATOM 6639 N N . LEU A 1 839 ? -32.063 4.942 29.746 1.00 83.44 839 LEU A N 1
ATOM 6640 C CA . LEU A 1 839 ? -32.142 3.628 29.097 1.00 83.44 839 LEU A CA 1
ATOM 6641 C C . LEU A 1 839 ? -32.389 2.499 30.111 1.00 83.44 839 LEU A C 1
ATOM 6643 O O . LEU A 1 839 ? -33.239 1.649 29.862 1.00 83.44 839 LEU A O 1
ATOM 6647 N N . LEU A 1 840 ? -31.701 2.509 31.261 1.00 82.62 840 LEU A N 1
ATOM 6648 C CA . LEU A 1 840 ? -31.942 1.531 32.332 1.00 82.62 840 LEU A CA 1
ATOM 6649 C C . LEU A 1 840 ? -33.367 1.651 32.881 1.00 82.62 840 LEU A C 1
ATOM 6651 O O . LEU A 1 840 ? -34.049 0.639 33.020 1.00 82.62 840 LEU A O 1
ATOM 6655 N N . SER A 1 841 ? -33.847 2.877 33.102 1.00 79.88 841 SER A N 1
ATOM 6656 C CA . SER A 1 841 ? -35.207 3.143 33.582 1.00 79.88 841 SER A CA 1
ATOM 6657 C C . SER A 1 841 ? -36.271 2.687 32.576 1.00 79.88 841 SER A C 1
ATOM 6659 O O . SER A 1 841 ? -37.279 2.100 32.963 1.00 79.88 841 SER A O 1
ATOM 6661 N N . CYS A 1 842 ? -36.042 2.892 31.274 1.00 85.06 842 CYS A N 1
ATOM 6662 C CA . CYS A 1 842 ? -36.929 2.407 30.216 1.00 85.06 842 CYS A CA 1
ATOM 6663 C C . CYS A 1 842 ? -36.953 0.875 30.142 1.00 85.06 842 CYS A C 1
ATOM 6665 O O . CYS A 1 842 ? -38.030 0.277 30.102 1.00 85.06 842 CYS A O 1
ATOM 6667 N N . LEU A 1 843 ? -35.779 0.233 30.166 1.00 86.94 843 LEU A N 1
ATOM 6668 C CA . LEU A 1 843 ? -35.674 -1.226 30.144 1.00 86.94 843 LEU A CA 1
ATOM 6669 C C . LEU A 1 843 ? -36.327 -1.851 31.378 1.00 86.94 843 LEU A C 1
ATOM 6671 O O . LEU A 1 843 ? -37.026 -2.848 31.240 1.00 86.94 843 LEU A O 1
ATOM 6675 N N . ARG A 1 844 ? -36.175 -1.233 32.555 1.00 83.50 844 ARG A N 1
ATOM 6676 C CA . ARG A 1 844 ? -36.827 -1.657 33.800 1.00 83.50 844 ARG A CA 1
ATOM 6677 C C . ARG A 1 844 ? -38.348 -1.713 33.654 1.00 83.50 844 ARG A C 1
ATOM 6679 O O . ARG A 1 844 ? -38.943 -2.738 33.964 1.00 83.50 844 ARG A O 1
ATOM 6686 N N . ARG A 1 845 ? -38.975 -0.641 33.151 1.00 79.25 845 ARG A N 1
ATOM 6687 C CA . ARG A 1 845 ? -40.444 -0.562 32.998 1.00 79.25 845 ARG A CA 1
ATOM 6688 C C . ARG A 1 845 ? -41.004 -1.589 32.011 1.00 79.25 845 ARG A C 1
ATOM 6690 O O . ARG A 1 845 ? -42.160 -1.973 32.125 1.00 79.25 845 ARG A O 1
ATOM 6697 N N . ASN A 1 846 ? -40.189 -2.034 31.055 1.00 81.75 846 ASN A N 1
ATOM 6698 C CA . ASN A 1 846 ? -40.606 -2.940 29.985 1.00 81.75 846 ASN A CA 1
ATOM 6699 C C . ASN A 1 846 ? -40.053 -4.368 30.139 1.00 81.75 846 ASN A C 1
ATOM 6701 O O . ASN A 1 846 ? -40.223 -5.181 29.234 1.00 81.75 846 ASN A O 1
ATOM 6705 N N . ILE A 1 847 ? -39.394 -4.698 31.258 1.00 78.25 847 ILE A N 1
ATOM 6706 C CA . ILE A 1 847 ? -38.703 -5.988 31.416 1.00 78.25 847 ILE A CA 1
ATOM 6707 C C . ILE A 1 847 ? -39.669 -7.180 31.520 1.00 78.25 847 ILE A C 1
ATOM 6709 O O . ILE A 1 847 ? -39.351 -8.273 31.052 1.00 78.25 847 ILE A O 1
ATOM 6713 N N . ASN A 1 848 ? -40.855 -6.954 32.092 1.00 71.19 848 ASN A N 1
ATOM 6714 C CA . ASN A 1 848 ? -41.882 -7.973 32.330 1.00 71.19 848 ASN A CA 1
ATOM 6715 C C . ASN A 1 848 ? -42.858 -8.140 31.149 1.00 71.19 848 ASN A C 1
ATOM 6717 O O . ASN A 1 848 ? -43.878 -8.800 31.294 1.00 71.19 848 ASN A O 1
ATOM 6721 N N . GLN A 1 849 ? -42.573 -7.528 29.995 1.00 72.44 849 GLN A N 1
ATOM 6722 C CA . GLN A 1 849 ? -43.349 -7.734 28.771 1.00 72.44 849 GLN A CA 1
ATOM 6723 C C . GLN A 1 849 ? -43.050 -9.125 28.180 1.00 72.44 849 GLN A C 1
ATOM 6725 O O . GLN A 1 849 ? -41.911 -9.599 28.248 1.00 72.44 849 GLN A O 1
ATOM 6730 N N . ASP A 1 850 ? -44.051 -9.766 27.571 1.00 57.00 850 ASP A N 1
ATOM 6731 C CA . ASP A 1 850 ? -43.894 -11.082 26.941 1.00 57.00 850 ASP A CA 1
ATOM 6732 C C . ASP A 1 850 ? -42.774 -11.048 25.875 1.00 57.00 850 ASP A C 1
ATOM 6734 O O . ASP A 1 850 ? -42.733 -10.150 25.029 1.00 57.00 850 ASP A O 1
ATOM 6738 N N . ASN A 1 851 ? -41.867 -12.037 25.914 1.00 69.12 851 ASN A N 1
ATOM 6739 C CA . ASN A 1 851 ? -40.678 -12.225 25.053 1.00 69.12 851 ASN A CA 1
ATOM 6740 C C . ASN A 1 851 ? -39.359 -11.505 25.425 1.00 69.12 851 ASN A C 1
ATOM 6742 O O . ASN A 1 851 ? -38.494 -11.341 24.559 1.00 69.12 851 ASN A O 1
ATOM 6746 N N . THR A 1 852 ? -39.115 -11.140 26.688 1.00 77.56 852 THR A N 1
ATOM 6747 C CA . THR A 1 852 ? -37.771 -10.677 27.101 1.00 77.56 852 THR A CA 1
ATOM 6748 C C . THR A 1 852 ? -36.733 -11.815 27.099 1.00 77.56 852 THR A C 1
ATOM 6750 O O . THR A 1 852 ? -36.903 -12.794 27.830 1.00 77.56 852 THR A O 1
ATOM 6753 N N . PRO A 1 853 ? -35.607 -11.704 26.360 1.00 82.31 853 PRO A N 1
ATOM 6754 C CA . PRO A 1 853 ? -34.560 -12.724 26.379 1.00 82.31 853 PRO A CA 1
ATOM 6755 C C . PRO A 1 853 ? -33.940 -12.884 27.774 1.00 82.31 853 PRO A C 1
ATOM 6757 O O . PRO A 1 853 ? -33.521 -11.899 28.386 1.00 82.31 853 PRO A O 1
ATOM 6760 N N . VAL A 1 854 ? -33.782 -14.125 28.252 1.00 86.00 854 VAL A N 1
ATOM 6761 C CA . VAL A 1 854 ? -33.119 -14.423 29.542 1.00 86.00 854 VAL A CA 1
ATOM 6762 C C . VAL A 1 854 ? -31.756 -13.720 29.681 1.00 86.00 854 VAL A C 1
ATOM 6764 O O . VAL A 1 854 ? -31.527 -13.105 30.724 1.00 86.00 854 VAL A O 1
ATOM 6767 N N . PRO A 1 855 ? -30.877 -13.692 28.652 1.00 87.56 855 PRO A N 1
ATOM 6768 C CA . PRO A 1 855 ? -29.601 -12.981 28.746 1.00 87.56 855 PRO A CA 1
ATOM 6769 C C . PRO A 1 855 ? -29.740 -11.465 28.958 1.00 87.56 855 PRO A C 1
ATOM 6771 O O . PRO A 1 855 ? -28.897 -10.877 29.637 1.00 87.56 855 PRO A O 1
ATOM 6774 N N . CYS A 1 856 ? -30.785 -10.830 28.406 1.00 89.50 856 CYS A N 1
ATOM 6775 C CA . CYS A 1 856 ? -31.082 -9.417 28.662 1.00 89.50 856 CYS A CA 1
ATOM 6776 C C . CYS A 1 856 ? -31.441 -9.213 30.131 1.00 89.50 856 CYS A C 1
ATOM 6778 O O . CYS A 1 856 ? -30.863 -8.356 30.800 1.00 89.50 856 CYS A O 1
ATOM 6780 N N . ARG A 1 857 ? -32.347 -10.056 30.642 1.00 86.38 857 ARG A N 1
ATOM 6781 C CA . ARG A 1 857 ? -32.807 -9.997 32.027 1.00 86.38 857 ARG A CA 1
ATOM 6782 C C . ARG A 1 857 ? -31.640 -10.118 33.004 1.00 86.38 857 ARG A C 1
ATOM 6784 O O . ARG A 1 857 ? -31.495 -9.263 33.865 1.00 86.38 857 ARG A O 1
ATOM 6791 N N . THR A 1 858 ? -30.748 -11.091 32.810 1.00 85.62 858 THR A N 1
ATOM 6792 C CA . THR A 1 858 ? -29.561 -11.278 33.662 1.00 85.62 858 THR A CA 1
ATOM 6793 C C . THR A 1 858 ? -28.650 -10.047 33.699 1.00 85.62 858 THR A C 1
ATOM 6795 O O . THR A 1 858 ? -28.182 -9.661 34.771 1.00 85.62 858 THR A O 1
ATOM 6798 N N . VAL A 1 859 ? -28.377 -9.418 32.549 1.00 88.62 859 VAL A N 1
ATOM 6799 C CA . VAL A 1 859 ? -27.507 -8.231 32.515 1.00 88.62 859 VAL A CA 1
ATOM 6800 C C . VAL A 1 859 ? -28.195 -7.020 33.131 1.00 88.62 859 VAL A C 1
ATOM 6802 O O . VAL A 1 859 ? -27.570 -6.336 33.941 1.00 88.62 859 VAL A O 1
ATOM 6805 N N . LEU A 1 860 ? -29.468 -6.778 32.802 1.00 87.75 860 LEU A N 1
ATOM 6806 C CA . LEU A 1 860 ? -30.230 -5.671 33.376 1.00 87.75 860 LEU A CA 1
ATOM 6807 C C . LEU A 1 860 ? -30.312 -5.798 34.900 1.00 87.75 860 LEU A C 1
ATOM 6809 O O . LEU A 1 860 ? -30.016 -4.843 35.609 1.00 87.75 860 LEU A O 1
ATOM 6813 N N . TYR A 1 861 ? -30.619 -6.993 35.398 1.00 84.38 861 TYR A N 1
ATOM 6814 C CA . TYR A 1 861 ? -30.671 -7.308 36.822 1.00 84.38 861 TYR A CA 1
ATOM 6815 C C . TYR A 1 861 ? -29.355 -7.013 37.539 1.00 84.38 861 TYR A C 1
ATOM 6817 O O . TYR A 1 861 ? -29.352 -6.315 38.549 1.00 84.38 861 TYR A O 1
ATOM 6825 N N . ARG A 1 862 ? -28.212 -7.416 36.971 1.00 83.31 862 ARG A N 1
ATOM 6826 C CA . ARG A 1 862 ? -26.903 -7.067 37.543 1.00 83.31 862 ARG A CA 1
ATOM 6827 C C . ARG A 1 862 ? -26.679 -5.549 37.607 1.00 83.31 862 ARG A C 1
ATOM 6829 O O . ARG A 1 862 ? -26.097 -5.070 38.572 1.00 83.31 862 ARG A O 1
ATOM 6836 N N . ARG A 1 863 ? -27.119 -4.780 36.604 1.00 86.50 863 ARG A N 1
ATOM 6837 C CA . ARG A 1 863 ? -26.983 -3.308 36.610 1.00 86.50 863 ARG A CA 1
ATOM 6838 C C . ARG A 1 863 ? -27.902 -2.641 37.626 1.00 86.50 863 ARG A C 1
ATOM 6840 O O . ARG A 1 863 ? -27.450 -1.740 38.322 1.00 86.50 863 ARG A O 1
ATOM 6847 N N . LEU A 1 864 ? -29.146 -3.105 37.737 1.00 80.62 864 LEU A N 1
ATOM 6848 C CA . LEU A 1 864 ? -30.103 -2.620 38.733 1.00 80.62 864 LEU A CA 1
ATOM 6849 C C . LEU A 1 864 ? -29.651 -2.954 40.160 1.00 80.62 864 LEU A C 1
ATOM 6851 O O . LEU A 1 864 ? -29.801 -2.121 41.046 1.00 80.62 864 LEU A O 1
ATOM 6855 N N . MET A 1 865 ? -29.024 -4.117 40.369 1.00 77.94 865 MET A N 1
ATOM 6856 C CA . MET A 1 865 ? -28.404 -4.470 41.646 1.00 77.94 865 MET A CA 1
ATOM 6857 C C . MET A 1 865 ? -27.324 -3.454 42.037 1.00 77.94 865 MET A C 1
ATOM 6859 O O . MET A 1 865 ? -27.405 -2.888 43.120 1.00 77.94 865 MET A O 1
ATOM 6863 N N . ILE A 1 866 ? -26.354 -3.179 41.152 1.00 76.94 866 ILE A N 1
ATOM 6864 C CA . ILE A 1 866 ? -25.259 -2.235 41.447 1.00 76.94 866 ILE A CA 1
ATOM 6865 C C . ILE A 1 866 ? -25.806 -0.813 41.672 1.00 76.94 866 ILE A C 1
ATOM 6867 O O . ILE A 1 866 ? -25.365 -0.124 42.590 1.00 76.94 866 ILE A O 1
ATOM 6871 N N . LEU A 1 867 ? -26.794 -0.397 40.871 1.00 76.25 867 LEU A N 1
ATOM 6872 C CA . LEU A 1 867 ? -27.496 0.882 41.016 1.00 76.25 867 LEU A CA 1
ATOM 6873 C C . LEU A 1 867 ? -28.185 1.008 42.388 1.00 76.25 867 LEU A C 1
ATOM 6875 O O . LEU A 1 867 ? -28.128 2.064 43.002 1.00 76.25 867 LEU A O 1
ATOM 6879 N N . ASN A 1 868 ? -28.812 -0.063 42.882 1.00 71.38 868 ASN A N 1
ATOM 6880 C CA . ASN A 1 868 ? -29.506 -0.067 44.173 1.00 71.38 868 ASN A CA 1
ATOM 6881 C C . ASN A 1 868 ? -28.573 -0.208 45.377 1.00 71.38 868 ASN A C 1
ATOM 6883 O O . ASN A 1 868 ? -28.927 0.243 46.463 1.00 71.38 868 ASN A O 1
ATOM 6887 N N . THR A 1 869 ? -27.405 -0.830 45.206 1.00 67.06 869 THR A N 1
ATOM 6888 C CA . THR A 1 869 ? -26.395 -0.892 46.267 1.00 67.06 869 THR A CA 1
ATOM 6889 C C . THR A 1 869 ? -25.657 0.428 46.416 1.00 67.06 869 THR A C 1
ATOM 6891 O O . THR A 1 869 ? -25.466 0.879 47.533 1.00 67.06 869 THR A O 1
ATOM 6894 N N . ASP A 1 870 ? -25.284 1.079 45.310 1.00 68.00 870 ASP A N 1
ATOM 6895 C CA . ASP A 1 870 ? -24.519 2.325 45.341 1.00 68.00 870 ASP A CA 1
ATOM 6896 C C . ASP A 1 870 ? -25.445 3.519 45.074 1.00 68.00 870 ASP A C 1
ATOM 6898 O O . ASP A 1 870 ? -25.653 3.954 43.937 1.00 68.00 870 ASP A O 1
ATOM 6902 N N . GLY A 1 871 ? -26.011 4.059 46.157 1.00 62.00 871 GLY A N 1
ATOM 6903 C CA . GLY A 1 871 ? -26.984 5.154 46.103 1.00 62.00 871 GLY A CA 1
ATOM 6904 C C . GLY A 1 871 ? -26.484 6.448 45.454 1.00 62.00 871 GLY A C 1
ATOM 6905 O O . GLY A 1 871 ? -27.302 7.286 45.088 1.00 62.00 871 GLY A O 1
ATOM 6906 N N . ARG A 1 872 ? -25.172 6.595 45.207 1.00 66.81 872 ARG A N 1
ATOM 6907 C CA . ARG A 1 872 ? -24.590 7.743 44.481 1.00 66.81 872 ARG A CA 1
ATOM 6908 C C . ARG A 1 872 ? -25.080 7.848 43.034 1.00 66.81 872 ARG A C 1
ATOM 6910 O O . ARG A 1 872 ? -25.002 8.916 42.431 1.00 66.81 872 ARG A O 1
ATOM 6917 N N . PHE A 1 873 ? -25.576 6.749 42.466 1.00 69.31 873 PHE A N 1
ATOM 6918 C CA . PHE A 1 873 ? -26.117 6.707 41.106 1.00 69.31 873 PHE A CA 1
ATOM 6919 C C . PHE A 1 873 ? -27.625 7.009 41.036 1.00 69.31 873 PHE A C 1
ATOM 6921 O O . PHE A 1 873 ? -28.137 7.270 39.947 1.00 69.31 873 PHE A O 1
ATOM 6928 N N . HIS A 1 874 ? -28.323 7.070 42.177 1.00 70.56 874 HIS A N 1
ATOM 6929 C CA . HIS A 1 874 ? -29.720 7.510 42.288 1.00 70.56 874 HIS A CA 1
ATOM 6930 C C . HIS A 1 874 ? -29.798 9.024 42.503 1.00 70.56 874 HIS A C 1
ATOM 6932 O O . HIS A 1 874 ? -30.246 9.522 43.531 1.00 70.56 874 HIS A O 1
ATOM 6938 N N . LYS A 1 875 ? -29.334 9.785 41.509 1.00 66.56 875 LYS A N 1
ATOM 6939 C CA . LYS A 1 875 ? -29.265 11.251 41.586 1.00 66.56 875 LYS A CA 1
ATOM 6940 C C . LYS A 1 875 ? -30.624 11.909 41.876 1.00 66.56 875 LYS A C 1
ATOM 6942 O O . LYS A 1 875 ? -30.668 12.844 42.664 1.00 66.56 875 LYS A O 1
ATOM 6947 N N . GLY A 1 876 ? -31.712 11.415 41.273 1.00 68.81 876 GLY A N 1
ATOM 6948 C CA . GLY A 1 876 ? -33.073 11.905 41.540 1.00 68.81 876 GLY A CA 1
ATOM 6949 C C . GLY A 1 876 ? -33.459 11.755 43.012 1.00 68.81 876 GLY A C 1
ATOM 6950 O O . GLY A 1 876 ? -33.936 12.709 43.618 1.00 68.81 876 GLY A O 1
ATOM 6951 N N . LEU A 1 877 ? -33.131 10.606 43.609 1.00 76.75 877 LEU A N 1
ATOM 6952 C CA . LEU A 1 877 ? -33.336 10.341 45.030 1.00 76.75 877 LEU A CA 1
ATOM 6953 C C . LEU A 1 877 ? -32.540 11.306 45.909 1.00 76.75 877 LEU A C 1
ATOM 6955 O O . LEU A 1 877 ? -33.126 11.938 46.774 1.00 76.75 877 LEU A O 1
ATOM 6959 N N . ILE A 1 878 ? -31.229 11.451 45.690 1.00 73.75 878 ILE A N 1
ATOM 6960 C CA . ILE A 1 878 ? -30.398 12.337 46.524 1.00 73.75 878 ILE A CA 1
ATOM 6961 C C . ILE A 1 878 ? -30.894 13.786 46.431 1.00 73.75 878 ILE A C 1
ATOM 6963 O O . ILE A 1 878 ? -31.033 14.450 47.451 1.00 73.75 878 ILE A O 1
ATOM 6967 N N . GLU A 1 879 ? -31.220 14.268 45.229 1.00 73.88 879 GLU A N 1
ATOM 6968 C CA . GLU A 1 879 ? -31.696 15.642 45.036 1.00 73.88 879 GLU A CA 1
ATOM 6969 C C . GLU A 1 879 ? -33.062 15.894 45.681 1.00 73.88 879 GLU A C 1
ATOM 6971 O O . GLU A 1 879 ? -33.240 16.895 46.373 1.00 73.88 879 GLU A O 1
ATOM 6976 N N . ASN A 1 880 ? -34.023 14.997 45.466 1.00 82.19 880 ASN A N 1
ATOM 6977 C CA . ASN A 1 880 ? -35.391 15.178 45.945 1.00 82.19 880 ASN A CA 1
ATOM 6978 C C . ASN A 1 880 ? -35.579 14.761 47.412 1.00 82.19 880 ASN A C 1
ATOM 6980 O O . ASN A 1 880 ? -36.616 15.085 47.983 1.00 82.19 880 ASN A O 1
ATOM 6984 N N . CYS A 1 881 ? -34.603 14.067 48.010 1.00 84.75 881 CYS A N 1
ATOM 6985 C CA . CYS A 1 881 ? -34.587 13.675 49.421 1.00 84.75 881 CYS A CA 1
ATOM 6986 C C . CYS A 1 881 ? -33.563 14.436 50.266 1.00 84.75 881 CYS A C 1
ATOM 6988 O O . CYS A 1 881 ? -33.435 14.112 51.441 1.00 84.75 881 CYS A O 1
ATOM 6990 N N . GLN A 1 882 ? -32.821 15.413 49.731 1.00 84.62 882 GLN A N 1
ATOM 6991 C CA . GLN A 1 882 ? -31.717 16.055 50.462 1.00 84.62 882 GLN A CA 1
ATOM 6992 C C . GLN A 1 882 ? -32.149 16.573 51.843 1.00 84.62 882 GLN A C 1
ATOM 6994 O O . GLN A 1 882 ? -31.510 16.280 52.849 1.00 84.62 882 GLN A O 1
ATOM 6999 N N . THR A 1 883 ? -33.288 17.264 51.907 1.00 83.56 883 THR A N 1
ATOM 7000 C CA . THR A 1 883 ? -33.843 17.791 53.158 1.00 83.56 883 THR A CA 1
ATOM 7001 C C . THR A 1 883 ? -34.201 16.687 54.156 1.00 83.56 883 THR A C 1
ATOM 7003 O O . THR A 1 883 ? -33.991 16.851 55.356 1.00 83.56 883 THR A O 1
ATOM 7006 N N . ASP A 1 884 ? -34.699 15.550 53.676 1.00 85.31 884 ASP A N 1
ATOM 7007 C CA . ASP A 1 884 ? -35.028 14.394 54.513 1.00 85.31 884 ASP A CA 1
ATOM 7008 C C . ASP A 1 884 ? -33.772 13.641 54.972 1.00 85.31 884 ASP A C 1
ATOM 7010 O O . ASP A 1 884 ? -33.712 13.166 56.106 1.00 85.31 884 ASP A O 1
ATOM 7014 N N . ILE A 1 885 ? -32.745 13.567 54.120 1.00 82.69 885 ILE A N 1
ATOM 7015 C CA . ILE A 1 885 ? -31.434 12.996 54.448 1.00 82.69 885 ILE A CA 1
ATOM 7016 C C . ILE A 1 885 ? -30.805 13.795 55.589 1.00 82.69 885 ILE A C 1
ATOM 7018 O O . ILE A 1 885 ? -30.408 13.205 56.596 1.00 82.69 885 ILE A O 1
ATOM 7022 N N . ASP A 1 886 ? -30.786 15.122 55.467 1.00 81.31 886 ASP A N 1
ATOM 7023 C CA . ASP A 1 886 ? -30.222 16.010 56.482 1.00 81.31 886 ASP A CA 1
ATOM 7024 C C . ASP A 1 886 ? -31.007 15.917 57.799 1.00 81.31 886 ASP A C 1
ATOM 7026 O O . ASP A 1 886 ? -30.412 15.843 58.866 1.00 81.31 886 ASP A O 1
ATOM 7030 N N . LYS A 1 887 ? -32.343 15.833 57.756 1.00 82.81 887 LYS A N 1
ATOM 7031 C CA . LYS A 1 887 ? -33.179 15.741 58.968 1.00 82.81 887 LYS A CA 1
ATOM 7032 C C . LYS A 1 887 ? -33.137 14.383 59.666 1.00 82.81 887 LYS A C 1
ATOM 7034 O O . LYS A 1 887 ? -33.315 14.313 60.882 1.00 82.81 887 LYS A O 1
ATOM 7039 N N . HIS A 1 888 ? -33.016 13.290 58.913 1.00 81.69 888 HIS A N 1
ATOM 7040 C CA . HIS A 1 888 ? -33.316 11.950 59.432 1.00 81.69 888 HIS A CA 1
ATOM 7041 C C . HIS A 1 888 ? -32.160 10.957 59.355 1.00 81.69 888 HIS A C 1
ATOM 7043 O O . HIS A 1 888 ? -32.210 9.941 60.054 1.00 81.69 888 HIS A O 1
ATOM 7049 N N . CYS A 1 889 ? -31.148 11.233 58.534 1.00 80.62 889 CYS A N 1
ATOM 7050 C CA . CYS A 1 889 ? -30.043 10.320 58.247 1.00 80.62 889 CYS A CA 1
ATOM 7051 C C . CYS A 1 889 ? -28.659 10.918 58.557 1.00 80.62 889 CYS A C 1
ATOM 7053 O O . CYS A 1 889 ? -27.654 10.251 58.323 1.00 80.62 889 CYS A O 1
ATOM 7055 N N . GLN A 1 890 ? -28.601 12.126 59.131 1.00 68.19 890 GLN A N 1
ATOM 7056 C CA . GLN A 1 890 ? -27.367 12.864 59.432 1.00 68.19 890 GLN A CA 1
ATOM 7057 C C . GLN A 1 890 ? -26.380 12.108 60.332 1.00 68.19 890 GLN A C 1
ATOM 7059 O O . GLN A 1 890 ? -25.177 12.188 60.113 1.00 68.19 890 GLN A O 1
ATOM 7064 N N . ASN A 1 891 ? -26.871 11.312 61.289 1.00 64.69 891 ASN A N 1
ATOM 7065 C CA . ASN A 1 891 ? -26.017 10.529 62.195 1.00 64.69 891 ASN A CA 1
ATOM 7066 C C . ASN A 1 891 ? -25.114 9.532 61.445 1.00 64.69 891 ASN A C 1
ATOM 7068 O O . ASN A 1 891 ? -24.039 9.208 61.921 1.00 64.69 891 ASN A O 1
ATOM 7072 N N . LEU A 1 892 ? -25.503 9.100 60.240 1.00 61.31 892 LEU A N 1
ATOM 7073 C CA . LEU A 1 892 ? -24.704 8.194 59.404 1.00 61.31 892 LEU A CA 1
ATOM 7074 C C . LEU A 1 892 ? -23.564 8.900 58.650 1.00 61.31 892 LEU A C 1
ATOM 7076 O O . LEU A 1 892 ? -22.750 8.219 58.030 1.00 61.31 892 LEU A O 1
ATOM 7080 N N . ILE A 1 893 ? -23.546 10.237 58.664 1.00 56.50 893 ILE A N 1
ATOM 7081 C CA . ILE A 1 893 ? -22.512 11.094 58.063 1.00 56.50 893 ILE A CA 1
ATOM 7082 C C . ILE A 1 893 ? -21.434 11.446 59.113 1.00 56.50 893 ILE A C 1
ATOM 7084 O O . ILE A 1 893 ? -20.338 11.842 58.740 1.00 56.50 893 ILE A O 1
ATOM 7088 N N . ILE A 1 894 ? -21.730 11.289 60.414 1.00 47.59 894 ILE A N 1
ATOM 7089 C CA . ILE A 1 894 ? -20.892 11.752 61.540 1.00 47.59 894 ILE A CA 1
ATOM 7090 C C . ILE A 1 894 ? -20.004 10.631 62.130 1.00 47.59 894 ILE A C 1
ATOM 7092 O O . ILE A 1 894 ? -18.965 10.930 62.709 1.00 47.59 894 ILE A O 1
ATOM 7096 N N . ASP A 1 895 ? -20.327 9.349 61.924 1.00 42.97 895 ASP A N 1
ATOM 7097 C CA . ASP A 1 895 ? -19.545 8.198 62.433 1.00 42.97 895 ASP A CA 1
ATOM 7098 C C . ASP A 1 895 ? -18.207 7.946 61.678 1.00 42.97 895 ASP A C 1
ATOM 7100 O O . ASP A 1 895 ? -17.756 6.807 61.575 1.00 42.97 895 ASP A O 1
ATOM 7104 N N . GLU A 1 896 ? -17.567 8.967 61.090 1.00 43.31 896 GLU A N 1
ATOM 7105 C CA . GLU A 1 896 ? -16.278 8.817 60.381 1.00 43.31 896 GLU A CA 1
ATOM 7106 C C . GLU A 1 896 ? -15.047 9.311 61.157 1.00 43.31 896 GLU A C 1
ATOM 7108 O O . GLU A 1 896 ? -13.939 9.004 60.725 1.00 43.31 896 GLU A O 1
ATOM 7113 N N . ASP A 1 897 ? -15.203 9.982 62.304 1.00 41.25 897 ASP A N 1
ATOM 7114 C CA . ASP A 1 897 ? -14.059 10.577 63.022 1.00 41.25 897 ASP A CA 1
ATOM 7115 C C . ASP A 1 897 ? -13.498 9.735 64.194 1.00 41.25 897 ASP A C 1
ATOM 7117 O O . ASP A 1 897 ? -12.479 10.126 64.754 1.00 41.25 897 ASP A O 1
ATOM 7121 N N . ASN A 1 898 ? -14.108 8.601 64.587 1.00 38.41 898 ASN A N 1
ATOM 7122 C CA . ASN A 1 898 ? -13.741 7.909 65.846 1.00 38.41 898 ASN A CA 1
ATOM 7123 C C . ASN A 1 898 ? -13.434 6.395 65.782 1.00 38.41 898 ASN A C 1
ATOM 7125 O O . ASN A 1 898 ? -13.089 5.838 66.819 1.00 38.41 898 ASN A O 1
ATOM 7129 N N . ASP A 1 899 ? -13.489 5.724 64.627 1.00 35.00 899 ASP A N 1
ATOM 7130 C CA . ASP A 1 899 ? -13.271 4.261 64.546 1.00 35.00 899 ASP A CA 1
ATOM 7131 C C . ASP A 1 899 ? -11.915 3.877 63.903 1.00 35.00 899 ASP A C 1
ATOM 7133 O O . ASP A 1 899 ? -11.848 2.997 63.045 1.00 35.00 899 ASP A O 1
ATOM 7137 N N . ASP A 1 900 ? -10.825 4.530 64.324 1.00 35.12 900 ASP A N 1
ATOM 7138 C CA . ASP A 1 900 ? -9.432 4.164 63.994 1.00 35.12 900 ASP A CA 1
ATOM 7139 C C . ASP A 1 900 ? -8.681 3.665 65.249 1.00 35.12 900 ASP A C 1
ATOM 7141 O O . ASP A 1 900 ? -7.604 4.152 65.565 1.00 35.12 900 ASP A O 1
ATOM 7145 N N . GLU A 1 901 ? -9.223 2.708 66.007 1.00 38.28 901 GLU A N 1
ATOM 7146 C CA . GLU A 1 901 ? -8.467 2.038 67.081 1.00 38.28 901 GLU A CA 1
ATOM 7147 C C . GLU A 1 901 ? -9.095 0.675 67.420 1.00 38.28 901 GLU A C 1
ATOM 7149 O O . GLU A 1 901 ? -9.895 0.565 68.336 1.00 38.28 901 GLU A O 1
ATOM 7154 N N . GLU A 1 902 ? -8.791 -0.360 66.627 1.00 31.52 902 GLU A N 1
ATOM 7155 C CA . GLU A 1 902 ? -8.564 -1.748 67.089 1.00 31.52 902 GLU A CA 1
ATOM 7156 C C . GLU A 1 902 ? -8.513 -2.717 65.898 1.00 31.52 902 GLU A C 1
ATOM 7158 O O . GLU A 1 902 ? -9.521 -3.181 65.363 1.00 31.52 902 GLU A O 1
ATOM 7163 N N . SER A 1 903 ? -7.304 -3.068 65.474 1.00 29.47 903 SER A N 1
ATOM 7164 C CA . SER A 1 903 ? -6.893 -4.476 65.398 1.00 29.47 903 SER A CA 1
ATOM 7165 C C . SER A 1 903 ? -5.417 -4.539 65.032 1.00 29.47 903 SER A C 1
ATOM 7167 O O . SER A 1 903 ? -5.001 -4.252 63.909 1.00 29.47 903 SER A O 1
ATOM 7169 N N . ASP A 1 904 ? -4.644 -4.894 66.050 1.00 31.05 904 ASP A N 1
ATOM 7170 C CA . ASP A 1 904 ? -3.269 -5.345 65.972 1.00 31.05 904 ASP A CA 1
ATOM 7171 C C . ASP A 1 904 ? -3.141 -6.515 64.989 1.00 31.05 904 ASP A C 1
ATOM 7173 O O . ASP A 1 904 ? -3.841 -7.514 65.123 1.00 31.05 904 ASP A O 1
ATOM 7177 N N . ASP A 1 905 ? -2.240 -6.395 64.016 1.00 30.69 905 ASP A N 1
ATOM 7178 C CA . ASP A 1 905 ? -1.258 -7.444 63.740 1.00 30.69 905 ASP A CA 1
ATOM 7179 C C . ASP A 1 905 ? -0.129 -6.880 62.866 1.00 30.69 905 ASP A C 1
ATOM 7181 O O . ASP A 1 905 ? -0.317 -6.352 61.766 1.00 30.69 905 ASP A O 1
ATOM 7185 N N . ALA A 1 906 ? 1.064 -6.939 63.451 1.00 31.36 906 ALA A N 1
ATOM 7186 C CA . ALA A 1 906 ? 2.313 -6.388 62.968 1.00 31.36 906 ALA A CA 1
ATOM 7187 C C . ALA A 1 906 ? 3.027 -7.314 61.963 1.00 31.36 906 ALA A C 1
ATOM 7189 O O . ALA A 1 906 ? 2.726 -8.497 61.842 1.00 31.36 906 ALA A O 1
ATOM 7190 N N . ASP A 1 907 ? 4.045 -6.725 61.328 1.00 33.50 907 ASP A N 1
ATOM 7191 C CA . ASP A 1 907 ? 5.101 -7.321 60.497 1.00 33.50 907 ASP A CA 1
ATOM 7192 C C . ASP A 1 907 ? 4.812 -7.551 59.000 1.00 33.50 907 ASP A C 1
ATOM 7194 O O . ASP A 1 907 ? 4.547 -8.660 58.554 1.00 33.50 907 ASP A O 1
ATOM 7198 N N . ASP A 1 908 ? 5.057 -6.516 58.181 1.00 34.56 908 ASP A N 1
ATOM 7199 C CA . ASP A 1 908 ? 6.190 -6.581 57.237 1.00 34.56 908 ASP A CA 1
ATOM 7200 C C . ASP A 1 908 ? 6.663 -5.175 56.804 1.00 34.56 908 ASP A C 1
ATOM 7202 O O . ASP A 1 908 ? 5.892 -4.303 56.392 1.00 34.56 908 ASP A O 1
ATOM 7206 N N . LYS A 1 909 ? 7.973 -4.945 56.918 1.00 37.06 909 LYS A N 1
ATOM 7207 C CA . LYS A 1 909 ? 8.665 -3.688 56.616 1.00 37.06 909 LYS A CA 1
ATOM 7208 C C . LYS A 1 909 ? 9.171 -3.717 55.176 1.00 37.06 909 LYS A C 1
ATOM 7210 O O . LYS A 1 909 ? 10.266 -4.207 54.922 1.00 37.06 909 LYS A O 1
ATOM 7215 N N . ASN A 1 910 ? 8.464 -3.057 54.257 1.00 32.59 910 ASN A N 1
ATOM 7216 C CA . ASN A 1 910 ? 9.127 -2.419 53.112 1.00 32.59 910 ASN A CA 1
ATOM 7217 C C . ASN A 1 910 ? 8.287 -1.280 52.506 1.00 32.59 910 ASN A C 1
ATOM 7219 O O . ASN A 1 910 ? 7.591 -1.432 51.504 1.00 32.59 910 ASN A O 1
ATOM 7223 N N . LYS A 1 911 ? 8.362 -0.102 53.136 1.00 37.12 911 LYS A N 1
ATOM 7224 C CA . LYS A 1 911 ? 7.982 1.173 52.517 1.00 37.12 911 LYS A CA 1
ATOM 7225 C C . LYS A 1 911 ? 9.146 1.641 51.649 1.00 37.12 911 LYS A C 1
ATOM 7227 O O . LYS A 1 911 ? 10.208 1.909 52.194 1.00 37.12 911 LYS A O 1
ATOM 7232 N N . ASN A 1 912 ? 8.913 1.781 50.345 1.00 31.66 912 ASN A N 1
ATOM 7233 C CA . ASN A 1 912 ? 9.390 2.912 49.546 1.00 31.66 912 ASN A CA 1
ATOM 7234 C C . ASN A 1 912 ? 8.560 3.017 48.253 1.00 31.66 912 ASN A C 1
ATOM 7236 O O . ASN A 1 912 ? 8.381 2.037 47.536 1.00 31.66 912 ASN A O 1
ATOM 7240 N N . ASP A 1 913 ? 8.055 4.228 48.006 1.00 35.62 913 ASP A N 1
ATOM 7241 C CA . ASP A 1 913 ? 7.298 4.700 46.837 1.00 35.62 913 ASP A CA 1
ATOM 7242 C C . ASP A 1 913 ? 5.872 4.177 46.598 1.00 35.62 913 ASP A C 1
ATOM 7244 O O . ASP A 1 913 ? 5.578 3.476 45.630 1.00 35.62 913 ASP A O 1
ATOM 7248 N N . LYS A 1 914 ? 4.929 4.700 47.393 1.00 32.88 914 LYS A N 1
ATOM 7249 C CA . LYS A 1 914 ? 3.631 5.156 46.868 1.00 32.88 914 LYS A CA 1
ATOM 7250 C C . LYS A 1 914 ? 3.233 6.458 47.560 1.00 32.88 914 LYS A C 1
ATOM 7252 O O . LYS A 1 914 ? 2.839 6.443 48.722 1.00 32.88 914 LYS A O 1
ATOM 7257 N N . ASN A 1 915 ? 3.295 7.570 46.829 1.00 27.62 915 ASN A N 1
ATOM 7258 C CA . ASN A 1 915 ? 2.404 8.694 47.108 1.00 27.62 915 ASN A CA 1
ATOM 7259 C C . ASN A 1 915 ? 0.966 8.155 47.014 1.00 27.62 915 ASN A C 1
ATOM 7261 O O . ASN A 1 915 ? 0.626 7.596 45.964 1.00 27.62 915 ASN A O 1
ATOM 7265 N N . PRO A 1 916 ? 0.125 8.293 48.049 1.00 29.75 916 PRO A N 1
ATOM 7266 C CA . PRO A 1 916 ? -1.294 8.038 47.894 1.00 29.75 916 PRO A CA 1
ATOM 7267 C C . PRO A 1 916 ? -1.832 9.126 46.960 1.00 29.75 916 PRO A C 1
ATOM 7269 O O . PRO A 1 916 ? -1.845 10.306 47.293 1.00 29.75 916 PRO A O 1
ATOM 7272 N N . THR A 1 917 ? -2.184 8.755 45.732 1.00 32.09 917 THR A N 1
ATOM 7273 C CA . THR A 1 917 ? -2.998 9.627 44.882 1.00 32.09 917 THR A CA 1
ATOM 7274 C C . THR A 1 917 ? -4.399 9.693 45.481 1.00 32.09 917 THR A C 1
ATOM 7276 O O . THR A 1 917 ? -4.916 8.649 45.869 1.00 32.09 917 THR A O 1
ATOM 7279 N N . ASP A 1 918 ? -5.012 10.879 45.488 1.00 33.06 918 ASP A N 1
ATOM 7280 C CA . ASP A 1 918 ? -6.340 11.236 46.039 1.00 33.06 918 ASP A CA 1
ATOM 7281 C C . ASP A 1 918 ? -7.546 10.337 45.643 1.00 33.06 918 ASP A C 1
ATOM 7283 O O . ASP A 1 918 ? -8.682 10.618 46.019 1.00 33.06 918 ASP A O 1
ATOM 7287 N N . ASP A 1 919 ? -7.342 9.258 44.883 1.00 36.12 919 ASP A N 1
ATOM 7288 C CA . ASP A 1 919 ? -8.380 8.361 44.363 1.00 36.12 919 ASP A CA 1
ATOM 7289 C C . ASP A 1 919 ? -8.767 7.206 45.325 1.00 36.12 919 ASP A C 1
ATOM 7291 O O . ASP A 1 919 ? -9.808 6.583 45.104 1.00 36.12 919 ASP A O 1
ATOM 7295 N N . ASP A 1 920 ? -7.993 6.915 46.384 1.00 33.19 920 ASP A N 1
ATOM 7296 C CA . ASP A 1 920 ? -8.175 5.695 47.209 1.00 33.19 920 ASP A CA 1
ATOM 7297 C C . ASP A 1 920 ? -8.978 5.878 48.522 1.00 33.19 920 ASP A C 1
ATOM 7299 O O . ASP A 1 920 ? -9.273 4.894 49.197 1.00 33.19 920 ASP A O 1
ATOM 7303 N N . VAL A 1 921 ? -9.424 7.094 48.872 1.00 35.91 921 VAL A N 1
ATOM 7304 C CA . VAL A 1 921 ? -10.111 7.365 50.165 1.00 35.91 921 VAL A CA 1
ATOM 7305 C C . VAL A 1 921 ? -11.653 7.465 50.051 1.00 35.91 921 VAL A C 1
ATOM 7307 O O . VAL A 1 921 ? -12.358 7.467 51.052 1.00 35.91 921 VAL A O 1
ATOM 7310 N N . GLN A 1 922 ? -12.242 7.468 48.848 1.00 42.41 922 GLN A N 1
ATOM 7311 C CA . GLN A 1 922 ? -13.666 7.834 48.638 1.00 42.41 922 GLN A CA 1
ATOM 7312 C C . GLN A 1 922 ? -14.648 6.687 48.307 1.00 42.41 922 GLN A C 1
ATOM 7314 O O . GLN A 1 922 ? -15.711 6.925 47.721 1.00 42.41 922 GLN A O 1
ATOM 7319 N N . ASP A 1 923 ? -14.341 5.430 48.638 1.00 43.44 923 ASP A N 1
ATOM 7320 C CA . ASP A 1 923 ? -15.183 4.283 48.238 1.00 43.44 923 ASP A CA 1
ATOM 7321 C C . ASP A 1 923 ? -15.883 3.541 49.394 1.00 43.44 923 ASP A C 1
ATOM 7323 O O . ASP A 1 923 ? -16.227 2.366 49.246 1.00 43.44 923 ASP A O 1
ATOM 7327 N N . ARG A 1 924 ? -16.166 4.237 50.507 1.00 50.28 924 ARG A N 1
ATOM 7328 C CA . ARG A 1 924 ? -17.145 3.794 51.518 1.00 50.28 924 ARG A CA 1
ATOM 7329 C C . ARG A 1 924 ? -18.569 3.979 50.962 1.00 50.28 924 ARG A C 1
ATOM 7331 O O . ARG A 1 924 ? -18.900 5.028 50.408 1.00 50.28 924 ARG A O 1
ATOM 7338 N N . ASP A 1 925 ? -19.407 2.943 51.048 1.00 55.81 925 ASP A N 1
ATOM 7339 C CA . ASP A 1 925 ? -20.774 2.901 50.491 1.00 55.81 925 ASP A CA 1
ATOM 7340 C C . ASP A 1 925 ? -21.771 3.758 51.303 1.00 55.81 925 ASP A C 1
ATOM 7342 O O . ASP A 1 925 ? -22.678 3.266 51.977 1.00 55.81 925 ASP A O 1
ATOM 7346 N N . MET A 1 926 ? -21.581 5.076 51.259 1.00 58.44 926 MET A N 1
ATOM 7347 C CA . MET A 1 926 ? -22.489 6.061 51.857 1.00 58.44 926 MET A CA 1
ATOM 7348 C C . MET A 1 926 ? -23.887 6.006 51.222 1.00 58.44 926 MET A C 1
ATOM 7350 O O . MET A 1 926 ? -24.897 6.157 51.906 1.00 58.44 926 MET A O 1
ATOM 7354 N N . GLY A 1 927 ? -23.965 5.728 49.917 1.00 60.19 927 GLY A N 1
ATOM 7355 C CA . GLY A 1 927 ? -25.222 5.702 49.170 1.00 60.19 927 GLY A CA 1
ATOM 7356 C C . GLY A 1 927 ? -26.167 4.577 49.606 1.00 60.19 927 GLY A C 1
ATOM 7357 O O . GLY A 1 927 ? -27.349 4.831 49.838 1.00 60.19 927 GLY A O 1
ATOM 7358 N N . GLY A 1 928 ? -25.663 3.350 49.774 1.00 68.44 928 GLY A N 1
ATOM 7359 C CA . GLY A 1 928 ? -26.456 2.225 50.275 1.00 68.44 928 GLY A CA 1
ATOM 7360 C C . GLY A 1 928 ? -26.937 2.420 51.719 1.00 68.44 928 GLY A C 1
ATOM 7361 O O . GLY A 1 928 ? -28.046 2.007 52.076 1.00 68.44 928 GLY A O 1
ATOM 7362 N N . ARG A 1 929 ? -26.144 3.112 52.552 1.00 73.75 929 ARG A N 1
ATOM 7363 C CA . ARG A 1 929 ? -26.523 3.489 53.927 1.00 73.75 929 ARG A CA 1
ATOM 7364 C C . ARG A 1 929 ? -27.651 4.523 53.950 1.00 73.75 929 ARG A C 1
ATOM 7366 O O . ARG A 1 929 ? -28.625 4.320 54.676 1.00 73.75 929 ARG A O 1
ATOM 7373 N N . ILE A 1 930 ? -27.569 5.560 53.114 1.00 77.31 930 ILE A N 1
ATOM 7374 C CA . ILE A 1 930 ? -28.615 6.587 52.972 1.00 77.31 930 ILE A CA 1
ATOM 7375 C C . ILE A 1 930 ? -29.927 5.966 52.480 1.00 77.31 930 ILE A C 1
ATOM 7377 O O . ILE A 1 930 ? -30.968 6.181 53.099 1.00 77.31 930 ILE A O 1
ATOM 7381 N N . ILE A 1 931 ? -29.886 5.132 51.432 1.00 78.69 931 ILE A N 1
ATOM 7382 C CA . ILE A 1 931 ? -31.076 4.415 50.942 1.00 78.69 931 ILE A CA 1
ATOM 7383 C C . ILE A 1 931 ? -31.674 3.551 52.056 1.00 78.69 931 ILE A C 1
ATOM 7385 O O . ILE A 1 931 ? -32.884 3.568 52.269 1.00 78.69 931 ILE A O 1
ATOM 7389 N N . GLY A 1 932 ? -30.839 2.820 52.800 1.00 78.81 932 GLY A N 1
ATOM 7390 C CA . GLY A 1 932 ? -31.291 2.015 53.935 1.00 78.81 932 GLY A CA 1
ATOM 7391 C C . GLY A 1 932 ? -31.981 2.843 55.026 1.00 78.81 932 GLY A C 1
ATOM 7392 O O . GLY A 1 932 ? -33.016 2.425 55.545 1.00 78.81 932 GLY A O 1
ATOM 7393 N N . CYS A 1 933 ? -31.443 4.023 55.344 1.00 84.00 933 CYS A N 1
ATOM 7394 C CA . CYS A 1 933 ? -32.037 4.949 56.306 1.00 84.00 933 CYS A CA 1
ATOM 7395 C C . CYS A 1 933 ? -33.391 5.487 55.827 1.00 84.00 933 CYS A C 1
ATOM 7397 O O . CYS A 1 933 ? -34.387 5.354 56.541 1.00 84.00 933 CYS A O 1
ATOM 7399 N N . LEU A 1 934 ? -33.451 6.018 54.602 1.00 85.00 934 LEU A N 1
ATOM 7400 C CA . LEU A 1 934 ? -34.680 6.553 54.013 1.00 85.00 934 LEU A CA 1
ATOM 7401 C C . LEU A 1 934 ? -35.773 5.480 53.929 1.00 85.00 934 LEU A C 1
ATOM 7403 O O . LEU A 1 934 ? -36.908 5.737 54.321 1.00 85.00 934 LEU A O 1
ATOM 7407 N N . ARG A 1 935 ? -35.432 4.250 53.517 1.00 86.06 935 ARG A N 1
ATOM 7408 C CA . ARG A 1 935 ? -36.368 3.109 53.492 1.00 86.06 935 ARG A CA 1
ATOM 7409 C C . ARG A 1 935 ? -36.899 2.755 54.880 1.00 86.06 935 ARG A C 1
ATOM 7411 O O . ARG A 1 935 ? -38.090 2.502 55.027 1.00 86.06 935 ARG A O 1
ATOM 7418 N N . SER A 1 936 ? -36.041 2.777 55.900 1.00 81.62 936 SER A N 1
ATOM 7419 C CA . SER A 1 936 ? -36.451 2.544 57.292 1.00 81.62 936 SER A CA 1
ATOM 7420 C C . SER A 1 936 ? -37.429 3.615 57.790 1.00 81.62 936 SER A C 1
ATOM 7422 O O . SER A 1 936 ? -38.436 3.291 58.418 1.00 81.62 936 SER A O 1
ATOM 7424 N N . LYS A 1 937 ? -37.184 4.891 57.455 1.00 84.69 937 LYS A N 1
ATOM 7425 C CA . LYS A 1 937 ? -38.099 5.994 57.788 1.00 84.69 937 LYS A CA 1
ATOM 7426 C C . LYS A 1 937 ? -39.415 5.891 57.031 1.00 84.69 937 LYS A C 1
ATOM 7428 O O . LYS A 1 937 ? -40.461 5.992 57.652 1.00 84.69 937 LYS A O 1
ATOM 7433 N N . TYR A 1 938 ? -39.367 5.593 55.740 1.00 84.81 938 TYR A N 1
ATOM 7434 C CA . TYR A 1 938 ? -40.549 5.383 54.909 1.00 84.81 938 TYR A CA 1
ATOM 7435 C C . TYR A 1 938 ? -41.432 4.224 55.390 1.00 84.81 938 TYR A C 1
ATOM 7437 O O . TYR A 1 938 ? -42.656 4.317 55.359 1.00 84.81 938 TYR A O 1
ATOM 7445 N N . ALA A 1 939 ? -40.818 3.145 55.881 1.00 80.62 939 ALA A N 1
ATOM 7446 C CA . ALA A 1 939 ? -41.529 2.012 56.466 1.00 80.62 939 ALA A CA 1
ATOM 7447 C C . ALA A 1 939 ? -42.268 2.376 57.771 1.00 80.62 939 ALA A C 1
ATOM 7449 O O . ALA A 1 939 ? -43.208 1.683 58.161 1.00 80.62 939 ALA A O 1
ATOM 7450 N N . ASN A 1 940 ? -41.868 3.448 58.459 1.00 75.19 940 ASN A N 1
ATOM 7451 C CA . ASN A 1 940 ? -42.560 3.938 59.642 1.00 75.19 940 ASN A CA 1
ATOM 7452 C C . ASN A 1 940 ? -43.609 4.988 59.243 1.00 75.19 940 ASN A C 1
ATOM 7454 O O . ASN A 1 940 ? -43.275 6.121 58.911 1.00 75.19 940 ASN A O 1
ATOM 7458 N N . THR A 1 941 ? -44.895 4.639 59.327 1.00 60.25 941 THR A N 1
ATOM 7459 C CA . THR A 1 941 ? -46.017 5.501 58.904 1.00 60.25 941 THR A CA 1
ATOM 7460 C C . THR A 1 941 ? -46.140 6.822 59.676 1.00 60.25 941 THR A C 1
ATOM 7462 O O . THR A 1 941 ? -46.959 7.655 59.302 1.00 60.25 941 THR A O 1
ATOM 7465 N N . GLN A 1 942 ? -45.362 7.015 60.747 1.00 60.31 942 GLN A N 1
ATOM 7466 C CA . GLN A 1 942 ? -45.310 8.249 61.539 1.00 60.31 942 GLN A CA 1
ATOM 7467 C C . GLN A 1 942 ? -44.268 9.271 61.043 1.00 60.31 942 GLN A C 1
ATOM 7469 O O . GLN A 1 942 ? -44.292 10.412 61.495 1.00 60.31 942 GLN A O 1
ATOM 7474 N N . ALA A 1 943 ? -43.339 8.892 60.156 1.00 60.06 943 ALA A N 1
ATOM 7475 C CA . ALA A 1 943 ? -42.305 9.798 59.655 1.00 60.06 943 ALA A CA 1
ATOM 7476 C C . ALA A 1 943 ? -42.785 10.548 58.397 1.00 60.06 943 ALA A C 1
ATOM 7478 O O . ALA A 1 943 ? -43.129 9.931 57.388 1.00 60.06 943 ALA A O 1
ATOM 7479 N N . GLU A 1 944 ? -42.795 11.881 58.448 1.00 69.69 944 GLU A N 1
ATOM 7480 C CA . GLU A 1 944 ? -43.174 12.740 57.319 1.00 69.69 944 GLU A CA 1
ATOM 7481 C C . GLU A 1 944 ? -41.962 13.017 56.417 1.00 69.69 944 GLU A C 1
ATOM 7483 O O . GLU A 1 944 ? -41.216 13.965 56.642 1.00 69.69 944 GLU A O 1
ATOM 7488 N N . LEU A 1 945 ? -41.764 12.171 55.400 1.00 84.81 945 LEU A N 1
ATOM 7489 C CA . LEU A 1 945 ? -40.849 12.451 54.285 1.00 84.81 945 LEU A CA 1
ATOM 7490 C C . LEU A 1 945 ? -41.512 13.400 53.276 1.00 84.81 945 LEU A C 1
ATOM 7492 O O . LEU A 1 945 ? -42.736 13.384 53.105 1.00 84.81 945 LEU A O 1
ATOM 7496 N N . GLU A 1 946 ? -40.719 14.196 52.559 1.00 85.50 946 GLU A N 1
ATOM 7497 C CA . GLU A 1 946 ? -41.251 15.102 51.546 1.00 85.50 946 GLU A CA 1
ATOM 7498 C C . GLU A 1 946 ? -41.899 14.334 50.374 1.00 85.50 946 GLU A C 1
ATOM 7500 O O . GLU A 1 946 ? -41.376 13.307 49.930 1.00 85.50 946 GLU A O 1
ATOM 7505 N N . PRO A 1 947 ? -43.001 14.840 49.776 1.00 83.56 947 PRO A N 1
ATOM 7506 C CA . PRO A 1 947 ? -43.677 14.162 48.666 1.00 83.56 947 PRO A CA 1
ATOM 7507 C C . PRO A 1 947 ? -42.764 13.862 47.471 1.00 83.56 947 PRO A C 1
ATOM 7509 O O . PRO A 1 947 ? -42.910 12.827 46.826 1.00 83.56 947 PRO A O 1
ATOM 7512 N N . LYS A 1 948 ? -41.802 14.748 47.179 1.00 85.69 948 LYS A N 1
ATOM 7513 C CA . LYS A 1 948 ? -40.823 14.545 46.100 1.00 85.69 948 LYS A CA 1
ATOM 7514 C C . LYS A 1 948 ? -39.838 13.423 46.435 1.00 85.69 948 LYS A C 1
ATOM 7516 O O . LYS A 1 948 ? -39.518 12.632 45.552 1.00 85.69 948 LYS A O 1
ATOM 7521 N N . CYS A 1 949 ? -39.415 13.319 47.696 1.00 88.06 949 CYS A N 1
ATOM 7522 C CA . CYS A 1 949 ? -38.572 12.225 48.164 1.00 88.06 949 CYS A CA 1
ATOM 7523 C C . CYS A 1 949 ? -39.308 10.883 48.109 1.00 88.06 949 CYS A C 1
ATOM 7525 O O . CYS A 1 949 ? -38.758 9.889 47.638 1.00 88.06 949 CYS A O 1
ATOM 7527 N N . ILE A 1 950 ? -40.579 10.865 48.525 1.00 84.50 950 ILE A N 1
ATOM 7528 C CA . ILE A 1 950 ? -41.425 9.668 48.509 1.00 84.50 950 ILE A CA 1
ATOM 7529 C C . ILE A 1 950 ? -41.506 9.065 47.103 1.00 84.50 950 ILE A C 1
ATOM 7531 O O . ILE A 1 950 ? -41.330 7.860 46.962 1.00 84.50 950 ILE A O 1
ATOM 7535 N N . VAL A 1 951 ? -41.721 9.874 46.062 1.00 83.94 951 VAL A N 1
ATOM 7536 C CA . VAL A 1 951 ? -41.817 9.381 44.674 1.00 83.94 951 VAL A CA 1
ATOM 7537 C C . VAL A 1 951 ? -40.528 8.679 44.226 1.00 83.94 951 VAL A C 1
ATOM 7539 O O . VAL A 1 951 ? -40.586 7.585 43.665 1.00 83.94 951 VAL A O 1
ATOM 7542 N N . GLU A 1 952 ? -39.364 9.271 44.499 1.00 83.94 952 GLU A N 1
ATOM 7543 C CA . GLU A 1 952 ? -38.065 8.678 44.150 1.00 83.94 952 GLU A CA 1
ATOM 7544 C C . GLU A 1 952 ? -37.769 7.424 44.980 1.00 83.94 952 GLU A C 1
ATOM 7546 O O . GLU A 1 952 ? -37.265 6.423 44.469 1.00 83.94 952 GLU A O 1
ATOM 7551 N N . LEU A 1 953 ? -38.116 7.447 46.267 1.00 84.25 953 LEU A N 1
ATOM 7552 C CA . LEU A 1 953 ? -37.896 6.322 47.163 1.00 84.25 953 LEU A CA 1
ATOM 7553 C C . LEU A 1 953 ? -38.798 5.135 46.812 1.00 84.25 953 LEU A C 1
ATOM 7555 O O . LEU A 1 953 ? -38.331 3.998 46.829 1.00 84.25 953 LEU A O 1
ATOM 7559 N N . VAL A 1 954 ? -40.052 5.385 46.428 1.00 84.00 954 VAL A N 1
ATOM 7560 C CA . VAL A 1 954 ? -40.961 4.363 45.890 1.00 84.00 954 VAL A CA 1
ATOM 7561 C C . VAL A 1 954 ? -40.356 3.723 44.644 1.00 84.00 954 VAL A C 1
ATOM 7563 O O . VAL A 1 954 ? -40.353 2.499 44.543 1.00 84.00 954 VAL A O 1
ATOM 7566 N N . ASP A 1 955 ? -39.763 4.505 43.738 1.00 79.75 955 ASP A N 1
ATOM 7567 C CA . ASP A 1 955 ? -39.107 3.977 42.536 1.00 79.75 955 ASP A CA 1
ATOM 7568 C C . ASP A 1 955 ? -37.912 3.061 42.870 1.00 79.75 955 ASP A C 1
ATOM 7570 O O . ASP A 1 955 ? -37.739 1.985 42.281 1.00 79.75 955 ASP A O 1
ATOM 7574 N N . VAL A 1 956 ? -37.103 3.446 43.860 1.00 80.44 956 VAL A N 1
ATOM 7575 C CA . VAL A 1 956 ? -35.974 2.648 44.371 1.00 80.44 956 VAL A CA 1
ATOM 7576 C C . VAL A 1 956 ? -36.470 1.360 45.030 1.00 80.44 956 VAL A C 1
ATOM 7578 O O . VAL A 1 956 ? -35.956 0.275 44.735 1.00 80.44 956 VAL A O 1
ATOM 7581 N N . ILE A 1 957 ? -37.501 1.452 45.876 1.00 83.06 957 ILE A N 1
ATOM 7582 C CA . ILE A 1 957 ? -38.097 0.296 46.551 1.00 83.06 957 ILE A CA 1
ATOM 7583 C C . ILE A 1 957 ? -38.694 -0.653 45.512 1.00 83.06 957 ILE A C 1
ATOM 7585 O O . ILE A 1 957 ? -38.315 -1.820 45.496 1.00 83.06 957 ILE A O 1
ATOM 7589 N N . GLN A 1 958 ? -39.534 -0.180 44.591 1.00 81.19 958 GLN A N 1
ATOM 7590 C CA . GLN A 1 958 ? -40.099 -0.993 43.508 1.00 81.19 958 GLN A CA 1
ATOM 7591 C C . GLN A 1 958 ? -39.013 -1.683 42.677 1.00 81.19 958 GLN A C 1
ATOM 7593 O O . GLN A 1 958 ? -39.153 -2.851 42.315 1.00 81.19 958 GLN A O 1
ATOM 7598 N N . THR A 1 959 ? -37.892 -1.002 42.422 1.00 76.69 959 THR A N 1
ATOM 7599 C CA . THR A 1 959 ? -36.754 -1.616 41.727 1.00 76.69 959 THR A CA 1
ATOM 7600 C C . THR A 1 959 ? -36.161 -2.764 42.540 1.00 76.69 959 THR A C 1
ATOM 7602 O O . THR A 1 959 ? -35.853 -3.801 41.962 1.00 76.69 959 THR A O 1
ATOM 7605 N N . SER A 1 960 ? -36.042 -2.628 43.865 1.00 79.00 960 SER A N 1
ATOM 7606 C CA . SER A 1 960 ? -35.574 -3.709 44.749 1.00 79.00 960 SER A CA 1
ATOM 7607 C C . SER A 1 960 ? -36.527 -4.913 44.823 1.00 79.00 960 SER A C 1
ATOM 7609 O O . SER A 1 960 ? -36.094 -5.998 45.190 1.00 79.00 960 SER A O 1
ATOM 7611 N N . LYS A 1 961 ? -37.801 -4.746 44.433 1.00 79.94 961 LYS A N 1
ATOM 7612 C CA . LYS A 1 961 ? -38.828 -5.806 44.419 1.00 79.94 961 LYS A CA 1
ATOM 7613 C C . LYS A 1 961 ? -38.823 -6.671 43.158 1.00 79.94 961 LYS A C 1
ATOM 7615 O O . LYS A 1 961 ? -39.502 -7.692 43.121 1.00 79.94 961 LYS A O 1
ATOM 7620 N N . LEU A 1 962 ? -38.078 -6.279 42.121 1.00 75.94 962 LEU A N 1
ATOM 7621 C CA . LEU A 1 962 ? -37.992 -7.036 40.865 1.00 75.94 962 LEU A CA 1
ATOM 7622 C C . LEU A 1 962 ? -37.291 -8.390 41.035 1.00 75.94 962 LEU A C 1
ATOM 7624 O O . LEU A 1 962 ? -37.653 -9.353 40.365 1.00 75.94 962 LEU A O 1
ATOM 7628 N N . ASP A 1 963 ? -36.291 -8.450 41.911 1.00 76.62 963 ASP A N 1
ATOM 7629 C CA . ASP A 1 963 ? -35.625 -9.675 42.337 1.00 76.62 963 ASP A CA 1
ATOM 7630 C C . ASP A 1 963 ? -35.220 -9.508 43.801 1.00 76.62 963 ASP A C 1
ATOM 7632 O O . ASP A 1 963 ? -34.684 -8.469 44.189 1.00 76.62 963 ASP A O 1
ATOM 7636 N N . ILE A 1 964 ? -35.442 -10.545 44.605 1.00 79.75 964 ILE A N 1
ATOM 7637 C CA . ILE A 1 964 ? -35.086 -10.546 46.023 1.00 79.75 964 ILE A CA 1
ATOM 7638 C C . ILE A 1 964 ? -33.589 -10.281 46.251 1.00 79.75 964 ILE A C 1
ATOM 7640 O O . ILE A 1 964 ? -33.222 -9.737 47.286 1.00 79.75 964 ILE A O 1
ATOM 7644 N N . GLU A 1 965 ? -32.727 -10.618 45.285 1.00 77.81 965 GLU A N 1
ATOM 7645 C CA . GLU A 1 965 ? -31.280 -10.372 45.346 1.00 77.81 965 GLU A CA 1
ATOM 7646 C C . GLU A 1 965 ? -30.898 -8.884 45.271 1.00 77.81 965 GLU A C 1
ATOM 7648 O O . GLU A 1 965 ? -29.785 -8.520 45.659 1.00 77.81 965 GLU A O 1
ATOM 7653 N N . PHE A 1 966 ? -31.790 -8.008 44.795 1.00 79.38 966 PHE A N 1
ATOM 7654 C CA . PHE A 1 966 ? -31.518 -6.566 44.728 1.00 79.38 966 PHE A CA 1
ATOM 7655 C C . PHE A 1 966 ? -31.658 -5.881 46.077 1.00 79.38 966 PHE A C 1
ATOM 7657 O O . PHE A 1 966 ? -31.025 -4.851 46.307 1.00 79.38 966 PHE A O 1
ATOM 7664 N N . ASP A 1 967 ? -32.447 -6.456 46.979 1.00 79.88 967 ASP A N 1
ATOM 7665 C CA . ASP A 1 967 ? -32.433 -6.073 48.379 1.00 79.88 967 ASP A CA 1
ATOM 7666 C C . ASP A 1 967 ? -31.330 -6.855 49.102 1.00 79.88 967 ASP A C 1
ATOM 7668 O O . ASP A 1 967 ? -31.560 -7.882 49.741 1.00 79.88 967 ASP A O 1
ATOM 7672 N N . VAL A 1 968 ? -30.090 -6.383 48.949 1.00 78.00 968 VAL A N 1
ATOM 7673 C CA . VAL A 1 968 ? -28.891 -7.092 49.424 1.00 78.00 968 VAL A CA 1
ATOM 7674 C C . VAL A 1 968 ? -28.968 -7.429 50.914 1.00 78.00 968 VAL A C 1
ATOM 7676 O O . VAL A 1 968 ? -28.558 -8.524 51.297 1.00 78.00 968 VAL A O 1
ATOM 7679 N N . LYS A 1 969 ? -29.528 -6.538 51.744 1.00 81.00 969 LYS A N 1
ATOM 7680 C CA . LYS A 1 969 ? -29.682 -6.767 53.190 1.00 81.00 969 LYS A CA 1
ATOM 7681 C C . LYS A 1 969 ? -30.677 -7.887 53.480 1.00 81.00 969 LYS A C 1
ATOM 7683 O O . LYS A 1 969 ? -30.347 -8.797 54.242 1.00 81.00 969 LYS A O 1
ATOM 7688 N N . LEU A 1 970 ? -31.843 -7.870 52.832 1.00 86.62 970 LEU A N 1
ATOM 7689 C CA . LEU A 1 970 ? -32.843 -8.931 52.960 1.00 86.62 970 LEU A CA 1
ATOM 7690 C C . LEU A 1 970 ? -32.289 -10.272 52.460 1.00 86.62 970 LEU A C 1
ATOM 7692 O O . LEU A 1 970 ? -32.384 -11.280 53.159 1.00 86.62 970 LEU A O 1
ATOM 7696 N N . TYR A 1 971 ? -31.677 -10.291 51.273 1.00 84.81 971 TYR A N 1
ATOM 7697 C CA . TYR A 1 971 ? -31.150 -11.516 50.676 1.00 84.81 971 TYR A CA 1
ATOM 7698 C C . TYR A 1 971 ? -30.024 -12.124 51.506 1.00 84.81 971 TYR A C 1
ATOM 7700 O O . TYR A 1 971 ? -30.034 -13.329 51.739 1.00 84.81 971 TYR A O 1
ATOM 7708 N N . GLN A 1 972 ? -29.063 -11.320 51.972 1.00 84.12 972 GLN A N 1
ATOM 7709 C CA . GLN A 1 972 ? -27.980 -11.813 52.827 1.00 84.12 972 GLN A CA 1
ATOM 7710 C C . GLN A 1 972 ? -28.518 -12.347 54.154 1.00 84.12 972 GLN A C 1
ATOM 7712 O O . GLN A 1 972 ? -28.110 -13.429 54.570 1.00 84.12 972 GLN A O 1
ATOM 7717 N N . SER A 1 973 ? -29.465 -11.631 54.766 1.00 87.06 973 SER A N 1
ATOM 7718 C CA . SER A 1 973 ? -30.048 -12.015 56.053 1.00 87.06 973 SER A CA 1
ATOM 7719 C C . SER A 1 973 ? -30.908 -13.271 55.968 1.00 87.06 973 SER A C 1
ATOM 7721 O O . SER A 1 973 ? -30.916 -14.035 56.917 1.00 87.06 973 SER A O 1
ATOM 7723 N N . CYS A 1 974 ? -31.603 -13.503 54.848 1.00 89.19 974 CYS A N 1
ATOM 7724 C CA . CYS A 1 974 ? -32.528 -14.629 54.664 1.00 89.19 974 CYS A CA 1
ATOM 7725 C C . CYS A 1 974 ? -32.008 -15.719 53.706 1.00 89.19 974 CYS A C 1
ATOM 7727 O O . CYS A 1 974 ? -32.771 -16.594 53.283 1.00 89.19 974 CYS A O 1
ATOM 7729 N N . LYS A 1 975 ? -30.725 -15.678 53.324 1.00 87.69 975 LYS A N 1
ATOM 7730 C CA . LYS A 1 975 ? -30.149 -16.482 52.229 1.00 87.69 975 LYS A CA 1
ATOM 7731 C C . LYS A 1 975 ? -30.418 -17.980 52.368 1.00 87.69 975 LYS A C 1
ATOM 7733 O O . LYS A 1 975 ? -30.763 -18.648 51.392 1.00 87.69 975 LYS A O 1
ATOM 7738 N N . ASN A 1 976 ? -30.255 -18.507 53.579 1.00 85.56 976 ASN A N 1
ATOM 7739 C CA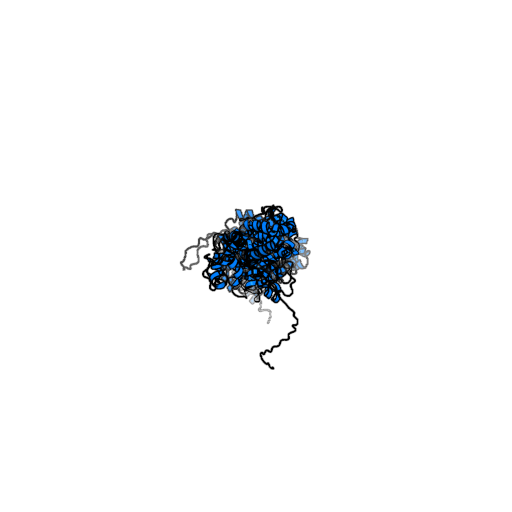 . ASN A 1 976 ? -30.405 -19.933 53.868 1.00 85.56 976 ASN A CA 1
ATOM 7740 C C . ASN A 1 976 ? -31.849 -20.397 53.654 1.00 85.56 976 ASN A C 1
ATOM 7742 O O . ASN A 1 976 ? -32.092 -21.434 53.036 1.00 85.56 976 ASN A O 1
ATOM 7746 N N . ILE A 1 977 ? -32.810 -19.598 54.117 1.00 86.44 977 ILE A N 1
ATOM 7747 C CA . ILE A 1 977 ? -34.245 -19.886 54.037 1.00 86.44 977 ILE A CA 1
ATOM 7748 C C . ILE A 1 977 ? -34.730 -19.758 52.594 1.00 86.44 977 ILE A C 1
ATOM 7750 O O . ILE A 1 977 ? -35.433 -20.639 52.101 1.00 86.44 977 ILE A O 1
ATOM 7754 N N . ILE A 1 978 ? -34.297 -18.709 51.889 1.00 85.88 978 ILE A N 1
ATOM 7755 C CA . ILE A 1 978 ? -34.640 -18.490 50.480 1.00 85.88 978 ILE A CA 1
ATOM 7756 C C . ILE A 1 978 ? -34.226 -19.700 49.636 1.00 85.88 978 ILE A C 1
ATOM 7758 O O . ILE A 1 978 ? -35.034 -20.221 48.871 1.00 85.88 978 ILE A O 1
ATOM 7762 N N . ASN A 1 979 ? -32.988 -20.175 49.799 1.00 83.38 979 ASN A N 1
ATOM 7763 C CA . ASN A 1 979 ? -32.451 -21.261 48.980 1.00 83.38 979 ASN A CA 1
ATOM 7764 C C . ASN A 1 979 ? -33.032 -22.641 49.325 1.00 83.38 979 ASN A C 1
ATOM 7766 O O . ASN A 1 979 ? -33.048 -23.513 48.461 1.00 83.38 979 ASN A O 1
ATOM 7770 N N . SER A 1 980 ? -33.491 -22.853 50.562 1.00 83.12 980 SER A N 1
ATOM 7771 C CA . SER A 1 980 ? -33.959 -24.166 51.031 1.00 83.12 980 SER A CA 1
ATOM 7772 C C . SER A 1 980 ? -35.481 -24.335 51.036 1.00 83.12 980 SER A C 1
ATOM 7774 O O . SER A 1 980 ? -35.957 -25.446 50.822 1.00 83.12 980 SER A O 1
ATOM 7776 N N . GLN A 1 981 ? -36.250 -23.269 51.285 1.00 83.75 981 GLN A N 1
ATOM 7777 C CA . GLN A 1 981 ? -37.699 -23.351 51.529 1.00 83.75 981 GLN A CA 1
ATOM 7778 C C . GLN A 1 981 ? -38.550 -22.535 50.547 1.00 83.75 981 GLN A C 1
ATOM 7780 O O . GLN A 1 981 ? -39.755 -22.766 50.463 1.00 83.75 981 GLN A O 1
ATOM 7785 N N . CYS A 1 982 ? -37.951 -21.612 49.789 1.00 81.94 982 CYS A N 1
ATOM 7786 C CA . CYS A 1 982 ? -38.660 -20.766 48.830 1.00 81.94 982 CYS A CA 1
ATOM 7787 C C . CYS A 1 982 ? -38.219 -21.052 47.389 1.00 81.94 982 CYS A C 1
ATOM 7789 O O . CYS A 1 982 ? -37.472 -20.292 46.773 1.00 81.94 982 CYS A O 1
ATOM 7791 N N . SER A 1 983 ? -38.711 -22.161 46.831 1.00 58.81 983 SER A N 1
ATOM 7792 C CA . SER A 1 983 ? -38.487 -22.548 45.432 1.00 58.81 983 SER A CA 1
ATOM 7793 C C . SER A 1 983 ? -39.632 -22.037 44.544 1.00 58.81 983 SER A C 1
ATOM 7795 O O . SER A 1 983 ? -40.696 -22.645 44.486 1.00 58.81 983 SER A O 1
ATOM 7797 N N . GLY A 1 984 ? -39.442 -20.900 43.866 1.00 66.31 984 GLY A N 1
ATOM 7798 C CA . GLY A 1 984 ? -40.448 -20.306 42.973 1.00 66.31 984 GLY A CA 1
ATOM 7799 C C . GLY A 1 984 ? -40.101 -18.881 42.525 1.00 66.31 984 GLY A C 1
ATOM 7800 O O . GLY A 1 984 ? -39.070 -18.340 42.928 1.00 66.31 984 GLY A O 1
ATOM 7801 N N . SER A 1 985 ? -40.951 -18.274 41.686 1.00 60.81 985 SER A N 1
ATOM 7802 C CA . SER A 1 985 ? -40.805 -16.883 41.213 1.00 60.81 985 SER A CA 1
ATOM 7803 C C . SER A 1 985 ? -41.151 -15.837 42.280 1.00 60.81 985 SER A C 1
ATOM 7805 O O . SER A 1 985 ? -40.603 -14.741 42.258 1.00 60.81 985 SER A O 1
ATOM 7807 N N . GLU A 1 986 ? -41.999 -16.176 43.252 1.00 74.31 986 GLU A N 1
ATOM 7808 C CA . GLU A 1 986 ? -42.500 -15.258 44.288 1.00 74.31 986 GLU A CA 1
ATOM 7809 C C . GLU A 1 986 ? -41.788 -15.468 45.637 1.00 74.31 986 GLU A C 1
ATOM 7811 O O . GLU A 1 986 ? -42.399 -15.759 46.668 1.00 74.31 986 GLU A O 1
ATOM 7816 N N . LYS A 1 987 ? -40.453 -15.352 45.637 1.00 83.94 987 LYS A N 1
ATOM 7817 C CA . LYS A 1 987 ? -39.620 -15.593 46.833 1.00 83.94 987 LYS A CA 1
ATOM 7818 C C . LYS A 1 987 ? -39.968 -14.662 48.001 1.00 83.94 987 LYS A C 1
ATOM 7820 O O . LYS A 1 987 ? -39.962 -15.105 49.146 1.00 83.94 987 LYS A O 1
ATOM 7825 N N . GLU A 1 988 ? -40.301 -13.402 47.720 1.00 84.25 988 GLU A N 1
ATOM 7826 C CA . GLU A 1 988 ? -40.705 -12.439 48.753 1.00 84.25 988 GLU A CA 1
ATOM 7827 C C . GLU A 1 988 ? -42.010 -12.855 49.448 1.00 84.25 988 GLU A C 1
ATOM 7829 O O . GLU A 1 988 ? -42.084 -12.861 50.677 1.00 84.25 988 GLU A O 1
ATOM 7834 N N . ASP A 1 989 ? -43.030 -13.255 48.684 1.00 84.31 989 ASP A N 1
ATOM 7835 C CA . ASP A 1 989 ? -44.308 -13.685 49.257 1.00 84.31 989 ASP A CA 1
ATOM 7836 C C . ASP A 1 989 ? -44.194 -15.025 49.986 1.00 84.31 989 ASP A C 1
ATOM 7838 O O . ASP A 1 989 ? -44.838 -15.216 51.020 1.00 84.31 989 ASP A O 1
ATOM 7842 N N . CYS A 1 990 ? -43.303 -15.912 49.539 1.00 87.69 990 CYS A N 1
ATOM 7843 C CA . CYS A 1 990 ? -42.934 -17.097 50.306 1.00 87.69 990 CYS A CA 1
ATOM 7844 C C . CYS A 1 990 ? -42.363 -16.738 51.690 1.00 87.69 990 CYS A C 1
ATOM 7846 O O . CYS A 1 990 ? -42.811 -17.296 52.694 1.00 87.69 990 CYS A O 1
ATOM 7848 N N . LEU A 1 991 ? -41.434 -15.774 51.778 1.00 88.44 991 LEU A N 1
ATOM 7849 C CA . LEU A 1 991 ? -40.885 -15.328 53.065 1.00 88.44 991 LEU A CA 1
ATOM 7850 C C . LEU A 1 991 ? -41.959 -14.717 53.971 1.00 88.44 991 LEU A C 1
ATOM 7852 O O . LEU A 1 991 ? -42.015 -15.056 55.154 1.00 88.44 991 LEU A O 1
ATOM 7856 N N . LYS A 1 992 ? -42.851 -13.882 53.420 1.00 87.88 992 LYS A N 1
ATOM 7857 C CA . LYS A 1 992 ? -43.988 -13.311 54.164 1.00 87.88 992 LYS A CA 1
ATOM 7858 C C . LYS A 1 992 ? -44.898 -14.413 54.733 1.00 87.88 992 LYS A C 1
ATOM 7860 O O . LYS A 1 992 ? -45.295 -14.344 55.894 1.00 87.88 992 LYS A O 1
ATOM 7865 N N . LEU A 1 993 ? -45.171 -15.472 53.964 1.00 85.56 993 LEU A N 1
ATOM 7866 C CA . LEU A 1 993 ? -45.968 -16.624 54.414 1.00 85.56 993 LEU A CA 1
ATOM 7867 C C . LEU A 1 993 ? -45.259 -17.472 55.480 1.00 85.56 993 LEU A C 1
ATOM 7869 O O . LEU A 1 993 ? -45.898 -17.940 56.424 1.00 85.56 993 LEU A O 1
ATOM 7873 N N . LEU A 1 994 ? -43.951 -17.703 55.342 1.00 86.56 994 LEU A N 1
ATOM 7874 C CA . LEU A 1 994 ? -43.162 -18.426 56.345 1.00 86.56 994 LEU A CA 1
ATOM 7875 C C . LEU A 1 994 ? -43.073 -17.644 57.659 1.00 86.56 994 LEU A C 1
ATOM 7877 O O . LEU A 1 994 ? -43.153 -18.250 58.730 1.00 86.56 994 LEU A O 1
ATOM 7881 N N . TYR A 1 995 ? -42.976 -16.316 57.579 1.00 87.38 995 TYR A N 1
ATOM 7882 C CA . TYR A 1 995 ? -43.036 -15.424 58.732 1.00 87.38 995 TYR A CA 1
ATOM 7883 C C . TYR A 1 995 ? -44.394 -15.505 59.436 1.00 87.38 995 TYR A C 1
ATOM 7885 O O . TYR A 1 995 ? -44.433 -15.788 60.630 1.00 87.38 995 TYR A O 1
ATOM 7893 N N . GLN A 1 996 ? -45.505 -15.399 58.696 1.00 84.25 996 GLN A N 1
ATOM 7894 C CA . GLN A 1 996 ? -46.864 -15.525 59.250 1.00 84.25 996 GLN A CA 1
ATOM 7895 C C . GLN A 1 996 ? -47.098 -16.879 59.951 1.00 84.25 996 GLN A C 1
ATOM 7897 O O . GLN A 1 996 ? -47.881 -16.982 60.890 1.00 84.25 996 GLN A O 1
ATOM 7902 N N . ARG A 1 997 ? -46.397 -17.933 59.512 1.00 85.25 997 ARG A N 1
ATOM 7903 C CA . ARG A 1 997 ? -46.441 -19.282 60.103 1.00 85.25 997 ARG A CA 1
ATOM 7904 C C . ARG A 1 997 ? -45.414 -19.510 61.221 1.00 85.25 997 ARG A C 1
ATOM 7906 O O . ARG A 1 997 ? -45.262 -20.651 61.650 1.00 85.25 997 ARG A O 1
ATOM 7913 N N . ASN A 1 998 ? -44.695 -18.476 61.668 1.00 82.62 998 ASN A N 1
ATOM 7914 C CA . ASN A 1 998 ? -43.626 -18.551 62.673 1.00 82.62 998 ASN A CA 1
ATOM 7915 C C . ASN A 1 998 ? -42.492 -19.543 62.333 1.00 82.62 998 ASN A C 1
ATOM 7917 O O . ASN A 1 998 ? -41.862 -20.103 63.227 1.00 82.62 998 ASN A O 1
ATOM 7921 N N . LYS A 1 999 ? -42.209 -19.770 61.041 1.00 84.25 999 LYS A N 1
ATOM 7922 C CA . LYS A 1 999 ? -41.172 -20.718 60.576 1.00 84.25 999 LYS A CA 1
ATOM 7923 C C . LYS A 1 999 ? -39.789 -20.096 60.357 1.00 84.25 999 LYS A C 1
ATOM 7925 O O . LYS A 1 999 ? -38.842 -20.816 60.058 1.00 84.25 999 LYS A O 1
ATOM 7930 N N . ILE A 1 1000 ? -39.663 -18.779 60.497 1.00 85.19 1000 ILE A N 1
ATOM 7931 C CA . ILE A 1 1000 ? -38.378 -18.074 60.431 1.00 85.19 1000 ILE A CA 1
ATOM 7932 C C . ILE A 1 1000 ? -37.750 -18.101 61.828 1.00 85.19 1000 ILE A C 1
ATOM 7934 O O . ILE A 1 1000 ? -38.401 -17.709 62.794 1.00 85.19 1000 ILE A O 1
ATOM 7938 N N . THR A 1 1001 ? -36.503 -18.549 61.956 1.00 80.69 1001 THR A N 1
ATOM 7939 C CA . THR A 1 1001 ? -35.773 -18.596 63.240 1.00 80.69 1001 THR A CA 1
ATOM 7940 C C . THR A 1 1001 ? -34.707 -17.507 63.347 1.00 80.69 1001 THR A C 1
ATOM 7942 O O . THR A 1 1001 ? -34.498 -16.967 64.429 1.00 80.69 1001 THR A O 1
ATOM 7945 N N . GLU A 1 1002 ? -34.086 -17.135 62.226 1.00 85.62 1002 GLU A N 1
ATOM 7946 C CA . GLU A 1 1002 ? -33.017 -16.135 62.139 1.00 85.62 1002 GLU A CA 1
ATOM 7947 C C . GLU A 1 1002 ? -33.538 -14.716 62.465 1.00 85.62 1002 GLU A C 1
ATOM 7949 O O . GLU A 1 1002 ? -34.415 -14.194 61.774 1.00 85.62 1002 GLU A O 1
ATOM 7954 N N . ALA A 1 1003 ? -32.994 -14.075 63.510 1.00 84.56 1003 ALA A N 1
ATOM 7955 C CA . ALA A 1 1003 ? -33.456 -12.768 64.001 1.00 84.56 1003 ALA A CA 1
ATOM 7956 C C . ALA A 1 1003 ? -33.288 -11.637 62.968 1.00 84.56 1003 ALA A C 1
ATOM 7958 O O . ALA A 1 1003 ? -34.230 -10.885 62.723 1.00 84.56 1003 ALA A O 1
ATOM 7959 N N . ASN A 1 1004 ? -32.134 -11.573 62.297 1.00 84.75 1004 ASN A N 1
ATOM 7960 C CA . ASN A 1 1004 ? -31.866 -10.566 61.264 1.00 84.75 1004 ASN A CA 1
ATOM 7961 C C . ASN A 1 1004 ? -32.804 -10.740 60.057 1.00 84.75 1004 ASN A C 1
ATOM 7963 O O . ASN A 1 1004 ? -33.355 -9.767 59.551 1.00 84.75 1004 ASN A O 1
ATOM 7967 N N . CYS A 1 1005 ? -33.072 -11.986 59.641 1.00 89.50 1005 CYS A N 1
ATOM 7968 C CA . CYS A 1 1005 ? -34.049 -12.261 58.585 1.00 89.50 1005 CYS A CA 1
ATOM 7969 C C . CYS A 1 1005 ? -35.463 -11.810 58.986 1.00 89.50 1005 CYS A C 1
ATOM 7971 O O . CYS A 1 1005 ? -36.162 -11.200 58.180 1.00 89.50 1005 CYS A O 1
ATOM 7973 N N . LYS A 1 1006 ? -35.886 -12.049 60.239 1.00 87.19 1006 LYS A N 1
ATOM 7974 C CA . LYS A 1 1006 ? -37.184 -11.560 60.740 1.00 87.19 1006 LYS A CA 1
ATOM 7975 C C . LYS A 1 1006 ? -37.295 -10.042 60.657 1.00 87.19 1006 LYS A C 1
ATOM 7977 O O . LYS A 1 1006 ? -38.312 -9.553 60.178 1.00 87.19 1006 LYS A O 1
ATOM 7982 N N . GLN A 1 1007 ? -36.271 -9.312 61.097 1.00 86.00 1007 GLN A N 1
ATOM 7983 C CA . GLN A 1 1007 ? -36.267 -7.846 61.062 1.00 86.00 1007 GLN A CA 1
ATOM 7984 C C . GLN A 1 1007 ? -36.402 -7.310 59.633 1.00 86.00 1007 GLN A C 1
ATOM 7986 O O . GLN A 1 1007 ? -37.215 -6.423 59.372 1.00 86.00 1007 GLN A O 1
ATOM 7991 N N . GLU A 1 1008 ? -35.680 -7.903 58.685 1.00 87.06 1008 GLU A N 1
ATOM 7992 C CA . GLU A 1 1008 ? -35.767 -7.521 57.276 1.00 87.06 1008 GLU A CA 1
ATOM 7993 C C . GLU A 1 1008 ? -37.126 -7.882 56.647 1.00 87.06 1008 GLU A C 1
ATOM 7995 O O . GLU A 1 1008 ? -37.656 -7.109 55.846 1.00 87.06 1008 GLU A O 1
ATOM 8000 N N . ILE A 1 1009 ? -37.751 -8.997 57.054 1.00 88.38 1009 ILE A N 1
ATOM 8001 C CA . ILE A 1 1009 ? -39.121 -9.345 56.638 1.00 88.38 1009 ILE A CA 1
ATOM 8002 C C . ILE A 1 1009 ? -40.145 -8.345 57.210 1.00 88.38 1009 ILE A C 1
ATOM 8004 O O . ILE A 1 1009 ? -41.050 -7.906 56.500 1.00 88.38 1009 ILE A O 1
ATOM 8008 N N . ILE A 1 1010 ? -39.999 -7.932 58.471 1.00 86.06 1010 ILE A N 1
ATOM 8009 C CA . ILE A 1 1010 ? -40.858 -6.906 59.084 1.00 86.06 1010 ILE A CA 1
ATOM 8010 C C . ILE A 1 1010 ? -40.728 -5.583 58.325 1.00 86.06 1010 ILE A C 1
ATOM 8012 O O . ILE A 1 1010 ? -41.746 -4.965 58.000 1.00 86.06 1010 ILE A O 1
ATOM 8016 N N . ARG A 1 1011 ? -39.499 -5.175 57.976 1.00 87.56 1011 ARG A N 1
ATOM 8017 C CA . ARG A 1 1011 ? -39.244 -3.969 57.177 1.00 87.56 1011 ARG A CA 1
ATOM 8018 C C . ARG A 1 1011 ? -40.020 -3.996 55.863 1.00 87.56 1011 ARG A C 1
ATOM 8020 O O . ARG A 1 1011 ? -40.758 -3.055 55.597 1.00 87.56 1011 ARG A O 1
ATOM 8027 N N . ILE A 1 1012 ? -39.920 -5.064 55.068 1.00 86.88 1012 ILE A N 1
ATOM 8028 C CA . ILE A 1 1012 ? -40.625 -5.127 53.774 1.00 86.88 1012 ILE A CA 1
ATOM 8029 C C . ILE A 1 1012 ? -42.151 -5.167 53.914 1.00 86.88 1012 ILE A C 1
ATOM 8031 O O . ILE A 1 1012 ? -42.853 -4.666 53.037 1.00 86.88 1012 ILE A O 1
ATOM 8035 N N . ILE A 1 1013 ? -42.685 -5.750 54.993 1.00 86.75 1013 ILE A N 1
ATOM 8036 C CA . ILE A 1 1013 ? -44.132 -5.761 55.241 1.00 86.75 1013 ILE A CA 1
ATOM 8037 C C . ILE A 1 1013 ? -44.613 -4.353 55.618 1.00 86.75 1013 ILE A C 1
ATOM 8039 O O . ILE A 1 1013 ? -45.671 -3.924 55.155 1.00 86.75 1013 ILE A O 1
ATOM 8043 N N . ARG A 1 1014 ? -43.819 -3.618 56.407 1.00 86.38 1014 ARG A N 1
ATOM 8044 C CA . ARG A 1 1014 ? -44.064 -2.210 56.743 1.00 86.38 1014 ARG A CA 1
ATOM 8045 C C . ARG A 1 1014 ? -43.963 -1.298 55.516 1.00 86.38 1014 ARG A C 1
ATOM 8047 O O . ARG A 1 1014 ? -44.868 -0.500 55.296 1.00 86.38 1014 ARG A O 1
ATOM 8054 N N . GLU A 1 1015 ? -42.947 -1.478 54.668 1.00 86.19 1015 GLU A N 1
ATOM 8055 C CA . GLU A 1 1015 ? -42.823 -0.775 53.379 1.00 86.19 1015 GLU A CA 1
ATOM 8056 C C . GLU A 1 1015 ? -44.080 -0.983 52.505 1.00 86.19 1015 GLU A C 1
ATOM 8058 O O . GLU A 1 1015 ? -44.624 -0.019 51.976 1.00 86.19 1015 GLU A O 1
ATOM 8063 N N . GLY A 1 1016 ? -44.607 -2.213 52.415 1.00 85.81 1016 GLY A N 1
ATOM 8064 C CA . GLY A 1 1016 ? -45.843 -2.506 51.671 1.00 85.81 1016 GLY A CA 1
ATOM 8065 C C . GLY A 1 1016 ? -47.137 -1.981 52.316 1.00 85.81 1016 GLY A C 1
ATOM 8066 O O . GLY A 1 1016 ? -48.154 -1.862 51.639 1.00 85.81 1016 GLY A O 1
ATOM 8067 N N . ARG A 1 1017 ? -47.126 -1.655 53.617 1.00 85.62 1017 ARG A N 1
ATOM 8068 C CA . ARG A 1 1017 ? -48.238 -0.964 54.301 1.00 85.62 1017 ARG A CA 1
ATOM 8069 C C . ARG A 1 1017 ? -48.199 0.544 54.052 1.00 85.62 1017 ARG A C 1
ATOM 8071 O O . ARG A 1 1017 ? -49.245 1.189 54.010 1.00 85.62 1017 ARG A O 1
ATOM 8078 N N . ALA A 1 1018 ? -46.998 1.102 53.910 1.00 83.50 1018 ALA A N 1
ATOM 8079 C CA . ALA A 1 1018 ? -46.794 2.519 53.645 1.00 83.50 1018 ALA A CA 1
ATOM 8080 C C . ALA A 1 1018 ? -47.276 2.926 52.243 1.00 83.50 1018 ALA A C 1
ATOM 8082 O O . ALA A 1 1018 ? -47.633 4.084 52.041 1.00 83.50 1018 ALA A O 1
ATOM 8083 N N . ASP A 1 1019 ? -47.342 2.000 51.285 1.00 84.12 1019 ASP A N 1
ATOM 8084 C CA . ASP A 1 1019 ? -47.858 2.277 49.946 1.00 84.12 1019 ASP A CA 1
ATOM 8085 C C . ASP A 1 1019 ? -48.270 0.997 49.215 1.00 84.12 1019 ASP A C 1
ATOM 8087 O O . ASP A 1 1019 ? -47.523 0.020 49.147 1.00 84.12 1019 ASP A O 1
ATOM 8091 N N . VAL A 1 1020 ? -49.459 1.032 48.613 1.00 85.75 1020 VAL A N 1
ATOM 8092 C CA . VAL A 1 1020 ? -50.006 -0.081 47.835 1.00 85.75 1020 VAL A CA 1
ATOM 8093 C C . VAL A 1 1020 ? -49.127 -0.418 46.627 1.00 85.75 1020 VAL A C 1
ATOM 8095 O O . VAL A 1 1020 ? -49.025 -1.586 46.258 1.00 85.75 1020 VAL A O 1
ATOM 8098 N N . HIS A 1 1021 ? -48.442 0.574 46.051 1.00 83.81 1021 HIS A N 1
ATOM 8099 C CA . HIS A 1 1021 ? -47.581 0.407 44.881 1.00 83.81 1021 HIS A CA 1
ATOM 8100 C C . HIS A 1 1021 ? -46.238 -0.271 45.184 1.00 83.81 1021 HIS A C 1
ATOM 8102 O O . HIS A 1 1021 ? -45.523 -0.661 44.258 1.00 83.81 1021 HIS A O 1
ATOM 8108 N N . VAL A 1 1022 ? -45.884 -0.424 46.461 1.00 85.25 1022 VAL A N 1
ATOM 8109 C CA . VAL A 1 1022 ? -44.649 -1.083 46.907 1.00 85.25 1022 VAL A CA 1
ATOM 8110 C C . VAL A 1 1022 ? -44.813 -2.603 47.024 1.00 85.25 1022 VAL A C 1
ATOM 8112 O O . VAL A 1 1022 ? -43.825 -3.329 46.916 1.00 85.25 1022 VAL A O 1
ATOM 8115 N N . ASP A 1 1023 ? -46.040 -3.107 47.199 1.00 86.69 1023 ASP A N 1
ATOM 8116 C CA . ASP A 1 1023 ? -46.341 -4.543 47.209 1.00 86.69 1023 ASP A CA 1
ATOM 8117 C C . ASP A 1 1023 ? -46.805 -4.999 45.811 1.00 86.69 1023 ASP A C 1
ATOM 8119 O O . ASP A 1 1023 ? -47.933 -4.698 45.417 1.00 86.69 1023 ASP A O 1
ATOM 8123 N N . PRO A 1 1024 ? -45.983 -5.734 45.033 1.00 83.19 1024 PRO A N 1
ATOM 8124 C CA . PRO A 1 1024 ? -46.297 -6.026 43.633 1.00 83.19 1024 PRO A CA 1
ATOM 8125 C C . PRO A 1 1024 ? -47.588 -6.827 43.446 1.00 83.19 1024 PRO A C 1
ATOM 8127 O O . PRO A 1 1024 ? -48.354 -6.559 42.519 1.00 83.19 1024 PRO A O 1
ATOM 8130 N N . ALA A 1 1025 ? -47.852 -7.794 44.329 1.00 84.50 1025 ALA A N 1
ATOM 8131 C CA . ALA A 1 1025 ? -49.038 -8.639 44.241 1.00 84.50 1025 ALA A CA 1
ATOM 8132 C C . ALA A 1 1025 ? -50.309 -7.852 44.596 1.00 84.50 1025 ALA A C 1
ATOM 8134 O O . ALA A 1 1025 ? -51.326 -7.985 43.915 1.00 84.50 1025 ALA A O 1
ATOM 8135 N N . LEU A 1 1026 ? -50.245 -6.982 45.609 1.00 87.31 1026 LEU A N 1
ATOM 8136 C CA . LEU A 1 1026 ? -51.366 -6.115 45.968 1.00 87.31 1026 LEU A CA 1
ATOM 8137 C C . LEU A 1 1026 ? -51.603 -5.017 44.921 1.00 87.31 1026 LEU A C 1
ATOM 8139 O O . LEU A 1 1026 ? -52.745 -4.808 44.515 1.00 87.31 1026 LEU A O 1
ATOM 8143 N N . SER A 1 1027 ? -50.543 -4.365 44.433 1.00 86.94 1027 SER A N 1
ATOM 8144 C CA . SER A 1 1027 ? -50.637 -3.356 43.373 1.00 86.94 1027 SER A CA 1
ATOM 8145 C C . SER A 1 1027 ? -51.234 -3.950 42.102 1.00 86.94 1027 SER A C 1
ATOM 8147 O O . SER A 1 1027 ? -52.123 -3.344 41.519 1.00 86.94 1027 SER A O 1
ATOM 8149 N N . THR A 1 1028 ? -50.805 -5.149 41.687 1.00 85.88 1028 THR A N 1
ATOM 8150 C CA . THR A 1 1028 ? -51.354 -5.823 40.497 1.00 85.88 1028 THR A CA 1
ATOM 8151 C C . THR A 1 1028 ? -52.829 -6.171 40.685 1.00 85.88 1028 THR A C 1
ATOM 8153 O O . THR A 1 1028 ? -53.633 -5.948 39.783 1.00 85.88 1028 THR A O 1
ATOM 8156 N N . ALA A 1 1029 ? -53.205 -6.667 41.868 1.00 88.44 1029 ALA A N 1
ATOM 8157 C CA . ALA A 1 1029 ? -54.590 -7.011 42.167 1.00 88.44 1029 ALA A CA 1
ATOM 8158 C C . ALA A 1 1029 ? -55.524 -5.795 42.216 1.00 88.44 1029 ALA A C 1
ATOM 8160 O O . ALA A 1 1029 ? -56.678 -5.904 41.809 1.00 88.44 1029 ALA A O 1
ATOM 8161 N N . CYS A 1 1030 ? -55.025 -4.649 42.685 1.00 91.06 1030 CYS A N 1
ATOM 8162 C CA . CYS A 1 1030 ? -55.813 -3.440 42.917 1.00 91.06 1030 CYS A CA 1
ATOM 8163 C C . CYS A 1 1030 ? -55.590 -2.323 41.885 1.00 91.06 1030 CYS A C 1
ATOM 8165 O O . CYS A 1 1030 ? -56.196 -1.264 42.019 1.00 91.06 1030 CYS A O 1
ATOM 8167 N N . GLN A 1 1031 ? -54.773 -2.527 40.844 1.00 89.81 1031 GLN A N 1
ATOM 8168 C CA . GLN A 1 1031 ? -54.377 -1.472 39.895 1.00 89.81 1031 GLN A CA 1
ATOM 8169 C C . GLN A 1 1031 ? -55.577 -0.741 39.270 1.00 89.81 1031 GLN A C 1
ATOM 8171 O O . GLN A 1 1031 ? -55.589 0.486 39.181 1.00 89.81 1031 GLN A O 1
ATOM 8176 N N . VAL A 1 1032 ? -56.595 -1.495 38.847 1.00 88.75 1032 VAL A N 1
ATOM 8177 C CA . VAL A 1 1032 ? -57.813 -0.946 38.228 1.00 88.75 1032 VAL A CA 1
ATOM 8178 C C . VAL A 1 1032 ? -58.644 -0.162 39.248 1.00 88.75 1032 VAL A C 1
ATOM 8180 O O . VAL A 1 1032 ? -59.184 0.894 38.927 1.00 88.75 1032 VAL A O 1
ATOM 8183 N N . ASP A 1 1033 ? -58.717 -0.654 40.484 1.00 91.50 1033 ASP A N 1
ATOM 8184 C CA . ASP A 1 1033 ? -59.481 -0.032 41.566 1.00 91.50 1033 ASP A CA 1
ATOM 8185 C C . ASP A 1 1033 ? -58.825 1.263 42.062 1.00 91.50 1033 ASP A C 1
ATOM 8187 O O . ASP A 1 1033 ? -59.521 2.243 42.325 1.00 91.50 1033 ASP A O 1
ATOM 8191 N N . ILE A 1 1034 ? -57.490 1.307 42.115 1.00 89.19 1034 ILE A N 1
ATOM 8192 C CA . ILE A 1 1034 ? -56.726 2.517 42.445 1.00 89.19 1034 ILE A CA 1
ATOM 8193 C C . ILE A 1 1034 ? -57.023 3.615 41.424 1.00 89.19 1034 ILE A C 1
ATOM 8195 O O . ILE A 1 1034 ? -57.411 4.714 41.813 1.00 89.19 1034 ILE A O 1
ATOM 8199 N N . LEU A 1 1035 ? -56.917 3.306 40.126 1.00 88.12 1035 LEU A N 1
ATOM 8200 C CA . LEU A 1 1035 ? -57.194 4.267 39.051 1.00 88.12 1035 LEU A CA 1
ATOM 8201 C C . LEU A 1 1035 ? -58.647 4.756 39.054 1.00 88.12 1035 LEU A C 1
ATOM 8203 O O . LEU A 1 1035 ? -58.918 5.884 38.653 1.00 88.12 1035 LEU A O 1
ATOM 8207 N N . LYS A 1 1036 ? -59.588 3.918 39.495 1.00 88.69 1036 LYS A N 1
ATOM 8208 C CA . LYS A 1 1036 ? -61.015 4.248 39.494 1.00 88.69 1036 LYS A CA 1
ATOM 8209 C C . LYS A 1 1036 ? -61.463 5.040 40.723 1.00 88.69 1036 LYS A C 1
ATOM 8211 O O . LYS A 1 1036 ? -62.324 5.904 40.589 1.00 88.69 1036 LYS A O 1
ATOM 8216 N N . TYR A 1 1037 ? -60.933 4.726 41.905 1.00 89.56 1037 TYR A N 1
ATOM 8217 C CA . TYR A 1 1037 ? -61.457 5.234 43.179 1.00 89.56 1037 TYR A CA 1
ATOM 8218 C C . TYR A 1 1037 ? -60.462 6.076 43.983 1.00 89.56 1037 TYR A C 1
ATOM 8220 O O . TYR A 1 1037 ? -60.890 6.886 44.798 1.00 89.56 1037 TYR A O 1
ATOM 8228 N N . CYS A 1 1038 ? -59.155 5.899 43.775 1.00 90.81 1038 CYS A N 1
ATOM 8229 C CA . CYS A 1 1038 ? -58.107 6.496 44.611 1.00 90.81 1038 CYS A CA 1
ATOM 8230 C C . CYS A 1 1038 ? -57.036 7.249 43.799 1.00 90.81 1038 CYS A C 1
ATOM 8232 O O . CYS A 1 1038 ? -55.952 7.508 44.318 1.00 90.81 1038 CYS A O 1
ATOM 8234 N N . ASN A 1 1039 ? -57.323 7.610 42.543 1.00 86.12 1039 ASN A N 1
ATOM 8235 C CA . ASN A 1 1039 ? -56.355 8.234 41.635 1.00 86.12 1039 ASN A CA 1
ATOM 8236 C C . ASN A 1 1039 ? -55.861 9.607 42.124 1.00 86.12 1039 ASN A C 1
ATOM 8238 O O . ASN A 1 1039 ? -54.688 9.927 41.967 1.00 86.12 1039 ASN A O 1
ATOM 8242 N N . ASP A 1 1040 ? -56.736 10.388 42.764 1.00 85.62 1040 ASP A N 1
ATOM 8243 C CA . ASP A 1 1040 ? -56.414 11.734 43.263 1.00 85.62 1040 ASP A CA 1
ATOM 8244 C C . ASP A 1 1040 ? -55.769 11.721 44.664 1.00 85.62 1040 ASP A C 1
ATOM 8246 O O . ASP A 1 1040 ? -55.443 12.769 45.226 1.00 85.62 1040 ASP A O 1
ATOM 8250 N N . VAL A 1 1041 ? -55.585 10.537 45.260 1.00 86.69 1041 VAL A N 1
ATOM 8251 C CA . VAL A 1 1041 ? -54.989 10.386 46.590 1.00 86.69 1041 VAL A CA 1
ATOM 8252 C C . VAL A 1 1041 ? -53.460 10.334 46.465 1.00 86.69 1041 VAL A C 1
ATOM 8254 O O . VAL A 1 1041 ? -52.948 9.499 45.714 1.00 86.69 1041 VAL A O 1
ATOM 8257 N N . PRO A 1 1042 ? -52.707 11.165 47.217 1.00 79.81 1042 PRO A N 1
ATOM 8258 C CA . PRO A 1 1042 ? -51.247 11.151 47.191 1.00 79.81 1042 PRO A CA 1
ATOM 8259 C C . PRO A 1 1042 ? -50.656 9.787 47.566 1.00 79.81 1042 PRO A C 1
ATOM 8261 O O . PRO A 1 1042 ? -51.150 9.110 48.469 1.00 79.81 1042 PRO A O 1
ATOM 8264 N N . ILE A 1 1043 ? -49.563 9.430 46.895 1.00 79.06 1043 ILE A N 1
ATOM 8265 C CA . ILE A 1 1043 ? -48.792 8.203 47.122 1.00 79.06 1043 ILE A CA 1
ATOM 8266 C C . ILE A 1 1043 ? -48.030 8.303 48.462 1.00 79.06 1043 ILE A C 1
ATOM 8268 O O . ILE A 1 1043 ? -47.599 9.389 48.855 1.00 79.06 1043 ILE A O 1
ATOM 8272 N N . GLY A 1 1044 ? -47.860 7.175 49.161 1.00 78.81 1044 GLY A N 1
ATOM 8273 C CA . GLY A 1 1044 ? -47.134 7.088 50.436 1.00 78.81 1044 GLY A CA 1
ATOM 8274 C C . GLY A 1 1044 ? -47.988 7.253 51.705 1.00 78.81 1044 GLY A C 1
ATOM 8275 O O . GLY A 1 1044 ? -49.185 7.559 51.662 1.00 78.81 1044 GLY A O 1
ATOM 8276 N N . SER A 1 1045 ? -47.361 7.005 52.863 1.00 76.50 1045 SER A N 1
ATOM 8277 C CA . SER A 1 1045 ? -47.953 7.075 54.218 1.00 76.50 1045 SER A CA 1
ATOM 8278 C C . SER A 1 1045 ? -49.270 6.295 54.408 1.00 76.50 1045 SER A C 1
ATOM 8280 O O . SER A 1 1045 ? -50.087 6.630 55.263 1.00 76.50 1045 SER A O 1
ATOM 8282 N N . GLY A 1 1046 ? -49.521 5.274 53.591 1.00 81.38 1046 GLY A N 1
ATOM 8283 C CA . GLY A 1 1046 ? -50.708 4.420 53.628 1.00 81.38 1046 GLY A CA 1
ATOM 8284 C C . GLY A 1 1046 ? -51.985 5.082 53.103 1.00 81.38 1046 GLY A C 1
ATOM 8285 O O . GLY A 1 1046 ? -53.061 4.511 53.252 1.00 81.38 1046 GLY A O 1
ATOM 8286 N N . LYS A 1 1047 ? -51.918 6.269 52.483 1.00 85.75 1047 LYS A N 1
ATOM 8287 C CA . LYS A 1 1047 ? -53.107 7.059 52.101 1.00 85.75 1047 LYS A CA 1
ATOM 8288 C C . LYS A 1 1047 ? -53.979 6.358 51.057 1.00 85.75 1047 LYS A C 1
ATOM 8290 O O . LYS A 1 1047 ? -55.178 6.184 51.271 1.00 85.75 1047 LYS A O 1
ATOM 8295 N N . GLN A 1 1048 ? -53.378 5.904 49.957 1.00 86.50 1048 GLN A N 1
ATOM 8296 C CA . GLN A 1 1048 ? -54.091 5.149 48.919 1.00 86.50 1048 GLN A CA 1
ATOM 8297 C C . GLN A 1 1048 ? -54.581 3.791 49.425 1.00 86.50 1048 GLN A C 1
ATOM 8299 O O . GLN A 1 1048 ? -55.688 3.369 49.097 1.00 86.50 1048 GLN A O 1
ATOM 8304 N N . LEU A 1 1049 ? -53.800 3.134 50.283 1.00 87.31 1049 LEU A N 1
ATOM 8305 C CA . LEU A 1 1049 ? -54.211 1.887 50.916 1.00 87.31 1049 LEU A CA 1
ATOM 8306 C C . LEU A 1 1049 ? -55.447 2.094 51.812 1.00 87.31 1049 LEU A C 1
ATOM 8308 O O . LEU A 1 1049 ? -56.408 1.335 51.717 1.00 87.31 1049 LEU A O 1
ATOM 8312 N N . ASN A 1 1050 ? -55.468 3.156 52.620 1.00 87.50 1050 ASN A N 1
ATOM 8313 C CA . ASN A 1 1050 ? -56.617 3.518 53.450 1.00 87.50 1050 ASN A CA 1
ATOM 8314 C C . ASN A 1 1050 ? -57.851 3.860 52.601 1.00 87.50 1050 ASN A C 1
ATOM 8316 O O . ASN A 1 1050 ? -58.956 3.448 52.951 1.00 87.50 1050 ASN A O 1
ATOM 8320 N N . CYS A 1 1051 ? -57.671 4.539 51.463 1.00 89.38 1051 CYS A N 1
ATOM 8321 C CA . CYS A 1 1051 ? -58.741 4.771 50.488 1.00 89.38 1051 CYS A CA 1
ATOM 8322 C C . CYS A 1 1051 ? -59.330 3.448 49.963 1.00 89.38 1051 CYS A C 1
ATOM 8324 O O . CYS A 1 1051 ? -60.548 3.259 49.987 1.00 89.38 1051 CYS A O 1
ATOM 8326 N N . LEU A 1 1052 ? -58.485 2.483 49.579 1.00 88.75 1052 LEU A N 1
ATOM 8327 C CA . LEU A 1 1052 ? -58.936 1.156 49.140 1.00 88.75 1052 LEU A CA 1
ATOM 8328 C C . LEU A 1 1052 ? -59.661 0.379 50.250 1.00 88.75 1052 LEU A C 1
ATOM 8330 O O . LEU A 1 1052 ? -60.668 -0.275 49.982 1.00 88.75 1052 LEU A O 1
ATOM 8334 N N . ILE A 1 1053 ? -59.190 0.471 51.498 1.00 87.00 1053 ILE A N 1
ATOM 8335 C CA . ILE A 1 1053 ? -59.839 -0.157 52.660 1.00 87.00 1053 ILE A CA 1
ATOM 8336 C C . ILE A 1 1053 ? -61.230 0.455 52.897 1.00 87.00 1053 ILE A C 1
ATOM 8338 O O . ILE A 1 1053 ? -62.202 -0.279 53.101 1.00 87.00 1053 ILE A O 1
ATOM 8342 N N . GLN A 1 1054 ? -61.360 1.781 52.803 1.00 87.75 1054 GLN A N 1
ATOM 8343 C CA . GLN A 1 1054 ? -62.650 2.476 52.906 1.00 87.75 1054 GLN A CA 1
ATOM 8344 C C . GLN A 1 1054 ? -63.606 2.083 51.771 1.00 87.75 1054 GLN A C 1
ATOM 8346 O O . GLN A 1 1054 ? -64.806 1.923 51.996 1.00 87.75 1054 GLN A O 1
ATOM 8351 N N . MET A 1 1055 ? -63.072 1.849 50.570 1.00 86.31 1055 MET A N 1
ATOM 8352 C CA . MET A 1 1055 ? -63.827 1.417 49.391 1.00 86.31 1055 MET A CA 1
ATOM 8353 C C . MET A 1 1055 ? -63.945 -0.111 49.257 1.00 86.31 1055 MET A C 1
ATOM 8355 O O . MET A 1 1055 ? -64.434 -0.598 48.240 1.00 86.31 1055 MET A O 1
ATOM 8359 N N . SER A 1 1056 ? -63.577 -0.891 50.280 1.00 80.06 1056 SER A N 1
ATOM 8360 C CA . SER A 1 1056 ? -63.486 -2.368 50.244 1.00 80.06 1056 SER A CA 1
ATOM 8361 C C . SER A 1 1056 ? -64.769 -3.115 49.838 1.00 80.06 1056 SER A C 1
ATOM 8363 O O . SER A 1 1056 ? -64.724 -4.302 49.499 1.00 80.06 1056 SER A O 1
ATOM 8365 N N . LYS A 1 1057 ? -65.931 -2.449 49.862 1.00 81.62 1057 LYS A N 1
ATOM 8366 C CA . LYS A 1 1057 ? -67.210 -2.985 49.360 1.00 81.62 1057 LYS A CA 1
ATOM 8367 C C . LYS A 1 1057 ? -67.401 -2.810 47.846 1.00 81.62 1057 LYS A C 1
ATOM 8369 O O . LYS A 1 1057 ? -68.174 -3.566 47.267 1.00 81.62 1057 LYS A O 1
ATOM 8374 N N . SER A 1 1058 ? -66.707 -1.851 47.239 1.00 86.88 1058 SER A N 1
ATOM 8375 C CA . SER A 1 1058 ? -66.880 -1.396 45.852 1.00 86.88 1058 SER A CA 1
ATOM 8376 C C . SER A 1 1058 ? -65.717 -1.771 44.925 1.00 86.88 1058 SER A C 1
ATOM 8378 O O . SER A 1 1058 ? -65.855 -1.644 43.710 1.00 86.88 1058 SER A O 1
ATOM 8380 N N . VAL A 1 1059 ? -64.586 -2.217 45.480 1.00 90.44 1059 VAL A N 1
ATOM 8381 C CA . VAL A 1 1059 ? -63.421 -2.706 44.720 1.00 90.44 1059 VAL A CA 1
ATOM 8382 C C . VAL A 1 1059 ? -63.666 -4.089 44.108 1.00 90.44 1059 VAL A C 1
ATOM 8384 O O . VAL A 1 1059 ? -64.559 -4.828 44.536 1.00 90.44 1059 VAL A O 1
ATOM 8387 N N . THR A 1 1060 ? -62.852 -4.473 43.123 1.00 91.94 1060 THR A N 1
ATOM 8388 C CA . THR A 1 1060 ? -62.945 -5.795 42.489 1.00 91.94 1060 THR A CA 1
ATOM 8389 C C . THR A 1 1060 ? -62.790 -6.947 43.500 1.00 91.94 1060 THR A C 1
ATOM 8391 O O . THR A 1 1060 ? -62.045 -6.829 44.479 1.00 91.94 1060 THR A O 1
ATOM 8394 N N . PRO A 1 1061 ? -63.433 -8.113 43.267 1.00 90.62 1061 PRO A N 1
ATOM 8395 C CA . PRO A 1 1061 ? -63.304 -9.277 44.150 1.00 90.62 1061 PRO A CA 1
ATOM 8396 C C . PRO A 1 1061 ? -61.855 -9.740 44.341 1.00 90.62 1061 PRO A C 1
ATOM 8398 O O . PRO A 1 1061 ? -61.476 -10.158 45.435 1.00 90.62 1061 PRO A O 1
ATOM 8401 N N . TYR A 1 1062 ? -61.036 -9.627 43.290 1.00 91.06 1062 TYR A N 1
ATOM 8402 C CA . TYR A 1 1062 ? -59.623 -9.984 43.339 1.00 91.06 1062 TYR A CA 1
ATOM 8403 C C . TYR A 1 1062 ? -58.834 -9.029 44.245 1.00 91.06 1062 TYR A C 1
ATOM 8405 O O . TYR A 1 1062 ? -58.208 -9.499 45.198 1.00 91.06 1062 TYR A O 1
ATOM 8413 N N . CYS A 1 1063 ? -58.962 -7.708 44.051 1.00 92.69 1063 CYS A N 1
ATOM 8414 C CA . CYS A 1 1063 ? -58.368 -6.709 44.943 1.00 92.69 1063 CYS A CA 1
ATOM 8415 C C . CYS A 1 1063 ? -58.818 -6.902 46.398 1.00 92.69 1063 CYS A C 1
ATOM 8417 O O . CYS A 1 1063 ? -57.988 -6.947 47.305 1.00 92.69 1063 CYS A O 1
ATOM 8419 N N . LYS A 1 1064 ? -60.121 -7.115 46.629 1.00 91.12 1064 LYS A N 1
ATOM 8420 C CA . LYS A 1 1064 ? -60.679 -7.352 47.968 1.00 91.12 1064 LYS A CA 1
ATOM 8421 C C . LYS A 1 1064 ? -60.050 -8.561 48.658 1.00 91.12 1064 LYS A C 1
ATOM 8423 O O . LYS A 1 1064 ? -59.684 -8.477 49.829 1.00 91.12 1064 LYS A O 1
ATOM 8428 N N . SER A 1 1065 ? -59.918 -9.680 47.944 1.00 89.88 1065 SER A N 1
ATOM 8429 C CA . SER A 1 1065 ? -59.317 -10.899 48.497 1.00 89.88 1065 SER A CA 1
ATOM 8430 C C . SER A 1 1065 ? -57.850 -10.692 48.888 1.00 89.88 1065 SER A C 1
ATOM 8432 O O . SER A 1 1065 ? -57.420 -11.137 49.953 1.00 89.88 1065 SER A O 1
ATOM 8434 N N . MET A 1 1066 ? -57.097 -9.959 48.063 1.00 88.56 1066 MET A N 1
ATOM 8435 C CA . MET A 1 1066 ? -55.685 -9.692 48.309 1.00 88.56 1066 MET A CA 1
ATOM 8436 C C . MET A 1 1066 ? -55.481 -8.672 49.438 1.00 88.56 1066 MET A C 1
ATOM 8438 O O . MET A 1 1066 ? -54.596 -8.864 50.271 1.00 88.56 1066 MET A O 1
ATOM 8442 N N . LEU A 1 1067 ? -56.331 -7.640 49.524 1.00 89.31 1067 LEU A N 1
ATOM 8443 C CA . LEU A 1 1067 ? -56.342 -6.667 50.623 1.00 89.31 1067 LEU A CA 1
ATOM 8444 C C . LEU A 1 1067 ? -56.556 -7.350 51.977 1.00 89.31 1067 LEU A C 1
ATOM 8446 O O . LEU A 1 1067 ? -55.785 -7.105 52.900 1.00 89.31 1067 LEU A O 1
ATOM 8450 N N . LEU A 1 1068 ? -57.539 -8.253 52.084 1.00 88.00 1068 LEU A N 1
ATOM 8451 C CA . LEU A 1 1068 ? -57.802 -8.998 53.323 1.00 88.00 1068 LEU A CA 1
ATOM 8452 C C . LEU A 1 1068 ? -56.600 -9.857 53.737 1.00 88.00 1068 LEU A C 1
ATOM 8454 O O . LEU A 1 1068 ? -56.171 -9.811 54.887 1.00 88.00 1068 LEU A O 1
ATOM 8458 N N . LYS A 1 1069 ? -55.995 -10.574 52.781 1.00 86.62 1069 LYS A N 1
ATOM 8459 C CA . LYS A 1 1069 ? -54.799 -11.393 53.027 1.00 86.62 1069 LYS A CA 1
ATOM 8460 C C . LYS A 1 1069 ? -53.614 -10.562 53.539 1.00 86.62 1069 LYS A C 1
ATOM 8462 O O . LYS A 1 1069 ? -52.848 -11.030 54.377 1.00 86.62 1069 LYS A O 1
ATOM 8467 N N . ARG A 1 1070 ? -53.436 -9.335 53.034 1.00 88.19 1070 ARG A N 1
ATOM 8468 C CA . ARG A 1 1070 ? -52.379 -8.417 53.497 1.00 88.19 1070 ARG A CA 1
ATOM 8469 C C . ARG A 1 1070 ? -52.714 -7.763 54.839 1.00 88.19 1070 ARG A C 1
ATOM 8471 O O . ARG A 1 1070 ? -51.804 -7.578 55.641 1.00 88.19 1070 ARG A O 1
ATOM 8478 N N . GLN A 1 1071 ? -53.990 -7.501 55.118 1.00 87.00 1071 GLN A N 1
ATOM 8479 C CA . GLN A 1 1071 ? -54.446 -6.972 56.404 1.00 87.00 1071 GLN A CA 1
ATOM 8480 C C . GLN A 1 1071 ? -54.137 -7.931 57.562 1.00 87.00 1071 GLN A C 1
ATOM 8482 O O . GLN A 1 1071 ? -53.545 -7.511 58.552 1.00 87.00 1071 GLN A O 1
ATOM 8487 N N . GLU A 1 1072 ? -54.400 -9.231 57.392 1.00 84.81 1072 GLU A N 1
ATOM 8488 C CA . GLU A 1 1072 ? -54.018 -10.260 58.374 1.00 84.81 1072 GLU A CA 1
ATOM 8489 C C . GLU A 1 1072 ? -52.504 -10.297 58.638 1.00 84.81 1072 GLU A C 1
ATOM 8491 O O . GLU A 1 1072 ? -52.056 -10.516 59.766 1.00 84.81 1072 GLU A O 1
ATOM 8496 N N . LEU A 1 1073 ? -51.698 -10.078 57.593 1.00 84.81 1073 LEU A N 1
ATOM 8497 C CA . LEU A 1 1073 ? -50.244 -10.035 57.709 1.00 84.81 1073 LEU A CA 1
ATOM 8498 C C . LEU A 1 1073 ? -49.782 -8.802 58.503 1.00 84.81 1073 LEU A C 1
ATOM 8500 O O . LEU A 1 1073 ? -48.896 -8.929 59.345 1.00 84.81 1073 LEU A O 1
ATOM 8504 N N . TRP A 1 1074 ? -50.384 -7.629 58.287 1.00 86.25 1074 TRP A N 1
ATOM 8505 C CA . TRP A 1 1074 ? -50.072 -6.420 59.061 1.00 86.25 1074 TRP A CA 1
ATOM 8506 C C . TRP A 1 1074 ? -50.468 -6.552 60.534 1.00 86.25 1074 TRP A C 1
ATOM 8508 O O . TRP A 1 1074 ? -49.676 -6.186 61.404 1.00 86.25 1074 TRP A O 1
ATOM 8518 N N . ASP A 1 1075 ? -51.632 -7.143 60.813 1.00 82.50 1075 ASP A N 1
ATOM 8519 C CA . ASP A 1 1075 ? -52.120 -7.385 62.177 1.00 82.50 1075 ASP A CA 1
ATOM 8520 C C . ASP A 1 1075 ? -51.223 -8.357 62.963 1.00 82.50 1075 ASP A C 1
ATOM 8522 O O . ASP A 1 1075 ? -51.165 -8.320 64.193 1.00 82.50 1075 ASP A O 1
ATOM 8526 N N . SER A 1 1076 ? -50.493 -9.234 62.266 1.00 76.44 1076 SER A N 1
ATOM 8527 C CA . SER A 1 1076 ? -49.522 -10.137 62.896 1.00 76.44 1076 SER A CA 1
ATOM 8528 C C . SER A 1 1076 ? -48.267 -9.423 63.418 1.00 76.44 1076 SER A C 1
ATOM 8530 O O . SER A 1 1076 ? -47.613 -9.937 64.323 1.00 76.44 1076 SER A O 1
ATOM 8532 N N . ILE A 1 1077 ? -47.944 -8.240 62.881 1.00 76.38 1077 ILE A N 1
ATOM 8533 C CA . ILE A 1 1077 ? -46.772 -7.444 63.277 1.00 76.38 1077 ILE A CA 1
ATOM 8534 C C . ILE A 1 1077 ? -47.124 -6.473 64.405 1.00 76.38 1077 ILE A C 1
ATOM 8536 O O . ILE A 1 1077 ? -46.358 -6.361 65.357 1.00 76.38 1077 ILE A O 1
ATOM 8540 N N . SER A 1 1078 ? -48.293 -5.826 64.351 1.00 67.19 1078 SER A N 1
ATOM 8541 C CA . SER A 1 1078 ? -48.721 -4.874 65.391 1.00 67.19 1078 SER A CA 1
ATOM 8542 C C . SER A 1 1078 ? -48.832 -5.510 66.780 1.00 67.19 1078 SER A C 1
ATOM 8544 O O . SER A 1 1078 ? -48.489 -4.877 67.769 1.00 67.19 1078 SER A O 1
ATOM 8546 N N . ARG A 1 1079 ? -49.206 -6.795 66.866 1.00 60.91 1079 ARG A N 1
ATOM 8547 C CA . ARG A 1 1079 ? -49.247 -7.544 68.140 1.00 60.91 1079 ARG A CA 1
ATOM 8548 C C . ARG A 1 1079 ? -47.881 -7.724 68.811 1.00 60.91 1079 ARG A C 1
ATOM 8550 O O . ARG A 1 1079 ? -47.834 -7.986 70.008 1.00 60.91 1079 ARG A O 1
ATOM 8557 N N . ILE A 1 1080 ? -46.793 -7.666 68.042 1.00 59.19 1080 ILE A N 1
ATOM 8558 C CA . ILE A 1 1080 ? -45.420 -7.766 68.556 1.00 59.19 1080 ILE A CA 1
ATOM 8559 C C . ILE A 1 1080 ? -44.951 -6.382 69.015 1.00 59.19 1080 ILE A C 1
ATOM 8561 O O . ILE A 1 1080 ? -44.402 -6.277 70.109 1.00 59.19 1080 ILE A O 1
ATOM 8565 N N . ASP A 1 1081 ? -45.249 -5.339 68.231 1.00 54.38 1081 ASP A N 1
ATOM 8566 C CA . ASP A 1 1081 ? -44.960 -3.943 68.586 1.00 54.38 1081 ASP A CA 1
ATOM 8567 C C . ASP A 1 1081 ? -45.658 -3.541 69.897 1.00 54.38 1081 ASP A C 1
ATOM 8569 O O . ASP A 1 1081 ? -45.005 -2.978 70.761 1.00 54.38 1081 ASP A O 1
ATOM 8573 N N . ASP A 1 1082 ? -46.919 -3.929 70.127 1.00 56.00 1082 ASP A N 1
ATOM 8574 C CA . ASP A 1 1082 ? -47.628 -3.631 71.388 1.00 56.00 1082 ASP A CA 1
ATOM 8575 C C . ASP A 1 1082 ? -46.948 -4.248 72.631 1.00 56.00 1082 ASP A C 1
ATOM 8577 O O . ASP A 1 1082 ? -47.016 -3.684 73.723 1.00 56.00 1082 ASP A O 1
ATOM 8581 N N . LEU A 1 1083 ? -46.280 -5.403 72.494 1.00 56.44 1083 LEU A N 1
ATOM 8582 C CA . LEU A 1 1083 ? -45.503 -6.008 73.585 1.00 56.44 1083 LEU A CA 1
ATOM 8583 C C . LEU A 1 1083 ? -44.136 -5.338 73.751 1.00 56.44 1083 LEU A C 1
ATOM 8585 O O . LEU A 1 1083 ? -43.691 -5.135 74.882 1.00 56.44 1083 LEU A O 1
ATOM 8589 N N . GLU A 1 1084 ? -43.471 -5.028 72.637 1.00 52.81 1084 GLU A N 1
ATOM 8590 C CA . GLU A 1 1084 ? -42.126 -4.457 72.618 1.00 52.81 1084 GLU A CA 1
ATOM 8591 C C . GLU A 1 1084 ? -42.136 -2.980 73.054 1.00 52.81 1084 GLU A C 1
ATOM 8593 O O . GLU A 1 1084 ? -41.300 -2.574 73.864 1.00 52.81 1084 GLU A O 1
ATOM 8598 N N . ASP A 1 1085 ? -43.136 -2.205 72.623 1.00 53.34 1085 ASP A N 1
ATOM 8599 C CA . ASP A 1 1085 ? -43.401 -0.832 73.060 1.00 53.34 1085 ASP A CA 1
ATOM 8600 C C . ASP A 1 1085 ? -43.774 -0.779 74.538 1.00 53.34 1085 ASP A C 1
ATOM 8602 O O . ASP A 1 1085 ? -43.181 0.015 75.265 1.00 53.34 1085 ASP A O 1
ATOM 8606 N N . LEU A 1 1086 ? -44.614 -1.700 75.028 1.00 56.16 1086 LEU A N 1
ATOM 8607 C CA . LEU A 1 1086 ? -44.900 -1.820 76.459 1.00 56.16 1086 LEU A CA 1
ATOM 8608 C C . LEU A 1 1086 ? -43.614 -2.083 77.262 1.00 56.16 1086 LEU A C 1
ATOM 8610 O O . LEU A 1 1086 ? -43.379 -1.429 78.275 1.00 56.16 1086 LEU A O 1
ATOM 8614 N N . THR A 1 1087 ? -42.727 -2.977 76.804 1.00 57.19 1087 THR A N 1
ATOM 8615 C CA . THR A 1 1087 ? -41.431 -3.204 77.472 1.00 57.19 1087 THR A CA 1
ATOM 8616 C C . THR A 1 1087 ? -40.463 -2.027 77.359 1.00 57.19 1087 THR A C 1
ATOM 8618 O O . THR A 1 1087 ? -39.715 -1.773 78.304 1.00 57.19 1087 THR A O 1
ATOM 8621 N N . ARG A 1 1088 ? -40.476 -1.286 76.246 1.00 55.19 1088 ARG A N 1
ATOM 8622 C CA . ARG A 1 1088 ? -39.579 -0.149 75.986 1.00 55.19 1088 ARG A CA 1
ATOM 8623 C C . ARG A 1 1088 ? -40.014 1.119 76.724 1.00 55.19 1088 ARG A C 1
ATOM 8625 O O . ARG A 1 1088 ? -39.162 1.874 77.191 1.00 55.19 1088 ARG A O 1
ATOM 8632 N N . GLU A 1 1089 ? -41.315 1.344 76.890 1.00 57.12 1089 GLU A N 1
ATOM 8633 C CA . GLU A 1 1089 ? -41.863 2.390 77.763 1.00 57.12 1089 GLU A CA 1
ATOM 8634 C C . GLU A 1 1089 ? -41.653 2.053 79.245 1.00 57.12 1089 GLU A C 1
ATOM 8636 O O . GLU A 1 1089 ? -41.236 2.924 80.012 1.00 57.12 1089 GLU A O 1
ATOM 8641 N N . ILE A 1 1090 ? -41.788 0.778 79.635 1.00 61.62 1090 ILE A N 1
ATOM 8642 C CA . ILE A 1 1090 ? -41.433 0.288 80.981 1.00 61.62 1090 ILE A CA 1
ATOM 8643 C C . ILE A 1 1090 ? -39.912 0.272 81.216 1.00 61.62 1090 ILE A C 1
ATOM 8645 O O . ILE A 1 1090 ? -39.493 0.170 82.361 1.00 61.62 1090 ILE A O 1
ATOM 8649 N N . SER A 1 1091 ? -39.059 0.376 80.189 1.00 55.75 1091 SER A N 1
ATOM 8650 C CA . SER A 1 1091 ? -37.596 0.481 80.346 1.00 55.75 1091 SER A CA 1
ATOM 8651 C C . SER A 1 1091 ? -37.058 1.912 80.229 1.00 55.75 1091 SER A C 1
ATOM 8653 O O . SER A 1 1091 ? -35.907 2.158 80.586 1.00 55.75 1091 SER A O 1
ATOM 8655 N N . LYS A 1 1092 ? -37.853 2.870 79.737 1.00 57.19 1092 LYS A N 1
ATOM 8656 C CA . LYS A 1 1092 ? -37.496 4.300 79.681 1.00 57.19 1092 LYS A CA 1
ATOM 8657 C C . LYS A 1 1092 ? -38.059 5.123 80.839 1.00 57.19 1092 LYS A C 1
ATOM 8659 O O . LYS A 1 1092 ? -37.623 6.258 81.021 1.00 57.19 1092 LYS A O 1
ATOM 8664 N N . SER A 1 1093 ? -39.004 4.593 81.618 1.00 58.84 1093 SER A N 1
ATOM 8665 C CA . SER A 1 1093 ? -39.551 5.322 82.765 1.00 58.84 1093 SER A CA 1
ATOM 8666 C C . SER A 1 1093 ? -38.504 5.482 83.882 1.00 58.84 1093 SER A C 1
ATOM 8668 O O . SER A 1 1093 ? -37.589 4.684 84.061 1.00 58.84 1093 SER A O 1
ATOM 8670 N N . THR A 1 1094 ? -38.617 6.526 84.692 1.00 56.97 1094 THR A N 1
ATOM 8671 C CA . THR A 1 1094 ? -37.688 6.745 85.815 1.00 56.97 1094 THR A CA 1
ATOM 8672 C C . THR A 1 1094 ? -37.935 5.757 86.972 1.00 56.97 1094 THR A C 1
ATOM 8674 O O . THR A 1 1094 ? -37.091 5.606 87.848 1.00 56.97 1094 THR A O 1
ATOM 8677 N N . ASN A 1 1095 ? -39.066 5.031 86.945 1.00 63.69 1095 ASN A N 1
ATOM 8678 C CA . ASN A 1 1095 ? -39.548 4.120 87.991 1.00 63.69 1095 ASN A CA 1
ATOM 8679 C C . ASN A 1 1095 ? -39.633 2.652 87.527 1.00 63.69 1095 ASN A C 1
ATOM 8681 O O . ASN A 1 1095 ? -40.446 1.881 88.041 1.00 63.69 1095 ASN A O 1
ATOM 8685 N N . ASN A 1 1096 ? -38.795 2.239 86.573 1.00 59.34 1096 ASN A N 1
ATOM 8686 C CA . ASN A 1 1096 ? -38.845 0.895 85.975 1.00 59.34 1096 ASN A CA 1
ATOM 8687 C C . ASN A 1 1096 ? -38.798 -0.224 87.022 1.00 59.34 1096 ASN A C 1
ATOM 8689 O O . ASN A 1 1096 ? -39.552 -1.188 86.938 1.00 59.34 1096 ASN A O 1
ATOM 8693 N N . VAL A 1 1097 ? -37.981 -0.058 88.067 1.00 65.88 1097 VAL A N 1
ATOM 8694 C CA . VAL A 1 1097 ? -37.866 -1.012 89.184 1.00 65.88 1097 VAL A CA 1
ATOM 8695 C C . VAL A 1 1097 ? -39.201 -1.188 89.922 1.00 65.88 1097 VAL A C 1
ATOM 8697 O O . VAL A 1 1097 ? -39.562 -2.304 90.289 1.00 65.88 1097 VAL A O 1
ATOM 8700 N N . TYR A 1 1098 ? -39.969 -0.109 90.091 1.00 71.75 1098 TYR A N 1
ATOM 8701 C CA . TYR A 1 1098 ? -41.268 -0.128 90.768 1.00 71.75 1098 TYR A CA 1
ATOM 8702 C C . TYR A 1 1098 ? -42.348 -0.805 89.913 1.00 71.75 1098 TYR A C 1
ATOM 8704 O O . TYR A 1 1098 ? -43.158 -1.574 90.429 1.00 71.75 1098 TYR A O 1
ATOM 8712 N N . LEU A 1 1099 ? -42.332 -0.571 88.597 1.00 72.31 1099 LEU A N 1
ATOM 8713 C CA . LEU A 1 1099 ? -43.252 -1.212 87.651 1.00 72.31 1099 LEU A CA 1
ATOM 8714 C C . LEU A 1 1099 ? -42.994 -2.721 87.541 1.00 72.31 1099 LEU A C 1
ATOM 8716 O O . LEU A 1 1099 ? -43.942 -3.505 87.601 1.00 72.31 1099 LEU A O 1
ATOM 8720 N N . TYR A 1 1100 ? -41.727 -3.149 87.487 1.00 73.94 1100 TYR A N 1
ATOM 8721 C CA . TYR A 1 1100 ? -41.385 -4.574 87.523 1.00 73.94 1100 TYR A CA 1
ATOM 8722 C C . TYR A 1 1100 ? -41.787 -5.228 88.854 1.00 73.94 1100 TYR A C 1
ATOM 8724 O O . TYR A 1 1100 ? -42.374 -6.311 88.851 1.00 73.94 1100 TYR A O 1
ATOM 8732 N N . ALA A 1 1101 ? -41.560 -4.559 89.990 1.00 70.88 1101 ALA A N 1
ATOM 8733 C CA . ALA A 1 1101 ? -41.980 -5.051 91.303 1.00 70.88 1101 ALA A CA 1
ATOM 8734 C C . ALA A 1 1101 ? -43.512 -5.159 91.440 1.00 70.88 1101 ALA A C 1
ATOM 8736 O O . ALA A 1 1101 ? -44.014 -6.107 92.052 1.00 70.88 1101 ALA A O 1
ATOM 8737 N N . ALA A 1 1102 ? -44.264 -4.233 90.838 1.00 76.75 1102 ALA A N 1
ATOM 8738 C CA . ALA A 1 1102 ? -45.723 -4.260 90.818 1.00 76.75 1102 ALA A CA 1
ATOM 8739 C C . ALA A 1 1102 ? -46.264 -5.415 89.962 1.00 76.75 1102 ALA A C 1
ATOM 8741 O O . ALA A 1 1102 ? -47.136 -6.151 90.420 1.00 76.75 1102 ALA A O 1
ATOM 8742 N N . ILE A 1 1103 ? -45.713 -5.638 88.763 1.00 77.81 1103 ILE A N 1
ATOM 8743 C CA . ILE A 1 1103 ? -46.114 -6.755 87.889 1.00 77.81 1103 ILE A CA 1
ATOM 8744 C C . ILE A 1 1103 ? -45.810 -8.103 88.560 1.00 77.81 1103 ILE A C 1
ATOM 8746 O O . ILE A 1 1103 ? -46.662 -8.993 88.569 1.00 77.81 1103 ILE A O 1
ATOM 8750 N N . ILE A 1 1104 ? -44.640 -8.242 89.194 1.00 77.81 1104 ILE A N 1
ATOM 8751 C CA . ILE A 1 1104 ? -44.270 -9.451 89.945 1.00 77.81 1104 ILE A CA 1
ATOM 8752 C C . ILE A 1 1104 ? -45.188 -9.643 91.159 1.00 77.81 1104 ILE A C 1
ATOM 8754 O O . ILE A 1 1104 ? -45.636 -10.761 91.406 1.00 77.81 1104 ILE A O 1
ATOM 8758 N N . SER A 1 1105 ? -45.542 -8.573 91.876 1.00 75.19 1105 SER A N 1
ATOM 8759 C CA . SER A 1 1105 ? -46.482 -8.644 93.003 1.00 75.19 1105 SER A CA 1
ATOM 8760 C C . SER A 1 1105 ? -47.893 -9.032 92.557 1.00 75.19 1105 SER A C 1
ATOM 8762 O O . SER A 1 1105 ? -48.533 -9.846 93.213 1.00 75.19 1105 SER A O 1
ATOM 8764 N N . ILE A 1 1106 ? -48.370 -8.526 91.416 1.00 80.88 1106 ILE A N 1
ATOM 8765 C CA . ILE A 1 1106 ? -49.668 -8.906 90.840 1.00 80.88 1106 ILE A CA 1
ATOM 8766 C C . ILE A 1 1106 ? -49.657 -10.384 90.437 1.00 80.88 1106 ILE A C 1
ATOM 8768 O O . ILE A 1 1106 ? -50.585 -11.117 90.777 1.00 80.88 1106 ILE A O 1
ATOM 8772 N N . LEU A 1 1107 ? -48.591 -10.860 89.788 1.00 77.62 1107 LEU A N 1
ATOM 8773 C CA . LEU A 1 1107 ? -48.434 -12.278 89.451 1.00 77.62 1107 LEU A CA 1
ATOM 8774 C C . LEU A 1 1107 ? -48.346 -13.161 90.706 1.00 77.62 1107 LEU A C 1
ATOM 8776 O O . LEU A 1 1107 ? -48.919 -14.249 90.726 1.00 77.62 1107 LEU A O 1
ATOM 8780 N N . PHE A 1 1108 ? -47.711 -12.679 91.776 1.00 75.62 1108 PHE A N 1
ATOM 8781 C CA . PHE A 1 1108 ? -47.640 -13.363 93.068 1.00 75.62 1108 PHE A CA 1
ATOM 8782 C C . PHE A 1 1108 ? -49.005 -13.417 93.771 1.00 75.62 1108 PHE A C 1
ATOM 8784 O O . PHE A 1 1108 ? -49.389 -14.459 94.299 1.00 75.62 1108 PHE A O 1
ATOM 8791 N N . VAL A 1 1109 ? -49.795 -12.341 93.710 1.00 76.69 1109 VAL A N 1
ATOM 8792 C CA . VAL A 1 1109 ? -51.173 -12.293 94.227 1.00 76.69 1109 VAL A CA 1
ATOM 8793 C C . VAL A 1 1109 ? -52.098 -13.207 93.421 1.00 76.69 1109 VAL A C 1
ATOM 8795 O O . VAL A 1 1109 ? -52.898 -13.931 94.013 1.00 76.69 1109 VAL A O 1
ATOM 8798 N N . ILE A 1 1110 ? -51.960 -13.258 92.093 1.00 76.44 1110 ILE A N 1
ATOM 8799 C CA . ILE A 1 1110 ? -52.703 -14.192 91.231 1.00 76.44 1110 ILE A CA 1
ATOM 8800 C C . ILE A 1 1110 ? -52.298 -15.642 91.533 1.00 76.44 1110 ILE A C 1
ATOM 8802 O O . ILE A 1 1110 ? -53.161 -16.517 91.615 1.00 76.44 1110 ILE A O 1
ATOM 8806 N N . PHE A 1 1111 ? -51.012 -15.909 91.769 1.00 71.94 1111 PHE A N 1
ATOM 8807 C CA . PHE A 1 1111 ? -50.520 -17.229 92.170 1.00 71.94 1111 PHE A CA 1
ATOM 8808 C C . PHE A 1 1111 ? -51.054 -17.653 93.550 1.00 71.94 1111 PHE A C 1
ATOM 8810 O O . PHE A 1 1111 ? -51.493 -18.793 93.721 1.00 71.94 1111 PHE A O 1
ATOM 8817 N N . LEU A 1 1112 ? -51.114 -16.735 94.521 1.00 70.06 1112 LEU A N 1
ATOM 8818 C CA . LEU A 1 1112 ? -51.714 -16.968 95.840 1.00 70.06 1112 LEU A CA 1
ATOM 8819 C C . LEU A 1 1112 ? -53.236 -17.172 95.759 1.00 70.06 1112 LEU A C 1
ATOM 8821 O O . LEU A 1 1112 ? -53.765 -18.100 96.374 1.00 70.06 1112 LEU A O 1
ATOM 8825 N N . ALA A 1 1113 ? -53.942 -16.384 94.944 1.00 66.81 1113 ALA A N 1
ATOM 8826 C CA . ALA A 1 1113 ? -55.374 -16.549 94.689 1.00 66.81 1113 ALA A CA 1
ATOM 8827 C C . ALA A 1 1113 ? -55.682 -17.874 93.960 1.00 66.81 1113 ALA A C 1
ATOM 8829 O O . ALA A 1 1113 ? -56.660 -18.553 94.291 1.00 66.81 1113 ALA A O 1
ATOM 8830 N N . GLY A 1 1114 ? -54.816 -18.300 93.033 1.00 64.56 1114 GLY A N 1
ATOM 8831 C CA . GLY A 1 1114 ? -54.858 -19.602 92.355 1.00 64.56 1114 GLY A CA 1
ATOM 8832 C C . GLY A 1 1114 ? -54.576 -20.790 93.287 1.00 64.56 1114 GLY A C 1
ATOM 8833 O O . GLY A 1 1114 ? -55.204 -21.847 93.180 1.00 64.56 1114 GLY A O 1
ATOM 8834 N N . CYS A 1 1115 ? -53.686 -20.612 94.267 1.00 63.12 1115 CYS A N 1
ATOM 8835 C CA . CYS A 1 1115 ? -53.417 -21.602 95.313 1.00 63.12 1115 CYS A CA 1
ATOM 8836 C C . CYS A 1 1115 ? -54.575 -21.725 96.323 1.00 63.12 1115 CYS A C 1
ATOM 8838 O O . CYS A 1 1115 ? -54.931 -22.842 96.711 1.00 63.12 1115 CYS A O 1
ATOM 8840 N N . CYS A 1 1116 ? -55.230 -20.621 96.695 1.00 59.62 1116 CYS A N 1
ATOM 8841 C CA . CYS A 1 1116 ? -56.397 -20.629 97.589 1.00 59.62 1116 CYS A CA 1
ATOM 8842 C C . CYS A 1 1116 ? -57.661 -21.206 96.924 1.00 59.62 1116 CYS A C 1
ATOM 8844 O O . CYS A 1 1116 ? -58.438 -21.921 97.565 1.00 59.62 1116 CYS A O 1
ATOM 8846 N N . SER A 1 1117 ? -57.837 -21.000 95.616 1.00 56.69 1117 SER A N 1
ATOM 8847 C CA . SER A 1 1117 ? -58.954 -21.574 94.850 1.00 56.69 1117 SER A CA 1
ATOM 8848 C C . SER A 1 1117 ? -58.784 -23.073 94.538 1.00 56.69 1117 SER A C 1
ATOM 8850 O O . SER A 1 1117 ? -59.784 -23.780 94.393 1.00 56.69 1117 SER A O 1
ATOM 8852 N N . ARG A 1 1118 ? -57.559 -23.629 94.583 1.00 52.53 1118 ARG A N 1
ATOM 8853 C CA . ARG A 1 1118 ? -57.333 -25.093 94.546 1.00 52.53 1118 ARG A CA 1
ATOM 8854 C C . ARG A 1 1118 ? -57.772 -25.826 95.823 1.00 52.53 1118 ARG A C 1
ATOM 8856 O O . ARG A 1 1118 ? -58.139 -26.998 95.735 1.00 52.53 1118 ARG A O 1
ATOM 8863 N N . ARG A 1 1119 ? -57.802 -25.169 96.993 1.00 51.84 1119 ARG A N 1
ATOM 8864 C CA . ARG A 1 1119 ? -58.279 -25.781 98.257 1.00 51.84 1119 ARG A CA 1
ATOM 8865 C C . ARG A 1 1119 ? -59.807 -25.751 98.408 1.00 51.84 1119 ARG A C 1
ATOM 8867 O O . ARG A 1 1119 ? -60.364 -26.702 98.947 1.00 51.84 1119 ARG A O 1
ATOM 8874 N N . CYS A 1 1120 ? -60.499 -24.762 97.836 1.00 50.09 1120 CYS A N 1
ATOM 8875 C CA . CYS A 1 1120 ? -61.971 -24.692 97.877 1.00 50.09 1120 CYS A CA 1
ATOM 8876 C C . CYS A 1 1120 ? -62.684 -25.581 96.834 1.00 50.09 1120 CYS A C 1
ATOM 8878 O O . CYS A 1 1120 ? -63.848 -25.929 97.020 1.00 50.09 1120 CYS A O 1
ATOM 8880 N N . ILE A 1 1121 ? -61.995 -26.037 95.779 1.00 50.84 1121 ILE A N 1
ATOM 8881 C CA . ILE A 1 1121 ? -62.570 -26.964 94.780 1.00 50.84 1121 ILE A CA 1
ATOM 8882 C C . ILE A 1 1121 ? -62.509 -28.440 95.240 1.00 50.84 1121 ILE A C 1
ATOM 8884 O O . ILE A 1 1121 ? -63.200 -29.291 94.677 1.00 50.84 1121 ILE A O 1
ATOM 8888 N N . ARG A 1 1122 ? -61.763 -28.769 96.312 1.00 48.78 1122 ARG A N 1
ATOM 8889 C CA . ARG A 1 1122 ? -61.656 -30.150 96.830 1.00 48.78 1122 ARG A CA 1
ATOM 8890 C C . ARG A 1 1122 ? -62.771 -30.560 97.809 1.00 48.78 1122 ARG A C 1
ATOM 8892 O O . ARG A 1 1122 ? -62.985 -31.752 97.975 1.00 48.78 1122 ARG A O 1
ATOM 8899 N N . VAL A 1 1123 ? -63.527 -29.616 98.386 1.00 50.41 1123 VAL A N 1
ATOM 8900 C CA . VAL A 1 1123 ? -64.621 -29.915 99.347 1.00 50.41 1123 VAL A CA 1
ATOM 8901 C C . VAL A 1 1123 ? -65.993 -30.083 98.668 1.00 50.41 1123 VAL A C 1
ATOM 8903 O O . VAL A 1 1123 ? -66.873 -30.734 99.217 1.00 50.41 1123 VAL A O 1
ATOM 8906 N N . ARG A 1 1124 ? -66.180 -29.621 97.422 1.00 43.44 1124 ARG A N 1
ATOM 8907 C CA . ARG A 1 1124 ? -67.432 -29.837 96.656 1.00 43.44 1124 ARG A CA 1
ATOM 8908 C C . ARG A 1 1124 ? -67.457 -31.092 95.772 1.00 43.44 1124 ARG A C 1
ATOM 8910 O O . ARG A 1 1124 ? -68.460 -31.333 95.110 1.00 43.44 1124 ARG A O 1
ATOM 8917 N N . ARG A 1 1125 ? -66.393 -31.907 95.753 1.00 45.03 1125 ARG A N 1
ATOM 8918 C CA . ARG A 1 1125 ? -66.281 -33.084 94.865 1.00 45.03 1125 ARG A CA 1
ATOM 8919 C C . ARG A 1 1125 ? -66.551 -34.444 95.544 1.00 45.03 1125 ARG A C 1
ATOM 8921 O O . ARG A 1 1125 ? -66.343 -35.464 94.908 1.00 45.03 1125 ARG A O 1
ATOM 8928 N N . VAL A 1 1126 ? -67.048 -34.463 96.791 1.00 53.47 1126 VAL A N 1
ATOM 8929 C CA . VAL A 1 1126 ? -67.401 -35.694 97.551 1.00 53.47 1126 VAL A CA 1
ATOM 8930 C C . VAL A 1 1126 ? -68.915 -36.015 97.526 1.00 53.47 1126 VAL A C 1
ATOM 8932 O O . VAL A 1 1126 ? -69.346 -36.995 98.112 1.00 53.47 1126 VAL A O 1
ATOM 8935 N N . GLN A 1 1127 ? -69.752 -35.257 96.803 1.00 44.69 1127 GLN A N 1
ATOM 8936 C CA . GLN A 1 1127 ? -71.213 -35.491 96.775 1.00 44.69 1127 GLN A CA 1
ATOM 8937 C C . GLN A 1 1127 ? -71.854 -35.585 95.381 1.00 44.69 1127 GLN A C 1
ATOM 8939 O O . GLN A 1 1127 ? -73.048 -35.346 95.231 1.00 44.69 1127 GLN A O 1
ATOM 8944 N N . LYS A 1 1128 ? -71.096 -35.981 94.354 1.00 38.47 1128 LYS A N 1
ATOM 8945 C CA . LYS A 1 1128 ? -71.683 -36.488 93.103 1.00 38.47 1128 LYS A CA 1
ATOM 8946 C C . LYS A 1 1128 ? -70.743 -37.518 92.459 1.00 38.47 1128 LYS A C 1
ATOM 8948 O O . LYS A 1 1128 ? -69.849 -37.133 91.716 1.00 38.47 1128 LYS A O 1
ATOM 8953 N N . TYR A 1 1129 ? -71.037 -38.785 92.760 1.00 41.69 1129 TYR A N 1
ATOM 8954 C CA . TYR A 1 1129 ? -70.657 -40.033 92.079 1.00 41.69 1129 TYR A CA 1
ATOM 8955 C C . TYR A 1 1129 ? -69.187 -40.493 92.179 1.00 41.69 1129 TYR A C 1
ATOM 8957 O O . TYR A 1 1129 ? -68.281 -39.749 91.811 1.00 41.69 1129 TYR A O 1
ATOM 8965 N N . GLN A 1 1130 ? -68.840 -41.703 92.647 1.00 39.03 1130 GLN A N 1
ATOM 8966 C CA . GLN A 1 1130 ? -69.604 -42.943 92.927 1.00 39.03 1130 GLN A CA 1
ATOM 8967 C C . GLN A 1 1130 ? -70.649 -43.348 91.891 1.00 39.03 1130 GLN A C 1
ATOM 8969 O O . GLN A 1 1130 ? -71.794 -42.879 92.018 1.00 39.03 1130 GLN A O 1
#

pLDDT: mean 77.09, std 16.82, range [22.3, 94.94]

InterPro domains:
  IPR001893 Cysteine-rich Golgi apparatus protein 1 repeat [PF00839] (98-157)
  IPR001893 Cysteine-rich Golgi apparatus protein 1 repeat [PF00839] (162-221)
  IPR001893 Cysteine-rich Golgi apparatus protein 1 repeat [PF00839] (228-283)
  IPR001893 Cysteine-rich Golgi apparatus protein 1 repeat [PF00839] (355-420)
  IPR001893 Cysteine-rich Golgi apparatus protein 1 repeat [PF00839] (433-483)
  IPR001893 Cysteine-rich Golgi apparatus protein 1 repeat [PF00839] (487-553)
  IPR001893 Cysteine-rich Golgi apparatus protein 1 repeat [PF00839] (556-609)
  IPR001893 Cysteine-rich Golgi apparatus protein 1 repeat [PF00839] (612-668)
  IPR001893 Cysteine-rich Golgi apparatus protein 1 repeat [PF00839] (738-792)
  IPR001893 Cysteine-rich Golgi apparatus protein 1 repeat [PF00839] (855-940)
  IPR001893 Cysteine-rich Golgi apparatus protein 1 repeat [PF00839] (1004-1057)
  IPR017873 Cysteine-rich Golgi apparatus protein 1 repeat, eukaryote [PS51289] (95-159)
  IPR017873 Cysteine-rich Golgi apparatus protein 1 repeat, eukaryote [PS51289] (224-284)
  IPR017873 Cysteine-rich Golgi apparatus protein 1 repeat, eukaryote [PS51289] (422-484)
  IPR017873 Cysteine-rich Golgi apparatus protein 1 repeat, eukaryote [PS51289] (608-669)
  IPR017873 Cysteine-rich Golgi apparatus protein 1 repeat, eukaryote [PS51289] (735-795)
  IPR017873 Cysteine-rich Golgi apparatus protein 1 repeat, eukaryote [PS51289] (1000-1060)
  IPR039728 Golgi apparatus protein 1 [PTHR11884] (50-1125)

Mean predicted aligned error: 18.21 Å

Nearest PDB structures (foldseek):
  3ifq-assembly1_B-2  TM=2.292E-01  e=7.451E-03  Homo sapiens
  4r11-assembly2_C  TM=1.954E-01  e=4.816E-03  Caenorhabditis elegans
  3woz-assembly4_D  TM=1.991E-01  e=1.516E+00  Mus musculus

Organism: NCBI:txid392032

Secondary structure (DSSP, 8-state):
-------------------------------------SSHHHHHHHHTSS-S--GGGSTTTHHHHHHHT-SS--S---HHHHHHHHHTSTTHHHHS-HHHHHHHHHHHHHHHT-HHHHHHHHHHSHHHHHH-HHHHTTTTSTTSSHHHHHHHHTGGG---HHHHHHHHHHTTTS-S-HHHHHHHHHHHHHHHHHTT---PPPTT--SS---HHHHHHHHHTGGG--HHHHHHHHHHHHHHTT-GGG-HHHHHHHHHHHHHH-TTPPSSTTHHHHHHHHTTT-TTS-HHHHHHHHHHHHHHHH-GGG-HHHHHHHHHHHHHTT-SS-TT-SS----HHHHHHHHHHHHHTT----HHHHHHHHHHHHHHHH-GGG-HHHHHHSHHHHHHHSHHHHHHGGGS-TT--TTHHHHHHHHHHHH-TT--HHHHHHHHHHHHHH-TTT-GGG-HHHHHHHHHHHHHHSTTPPSSTTHHHHHHHHTTTSTT--HHHHHHHHHHHHHHTT-GGG-HHHHHHHHHHHHHHS---TT--TT----S--HHHHHHHHHHTTTTS-HHHHHHHHHHHHHHTT-GGG-HHHHHHHHHHHHTT--TT-TT-HHHHHHHHGGGS-HHHHHHHHHHHHHHHH-GGG-HHHHHHHHHHHHHH-TT--TT-HHHHHHHHHHHTTSTTS-HHHHHHHHHHHHHHTT-GGGS-HHHHHHTHHHHHHT-TT--SHHHHHHHHHHHHHHHHHHT---S-HHHHHHHHHHHHHHHH-GGG-HHHHHHTHHHHHHH-TTS-SSTTHHHHHHHHTTTTS-HHHHHHHHHHHHHHHH-GGG-HHHHHHTHHHHHHH-TTS-TTSHHHHHHHTTTSTT--HHHHHHHHHHHHHHHH-GGG-HHHHHHHHHHHHHHSTHHHHTTSS-------------------TTSS--S-HHHHHHHHHHHHHHSTT----HHHHHHHHHHHHHHTS-GGGSHHHHHHHHHHHHHH--SS-HHHHHHHHHHTT----HHHHHHHHHHHHHHHH-GGGSHHHHHHHHHHHHHHSTTSPSSTTHHHHHHHHTTTTS-HHHHHHHHHHHHHHHHHHHHHHHHHHHHHHHHSTTHHHHHHHHHHHHHHHHHHHHHHHHHTSSSSSSS--

Solvent-accessible surface area (backbone atoms only — not comparable to full-atom values): 63983 Å² total; per-residue (Å²): 141,82,82,89,89,86,88,86,85,92,86,90,89,90,85,91,82,90,88,86,87,83,93,84,88,83,88,87,84,86,86,81,91,78,87,82,85,78,68,72,74,63,68,55,56,68,75,72,74,69,72,102,67,50,52,61,72,33,87,62,25,28,67,52,38,50,73,76,65,44,88,85,62,98,62,89,60,53,54,68,59,54,39,45,48,47,72,73,36,88,65,37,57,82,74,48,52,62,61,23,30,21,51,49,39,54,49,29,54,58,54,43,36,32,46,68,54,41,54,46,41,53,68,50,27,53,68,49,35,75,72,35,64,88,40,43,78,32,70,82,50,69,38,63,35,56,39,57,50,44,50,54,81,37,50,89,75,50,77,48,67,63,26,49,53,54,49,61,72,40,53,75,48,53,67,95,48,52,88,71,36,51,68,42,44,67,48,26,43,66,48,30,62,75,69,51,28,29,54,62,77,70,88,86,61,101,64,100,71,77,55,59,67,29,53,54,46,49,64,72,44,62,94,76,50,51,70,66,25,49,50,50,51,46,55,49,44,34,65,25,31,31,25,55,79,65,32,54,71,42,31,75,44,26,50,71,39,38,58,74,76,36,64,91,55,63,80,41,74,24,45,48,53,51,51,51,61,77,40,48,66,40,68,84,45,48,72,60,22,41,51,41,54,48,53,51,48,32,49,30,38,59,26,34,76,36,32,40,52,48,41,69,46,32,45,66,59,37,62,79,65,60,57,56,65,63,90,82,52,93,75,68,84,41,34,30,56,59,43,42,29,46,56,48,43,40,48,43,73,69,51,87,72,56,69,61,26,52,52,42,52,43,50,54,17,25,50,58,46,28,36,55,81,41,39,65,62,47,54,68,51,28,49,66,55,38,54,72,77,31,38,80,62,52,74,39,45,102,78,50,66,66,85,60,68,48,22,56,69,49,52,45,51,38,43,41,64,71,71,45,92,82,59,55,69,63,27,51,51,41,51,52,52,50,48,62,37,36,32,42,54,35,25,44,75,17,26,58,47,49,40,60,53,29,41,72,40,38,66,70,77,40,63,90,53,62,80,36,86,24,45,48,53,52,50,50,51,70,36,65,77,40,91,74,51,48,69,65,23,52,53,47,48,49,34,54,42,43,53,41,44,47,35,52,85,52,35,55,66,51,44,55,48,26,46,68,52,34,39,73,77,56,72,41,63,92,82,68,55,75,82,55,86,75,82,81,77,44,26,63,56,55,52,54,42,50,60,76,42,46,88,77,43,54,71,65,22,43,54,45,48,47,50,52,48,20,43,29,58,47,35,59,78,38,30,60,79,41,36,77,49,25,57,72,65,46,63,81,43,72,50,92,90,54,75,67,44,48,67,58,42,50,63,72,43,48,90,78,46,55,72,66,26,36,52,36,53,48,55,52,52,35,52,32,66,57,32,44,75,41,32,31,66,46,42,71,51,26,49,71,53,40,62,72,77,43,66,85,65,58,95,89,45,48,65,52,52,56,51,46,49,61,75,44,46,82,43,90,88,46,53,69,64,25,35,52,41,52,51,50,53,59,50,57,37,36,69,34,40,79,45,50,51,66,69,49,49,66,53,29,45,66,50,42,60,78,75,44,67,87,45,67,20,27,52,54,39,53,51,47,54,51,50,48,53,52,46,20,70,68,70,77,48,80,82,68,54,72,66,28,49,53,48,50,33,55,58,41,24,55,40,43,22,19,47,74,60,33,61,70,52,39,62,50,28,46,69,44,38,64,73,77,32,65,92,46,54,52,54,85,18,42,35,57,54,45,49,63,74,38,55,92,75,46,51,69,67,28,37,58,49,50,52,57,47,52,56,45,34,66,71,35,38,78,21,23,34,62,48,50,62,48,31,35,72,56,40,64,74,76,36,70,82,48,57,69,82,42,46,64,62,47,49,61,78,54,53,88,46,93,85,60,50,67,68,23,51,57,45,50,49,55,51,52,30,52,44,57,47,41,31,69,72,38,53,67,37,53,67,45,26,43,71,48,41,62,75,73,41,46,72,78,72,62,75,75,83,77,85,88,83,89,79,92,81,87,88,82,92,79,91,81,91,74,82,83,62,92,78,79,80,77,81,71,68,59,26,32,50,50,53,52,46,52,51,56,41,53,29,36,68,87,53,89,69,50,73,62,20,48,56,38,47,49,52,52,51,42,57,29,66,76,41,63,72,38,33,53,68,47,34,67,49,32,44,72,54,45,77,73,74,35,89,65,93,58,44,66,60,44,50,55,52,37,49,76,66,69,69,65,80,57,65,64,26,50,53,43,51,50,46,55,55,31,37,31,54,14,20,43,75,56,28,66,71,52,27,66,48,28,48,71,44,38,66,72,76,33,63,91,46,63,85,45,70,21,47,39,42,50,48,50,60,74,40,50,88,78,46,52,71,62,23,42,55,46,50,52,60,50,48,58,55,52,57,62,50,52,66,49,48,60,54,51,49,53,52,50,54,48,67,67,45,98,54,33,71,58,53,52,51,48,54,52,47,50,54,50,51,52,52,52,52,54,56,54,53,59,61,64,60,63,75,73,65,82,81,70,76,135